Protein 9HW6 (pdb70)

Solvent-accessible surface area: 57113 Å² total

Organism: Toxoplasma gondii (strain ATCC 50853 / GT1) (NCBI:txid507601)

Radius of gyration: 37.84 Å; Cα contacts (8 Å, |Δi|>4): 2390; chains: 4; bounding box: 100×94×86 Å

Structure (mmCIF, N/CA/C/O backbone):
data_9HW6
#
_entry.id   9HW6
#
_cell.length_a   70.910
_cell.length_b   161.730
_cell.length_c   83.280
_cell.angle_alpha   90.000
_cell.angle_beta   92.210
_cell.angle_gamma   90.000
#
_symmetry.space_group_name_H-M   'P 1 21 1'
#
loop_
_entity.id
_entity.type
_entity.pdbx_description
1 polymer 'Putative cell-cycle-associated protein kinase GSK'
2 polymer 'Putative cell-cycle-associated protein kinase GSK'
3 non-polymer LY-2090314
4 non-polymer 'PHOSPHATE ION'
#
loop_
_atom_site.group_PDB
_atom_site.id
_atom_site.type_symbol
_atom_site.label_atom_id
_atom_site.label_alt_id
_atom_site.label_comp_id
_atom_site.label_asym_id
_atom_site.label_entity_id
_atom_site.label_seq_id
_atom_site.pdbx_PDB_ins_code
_atom_site.Cartn_x
_atom_site.Cartn_y
_atom_site.Cartn_z
_atom_site.occupancy
_atom_site.B_iso_or_equiv
_atom_site.auth_seq_id
_atom_site.auth_comp_id
_atom_site.auth_asym_id
_atom_site.auth_atom_id
_atom_site.pdbx_PDB_model_num
ATOM 1 N N . THR A 1 27 ? 33.70800 -31.25400 32.71700 1.000 72.06021 27 THR A N 1
ATOM 2 C CA . THR A 1 27 ? 32.66200 -31.86000 33.54100 1.000 63.77175 27 THR A CA 1
ATOM 3 C C . THR A 1 27 ? 31.43100 -30.94500 33.55200 1.000 58.41022 27 THR A C 1
ATOM 4 O O . THR A 1 27 ? 30.80000 -30.70200 34.58600 1.000 59.58546 27 THR A O 1
ATOM 8 N N . TYR A 1 28 ? 31.10100 -30.42200 32.37700 1.000 48.18187 28 TYR A N 1
ATOM 9 C CA . TYR A 1 28 ? 30.07800 -29.42000 32.14700 1.000 52.53398 28 TYR A CA 1
ATOM 10 C C . TYR A 1 28 ? 29.42500 -29.77500 30.82700 1.000 53.87802 28 TYR A C 1
ATOM 11 O O . TYR A 1 28 ? 30.13100 -30.10500 29.86800 1.000 54.58828 28 TYR A O 1
ATOM 20 N N . ASP A 1 29 ? 28.09400 -29.69900 30.76400 1.000 54.02235 29 ASP A N 1
ATOM 21 C CA . ASP A 1 29 ? 27.38700 -29.77000 29.48600 1.000 56.58607 29 ASP A CA 1
ATOM 22 C C . ASP A 1 29 ? 27.20700 -28.33700 28.99200 1.000 51.80590 29 ASP A C 1
ATOM 23 O O . ASP A 1 29 ? 26.49800 -27.55000 29.61700 1.000 51.51563 29 ASP A O 1
ATOM 28 N N . ILE A 1 30 ? 27.87000 -27.98700 27.89300 1.000 54.11244 30 ILE A N 1
ATOM 29 C CA . ILE A 1 30 ? 27.88300 -26.60500 27.41100 1.000 60.04281 30 ILE A CA 1
ATOM 30 C C . ILE A 1 30 ? 26.72900 -26.40700 26.43200 1.000 57.85066 30 ILE A C 1
ATOM 31 O O . ILE A 1 30 ? 26.75000 -26.93900 25.31700 1.000 53.53068 30 ILE A O 1
ATOM 36 N N . GLY A 1 31 ? 25.76600 -25.57100 26.80000 1.000 54.65042 31 GLY A N 1
ATOM 37 C CA . GLY A 1 31 ? 24.67400 -25.35400 25.88100 1.000 65.64535 31 GLY A CA 1
ATOM 38 C C . GLY A 1 31 ? 23.99000 -24.01400 25.97000 1.000 68.38801 31 GLY A C 1
ATOM 39 O O . GLY A 1 31 ? 23.56400 -23.61100 27.05300 1.000 74.96908 31 GLY A O 1
ATOM 40 N N . ARG A 1 32 ? 23.82300 -23.36300 24.82100 1.000 71.26815 32 ARG A N 1
ATOM 41 C CA . ARG A 1 32 ? 23.18200 -22.06000 24.63100 1.000 72.65393 32 ARG A CA 1
ATOM 42 C C . ARG A 1 32 ? 24.10100 -20.91100 25.02900 1.000 62.31390 32 ARG A C 1
ATOM 43 O O . ARG A 1 32 ? 24.67900 -20.89000 26.12000 1.000 56.52666 32 ARG A O 1
ATOM 51 N N . VAL A 1 33 ? 24.19700 -19.93400 24.14500 1.000 53.96886 33 VAL A N 1
ATOM 52 C CA . VAL A 1 33 ? 25.02200 -18.75600 24.35400 1.000 49.52542 33 VAL A CA 1
ATOM 53 C C . VAL A 1 33 ? 24.19800 -17.67400 25.05100 1.000 50.92108 33 VAL A C 1
ATOM 54 O O . VAL A 1 33 ? 23.11400 -17.30200 24.57900 1.000 52.62007 33 VAL A O 1
ATOM 58 N N . LEU A 1 34 ? 24.69800 -17.17900 26.19000 1.000 47.03958 34 LEU A N 1
ATOM 59 C CA . LEU A 1 34 ? 24.02700 -16.04800 26.82100 1.000 49.14197 34 LEU A CA 1
ATOM 60 C C . LEU A 1 34 ? 24.33900 -14.74000 26.11500 1.000 50.19455 34 LEU A C 1
ATOM 61 O O . LEU A 1 34 ? 23.48100 -13.85400 26.05900 1.000 52.53855 34 LEU A O 1
ATOM 66 N N . GLY A 1 35 ? 25.53100 -14.60100 25.55700 1.000 49.69762 35 GLY A N 1
ATOM 67 C CA . GLY A 1 35 ? 25.86800 -13.36500 24.88700 1.000 59.27844 35 GLY A CA 1
ATOM 68 C C . GLY A 1 35 ? 27.37200 -13.21400 24.76600 1.000 58.42988 35 GLY A C 1
ATOM 69 O O . GLY A 1 35 ? 28.11300 -14.18500 24.82900 1.000 55.36392 35 GLY A O 1
ATOM 70 N N . ASN A 1 36 ? 27.79400 -11.96300 24.63200 1.000 74.61873 36 ASN A N 1
ATOM 71 C CA . ASN A 1 36 ? 29.20200 -11.62300 24.49500 1.000 77.85600 36 ASN A CA 1
ATOM 72 C C . ASN A 1 36 ? 29.59300 -10.78200 25.70500 1.000 76.26975 36 ASN A C 1
ATOM 73 O O . ASN A 1 36 ? 29.08700 -9.66600 25.88700 1.000 66.79235 36 ASN A O 1
ATOM 78 N N . GLY A 1 37 ? 30.48200 -11.31500 26.53100 1.000 72.43394 37 GLY A N 1
ATOM 79 C CA . GLY A 1 37 ? 31.08000 -10.55700 27.60300 1.000 76.40811 37 GLY A CA 1
ATOM 80 C C . GLY A 1 37 ? 32.27100 -9.77600 27.10400 1.000 84.22374 37 GLY A C 1
ATOM 81 O O . GLY A 1 37 ? 32.40800 -9.48400 25.91200 1.000 79.85650 37 GLY A O 1
ATOM 82 N N . SER A 1 38 ? 33.17600 -9.48000 28.03100 1.000 88.11191 38 SER A N 1
ATOM 83 C CA . SER A 1 38 ? 34.39100 -8.77900 27.65600 1.000 87.42569 38 SER A CA 1
ATOM 84 C C . SER A 1 38 ? 35.10600 -9.65600 26.64300 1.000 87.33591 38 SER A C 1
ATOM 85 O O . SER A 1 38 ? 35.77500 -10.62300 27.02300 1.000 84.41170 38 SER A O 1
ATOM 88 N N . PHE A 1 39 ? 34.89700 -9.37000 25.35600 1.000 88.14021 39 PHE A N 1
ATOM 89 C CA . PHE A 1 39 ? 35.55300 -10.10800 24.28600 1.000 95.96100 39 PHE A CA 1
ATOM 90 C C . PHE A 1 39 ? 35.00900 -11.52200 24.11500 1.000 93.58853 39 PHE A C 1
ATOM 91 O O . PHE A 1 39 ? 34.31100 -11.80900 23.13800 1.000 97.53494 39 PHE A O 1
ATOM 99 N N . GLY A 1 40 ? 35.36900 -12.42700 25.01600 1.000 80.87796 40 GLY A N 1
ATOM 100 C CA . GLY A 1 40 ? 34.83900 -13.77800 24.97700 1.000 72.80356 40 GLY A CA 1
ATOM 101 C C . GLY A 1 40 ? 33.32800 -13.93000 24.90300 1.000 71.24908 40 GLY A C 1
ATOM 102 O O . GLY A 1 40 ? 32.57900 -12.95600 24.99800 1.000 74.70264 40 GLY A O 1
ATOM 103 N N . VAL A 1 41 ? 32.87000 -15.16700 24.72500 1.000 72.11857 41 VAL A N 1
ATOM 104 C CA . VAL A 1 41 ? 31.45300 -15.51900 24.72400 1.000 58.92223 41 VAL A CA 1
ATOM 105 C C . VAL A 1 41 ? 31.13000 -16.15400 26.05900 1.000 56.09511 41 VAL A C 1
ATOM 106 O O . VAL A 1 41 ? 31.92200 -16.94400 26.58900 1.000 58.32470 41 VAL A O 1
ATOM 110 N N . VAL A 1 42 ? 29.95600 -15.85200 26.58900 1.000 49.82945 42 VAL A N 1
ATOM 111 C CA . VAL A 1 42 ? 29.47300 -16.49700 27.80100 1.000 45.44436 42 VAL A CA 1
ATOM 112 C C . VAL A 1 42 ? 28.33800 -17.42700 27.41100 1.000 46.40613 42 VAL A C 1
ATOM 113 O O . VAL A 1 42 ? 27.41300 -17.02800 26.69200 1.000 50.57562 42 VAL A O 1
ATOM 117 N N . THR A 1 43 ? 28.38000 -18.64700 27.90700 1.000 44.82960 43 THR A N 1
ATOM 118 C CA . THR A 1 43 ? 27.35700 -19.61300 27.55500 1.000 48.83021 43 THR A CA 1
ATOM 119 C C . THR A 1 43 ? 26.88000 -20.29700 28.82100 1.000 46.52513 43 THR A C 1
ATOM 120 O O . THR A 1 43 ? 27.62000 -20.42900 29.79400 1.000 47.54446 43 THR A O 1
ATOM 124 N N . GLU A 1 44 ? 25.62500 -20.71400 28.79400 1.000 47.49813 44 GLU A N 1
ATOM 125 C CA . GLU A 1 44 ? 25.06700 -21.49300 29.87800 1.000 46.46669 44 GLU A CA 1
ATOM 126 C C . GLU A 1 44 ? 25.67000 -22.88300 29.88400 1.000 51.68955 44 GLU A C 1
ATOM 127 O O . GLU A 1 44 ? 26.06700 -23.42700 28.85200 1.000 54.87876 44 GLU A O 1
ATOM 133 N N . ALA A 1 45 ? 25.69800 -23.48100 31.06200 1.000 52.07581 45 ALA A N 1
ATOM 134 C CA . ALA A 1 45 ? 26.29200 -24.79500 31.17500 1.000 53.88627 45 ALA A CA 1
ATOM 135 C C . ALA A 1 45 ? 25.72700 -25.44200 32.41600 1.000 50.14031 45 ALA A C 1
ATOM 136 O O . ALA A 1 45 ? 25.33100 -24.74700 33.35300 1.000 51.19845 45 ALA A O 1
ATOM 138 N N . ARG A 1 46 ? 25.67900 -26.77400 32.40500 1.000 50.19456 46 ARG A N 1
ATOM 139 C CA . ARG A 1 46 ? 25.26800 -27.55400 33.56600 1.000 47.90522 46 ARG A CA 1
ATOM 140 C C . ARG A 1 46 ? 26.48500 -28.25000 34.14900 1.000 47.53042 46 ARG A C 1
ATOM 141 O O . ARG A 1 46 ? 27.27600 -28.85500 33.41900 1.000 55.49288 46 ARG A O 1
ATOM 149 N N . CYS A 1 47 ? 26.64000 -28.13200 35.45100 1.000 48.01445 47 CYS A N 1
ATOM 150 C CA . CYS A 1 47 ? 27.65100 -28.87100 36.17600 1.000 50.90674 47 CYS A CA 1
ATOM 151 C C . CYS A 1 47 ? 27.15500 -30.29900 36.39200 1.000 52.70377 47 CYS A C 1
ATOM 152 O O . CYS A 1 47 ? 26.12900 -30.50900 37.04900 1.000 48.29072 47 CYS A O 1
ATOM 155 N N . VAL A 1 48 ? 27.84100 -31.28000 35.79600 1.000 54.73947 48 VAL A N 1
ATOM 156 C CA . VAL A 1 48 ? 27.34200 -32.66200 35.83200 1.000 49.46847 48 VAL A CA 1
ATOM 157 C C . VAL A 1 48 ? 27.40800 -33.26800 37.23700 1.000 49.16702 48 VAL A C 1
ATOM 158 O O . VAL A 1 48 ? 26.63500 -34.18100 37.54300 1.000 49.13946 48 VAL A O 1
ATOM 162 N N . ASP A 1 49 ? 28.28000 -32.77600 38.11800 1.000 52.77498 49 ASP A N 1
ATOM 163 C CA . ASP A 1 49 ? 28.32900 -33.33700 39.46300 1.000 50.59931 49 ASP A CA 1
ATOM 164 C C . ASP A 1 49 ? 27.18700 -32.86900 40.34700 1.000 50.20642 49 ASP A C 1
ATOM 165 O O . ASP A 1 49 ? 26.67300 -33.64300 41.15100 1.000 60.22124 49 ASP A O 1
ATOM 170 N N . THR A 1 50 ? 26.77800 -31.62200 40.23600 1.000 51.33905 50 THR A N 1
ATOM 171 C CA . THR A 1 50 ? 25.79200 -31.07100 41.15500 1.000 54.09270 50 THR A CA 1
ATOM 172 C C . THR A 1 50 ? 24.43100 -30.84400 40.51600 1.000 49.49552 50 THR A C 1
ATOM 173 O O . THR A 1 50 ? 23.46000 -30.58200 41.23800 1.000 48.29587 50 THR A O 1
ATOM 177 N N . GLY A 1 51 ? 24.33700 -30.94100 39.18900 1.000 52.05711 51 GLY A N 1
ATOM 178 C CA . GLY A 1 51 ? 23.13000 -30.60700 38.46100 1.000 52.71372 51 GLY A CA 1
ATOM 179 C C . GLY A 1 51 ? 22.89600 -29.13200 38.24500 1.000 48.24619 51 GLY A C 1
ATOM 180 O O . GLY A 1 51 ? 21.96000 -28.77500 37.52900 1.000 41.68734 51 GLY A O 1
ATOM 181 N N . GLU A 1 52 ? 23.71700 -28.27300 38.84000 1.000 45.39745 52 GLU A N 1
ATOM 182 C CA . GLU A 1 52 ? 23.52500 -26.83600 38.77200 1.000 49.65613 52 GLU A CA 1
ATOM 183 C C . GLU A 1 52 ? 23.87200 -26.23000 37.41100 1.000 51.80660 52 GLU A C 1
ATOM 184 O O . GLU A 1 52 ? 24.69800 -26.74400 36.65300 1.000 47.76516 52 GLU A O 1
ATOM 190 N N . VAL A 1 53 ? 23.23300 -25.09400 37.12600 1.000 50.01383 53 VAL A N 1
ATOM 191 C CA . VAL A 1 53 ? 23.47900 -24.31300 35.92200 1.000 47.20956 53 VAL A CA 1
ATOM 192 C C . VAL A 1 53 ? 24.49800 -23.24600 36.27300 1.000 44.14523 53 VAL A C 1
ATOM 193 O O . VAL A 1 53 ? 24.43500 -22.65100 37.35000 1.000 51.63893 53 VAL A O 1
ATOM 197 N N . VAL A 1 54 ? 25.45900 -23.02100 35.38900 1.000 42.27157 54 VAL A N 1
ATOM 198 C CA . VAL A 1 54 ? 26.49800 -22.02800 35.60500 1.000 43.63333 54 VAL A CA 1
ATOM 199 C C . VAL A 1 54 ? 26.72200 -21.27900 34.29900 1.000 49.86808 54 VAL A C 1
ATOM 200 O O . VAL A 1 54 ? 26.17500 -21.63200 33.25200 1.000 55.32742 54 VAL A O 1
ATOM 204 N N . ALA A 1 55 ? 27.56000 -20.24600 34.36500 1.000 51.03685 55 ALA A N 1
ATOM 205 C CA . ALA A 1 55 ? 27.92200 -19.44300 33.20100 1.000 48.18653 55 ALA A CA 1
ATOM 206 C C . ALA A 1 55 ? 29.39300 -19.66700 32.91000 1.000 44.03403 55 ALA A C 1
ATOM 207 O O . ALA A 1 55 ? 30.21300 -19.65800 33.83000 1.000 47.04899 55 ALA A O 1
ATOM 209 N N . ILE A 1 56 ? 29.71700 -19.90100 31.64400 1.000 43.02788 56 ILE A N 1
ATOM 210 C CA . ILE A 1 56 ? 31.09000 -20.12300 31.21500 1.000 44.83901 56 ILE A CA 1
ATOM 211 C C . ILE A 1 56 ? 31.44800 -19.02300 30.22900 1.000 50.14469 56 ILE A C 1
ATOM 212 O O . ILE A 1 56 ? 30.85800 -18.93900 29.14200 1.000 48.93050 56 ILE A O 1
ATOM 217 N N . LYS A 1 57 ? 32.40600 -18.17800 30.60700 1.000 46.73719 57 LYS A N 1
ATOM 218 C CA . LYS A 1 57 ? 32.95800 -17.18400 29.69900 1.000 47.51785 57 LYS A CA 1
ATOM 219 C C . LYS A 1 57 ? 34.22300 -17.78200 29.10700 1.000 50.25906 57 LYS A C 1
ATOM 220 O O . LYS A 1 57 ? 35.17900 -18.07400 29.83600 1.000 52.78023 57 LYS A O 1
ATOM 226 N N . LYS A 1 58 ? 34.20700 -18.02900 27.79900 1.000 56.80372 58 LYS A N 1
ATOM 227 C CA . LYS A 1 58 ? 35.37200 -18.55200 27.09400 1.000 57.16073 58 LYS A CA 1
ATOM 228 C C . LYS A 1 58 ? 36.03200 -17.40000 26.35500 1.000 58.12157 58 LYS A C 1
ATOM 229 O O . LYS A 1 58 ? 35.42000 -16.78400 25.47500 1.000 58.07416 58 LYS A O 1
ATOM 235 N N . VAL A 1 59 ? 37.27200 -17.10700 26.73100 1.000 62.09918 59 VAL A N 1
ATOM 236 C CA . VAL A 1 59 ? 38.05100 -16.03400 26.13500 1.000 64.80689 59 VAL A CA 1
ATOM 237 C C . VAL A 1 59 ? 39.37000 -16.60700 25.61900 1.000 61.27549 59 VAL A C 1
ATOM 238 O O . VAL A 1 59 ? 39.84600 -17.65300 26.07500 1.000 60.91953 59 VAL A O 1
ATOM 242 N N . LEU A 1 60 ? 39.93700 -15.92500 24.62700 1.000 69.86614 60 LEU A N 1
ATOM 243 C CA . LEU A 1 60 ? 41.14700 -16.36000 23.92900 1.000 61.96059 60 LEU A CA 1
ATOM 244 C C . LEU A 1 60 ? 42.35800 -15.88600 24.71900 1.000 61.03204 60 LEU A C 1
ATOM 245 O O . LEU A 1 60 ? 42.68100 -14.69900 24.71600 1.000 62.31486 60 LEU A O 1
ATOM 250 N N . GLN A 1 61 ? 43.00500 -16.80300 25.42700 1.000 67.11620 61 GLN A N 1
ATOM 251 C CA . GLN A 1 61 ? 44.20100 -16.51500 26.20400 1.000 70.50907 61 GLN A CA 1
ATOM 252 C C . GLN A 1 61 ? 45.47200 -16.87900 25.43600 1.000 79.76015 61 GLN A C 1
ATOM 253 O O . GLN A 1 61 ? 45.43900 -17.49100 24.36700 1.000 79.29300 61 GLN A O 1
ATOM 259 N N . ASP A 1 62 ? 46.62500 -16.57200 26.04700 1.000 86.35854 62 ASP A N 1
ATOM 260 C CA . ASP A 1 62 ? 47.94300 -17.04300 25.55100 1.000 83.11586 62 ASP A CA 1
ATOM 261 C C . ASP A 1 62 ? 48.55700 -17.74000 26.76500 1.000 82.84989 62 ASP A C 1
ATOM 262 O O . ASP A 1 62 ? 48.96800 -17.03200 27.69800 1.000 84.40294 62 ASP A O 1
ATOM 267 N N . PRO A 1 63 ? 48.62500 -19.09000 26.85500 1.000 85.06140 63 PRO A N 1
ATOM 268 C CA . PRO A 1 63 ? 49.09400 -19.78800 28.09100 1.000 85.80677 63 PRO A CA 1
ATOM 269 C C . PRO A 1 63 ? 50.47900 -19.34600 28.54300 1.000 79.62697 63 PRO A C 1
ATOM 270 O O . PRO A 1 63 ? 50.87100 -19.69300 29.67700 1.000 76.39150 63 PRO A O 1
ATOM 274 N N . ARG A 1 64 ? 51.19900 -18.61000 27.70200 1.000 78.27446 64 ARG A N 1
ATOM 275 C CA . ARG A 1 64 ? 52.57900 -18.18000 28.04100 1.000 74.59366 64 ARG A CA 1
ATOM 276 C C . ARG A 1 64 ? 52.48400 -16.91100 28.88700 1.000 74.98584 64 ARG A C 1
ATOM 277 O O . ARG A 1 64 ? 53.51700 -16.46100 29.41000 1.000 75.22461 64 ARG A O 1
ATOM 285 N N . TYR A 1 65 ? 51.27500 -16.37400 29.02800 1.000 82.08817 65 TYR A N 1
ATOM 286 C CA . TYR A 1 65 ? 51.08700 -15.09800 29.76100 1.000 82.02982 65 TYR A CA 1
ATOM 287 C C . TYR A 1 65 ? 50.05900 -15.29300 30.85300 1.000 80.11171 65 TYR A C 1
ATOM 288 O O . TYR A 1 65 ? 49.60400 -16.43000 31.06800 1.000 83.19950 65 TYR A O 1
ATOM 297 N N . LYS A 1 66 ? 49.68600 -14.20000 31.52000 1.000 81.86362 66 LYS A N 1
ATOM 298 C CA . LYS A 1 66 ? 48.71300 -14.28200 32.63800 1.000 83.11388 66 LYS A CA 1
ATOM 299 C C . LYS A 1 66 ? 47.38200 -13.65400 32.22700 1.000 77.69259 66 LYS A C 1
ATOM 300 O O . LYS A 1 66 ? 47.38600 -12.75800 31.36300 1.000 81.46774 66 LYS A O 1
ATOM 306 N N . ASN A 1 67 ? 46.29600 -14.10200 32.84600 1.000 71.69898 67 ASN A N 1
ATOM 307 C CA . ASN A 1 67 ? 44.97000 -13.57500 32.54500 1.000 66.09671 67 ASN A CA 1
ATOM 308 C C . ASN A 1 67 ? 44.53300 -12.68400 33.70700 1.000 63.76535 67 ASN A C 1
ATOM 309 O O . ASN A 1 67 ? 44.38800 -13.15600 34.84400 1.000 58.94457 67 ASN A O 1
ATOM 314 N N . ARG A 1 68 ? 44.31800 -11.40100 33.41500 1.000 66.57774 68 ARG A N 1
ATOM 315 C CA . ARG A 1 68 ? 44.01400 -10.43100 34.46200 1.000 60.40341 68 ARG A CA 1
ATOM 316 C C . ARG A 1 68 ? 42.66900 -10.72000 35.11400 1.000 56.64686 68 ARG A C 1
ATOM 317 O O . ARG A 1 68 ? 42.55600 -10.74100 36.34400 1.000 56.53135 68 ARG A O 1
ATOM 325 N N . GLU A 1 69 ? 41.62700 -10.90800 34.29500 1.000 54.58930 69 GLU A N 1
ATOM 326 C CA . GLU A 1 69 ? 40.27700 -11.14200 34.80300 1.000 45.83564 69 GLU A CA 1
ATOM 327 C C . GLU A 1 69 ? 40.21000 -12.36300 35.71700 1.000 52.64379 69 GLU A C 1
ATOM 328 O O . GLU A 1 69 ? 39.52700 -12.33800 36.74800 1.000 50.42925 69 GLU A O 1
ATOM 334 N N . LEU A 1 70 ? 40.92300 -13.44000 35.37800 1.000 50.61541 70 LEU A N 1
ATOM 335 C CA . LEU A 1 70 ? 40.80300 -14.62800 36.21000 1.000 51.51878 70 LEU A CA 1
ATOM 336 C C . LEU A 1 70 ? 41.50400 -14.45000 37.55400 1.000 54.42199 70 LEU A C 1
ATOM 337 O O . LEU A 1 70 ? 40.93800 -14.80300 38.59300 1.000 54.26286 70 LEU A O 1
ATOM 342 N N . ASP A 1 71 ? 42.70700 -13.87100 37.57300 1.000 56.80768 71 ASP A N 1
ATOM 343 C CA . ASP A 1 71 ? 43.38200 -13.63300 38.84800 1.000 55.64924 71 ASP A CA 1
ATOM 344 C C . ASP A 1 71 ? 42.56400 -12.73200 39.75200 1.000 56.46522 71 ASP A C 1
ATOM 345 O O . ASP A 1 71 ? 42.50400 -12.94700 40.96900 1.000 49.75472 71 ASP A O 1
ATOM 350 N N . ILE A 1 72 ? 41.94800 -11.70100 39.17100 1.000 54.19784 72 ILE A N 1
ATOM 351 C CA . ILE A 1 72 ? 41.10000 -10.80000 39.94200 1.000 48.68775 72 ILE A CA 1
ATOM 352 C C . ILE A 1 72 ? 39.92200 -11.56200 40.53300 1.000 51.04038 72 ILE A C 1
ATOM 353 O O . ILE A 1 72 ? 39.67600 -11.50800 41.74400 1.000 53.16470 72 ILE A O 1
ATOM 358 N N . MET A 1 73 ? 39.22800 -12.35300 39.71100 1.000 49.87889 73 MET A N 1
ATOM 359 C CA . MET A 1 73 ? 38.07500 -13.08000 40.23200 1.000 53.99963 73 MET A CA 1
ATOM 360 C C . MET A 1 73 ? 38.48400 -14.06300 41.32000 1.000 56.97089 73 MET A C 1
ATOM 361 O O . MET A 1 73 ? 37.79200 -14.18800 42.34000 1.000 58.07553 73 MET A O 1
ATOM 366 N N . LYS A 1 74 ? 39.64700 -14.70600 41.15900 1.000 55.90547 74 LYS A N 1
ATOM 367 C CA . LYS A 1 74 ? 40.12300 -15.66400 42.14900 1.000 52.72537 74 LYS A CA 1
ATOM 368 C C . LYS A 1 74 ? 40.18400 -15.03900 43.53600 1.000 55.46876 74 LYS A C 1
ATOM 369 O O . LYS A 1 74 ? 40.11500 -15.75600 44.54000 1.000 60.13549 74 LYS A O 1
ATOM 375 N N . GLU A 1 75 ? 40.29100 -13.71400 43.61100 1.000 53.93827 75 GLU A N 1
ATOM 376 C CA . GLU A 1 75 ? 40.36600 -13.03800 44.89200 1.000 51.82994 75 GLU A CA 1
ATOM 377 C C . GLU A 1 75 ? 39.01200 -12.72200 45.49000 1.000 55.44285 75 GLU A C 1
ATOM 378 O O . GLU A 1 75 ? 38.89900 -12.68200 46.71900 1.000 54.81754 75 GLU A O 1
ATOM 384 N N . LEU A 1 76 ? 37.98900 -12.46500 44.67100 1.000 53.84405 76 LEU A N 1
ATOM 385 C CA . LEU A 1 76 ? 36.74900 -11.89700 45.20100 1.000 52.63304 76 LEU A CA 1
ATOM 386 C C . LEU A 1 76 ? 35.91100 -12.95100 45.91400 1.000 52.60797 76 LEU A C 1
ATOM 387 O O . LEU A 1 76 ? 35.69000 -14.04800 45.39400 1.000 54.86634 76 LEU A O 1
ATOM 392 N N . LYS A 1 77 ? 35.43800 -12.60200 47.10700 1.000 48.62943 77 LYS A N 1
ATOM 393 C CA . LYS A 1 77 ? 34.42800 -13.38300 47.81700 1.000 50.08580 77 LYS A CA 1
ATOM 394 C C . LYS A 1 77 ? 33.49100 -12.36000 48.45200 1.000 46.92135 77 LYS A C 1
ATOM 395 O O . LYS A 1 77 ? 33.89800 -11.63800 49.36200 1.000 45.68389 77 LYS A O 1
ATOM 401 N N . HIS A 1 78 ? 32.24800 -12.27000 47.97200 1.000 46.83937 78 HIS A N 1
ATOM 402 C CA . HIS A 1 78 ? 31.38200 -11.20900 48.46900 1.000 39.37895 78 HIS A CA 1
ATOM 403 C C . HIS A 1 78 ? 29.94100 -11.51300 48.10300 1.000 44.14409 78 HIS A C 1
ATOM 404 O O . HIS A 1 78 ? 29.67700 -12.02100 47.00600 1.000 48.74327 78 HIS A O 1
ATOM 411 N N . PRO A 1 79 ? 28.97900 -11.16800 48.96200 1.000 43.83932 79 PRO A N 1
ATOM 412 C CA . PRO A 1 79 ? 27.57700 -11.48700 48.65500 1.000 43.14776 79 PRO A CA 1
ATOM 413 C C . PRO A 1 79 ? 27.05900 -10.82800 47.39500 1.000 44.41227 79 PRO A C 1
ATOM 414 O O . PRO A 1 79 ? 26.02700 -11.27100 46.87100 1.000 47.45863 79 PRO A O 1
ATOM 418 N N . ASN A 1 80 ? 27.71600 -9.77800 46.89600 1.000 44.77972 80 ASN A N 1
ATOM 419 C CA . ASN A 1 80 ? 27.24000 -9.04300 45.72900 1.000 43.85846 80 ASN A CA 1
ATOM 420 C C . ASN A 1 80 ? 28.26800 -9.06300 44.59500 1.000 41.52036 80 ASN A C 1
ATOM 421 O O . ASN A 1 80 ? 28.31600 -8.13400 43.78200 1.000 39.45791 80 ASN A O 1
ATOM 426 N N . VAL A 1 81 ? 29.09700 -10.11400 44.54100 1.000 37.28994 81 VAL A N 1
ATOM 427 C CA . VAL A 1 81 ? 29.95400 -10.42600 43.40000 1.000 38.14791 81 VAL A CA 1
ATOM 428 C C . VAL A 1 81 ? 29.68100 -11.86300 42.96600 1.000 42.93776 81 VAL A C 1
ATOM 429 O O . VAL A 1 81 ? 29.47700 -12.74300 43.81500 1.000 44.66737 81 VAL A O 1
ATOM 433 N N . VAL A 1 82 ? 29.66400 -12.10400 41.64400 1.000 42.98753 82 VAL A N 1
ATOM 434 C CA . VAL A 1 82 ? 29.52900 -13.47400 41.15700 1.000 40.51130 82 VAL A CA 1
ATOM 435 C C . VAL A 1 82 ? 30.63700 -14.33300 41.73600 1.000 41.75038 82 VAL A C 1
ATOM 436 O O . VAL A 1 82 ? 31.81200 -13.95200 41.73300 1.000 38.41164 82 VAL A O 1
ATOM 440 N N . LYS A 1 83 ? 30.27500 -15.53000 42.17400 1.000 39.12443 83 LYS A N 1
ATOM 441 C CA . LYS A 1 83 ? 31.25900 -16.46500 42.68100 1.000 38.15472 83 LYS A CA 1
ATOM 442 C C . LYS A 1 83 ? 32.02500 -17.04900 41.50900 1.000 43.68635 83 LYS A C 1
ATOM 443 O O . LYS A 1 83 ? 31.42500 -17.43000 40.50000 1.000 43.42916 83 LYS A O 1
ATOM 449 N N . LEU A 1 84 ? 33.34900 -17.11100 41.63300 1.000 44.68612 84 LEU A N 1
ATOM 450 C CA . LEU A 1 84 ? 34.16200 -17.88800 40.70000 1.000 40.47227 84 LEU A CA 1
ATOM 451 C C . LEU A 1 84 ? 34.04400 -19.35000 41.07600 1.000 43.22692 84 LEU A C 1
ATOM 452 O O . LEU A 1 84 ? 34.34100 -19.72300 42.21200 1.000 49.62631 84 LEU A O 1
ATOM 457 N N . ILE A 1 85 ? 33.62700 -20.19200 40.14500 1.000 40.78463 85 ILE A N 1
ATOM 458 C CA . ILE A 1 85 ? 33.40900 -21.59000 40.46400 1.000 44.03734 85 ILE A CA 1
ATOM 459 C C . ILE A 1 85 ? 34.57700 -22.45400 40.00500 1.000 46.24704 85 ILE A C 1
ATOM 460 O O . ILE A 1 85 ? 35.07400 -23.28700 40.75500 1.000 46.20748 85 ILE A O 1
ATOM 465 N N . ASP A 1 86 ? 35.04800 -22.26100 38.78500 1.000 50.78346 86 ASP A N 1
ATOM 466 C CA . ASP A 1 86 ? 36.07100 -23.13500 38.24000 1.000 50.09650 86 ASP A CA 1
ATOM 467 C C . ASP A 1 86 ? 36.72600 -22.42500 37.06800 1.000 52.72243 86 ASP A C 1
ATOM 468 O O . ASP A 1 86 ? 36.23200 -21.40900 36.57700 1.000 51.26978 86 ASP A O 1
ATOM 473 N N . TYR A 1 87 ? 37.82300 -22.99600 36.59000 1.000 50.04437 87 TYR A N 1
ATOM 474 C CA . TYR A 1 87 ? 38.36300 -22.51300 35.33200 1.000 54.14353 87 TYR A CA 1
ATOM 475 C C . TYR A 1 87 ? 39.22700 -23.60600 34.73400 1.000 50.90732 87 TYR A C 1
ATOM 476 O O . TYR A 1 87 ? 39.73800 -24.47400 35.44900 1.000 47.58786 87 TYR A O 1
ATOM 485 N N . PHE A 1 88 ? 39.32100 -23.58900 33.40500 1.000 48.78478 88 PHE A N 1
ATOM 486 C CA . PHE A 1 88 ? 40.08200 -24.61300 32.70300 1.000 52.71634 88 PHE A CA 1
ATOM 487 C C . PHE A 1 88 ? 40.38800 -24.14300 31.28900 1.000 57.40810 88 PHE A C 1
ATOM 488 O O . PHE A 1 88 ? 39.67000 -23.30400 30.72000 1.000 57.44791 88 PHE A O 1
ATOM 496 N N . TYR A 1 89 ? 41.43500 -24.74000 30.71200 1.000 57.73610 89 TYR A N 1
ATOM 497 C CA . TYR A 1 89 ? 41.81900 -24.50300 29.32700 1.000 61.69248 89 TYR A CA 1
ATOM 498 C C . TYR A 1 89 ? 41.26800 -25.63700 28.46900 1.000 72.24613 89 TYR A C 1
ATOM 499 O O . TYR A 1 89 ? 41.30100 -26.80100 28.88000 1.000 81.01019 89 TYR A O 1
ATOM 508 N N . THR A 1 90 ? 40.78700 -25.29200 27.26800 1.000 75.04895 90 THR A N 1
ATOM 509 C CA . THR A 1 90 ? 40.19500 -26.22300 26.31000 1.000 71.75121 90 THR A CA 1
ATOM 510 C C . THR A 1 90 ? 41.19300 -26.61500 25.23700 1.000 81.08503 90 THR A C 1
ATOM 511 O O . THR A 1 90 ? 42.02700 -25.79900 24.79800 1.000 75.43621 90 THR A O 1
ATOM 515 N N . GLU A 1 91 ? 40.99800 -27.82900 24.71600 1.000 94.08074 91 GLU A N 1
ATOM 516 C CA . GLU A 1 91 ? 42.00600 -28.41800 23.83600 1.000 94.24824 91 GLU A CA 1
ATOM 517 C C . GLU A 1 91 ? 41.83400 -28.09300 22.35200 1.000 91.95285 91 GLU A C 1
ATOM 518 O O . GLU A 1 91 ? 42.59900 -28.56900 21.50900 1.000 88.46128 91 GLU A O 1
ATOM 524 N N . ASP A 1 96 ? 50.31500 -27.42000 18.67600 1.000 91.20211 96 ASP A N 1
ATOM 525 C CA . ASP A 1 96 ? 51.09800 -27.13800 17.44200 1.000 94.27523 96 ASP A CA 1
ATOM 526 C C . ASP A 1 96 ? 51.92700 -25.86600 17.63600 1.000 94.60515 96 ASP A C 1
ATOM 527 O O . ASP A 1 96 ? 51.58800 -25.06600 18.52600 1.000 92.46136 96 ASP A O 1
ATOM 532 N N . SER A 1 97 ? 52.98900 -25.70300 16.84800 1.000 92.56006 97 SER A N 1
ATOM 533 C CA . SER A 1 97 ? 53.79300 -24.46000 16.90100 1.000 82.70314 97 SER A CA 1
ATOM 534 C C . SER A 1 97 ? 53.02900 -23.39200 16.12300 1.000 88.59972 97 SER A C 1
ATOM 535 O O . SER A 1 97 ? 52.13800 -23.78500 15.35300 1.000 90.95811 97 SER A O 1
ATOM 538 N N . ASN A 1 98 ? 53.34200 -22.11500 16.34800 1.000 90.89295 98 ASN A N 1
ATOM 539 C CA . ASN A 1 98 ? 52.67300 -20.98700 15.63700 1.000 87.70255 98 ASN A CA 1
ATOM 540 C C . ASN A 1 98 ? 51.24800 -20.81700 16.19200 1.000 86.59145 98 ASN A C 1
ATOM 541 O O . ASN A 1 98 ? 50.57800 -19.85500 15.80300 1.000 92.01886 98 ASN A O 1
ATOM 546 N N . ASP A 1 99 ? 50.82800 -21.68100 17.11700 1.000 87.62012 99 ASP A N 1
ATOM 547 C CA . ASP A 1 99 ? 49.45200 -21.59700 17.68200 1.000 89.76955 99 ASP A CA 1
ATOM 548 C C . ASP A 1 99 ? 49.42000 -20.53900 18.78500 1.000 96.29586 99 ASP A C 1
ATOM 549 O O . ASP A 1 99 ? 48.87900 -19.44900 18.50500 1.000 102.39254 99 ASP A O 1
ATOM 554 N N . HIS A 1 100 ? 49.92500 -20.85800 19.98000 1.000 84.73736 100 HIS A N 1
ATOM 555 C CA . HIS A 1 100 ? 49.97900 -19.89400 21.11400 1.000 92.24217 100 HIS A CA 1
ATOM 556 C C . HIS A 1 100 ? 48.58300 -19.54400 21.62500 1.000 92.21362 100 HIS A C 1
ATOM 557 O O . HIS A 1 100 ? 48.38300 -19.52300 22.84100 1.000 86.00979 100 HIS A O 1
ATOM 564 N N . ASN A 1 101 ? 47.65800 -19.24500 20.72000 1.000 91.14215 101 ASN A N 1
ATOM 565 C CA . ASN A 1 101 ? 46.28900 -18.83300 21.11100 1.000 80.39757 101 ASN A CA 1
ATOM 566 C C . ASN A 1 101 ? 45.51100 -20.03600 21.64300 1.000 86.79318 101 ASN A C 1
ATOM 567 O O . ASN A 1 101 ? 45.13900 -20.90100 20.82800 1.000 91.38161 101 ASN A O 1
ATOM 572 N N . ARG A 1 102 ? 45.26800 -20.08300 22.95400 1.000 82.14198 102 ARG A N 1
ATOM 573 C CA . ARG A 1 102 ? 44.44500 -21.16700 23.54400 1.000 73.04800 102 ARG A CA 1
ATOM 574 C C . ARG A 1 102 ? 43.16000 -20.53800 24.09200 1.000 72.73286 102 ARG A C 1
ATOM 575 O O . ARG A 1 102 ? 43.02600 -19.31000 23.99600 1.000 78.22142 102 ARG A O 1
ATOM 583 N N . PHE A 1 103 ? 42.26600 -21.34400 24.66300 1.000 74.37947 103 PHE A N 1
ATOM 584 C CA . PHE A 1 103 ? 40.95800 -20.81600 25.12700 1.000 62.24582 103 PHE A CA 1
ATOM 585 C C . PHE A 1 103 ? 40.78700 -21.02700 26.61700 1.000 65.84241 103 PHE A C 1
ATOM 586 O O . PHE A 1 103 ? 40.69100 -22.18600 27.05100 1.000 65.80765 103 PHE A O 1
ATOM 594 N N . LEU A 1 104 ? 40.75600 -19.93500 27.38100 1.000 61.64629 104 LEU A N 1
ATOM 595 C CA . LEU A 1 104 ? 40.51500 -19.99500 28.81500 1.000 56.46564 104 LEU A CA 1
ATOM 596 C C . LEU A 1 104 ? 39.01100 -20.07700 29.05500 1.000 56.99962 104 LEU A C 1
ATOM 597 O O . LEU A 1 104 ? 38.23100 -19.35800 28.41500 1.000 57.99081 104 LEU A O 1
ATOM 602 N N . ASN A 1 105 ? 38.59800 -20.99300 29.92600 1.000 56.26190 105 ASN A N 1
ATOM 603 C CA . ASN A 1 105 ? 37.19100 -21.15500 30.26600 1.000 52.10150 105 ASN A CA 1
ATOM 604 C C . ASN A 1 105 ? 37.02500 -20.81700 31.73800 1.000 51.48389 105 ASN A C 1
ATOM 605 O O . ASN A 1 105 ? 37.57100 -21.51200 32.60500 1.000 49.26987 105 ASN A O 1
ATOM 610 N N . VAL A 1 106 ? 36.32700 -19.71500 32.01300 1.000 50.07682 106 VAL A N 1
ATOM 611 C CA . VAL A 1 106 ? 36.04100 -19.27900 33.37500 1.000 48.52831 106 VAL A CA 1
ATOM 612 C C . VAL A 1 106 ? 34.59000 -19.62400 33.69000 1.000 48.65951 106 VAL A C 1
ATOM 613 O O . VAL A 1 106 ? 33.68600 -19.28800 32.91700 1.000 48.00546 106 VAL A O 1
ATOM 617 N N . VAL A 1 107 ? 34.37600 -20.33600 34.79600 1.000 50.31486 107 VAL A N 1
ATOM 618 C CA . VAL A 1 107 ? 33.06700 -20.83000 35.21400 1.000 46.79138 107 VAL A CA 1
ATOM 619 C C . VAL A 1 107 ? 32.58900 -19.99700 36.39800 1.000 45.97080 107 VAL A C 1
ATOM 620 O O . VAL A 1 107 ? 33.30400 -19.86900 37.39600 1.000 46.56072 107 VAL A O 1
ATOM 624 N N . MET A 1 108 ? 31.38500 -19.44000 36.30000 1.000 47.80929 108 MET A N 1
ATOM 625 C CA . MET A 1 108 ? 30.87400 -18.53600 37.32500 1.000 46.86119 108 MET A CA 1
ATOM 626 C C . MET A 1 108 ? 29.43900 -18.87900 37.69200 1.000 46.82599 108 MET A C 1
ATOM 627 O O . MET A 1 108 ? 28.76200 -19.66900 37.02900 1.000 46.37501 108 MET A O 1
ATOM 632 N N . GLU A 1 109 ? 29.01700 -18.29800 38.81000 1.000 44.62231 109 GLU A N 1
ATOM 633 C CA . GLU A 1 109 ? 27.63000 -18.34800 39.24000 1.000 47.16227 109 GLU A CA 1
ATOM 634 C C . GLU A 1 109 ? 26.70300 -17.79800 38.15400 1.000 48.12630 109 GLU A C 1
ATOM 635 O O . GLU A 1 109 ? 27.02300 -16.81600 37.47600 1.000 45.42082 109 GLU A O 1
ATOM 641 N N . HIS A 1 110 ? 25.56600 -18.46900 37.95600 1.000 42.34906 110 HIS A N 1
ATOM 642 C CA . HIS A 1 110 ? 24.59700 -18.07900 36.94500 1.000 37.70594 110 HIS A CA 1
ATOM 643 C C . HIS A 1 110 ? 23.48200 -17.32800 37.65000 1.000 42.63627 110 HIS A C 1
ATOM 644 O O . HIS A 1 110 ? 22.89200 -17.85100 38.60500 1.000 51.79437 110 HIS A O 1
ATOM 651 N N . ILE A 1 111 ? 23.22500 -16.09400 37.23200 1.000 43.18930 111 ILE A N 1
ATOM 652 C CA . ILE A 1 111 ? 22.05700 -15.34600 37.66800 1.000 40.58921 111 ILE A CA 1
ATOM 653 C C . ILE A 1 111 ? 21.32600 -14.91000 36.40400 1.000 41.94636 111 ILE A C 1
ATOM 654 O O . ILE A 1 111 ? 21.94200 -14.31000 35.52500 1.000 38.03456 111 ILE A O 1
ATOM 659 N N . PRO A 1 112 ? 20.01900 -15.16000 36.27600 1.000 43.80962 112 PRO A N 1
ATOM 660 C CA . PRO A 1 112 ? 19.39200 -15.11300 34.95100 1.000 40.36953 112 PRO A CA 1
ATOM 661 C C . PRO A 1 112 ? 19.01900 -13.73300 34.44400 1.000 43.25421 112 PRO A C 1
ATOM 662 O O . PRO A 1 112 ? 18.62800 -13.62800 33.27300 1.000 50.70998 112 PRO A O 1
ATOM 666 N N . GLU A 1 113 ? 19.11800 -12.67600 35.24300 1.000 45.39012 113 GLU A N 1
ATOM 667 C CA . GLU A 1 113 ? 18.72700 -11.35600 34.76800 1.000 48.93835 113 GLU A CA 1
ATOM 668 C C . GLU A 1 113 ? 19.81400 -10.33000 35.05100 1.000 46.33419 113 GLU A C 1
ATOM 669 O O . GLU A 1 113 ? 20.79700 -10.58500 35.75000 1.000 44.72056 113 GLU A O 1
ATOM 675 N N . THR A 1 114 ? 19.62800 -9.15900 34.45800 1.000 43.81286 114 THR A N 1
ATOM 676 C CA . THR A 1 114 ? 20.40700 -7.98900 34.80400 1.000 42.95168 114 THR A CA 1
ATOM 677 C C . THR A 1 114 ? 19.47800 -6.82200 35.10600 1.000 41.96129 114 THR A C 1
ATOM 678 O O . THR A 1 114 ? 18.30400 -6.83900 34.74800 1.000 39.93885 114 THR A O 1
ATOM 682 N N . VAL A 1 115 ? 20.03500 -5.80800 35.77900 1.000 41.10036 115 VAL A N 1
ATOM 683 C CA . VAL A 1 115 ? 19.35000 -4.53200 35.97300 1.000 41.11395 115 VAL A CA 1
ATOM 684 C C . VAL A 1 115 ? 18.91500 -3.97200 34.63600 1.000 42.26504 115 VAL A C 1
ATOM 685 O O . VAL A 1 115 ? 17.89400 -3.28300 34.53300 1.000 42.37429 115 VAL A O 1
ATOM 689 N N . TYR A 1 116 ? 19.72800 -4.19400 33.60500 1.000 39.95359 116 TYR A N 1
ATOM 690 C CA . TYR A 1 116 ? 19.35100 -3.79100 32.26000 1.000 36.31043 116 TYR A CA 1
ATOM 691 C C . TYR A 1 116 ? 18.02000 -4.37600 31.84700 1.000 37.64369 116 TYR A C 1
ATOM 692 O O . TYR A 1 116 ? 17.15200 -3.67300 31.33600 1.000 43.15501 116 TYR A O 1
ATOM 701 N N . ARG A 1 117 ? 17.86700 -5.68200 32.01000 1.000 48.36021 117 ARG A N 1
ATOM 702 C CA . ARG A 1 117 ? 16.64100 -6.35000 31.60100 1.000 44.56285 117 ARG A CA 1
ATOM 703 C C . ARG A 1 117 ? 15.45400 -5.90800 32.44600 1.000 42.06567 117 ARG A C 1
ATOM 704 O O . ARG A 1 117 ? 14.35700 -5.70200 31.91600 1.000 44.42710 117 ARG A O 1
ATOM 712 N N . VAL A 1 118 ? 15.64700 -5.78100 33.76400 1.000 41.76659 118 VAL A N 1
ATOM 713 C CA . VAL A 1 118 ? 14.56800 -5.34100 34.64800 1.000 41.70397 118 VAL A CA 1
ATOM 714 C C . VAL A 1 118 ? 14.11600 -3.93400 34.28100 1.000 46.10526 118 VAL A C 1
ATOM 715 O O . VAL A 1 118 ? 12.91400 -3.63900 34.27100 1.000 47.55611 118 VAL A O 1
ATOM 719 N N . MET A 1 119 ? 15.06600 -3.04300 33.96100 1.000 48.33585 119 MET A N 1
ATOM 720 C CA . MET A 1 119 ? 14.71000 -1.68500 33.55900 1.000 41.18429 119 MET A CA 1
ATOM 721 C C . MET A 1 119 ? 13.88500 -1.68600 32.29000 1.000 44.93346 119 MET A C 1
ATOM 722 O O . MET A 1 119 ? 12.74200 -1.22300 32.28300 1.000 50.11742 119 MET A O 1
ATOM 727 N N . LYS A 1 120 ? 14.43100 -2.22900 31.20500 1.000 42.72597 120 LYS A N 1
ATOM 728 C CA . LYS A 1 120 ? 13.65200 -2.24300 29.98000 1.000 40.05414 120 LYS A CA 1
ATOM 729 C C . LYS A 1 120 ? 12.32000 -2.94700 30.18000 1.000 45.49607 120 LYS A C 1
ATOM 730 O O . LYS A 1 120 ? 11.36200 -2.63400 29.47400 1.000 51.86548 120 LYS A O 1
ATOM 736 N N . SER A 1 121 ? 12.21700 -3.84900 31.16000 1.000 46.92731 121 SER A N 1
ATOM 737 C CA . SER A 1 121 ? 10.93300 -4.47700 31.47300 1.000 45.05401 121 SER A CA 1
ATOM 738 C C . SER A 1 121 ? 9.91500 -3.45900 31.96400 1.000 47.47211 121 SER A C 1
ATOM 739 O O . SER A 1 121 ? 8.76800 -3.43400 31.50500 1.000 46.42054 121 SER A O 1
ATOM 742 N N . PHE A 1 122 ? 10.30900 -2.63200 32.93200 1.000 50.88542 122 PHE A N 1
ATOM 743 C CA . PHE A 1 122 ? 9.39200 -1.62700 33.45300 1.000 48.73456 122 PHE A CA 1
ATOM 744 C C . PHE A 1 122 ? 9.10100 -0.55600 32.41700 1.000 53.16330 122 PHE A C 1
ATOM 745 O O . PHE A 1 122 ? 7.97000 -0.05900 32.34600 1.000 55.11150 122 PHE A O 1
ATOM 753 N N . LEU A 1 123 ? 10.08900 -0.22300 31.58500 1.000 50.06557 123 LEU A N 1
ATOM 754 C CA . LEU A 1 123 ? 9.89400 0.79800 30.56200 1.000 49.81189 123 LEU A CA 1
ATOM 755 C C . LEU A 1 123 ? 8.72700 0.42800 29.65500 1.000 52.63516 123 LEU A C 1
ATOM 756 O O . LEU A 1 123 ? 7.84800 1.25500 29.38100 1.000 49.99441 123 LEU A O 1
ATOM 761 N N . ARG A 1 124 ? 8.73300 -0.80900 29.14500 1.000 56.42315 124 ARG A N 1
ATOM 762 C CA . ARG A 1 124 ? 7.65500 -1.29500 28.28700 1.000 52.78718 124 ARG A CA 1
ATOM 763 C C . ARG A 1 124 ? 6.28300 -1.19400 28.96200 1.000 54.29533 124 ARG A C 1
ATOM 764 O O . ARG A 1 124 ? 5.27300 -0.95200 28.29000 1.000 59.68718 124 ARG A O 1
ATOM 772 N N . ALA A 1 125 ? 6.22500 -1.34300 30.27700 1.000 51.52599 125 ALA A N 1
ATOM 773 C CA . ALA A 1 125 ? 4.96600 -1.23600 30.99300 1.000 50.16448 125 ALA A CA 1
ATOM 774 C C . ALA A 1 125 ? 4.58000 0.20300 31.29000 1.000 60.81247 125 ALA A C 1
ATOM 775 O O . ALA A 1 125 ? 3.51300 0.43500 31.87500 1.000 64.54077 125 ALA A O 1
ATOM 777 N N . ASN A 1 126 ? 5.39300 1.17300 30.88400 1.000 57.96837 126 ASN A N 1
ATOM 778 C CA . ASN A 1 126 ? 5.16200 2.55800 31.25800 1.000 61.10247 126 ASN A CA 1
ATOM 779 C C . ASN A 1 126 ? 4.99300 2.67600 32.76700 1.000 60.03742 126 ASN A C 1
ATOM 780 O O . ASN A 1 126 ? 4.01300 3.22200 33.27300 1.000 66.19170 126 ASN A O 1
ATOM 785 N N . GLN A 1 127 ? 5.97500 2.15700 33.49100 1.000 60.17328 127 GLN A N 1
ATOM 786 C CA . GLN A 1 127 ? 5.91300 2.07500 34.94000 1.000 56.07738 127 GLN A CA 1
ATOM 787 C C . GLN A 1 127 ? 7.29800 2.42100 35.46800 1.000 54.45944 127 GLN A C 1
ATOM 788 O O . GLN A 1 127 ? 8.30400 2.11100 34.82900 1.000 54.80569 127 GLN A O 1
ATOM 794 N N . GLN A 1 128 ? 7.36500 3.05200 36.62900 1.000 54.61037 128 GLN A N 1
ATOM 795 C CA . GLN A 1 128 ? 8.66900 3.35200 37.19700 1.000 59.40249 128 GLN A CA 1
ATOM 796 C C . GLN A 1 128 ? 9.10100 2.18500 38.07200 1.000 51.59737 128 GLN A C 1
ATOM 797 O O . GLN A 1 128 ? 8.27400 1.57200 38.75300 1.000 56.72252 128 GLN A O 1
ATOM 803 N N . VAL A 1 129 ? 10.39100 1.86000 38.02400 1.000 48.41651 129 VAL A N 1
ATOM 804 C CA . VAL A 1 129 ? 10.90000 0.83900 38.94800 1.000 52.63168 129 VAL A CA 1
ATOM 805 C C . VAL A 1 129 ? 10.57400 1.27200 40.37600 1.000 51.06865 129 VAL A C 1
ATOM 806 O O . VAL A 1 129 ? 10.88900 2.41700 40.76000 1.000 47.88194 129 VAL A O 1
ATOM 810 N N . PRO A 1 130 ? 9.90900 0.43100 41.17900 1.000 51.04548 130 PRO A N 1
ATOM 811 C CA . PRO A 1 130 ? 9.54000 0.83700 42.54500 1.000 45.33535 130 PRO A CA 1
ATOM 812 C C . PRO A 1 130 ? 10.74100 1.29800 43.35900 1.000 49.24122 130 PRO A C 1
ATOM 813 O O . PRO A 1 130 ? 11.85900 0.79600 43.20300 1.000 49.02631 130 PRO A O 1
ATOM 817 N N . PHE A 1 131 ? 10.49300 2.25500 44.25900 1.000 52.16964 131 PHE A N 1
ATOM 818 C CA . PHE A 1 131 ? 11.59700 2.83800 45.00800 1.000 49.77671 131 PHE A CA 1
ATOM 819 C C . PHE A 1 131 ? 12.31300 1.79700 45.86400 1.000 51.70397 131 PHE A C 1
ATOM 820 O O . PHE A 1 131 ? 13.53300 1.89400 46.05100 1.000 55.20753 131 PHE A O 1
ATOM 828 N N . ILE A 1 132 ? 11.59800 0.76600 46.33600 1.000 43.92908 132 ILE A N 1
ATOM 829 C CA . ILE A 1 132 ? 12.23800 -0.26700 47.14800 1.000 40.39101 132 ILE A CA 1
ATOM 830 C C . ILE A 1 132 ? 13.30000 -0.99600 46.33900 1.000 44.65847 132 ILE A C 1
ATOM 831 O O . ILE A 1 132 ? 14.35600 -1.36700 46.87300 1.000 42.74267 132 ILE A O 1
ATOM 836 N N . LEU A 1 133 ? 13.05800 -1.19700 45.03500 1.000 42.95847 133 LEU A N 1
ATOM 837 C CA . LEU A 1 133 ? 14.07800 -1.86600 44.23300 1.000 42.16337 133 LEU A CA 1
ATOM 838 C C . LEU A 1 133 ? 15.21700 -0.91200 43.87100 1.000 44.38840 133 LEU A C 1
ATOM 839 O O . LEU A 1 133 ? 16.39400 -1.27200 44.00300 1.000 41.90458 133 LEU A O 1
ATOM 844 N N . ILE A 1 134 ? 14.88700 0.33500 43.51000 1.000 47.33996 134 ILE A N 1
ATOM 845 C CA . ILE A 1 134 ? 15.90800 1.34700 43.24500 1.000 43.66134 134 ILE A CA 1
ATOM 846 C C . ILE A 1 134 ? 16.83000 1.46700 44.44000 1.000 45.86670 134 ILE A C 1
ATOM 847 O O . ILE A 1 134 ? 18.04700 1.63400 44.29400 1.000 46.76492 134 ILE A O 1
ATOM 852 N N . LYS A 1 135 ? 16.26300 1.41300 45.64600 1.000 45.50890 135 LYS A N 1
ATOM 853 C CA . LYS A 1 135 ? 17.09800 1.37600 46.84200 1.000 48.45766 135 LYS A CA 1
ATOM 854 C C . LYS A 1 135 ? 17.91200 0.07900 46.90500 1.000 49.48508 135 LYS A C 1
ATOM 855 O O . LYS A 1 135 ? 19.14600 0.11700 46.98000 1.000 47.30014 135 LYS A O 1
ATOM 861 N N . LEU A 1 136 ? 17.24200 -1.08200 46.78600 1.000 45.17777 136 LEU A N 1
ATOM 862 C CA . LEU A 1 136 ? 17.94100 -2.36100 46.90100 1.000 46.97364 136 LEU A CA 1
ATOM 863 C C . LEU A 1 136 ? 19.08000 -2.46600 45.89200 1.000 45.96612 136 LEU A C 1
ATOM 864 O O . LEU A 1 136 ? 20.21200 -2.82100 46.24800 1.000 45.90329 136 LEU A O 1
ATOM 869 N N . TYR A 1 137 ? 18.80700 -2.14400 44.63000 1.000 38.96869 137 TYR A N 1
ATOM 870 C CA . TYR A 1 137 ? 19.82900 -2.31300 43.61100 1.000 37.18900 137 TYR A CA 1
ATOM 871 C C . TYR A 1 137 ? 20.99400 -1.35000 43.82200 1.000 43.81807 137 TYR A C 1
ATOM 872 O O . TYR A 1 137 ? 22.15700 -1.77000 43.76500 1.000 45.39631 137 TYR A O 1
ATOM 881 N N . THR A 1 138 ? 20.71300 -0.06300 44.09900 1.000 46.05271 138 THR A N 1
ATOM 882 C CA . THR A 1 138 ? 21.79600 0.90700 44.27300 1.000 39.82910 138 THR A CA 1
ATOM 883 C C . THR A 1 138 ? 22.63100 0.58500 45.49700 1.000 44.10056 138 THR A C 1
ATOM 884 O O . THR A 1 138 ? 23.85600 0.71800 45.46600 1.000 46.41348 138 THR A O 1
ATOM 888 N N . TYR A 1 139 ? 21.98700 0.17800 46.58900 1.000 47.07454 139 TYR A N 1
ATOM 889 C CA . TYR A 1 139 ? 22.71900 -0.22700 47.78500 1.000 44.25287 139 TYR A CA 1
ATOM 890 C C . TYR A 1 139 ? 23.68300 -1.36500 47.48200 1.000 44.73264 139 TYR A C 1
ATOM 891 O O . TYR A 1 139 ? 24.89000 -1.25900 47.73300 1.000 46.35409 139 TYR A O 1
ATOM 900 N N . GLN A 1 140 ? 23.16300 -2.46600 46.93900 1.000 40.33494 140 GLN A N 1
ATOM 901 C CA . GLN A 1 140 ? 23.99500 -3.63500 46.68600 1.000 36.22729 140 GLN A CA 1
ATOM 902 C C . GLN A 1 140 ? 25.09700 -3.33900 45.69500 1.000 42.87685 140 GLN A C 1
ATOM 903 O O . GLN A 1 140 ? 26.18900 -3.91400 45.79400 1.000 43.32248 140 GLN A O 1
ATOM 909 N N . MET A 1 141 ? 24.82000 -2.46500 44.72600 1.000 45.50428 141 MET A N 1
ATOM 910 C CA . MET A 1 141 ? 25.83600 -2.04100 43.76900 1.000 44.07457 141 MET A CA 1
ATOM 911 C C . MET A 1 141 ? 26.95500 -1.28100 44.47200 1.000 44.80182 141 MET A C 1
ATOM 912 O O . MET A 1 141 ? 28.14500 -1.53700 44.23100 1.000 41.36756 141 MET A O 1
ATOM 917 N N . CYS A 1 142 ? 26.57700 -0.33500 45.34700 1.000 45.73619 142 CYS A N 1
ATOM 918 C CA . CYS A 1 142 ? 27.54500 0.43100 46.13000 1.000 43.84268 142 CYS A CA 1
ATOM 919 C C . CYS A 1 142 ? 28.38800 -0.47500 47.00500 1.000 47.12602 142 CYS A C 1
ATOM 920 O O . CYS A 1 142 ? 29.61300 -0.30900 47.09700 1.000 46.29521 142 CYS A O 1
ATOM 923 N N . ARG A 1 143 ? 27.73000 -1.39500 47.71800 1.000 43.36319 143 ARG A N 1
ATOM 924 C CA . ARG A 1 143 ? 28.44700 -2.28700 48.61800 1.000 42.51982 143 ARG A CA 1
ATOM 925 C C . ARG A 1 143 ? 29.39100 -3.20200 47.85600 1.000 46.53958 143 ARG A C 1
ATOM 926 O O . ARG A 1 143 ? 30.53100 -3.42600 48.28400 1.000 47.03002 143 ARG A O 1
ATOM 934 N N . ALA A 1 144 ? 28.93600 -3.73800 46.71700 1.000 44.73425 144 ALA A N 1
ATOM 935 C CA . ALA A 1 144 ? 29.82300 -4.53200 45.87400 1.000 41.62004 144 ALA A CA 1
ATOM 936 C C . ALA A 1 144 ? 31.00500 -3.69800 45.40700 1.000 41.08555 144 ALA A C 1
ATOM 937 O O . ALA A 1 144 ? 32.14800 -4.16600 45.40200 1.000 42.86454 144 ALA A O 1
ATOM 939 N N . LEU A 1 145 ? 30.75200 -2.46000 44.99900 1.000 40.01489 145 LEU A N 1
ATOM 940 C CA . LEU A 1 145 ? 31.85200 -1.63600 44.52400 1.000 40.13276 145 LEU A CA 1
ATOM 941 C C . LEU A 1 145 ? 32.72900 -1.13300 45.66100 1.000 42.43286 145 LEU A C 1
ATOM 942 O O . LEU A 1 145 ? 33.93700 -0.96300 45.47300 1.000 42.37225 145 LEU A O 1
ATOM 947 N N . GLY A 1 146 ? 32.15700 -0.87700 46.83700 1.000 44.37957 146 GLY A N 1
ATOM 948 C CA . GLY A 1 146 ? 32.99300 -0.51200 47.96900 1.000 46.07140 146 GLY A CA 1
ATOM 949 C C . GLY A 1 146 ? 33.97400 -1.61200 48.33600 1.000 51.49680 146 GLY A C 1
ATOM 950 O O . GLY A 1 146 ? 35.16300 -1.35100 48.56100 1.000 49.55560 146 GLY A O 1
ATOM 951 N N . TYR A 1 147 ? 33.49600 -2.86300 48.36400 1.000 48.15895 147 TYR A N 1
ATOM 952 C CA . TYR A 1 147 ? 34.38400 -3.99400 48.61000 1.000 45.73945 147 TYR A CA 1
ATOM 953 C C . TYR A 1 147 ? 35.48700 -4.05000 47.56400 1.000 52.34513 147 TYR A C 1
ATOM 954 O O . TYR A 1 147 ? 36.67400 -4.08200 47.90100 1.000 56.63683 147 TYR A O 1
ATOM 963 N N . LEU A 1 148 ? 35.10500 -4.05900 46.28300 1.000 52.23144 148 LEU A N 1
ATOM 964 C CA . LEU A 1 148 ? 36.06200 -4.06900 45.18300 1.000 45.42307 148 LEU A CA 1
ATOM 965 C C . LEU A 1 148 ? 37.15800 -3.01800 45.36300 1.000 51.38346 148 LEU A C 1
ATOM 966 O O . LEU A 1 148 ? 38.34300 -3.28800 45.12700 1.000 51.77711 148 LEU A O 1
ATOM 971 N N . HIS A 1 149 ? 36.77900 -1.79900 45.75800 1.000 51.45206 149 HIS A N 1
ATOM 972 C CA . HIS A 1 149 ? 37.77800 -0.75400 45.98500 1.000 51.20303 149 HIS A CA 1
ATOM 973 C C . HIS A 1 149 ? 38.65800 -1.08200 47.19100 1.000 50.52059 149 HIS A C 1
ATOM 974 O O . HIS A 1 149 ? 39.87300 -0.83900 47.16300 1.000 46.16377 149 HIS A O 1
ATOM 981 N N . ALA A 1 150 ? 38.08000 -1.68800 48.23500 1.000 45.49351 150 ALA A N 1
ATOM 982 C CA . ALA A 1 150 ? 38.87300 -2.00000 49.41800 1.000 41.18582 150 ALA A CA 1
ATOM 983 C C . ALA A 1 150 ? 40.06500 -2.89600 49.09100 1.000 50.21043 150 ALA A C 1
ATOM 984 O O . ALA A 1 150 ? 41.11100 -2.78100 49.73900 1.000 55.48226 150 ALA A O 1
ATOM 986 N N . LEU A 1 151 ? 39.95600 -3.74600 48.06700 1.000 51.56261 151 LEU A N 1
ATOM 987 C CA . LEU A 1 151 ? 41.07500 -4.53600 47.55700 1.000 47.34530 151 LEU A CA 1
ATOM 988 C C . LEU A 1 151 ? 41.96300 -3.76700 46.58300 1.000 53.82768 151 LEU A C 1
ATOM 989 O O . LEU A 1 151 ? 42.97900 -4.31200 46.13100 1.000 51.30704 151 LEU A O 1
ATOM 994 N N . GLY A 1 152 ? 41.61400 -2.52800 46.23300 1.000 51.60201 152 GLY A N 1
ATOM 995 C CA . GLY A 1 152 ? 42.40300 -1.80100 45.25900 1.000 48.29825 152 GLY A CA 1
ATOM 996 C C . GLY A 1 152 ? 42.03000 -2.07200 43.82400 1.000 53.90003 152 GLY A C 1
ATOM 997 O O . GLY A 1 152 ? 42.73000 -1.60900 42.91500 1.000 51.83578 152 GLY A O 1
ATOM 998 N N . ILE A 1 153 ? 40.93200 -2.77800 43.59400 1.000 53.00940 153 ILE A N 1
ATOM 999 C CA . ILE A 1 153 ? 40.46500 -3.13000 42.26300 1.000 45.28449 153 ILE A CA 1
ATOM 1000 C C . ILE A 1 153 ? 39.46800 -2.08200 41.81200 1.000 46.03541 153 ILE A C 1
ATOM 1001 O O . ILE A 1 153 ? 38.66400 -1.57300 42.60600 1.000 40.81476 153 ILE A O 1
ATOM 1006 N N . CYS A 1 154 ? 39.55400 -1.73800 40.52900 1.000 51.36011 154 CYS A N 1
ATOM 1007 C CA . CYS A 1 154 ? 38.63300 -0.84100 39.84800 1.000 45.41484 154 CYS A CA 1
ATOM 1008 C C . CYS A 1 154 ? 37.91800 -1.62300 38.75000 1.000 47.28857 154 CYS A C 1
ATOM 1009 O O . CYS A 1 154 ? 38.57700 -2.24500 37.91300 1.000 51.08428 154 CYS A O 1
ATOM 1012 N N . HIS A 1 155 ? 36.57500 -1.58500 38.73800 1.000 46.91361 155 HIS A N 1
ATOM 1013 C CA . HIS A 1 155 ? 35.81900 -2.36600 37.75100 1.000 45.57599 155 HIS A CA 1
ATOM 1014 C C . HIS A 1 155 ? 35.89600 -1.74400 36.35900 1.000 44.39109 155 HIS A C 1
ATOM 1015 O O . HIS A 1 155 ? 36.03700 -2.46500 35.36800 1.000 48.37457 155 HIS A O 1
ATOM 1022 N N . ARG A 1 156 ? 35.78000 -0.41800 36.26100 1.000 40.75467 156 ARG A N 1
ATOM 1023 C CA . ARG A 1 156 ? 36.00400 0.40100 35.06200 1.000 45.28849 156 ARG A CA 1
ATOM 1024 C C . ARG A 1 156 ? 34.94500 0.25600 33.96900 1.000 46.54950 156 ARG A C 1
ATOM 1025 O O . ARG A 1 156 ? 35.02000 0.98200 32.96600 1.000 44.90834 156 ARG A O 1
ATOM 1033 N N . ASP A 1 157 ? 33.95000 -0.61000 34.13100 1.000 45.74419 157 ASP A N 1
ATOM 1034 C CA . ASP A 1 157 ? 32.86300 -0.70200 33.16600 1.000 42.13207 157 ASP A CA 1
ATOM 1035 C C . ASP A 1 157 ? 31.55900 -1.12100 33.84200 1.000 39.16843 157 ASP A C 1
ATOM 1036 O O . ASP A 1 157 ? 30.90700 -2.06400 33.44400 1.000 43.97822 157 ASP A O 1
ATOM 1041 N N . ILE A 1 158 ? 31.12900 -0.38200 34.85800 1.000 38.60972 158 ILE A N 1
ATOM 1042 C CA . ILE A 1 158 ? 29.85100 -0.63400 35.51100 1.000 36.56237 158 ILE A CA 1
ATOM 1043 C C . ILE A 1 158 ? 28.73100 -0.07800 34.65000 1.000 41.93774 158 ILE A C 1
ATOM 1044 O O . ILE A 1 158 ? 28.72200 1.11500 34.31100 1.000 39.64894 158 ILE A O 1
ATOM 1049 N N . LYS A 1 159 ? 27.75600 -0.92400 34.34100 1.000 44.70627 159 LYS A N 1
ATOM 1050 C CA . LYS A 1 159 ? 26.59700 -0.53700 33.55400 1.000 42.63340 159 LYS A CA 1
ATOM 1051 C C . LYS A 1 159 ? 25.45600 -1.46600 33.93100 1.000 44.02279 159 LYS A C 1
ATOM 1052 O O . LYS A 1 159 ? 25.68400 -2.48500 34.59500 1.000 44.56478 159 LYS A O 1
ATOM 1058 N N . PRO A 1 160 ? 24.20700 -1.12400 33.57400 1.000 44.90817 160 PRO A N 1
ATOM 1059 C CA . PRO A 1 160 ? 23.09800 -2.02600 33.92400 1.000 42.59633 160 PRO A CA 1
ATOM 1060 C C . PRO A 1 160 ? 23.31700 -3.45100 33.45100 1.000 41.74755 160 PRO A C 1
ATOM 1061 O O . PRO A 1 160 ? 22.97200 -4.38900 34.17400 1.000 44.31084 160 PRO A O 1
ATOM 1065 N N . GLN A 1 161 ? 23.95800 -3.63900 32.29800 1.000 39.89516 161 GLN A N 1
ATOM 1066 C CA . GLN A 1 161 ? 24.17300 -4.95300 31.71300 1.000 39.00976 161 GLN A CA 1
ATOM 1067 C C . GLN A 1 161 ? 25.13600 -5.82900 32.52300 1.000 45.03921 161 GLN A C 1
ATOM 1068 O O . GLN A 1 161 ? 25.16500 -7.04400 32.31000 1.000 39.58453 161 GLN A O 1
ATOM 1074 N N . ASN A 1 162 ? 25.91400 -5.25200 33.44500 1.000 50.01252 162 ASN A N 1
ATOM 1075 C CA . ASN A 1 162 ? 26.84600 -5.99500 34.28800 1.000 46.81820 162 ASN A CA 1
ATOM 1076 C C . ASN A 1 162 ? 26.27300 -6.34700 35.64100 1.000 48.50510 162 ASN A C 1
ATOM 1077 O O . ASN A 1 162 ? 26.93700 -7.03900 36.41900 1.000 49.73627 162 ASN A O 1
ATOM 1082 N N . LEU A 1 163 ? 25.10300 -5.84000 35.96700 1.000 41.24278 163 LEU A N 1
ATOM 1083 C CA . LEU A 1 163 ? 24.54900 -5.99300 37.30200 1.000 41.50640 163 LEU A CA 1
ATOM 1084 C C . LEU A 1 163 ? 23.56100 -7.14900 37.24100 1.000 41.35408 163 LEU A C 1
ATOM 1085 O O . LEU A 1 163 ? 22.45400 -7.01100 36.72800 1.000 40.95277 163 LEU A O 1
ATOM 1090 N N . LEU A 1 164 ? 24.00900 -8.31200 37.67400 1.000 39.52825 164 LEU A N 1
ATOM 1091 C CA . LEU A 1 164 ? 23.13300 -9.46100 37.71100 1.000 41.67739 164 LEU A CA 1
ATOM 1092 C C . LEU A 1 164 ? 22.07200 -9.25300 38.78800 1.000 44.98117 164 LEU A C 1
ATOM 1093 O O . LEU A 1 164 ? 22.32200 -8.63500 39.82600 1.000 43.38221 164 LEU A O 1
ATOM 1098 N N . VAL A 1 165 ? 20.86300 -9.74300 38.52000 1.000 47.50648 165 VAL A N 1
ATOM 1099 C CA . VAL A 1 165 ? 19.73200 -9.57800 39.42700 1.000 43.02248 165 VAL A CA 1
ATOM 1100 C C . VAL A 1 165 ? 18.96000 -10.87900 39.46700 1.000 46.84777 165 VAL A C 1
ATOM 1101 O O . VAL A 1 165 ? 18.78200 -11.53800 38.43700 1.000 48.30351 165 VAL A O 1
ATOM 1105 N N . ASP A 1 166 ? 18.49200 -11.25200 40.64500 1.000 45.11315 166 ASP A N 1
ATOM 1106 C CA . ASP A 1 166 ? 17.56300 -12.35900 40.76600 1.000 42.91951 166 ASP A CA 1
ATOM 1107 C C . ASP A 1 166 ? 16.23300 -11.80200 41.24000 1.000 47.71813 166 ASP A C 1
ATOM 1108 O O . ASP A 1 166 ? 16.10900 -11.37100 42.38600 1.000 49.85283 166 ASP A O 1
ATOM 1113 N N . SER A 1 167 ? 15.23700 -11.83500 40.36200 1.000 47.07269 167 SER A N 1
ATOM 1114 C CA . SER A 1 167 ? 13.92800 -11.27000 40.67100 1.000 48.43222 167 SER A CA 1
ATOM 1115 C C . SER A 1 167 ? 13.30500 -11.84500 41.93900 1.000 52.19607 167 SER A C 1
ATOM 1116 O O . SER A 1 167 ? 12.48500 -11.17900 42.58000 1.000 57.31759 167 SER A O 1
ATOM 1119 N N . ARG A 1 168 ? 13.64200 -13.07800 42.30800 1.000 51.35905 168 ARG A N 1
ATOM 1120 C CA . ARG A 1 168 ? 12.89700 -13.72400 43.38400 1.000 56.20330 168 ARG A CA 1
ATOM 1121 C C . ARG A 1 168 ? 13.33800 -13.22500 44.74700 1.000 49.61609 168 ARG A C 1
ATOM 1122 O O . ARG A 1 168 ? 12.52100 -13.09100 45.66300 1.000 46.73679 168 ARG A O 1
ATOM 1130 N N . THR A 1 169 ? 14.64400 -13.02400 44.90100 1.000 51.47696 169 THR A N 1
ATOM 1131 C CA . THR A 1 169 ? 15.25800 -12.50100 46.11100 1.000 50.50618 169 THR A CA 1
ATOM 1132 C C . THR A 1 169 ? 15.66600 -11.04100 45.98900 1.000 47.59250 169 THR A C 1
ATOM 1133 O O . THR A 1 169 ? 15.97900 -10.42600 47.01300 1.000 49.63873 169 THR A O 1
ATOM 1137 N N . HIS A 1 170 ? 15.67500 -10.48700 44.76300 1.000 48.59263 170 HIS A N 1
ATOM 1138 C CA . HIS A 1 170 ? 16.20400 -9.14400 44.43500 1.000 42.71930 170 HIS A CA 1
ATOM 1139 C C . HIS A 1 170 ? 17.62500 -8.94500 44.95400 1.000 40.04834 170 HIS A C 1
ATOM 1140 O O . HIS A 1 170 ? 17.98800 -7.88700 45.46000 1.000 41.93706 170 HIS A O 1
ATOM 1147 N N . VAL A 1 171 ? 18.42600 -9.99200 44.82900 1.000 44.11575 171 VAL A N 1
ATOM 1148 C CA . VAL A 1 171 ? 19.86900 -9.92200 44.99600 1.000 38.84634 171 VAL A CA 1
ATOM 1149 C C . VAL A 1 171 ? 20.47500 -9.33900 43.73400 1.000 39.34207 171 VAL A C 1
ATOM 1150 O O . VAL A 1 171 ? 20.08900 -9.72200 42.61500 1.000 41.10679 171 VAL A O 1
ATOM 1154 N N . LEU A 1 172 ? 21.45300 -8.43600 43.91000 1.000 39.21691 172 LEU A N 1
ATOM 1155 C CA . LEU A 1 172 ? 22.24100 -7.87300 42.81600 1.000 35.90846 172 LEU A CA 1
ATOM 1156 C C . LEU A 1 172 ? 23.70000 -8.24700 43.00200 1.000 34.99149 172 LEU A C 1
ATOM 1157 O O . LEU A 1 172 ? 24.24300 -8.07200 44.09500 1.000 39.77243 172 LEU A O 1
ATOM 1162 N N . LYS A 1 173 ? 24.35100 -8.70100 41.93000 1.000 32.69147 173 LYS A N 1
ATOM 1163 C CA . LYS A 1 173 ? 25.76500 -9.03900 41.99200 1.000 36.54880 173 LYS A CA 1
ATOM 1164 C C . LYS A 1 173 ? 26.53000 -8.36000 40.87000 1.000 38.80951 173 LYS A C 1
ATOM 1165 O O . LYS A 1 173 ? 26.04400 -8.28000 39.74300 1.000 44.16698 173 LYS A O 1
ATOM 1171 N N . LEU A 1 174 ? 27.73400 -7.88900 41.17800 1.000 36.71768 174 LEU A N 1
ATOM 1172 C CA . LEU A 1 174 ? 28.63600 -7.39100 40.15400 1.000 39.71356 174 LEU A CA 1
ATOM 1173 C C . LEU A 1 174 ? 29.23400 -8.54000 39.35100 1.000 43.19777 174 LEU A C 1
ATOM 1174 O O . LEU A 1 174 ? 29.45300 -9.64100 39.87200 1.000 38.35730 174 LEU A O 1
ATOM 1179 N N . CYS A 1 175 ? 29.54300 -8.26300 38.08700 1.000 42.84482 175 CYS A N 1
ATOM 1180 C CA . CYS A 1 175 ? 30.19500 -9.25500 37.24500 1.000 43.59965 175 CYS A CA 1
ATOM 1181 C C . CYS A 1 175 ? 30.88200 -8.55100 36.07500 1.000 48.32473 175 CYS A C 1
ATOM 1182 O O . CYS A 1 175 ? 30.93100 -7.31700 36.00300 1.000 43.70191 175 CYS A O 1
ATOM 1185 N N . ASP A 1 176 ? 31.39400 -9.35900 35.14000 1.000 50.00407 176 ASP A N 1
ATOM 1186 C CA . ASP A 1 176 ? 32.06900 -8.89600 33.93500 1.000 48.19717 176 ASP A CA 1
ATOM 1187 C C . ASP A 1 176 ? 33.31900 -8.14000 34.32200 1.000 50.30750 176 ASP A C 1
ATOM 1188 O O . ASP A 1 176 ? 33.35200 -6.90400 34.31500 1.000 48.52592 176 ASP A O 1
ATOM 1193 N N . PHE A 1 177 ? 34.34200 -8.89400 34.71200 1.000 51.95819 177 PHE A N 1
ATOM 1194 C CA . PHE A 1 177 ? 35.59700 -8.32100 35.16300 1.000 49.63860 177 PHE A CA 1
ATOM 1195 C C . PHE A 1 177 ? 36.66700 -8.29500 34.07000 1.000 49.72822 177 PHE A C 1
ATOM 1196 O O . PHE A 1 177 ? 37.85000 -8.10000 34.36800 1.000 49.93879 177 PHE A O 1
ATOM 1204 N N . GLY A 1 178 ? 36.27100 -8.42400 32.80300 1.000 52.42684 178 GLY A N 1
ATOM 1205 C CA . GLY A 1 178 ? 37.23700 -8.27600 31.72800 1.000 50.86242 178 GLY A CA 1
ATOM 1206 C C . GLY A 1 178 ? 37.89600 -6.90600 31.68300 1.000 52.80315 178 GLY A C 1
ATOM 1207 O O . GLY A 1 178 ? 38.92300 -6.74400 31.02200 1.000 50.90120 178 GLY A O 1
ATOM 1208 N N . SER A 1 179 ? 37.30700 -5.90300 32.34500 1.000 57.93741 179 SER A N 1
ATOM 1209 C CA . SER A 1 179 ? 37.90300 -4.57600 32.43900 1.000 54.03671 179 SER A CA 1
ATOM 1210 C C . SER A 1 179 ? 38.45400 -4.23500 33.82100 1.000 51.34648 179 SER A C 1
ATOM 1211 O O . SER A 1 179 ? 39.05500 -3.16600 33.97200 1.000 46.74202 179 SER A O 1
ATOM 1214 N N . ALA A 1 180 ? 38.25500 -5.08700 34.83000 1.000 47.84564 180 ALA A N 1
ATOM 1215 C CA . ALA A 1 180 ? 38.77800 -4.76600 36.15400 1.000 48.41683 180 ALA A CA 1
ATOM 1216 C C . ALA A 1 180 ? 40.30600 -4.68800 36.13200 1.000 46.79700 180 ALA A C 1
ATOM 1217 O O . ALA A 1 180 ? 40.96600 -5.21000 35.23300 1.000 51.15565 180 ALA A O 1
ATOM 1219 N N . LYS A 1 181 ? 40.86500 -3.98300 37.11800 1.000 52.85010 181 LYS A N 1
ATOM 1220 C CA . LYS A 1 181 ? 42.29700 -3.70500 37.17500 1.000 52.62981 181 LYS A CA 1
ATOM 1221 C C . LYS A 1 181 ? 42.61900 -3.00500 38.48800 1.000 49.61523 181 LYS A C 1
ATOM 1222 O O . LYS A 1 181 ? 41.81300 -2.21500 38.98300 1.000 49.88293 181 LYS A O 1
ATOM 1228 N N . ARG A 1 182 ? 43.79800 -3.30800 39.04000 1.000 55.86562 182 ARG A N 1
ATOM 1229 C CA . ARG A 1 182 ? 44.34800 -2.63800 40.23000 1.000 57.00087 182 ARG A CA 1
ATOM 1230 C C . ARG A 1 182 ? 45.15200 -1.39900 39.81200 1.000 56.61556 182 ARG A C 1
ATOM 1231 O O . ARG A 1 182 ? 46.37900 -1.42100 39.71800 1.000 57.33069 182 ARG A O 1
ATOM 1239 N N . LEU A 1 183 ? 44.42200 -0.36100 39.40600 1.000 56.74699 183 LEU A N 1
ATOM 1240 C CA . LEU A 1 183 ? 44.96500 0.97000 39.12100 1.000 64.79077 183 LEU A CA 1
ATOM 1241 C C . LEU A 1 183 ? 46.32300 1.25900 39.77700 1.000 71.93426 183 LEU A C 1
ATOM 1242 O O . LEU A 1 183 ? 46.38500 1.51700 40.98300 1.000 67.82931 183 LEU A O 1
ATOM 1247 N N . VAL A 1 184 ? 47.41500 1.21400 39.02500 1.000 79.84431 184 VAL A N 1
ATOM 1248 C CA . VAL A 1 184 ? 48.74300 1.51300 39.55900 1.000 84.46800 184 VAL A CA 1
ATOM 1249 C C . VAL A 1 184 ? 49.11900 2.92400 39.11800 1.000 85.40822 184 VAL A C 1
ATOM 1250 O O . VAL A 1 184 ? 49.12900 3.19600 37.90600 1.000 83.36431 184 VAL A O 1
ATOM 1254 N N . PRO A 1 185 ? 49.41900 3.85200 40.05600 1.000 89.78915 185 PRO A N 1
ATOM 1255 C CA . PRO A 1 185 ? 49.78500 5.22000 39.65200 1.000 93.90102 185 PRO A CA 1
ATOM 1256 C C . PRO A 1 185 ? 50.96400 5.25200 38.68800 1.000 97.21324 185 PRO A C 1
ATOM 1257 O O . PRO A 1 185 ? 52.10000 4.96500 39.08100 1.000 96.29084 185 PRO A O 1
ATOM 1261 N N . GLY A 1 186 ? 50.69500 5.57300 37.41800 1.000 95.09048 186 GLY A N 1
ATOM 1262 C CA . GLY A 1 186 ? 51.72200 5.64000 36.39300 1.000 91.41608 186 GLY A CA 1
ATOM 1263 C C . GLY A 1 186 ? 51.55300 4.65900 35.24700 1.000 92.10821 186 GLY A C 1
ATOM 1264 O O . GLY A 1 186 ? 52.35000 3.72500 35.11000 1.000 96.27807 186 GLY A O 1
ATOM 1265 N N . GLU A 1 187 ? 50.53200 4.86600 34.40800 1.000 94.87730 187 GLU A N 1
ATOM 1266 C CA . GLU A 1 187 ? 50.27500 4.00600 33.25400 1.000 100.05158 187 GLU A CA 1
ATOM 1267 C C . GLU A 1 187 ? 49.18300 4.60600 32.37100 1.000 101.30622 187 GLU A C 1
ATOM 1268 O O . GLU A 1 187 ? 48.85500 5.78900 32.50700 1.000 96.63538 187 GLU A O 1
ATOM 1274 N N . GLN A 1 188 ? 48.61800 3.80200 31.46700 1.000 104.10939 188 GLN A N 1
ATOM 1275 C CA . GLN A 1 188 ? 47.52500 4.22900 30.58900 1.000 101.88177 188 GLN A CA 1
ATOM 1276 C C . GLN A 1 188 ? 46.52600 3.09600 30.36700 1.000 100.10366 188 GLN A C 1
ATOM 1277 O O . GLN A 1 188 ? 46.47800 2.50200 29.28700 1.000 98.93224 188 GLN A O 1
ATOM 1299 N N . ILE A 1 193 ? 38.12000 1.96600 26.76500 1.000 90.67805 193 ILE A N 1
ATOM 1300 C CA . ILE A 1 193 ? 36.89400 1.15700 26.73700 1.000 87.13976 193 ILE A CA 1
ATOM 1301 C C . ILE A 1 193 ? 35.80900 1.76500 25.84600 1.000 89.66554 193 ILE A C 1
ATOM 1302 O O . ILE A 1 193 ? 35.65300 2.99800 25.79000 1.000 88.17339 193 ILE A O 1
ATOM 1307 N N . CYS A 1 194 ? 35.03300 0.90100 25.17900 1.000 87.59085 194 CYS A N 1
ATOM 1308 C CA . CYS A 1 194 ? 34.01500 1.33500 24.22600 1.000 87.33215 194 CYS A CA 1
ATOM 1309 C C . CYS A 1 194 ? 32.58800 1.29100 24.77700 1.000 83.09078 194 CYS A C 1
ATOM 1310 O O . CYS A 1 194 ? 31.63700 1.26400 23.99000 1.000 84.24007 194 CYS A O 1
ATOM 1313 N N . SER A 1 195 ? 32.41600 1.26400 26.10000 1.000 85.69623 195 SER A N 1
ATOM 1314 C CA . SER A 1 195 ? 31.11200 1.51400 26.71900 1.000 80.09888 195 SER A CA 1
ATOM 1315 C C . SER A 1 195 ? 30.86900 3.01700 26.79100 1.000 74.81984 195 SER A C 1
ATOM 1316 O O . SER A 1 195 ? 31.77800 3.79400 27.09700 1.000 73.95678 195 SER A O 1
ATOM 1319 N N . ARG A 1 196 ? 29.64700 3.44100 26.48700 1.000 75.60367 196 ARG A N 1
ATOM 1320 C CA . ARG A 1 196 ? 29.47100 4.84300 26.14800 1.000 76.43917 196 ARG A CA 1
ATOM 1321 C C . ARG A 1 196 ? 28.82500 5.69400 27.23800 1.000 68.68390 196 ARG A C 1
ATOM 1322 O O . ARG A 1 196 ? 29.43900 6.66700 27.68300 1.000 68.51446 196 ARG A O 1
ATOM 1330 N N . PHE A 1 197 ? 27.64200 5.31600 27.75300 1.000 63.09519 197 PHE A N 1
ATOM 1331 C CA . PHE A 1 197 ? 26.81100 6.24400 28.54100 1.000 59.83608 197 PHE A CA 1
ATOM 1332 C C . PHE A 1 197 ? 27.21400 6.43000 30.01000 1.000 52.77523 197 PHE A C 1
ATOM 1333 O O . PHE A 1 197 ? 26.79500 7.41800 30.63000 1.000 48.91076 197 PHE A O 1
ATOM 1341 N N . TYR A 1 198 ? 27.99600 5.51500 30.58900 1.000 50.31805 198 TYR A N 1
ATOM 1342 C CA . TYR A 1 198 ? 28.19900 5.46500 32.03300 1.000 39.79659 198 TYR A CA 1
ATOM 1343 C C . TYR A 1 198 ? 29.63800 5.73800 32.42200 1.000 41.06184 198 TYR A C 1
ATOM 1344 O O . TYR A 1 198 ? 29.98000 5.59700 33.59400 1.000 45.38087 198 TYR A O 1
ATOM 1353 N N . ARG A 1 199 ? 30.46400 6.18200 31.48500 1.000 41.53014 199 ARG A N 1
ATOM 1354 C CA . ARG A 1 199 ? 31.85300 6.51300 31.74200 1.000 42.94843 199 ARG A CA 1
ATOM 1355 C C . ARG A 1 199 ? 31.96800 7.88400 32.40000 1.000 42.96671 199 ARG A C 1
ATOM 1356 O O . ARG A 1 199 ? 31.20700 8.80400 32.08000 1.000 43.61167 199 ARG A O 1
ATOM 1364 N N . ALA A 1 200 ? 32.93700 8.01600 33.31700 1.000 45.02219 200 ALA A N 1
ATOM 1365 C CA . ALA A 1 200 ? 33.18700 9.27300 34.03600 1.000 45.72829 200 ALA A CA 1
ATOM 1366 C C . ALA A 1 200 ? 33.76300 10.35200 33.11500 1.000 42.47246 200 ALA A C 1
ATOM 1367 O O . ALA A 1 200 ? 34.45800 10.04300 32.14700 1.000 42.69705 200 ALA A O 1
ATOM 1369 N N . PRO A 1 201 ? 33.51400 11.63200 33.41400 1.000 43.94137 201 PRO A N 1
ATOM 1370 C CA . PRO A 1 201 ? 34.00000 12.69500 32.51000 1.000 45.26104 201 PRO A CA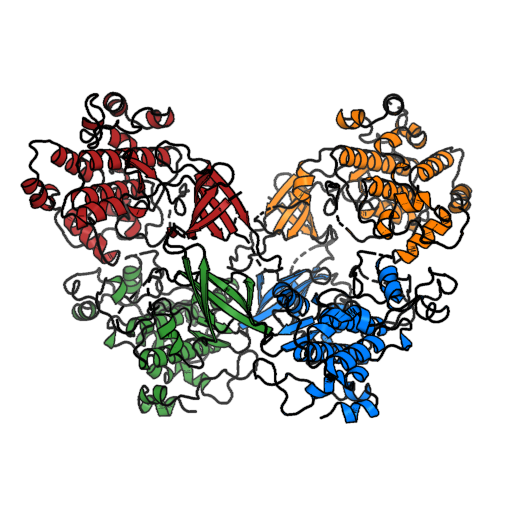 1
ATOM 1371 C C . PRO A 1 201 ? 35.50300 12.69400 32.33800 1.000 44.31467 201 PRO A C 1
ATOM 1372 O O . PRO A 1 201 ? 35.99900 12.98200 31.23900 1.000 46.43960 201 PRO A O 1
ATOM 1376 N N . GLU A 1 202 ? 36.24900 12.34500 33.38300 1.000 36.17199 202 GLU A N 1
ATOM 1377 C CA . GLU A 1 202 ? 37.69000 12.30000 33.22500 1.000 37.38004 202 GLU A CA 1
ATOM 1378 C C . GLU A 1 202 ? 38.09200 11.25600 32.19200 1.000 42.87738 202 GLU A C 1
ATOM 1379 O O . GLU A 1 202 ? 39.05300 11.47200 31.44400 1.000 42.98644 202 GLU A O 1
ATOM 1385 N N . LEU A 1 203 ? 37.33200 10.15300 32.09600 1.000 45.19358 203 LEU A N 1
ATOM 1386 C CA . LEU A 1 203 ? 37.60600 9.13300 31.08400 1.000 46.08430 203 LEU A CA 1
ATOM 1387 C C . LEU A 1 203 ? 37.36900 9.66600 29.67200 1.000 40.93242 203 LEU A C 1
ATOM 1388 O O . LEU A 1 203 ? 38.14700 9.37300 28.76100 1.000 43.34347 203 LEU A O 1
ATOM 1393 N N . MET A 1 204 ? 36.31700 10.45800 29.46900 1.000 44.24897 204 MET A N 1
ATOM 1394 C CA . MET A 1 204 ? 36.02200 10.98700 28.13700 1.000 48.37349 204 MET A CA 1
ATOM 1395 C C . MET A 1 204 ? 36.98200 12.09000 27.69300 1.000 47.08699 204 MET A C 1
ATOM 1396 O O . MET A 1 204 ? 37.03900 12.39200 26.49700 1.000 48.16973 204 MET A O 1
ATOM 1401 N N . LEU A 1 205 ? 37.74700 12.66900 28.60800 1.000 46.22190 205 LEU A N 1
ATOM 1402 C CA . LEU A 1 205 ? 38.92200 13.45500 28.26200 1.000 49.66650 205 LEU A CA 1
ATOM 1403 C C . LEU A 1 205 ? 40.14400 12.51800 28.26800 1.000 58.23706 205 LEU A C 1
ATOM 1404 O O . LEU A 1 205 ? 40.18000 11.52400 29.00200 1.000 52.48163 205 LEU A O 1
ATOM 1409 N N . GLY A 1 206 ? 41.14100 12.80700 27.43500 1.000 66.03011 206 GLY A N 1
ATOM 1410 C CA . GLY A 1 206 ? 42.32200 11.94000 27.41900 1.000 65.47910 206 GLY A CA 1
ATOM 1411 C C . GLY A 1 206 ? 43.07000 11.83100 28.73700 1.000 65.39971 206 GLY A C 1
ATOM 1412 O O . GLY A 1 206 ? 44.24700 12.19900 28.80300 1.000 80.65427 206 GLY A O 1
ATOM 1413 N N . ALA A 1 207 ? 42.41300 11.28500 29.77200 1.000 55.42039 207 ALA A N 1
ATOM 1414 C CA . ALA A 1 207 ? 42.90200 11.37500 31.15900 1.000 63.85840 207 ALA A CA 1
ATOM 1415 C C . ALA A 1 207 ? 44.25800 10.70100 31.39100 1.000 69.10929 207 ALA A C 1
ATOM 1416 O O . ALA A 1 207 ? 45.22900 11.37300 31.77300 1.000 77.11454 207 ALA A O 1
ATOM 1418 N N . SER A 1 208 ? 44.32500 9.36900 31.25100 1.000 62.65057 208 SER A N 1
ATOM 1419 C CA . SER A 1 208 ? 45.55200 8.57600 31.39800 1.000 77.53801 208 SER A CA 1
ATOM 1420 C C . SER A 1 208 ? 45.95300 8.39700 32.86200 1.000 76.25890 208 SER A C 1
ATOM 1421 O O . SER A 1 208 ? 46.85200 7.60500 33.16200 1.000 82.91346 208 SER A O 1
ATOM 1424 N N . GLU A 1 209 ? 45.36400 9.17700 33.76600 1.000 72.03438 209 GLU A N 1
ATOM 1425 C CA . GLU A 1 209 ? 45.40800 8.87800 35.19400 1.000 66.10010 209 GLU A CA 1
ATOM 1426 C C . GLU A 1 209 ? 44.02200 9.12900 35.75400 1.000 58.04668 209 GLU A C 1
ATOM 1427 O O . GLU A 1 209 ? 43.41000 10.16200 35.47900 1.000 60.94406 209 GLU A O 1
ATOM 1433 N N . TYR A 1 210 ? 43.54300 8.19600 36.55400 1.000 53.35270 210 TYR A N 1
ATOM 1434 C CA . TYR A 1 210 ? 42.25000 8.33500 37.19600 1.000 53.83941 210 TYR A CA 1
ATOM 1435 C C . TYR A 1 210 ? 42.27900 7.43500 38.41900 1.000 50.46057 210 TYR A C 1
ATOM 1436 O O . TYR A 1 210 ? 43.27200 6.75400 38.68400 1.000 55.60780 210 TYR A O 1
ATOM 1445 N N . THR A 1 211 ? 41.20900 7.47800 39.19000 1.000 49.59075 211 THR A N 1
ATOM 1446 C CA . THR A 1 211 ? 41.08400 6.73400 40.43000 1.000 43.92759 211 THR A CA 1
ATOM 1447 C C . THR A 1 211 ? 39.84500 5.85600 40.34500 1.000 45.41398 211 THR A C 1
ATOM 1448 O O . THR A 1 211 ? 39.12500 5.85200 39.34600 1.000 48.75970 211 THR A O 1
ATOM 1452 N N . THR A 1 212 ? 39.61000 5.08300 41.40000 1.000 48.17931 212 THR A N 1
ATOM 1453 C CA . THR A 1 212 ? 38.40600 4.26400 41.46700 1.000 49.95486 212 THR A CA 1
ATOM 1454 C C . THR A 1 212 ? 37.13500 5.09900 41.42900 1.000 45.91265 212 THR A C 1
ATOM 1455 O O . THR A 1 212 ? 36.04200 4.53000 41.33900 1.000 40.20337 212 THR A O 1
ATOM 1459 N N . ALA A 1 213 ? 37.24800 6.42800 41.48800 1.000 42.48869 213 ALA A N 1
ATOM 1460 C CA . ALA A 1 213 ? 36.05100 7.25900 41.47500 1.000 47.65757 213 ALA A CA 1
ATOM 1461 C C . ALA A 1 213 ? 35.24500 7.10300 40.19200 1.000 44.73273 213 ALA A C 1
ATOM 1462 O O . ALA A 1 213 ? 34.06000 7.46100 40.18700 1.000 45.60228 213 ALA A O 1
ATOM 1464 N N . ILE A 1 214 ? 35.85300 6.58100 39.11400 1.000 41.94575 214 ILE A N 1
ATOM 1465 C CA . ILE A 1 214 ? 35.12100 6.39900 37.85900 1.000 42.32653 214 ILE A CA 1
ATOM 1466 C C . ILE A 1 214 ? 33.96400 5.42000 38.04500 1.000 42.84525 214 ILE A C 1
ATOM 1467 O O . ILE A 1 214 ? 32.91400 5.57000 37.40300 1.000 39.22665 214 ILE A O 1
ATOM 1472 N N . ASP A 1 215 ? 34.13800 4.40400 38.92000 1.000 44.04166 215 ASP A N 1
ATOM 1473 C CA . ASP A 1 215 ? 33.06900 3.46500 39.24600 1.000 38.00652 215 ASP A CA 1
ATOM 1474 C C . ASP A 1 215 ? 31.93200 4.16100 39.96900 1.000 37.26949 215 ASP A C 1
ATOM 1475 O O . ASP A 1 215 ? 30.77200 3.76200 39.83000 1.000 42.10792 215 ASP A O 1
ATOM 1480 N N . VAL A 1 216 ? 32.25900 5.14700 40.80400 1.000 40.11735 216 VAL A N 1
ATOM 1481 C CA . VAL A 1 216 ? 31.24100 5.93200 41.50500 1.000 38.97499 216 VAL A CA 1
ATOM 1482 C C . VAL A 1 216 ? 30.44600 6.78400 40.53000 1.000 35.34882 216 VAL A C 1
ATOM 1483 O O . VAL A 1 216 ? 29.24300 6.97000 40.70100 1.000 38.33137 216 VAL A O 1
ATOM 1487 N N . TRP A 1 217 ? 31.09700 7.34200 39.51700 1.000 35.35580 217 TRP A N 1
ATOM 1488 C CA . TRP A 1 217 ? 30.33100 8.04900 38.50100 1.000 37.14021 217 TRP A CA 1
ATOM 1489 C C . TRP A 1 217 ? 29.32600 7.11300 37.83200 1.000 39.84386 217 TRP A C 1
ATOM 1490 O O . TRP A 1 217 ? 28.16400 7.48800 37.62500 1.000 40.18705 217 TRP A O 1
ATOM 1501 N N . SER A 1 218 ? 29.73400 5.87300 37.53300 1.000 39.41991 218 SER A N 1
ATOM 1502 C CA . SER A 1 218 ? 28.81400 4.91300 36.91800 1.000 37.62297 218 SER A CA 1
ATOM 1503 C C . SER A 1 218 ? 27.63300 4.60700 37.83600 1.000 38.35672 218 SER A C 1
ATOM 1504 O O . SER A 1 218 ? 26.47500 4.62800 37.40100 1.000 34.91624 218 SER A O 1
ATOM 1507 N N . ILE A 1 219 ? 27.91200 4.33500 39.11900 1.000 35.14225 219 ILE A N 1
ATOM 1508 C CA . ILE A 1 219 ? 26.85300 4.15000 40.10900 1.000 37.70667 219 ILE A CA 1
ATOM 1509 C C . ILE A 1 219 ? 25.82600 5.26500 40.00200 1.000 36.52828 219 ILE A C 1
ATOM 1510 O O . ILE A 1 219 ? 24.61500 5.02200 40.06600 1.000 34.99666 219 ILE A O 1
ATOM 1515 N N . GLY A 1 220 ? 26.29600 6.50800 39.83500 1.000 39.79394 220 GLY A N 1
ATOM 1516 C CA . GLY A 1 220 ? 25.38500 7.63100 39.65800 1.000 39.73498 220 GLY A CA 1
ATOM 1517 C C . GLY A 1 220 ? 24.55400 7.53400 38.38900 1.000 38.57368 220 GLY A C 1
ATOM 1518 O O . GLY A 1 220 ? 23.35800 7.84000 38.39000 1.000 39.44101 220 GLY A O 1
ATOM 1519 N N . CYS A 1 221 ? 25.16800 7.11000 37.28700 1.000 37.47029 221 CYS A N 1
ATOM 1520 C CA . CYS A 1 221 ? 24.39800 7.00500 36.05100 1.000 38.94181 221 CYS A CA 1
ATOM 1521 C C . CYS A 1 221 ? 23.36200 5.89900 36.12000 1.000 41.71522 221 CYS A C 1
ATOM 1522 O O . CYS A 1 221 ? 22.29400 6.02000 35.50000 1.000 40.98296 221 CYS A O 1
ATOM 1525 N N . VAL A 1 222 ? 23.67100 4.80900 36.83400 1.000 41.41105 222 VAL A N 1
ATOM 1526 C CA . VAL A 1 222 ? 22.70600 3.72700 36.98500 1.000 39.28603 222 VAL A CA 1
ATOM 1527 C C . VAL A 1 222 ? 21.54700 4.18500 37.86500 1.000 40.07234 222 VAL A C 1
ATOM 1528 O O . VAL A 1 222 ? 20.37900 4.10900 37.46400 1.000 42.07743 222 VAL A O 1
ATOM 1532 N N . LEU A 1 223 ? 21.85400 4.72900 39.04700 1.000 37.86884 223 LEU A N 1
ATOM 1533 C CA . LEU A 1 223 ? 20.80900 5.31300 39.88000 1.000 39.55049 223 LEU A CA 1
ATOM 1534 C C . LEU A 1 223 ? 20.01500 6.35400 39.10200 1.000 44.50934 223 LEU A C 1
ATOM 1535 O O . LEU A 1 223 ? 18.78600 6.42000 39.22100 1.000 51.75988 223 LEU A O 1
ATOM 1540 N N . GLY A 1 224 ? 20.69900 7.18100 38.30200 1.000 41.47324 224 GLY A N 1
ATOM 1541 C CA . GLY A 1 224 ? 19.99300 8.15500 37.49100 1.000 39.61314 224 GLY A CA 1
ATOM 1542 C C . GLY A 1 224 ? 19.01100 7.50800 36.53400 1.000 45.08534 224 GLY A C 1
ATOM 1543 O O . GLY A 1 224 ? 17.85000 7.90900 36.45100 1.000 48.73627 224 GLY A O 1
ATOM 1544 N N . GLU A 1 225 ? 19.46200 6.48800 35.80000 1.000 45.18907 225 GLU A N 1
ATOM 1545 C CA . GLU A 1 225 ? 18.57900 5.81600 34.85300 1.000 40.55698 225 GLU A CA 1
ATOM 1546 C C . GLU A 1 225 ? 17.48000 5.05000 35.57100 1.000 39.44526 225 GLU A C 1
ATOM 1547 O O . GLU A 1 225 ? 16.35200 4.96700 35.08000 1.000 37.81927 225 GLU A O 1
ATOM 1553 N N . LEU A 1 226 ? 17.77600 4.48700 36.73400 1.000 38.98188 226 LEU A N 1
ATOM 1554 C CA . LEU A 1 226 ? 16.72200 3.79700 37.46000 1.000 42.37138 226 LEU A CA 1
ATOM 1555 C C . LEU A 1 226 ? 15.55700 4.73900 37.75000 1.000 45.17345 226 LEU A C 1
ATOM 1556 O O . LEU A 1 226 ? 14.38800 4.36300 37.58600 1.000 45.49601 226 LEU A O 1
ATOM 1561 N N . LEU A 1 227 ? 15.85800 5.99900 38.08700 1.000 47.29671 227 LEU A N 1
ATOM 1562 C CA . LEU A 1 227 ? 14.81400 6.96400 38.39400 1.000 46.29843 227 LEU A CA 1
ATOM 1563 C C . LEU A 1 227 ? 14.17900 7.56400 37.14600 1.000 47.40646 227 LEU A C 1
ATOM 1564 O O . LEU A 1 227 ? 12.99800 7.91100 37.17800 1.000 48.08854 227 LEU A O 1
ATOM 1569 N N . LEU A 1 228 ? 14.94000 7.74700 36.06900 1.000 47.53037 228 LEU A N 1
ATOM 1570 C CA . LEU A 1 228 ? 14.43900 8.46600 34.90400 1.000 45.33838 228 LEU A CA 1
ATOM 1571 C C . LEU A 1 228 ? 13.80300 7.57800 33.84400 1.000 48.92091 228 LEU A C 1
ATOM 1572 O O . LEU A 1 228 ? 13.02500 8.08900 33.03200 1.000 55.99364 228 LEU A O 1
ATOM 1577 N N . GLY A 1 229 ? 14.13600 6.28500 33.78700 1.000 49.81674 229 GLY A N 1
ATOM 1578 C CA . GLY A 1 229 ? 13.64700 5.41600 32.73400 1.000 40.42356 229 GLY A CA 1
ATOM 1579 C C . GLY A 1 229 ? 14.45900 5.45200 31.46000 1.000 48.53668 229 GLY A C 1
ATOM 1580 O O . GLY A 1 229 ? 14.08800 4.78700 30.48300 1.000 55.76157 229 GLY A O 1
ATOM 1581 N N . ARG A 1 230 ? 15.56800 6.18500 31.44600 1.000 54.00505 230 ARG A N 1
ATOM 1582 C CA . ARG A 1 230 ? 16.44100 6.32600 30.28800 1.000 50.01737 230 ARG A CA 1
ATOM 1583 C C . ARG A 1 230 ? 17.77000 6.87200 30.77700 1.000 46.11329 230 ARG A C 1
ATOM 1584 O O . ARG A 1 230 ? 17.84100 7.43300 31.87400 1.000 47.30897 230 ARG A O 1
ATOM 1592 N N . PRO A 1 231 ? 18.83700 6.71700 30.00200 1.000 45.52936 231 PRO A N 1
ATOM 1593 C CA . PRO A 1 231 ? 20.15300 7.17200 30.46500 1.000 47.97309 231 PRO A CA 1
ATOM 1594 C C . PRO A 1 231 ? 20.20000 8.66800 30.75900 1.000 52.53792 231 PRO A C 1
ATOM 1595 O O . PRO A 1 231 ? 19.63800 9.48200 30.02800 1.000 57.76659 231 PRO A O 1
ATOM 1599 N N . LEU A 1 232 ? 20.92500 9.03400 31.82100 1.000 50.34654 232 LEU A N 1
ATOM 1600 C CA . LEU A 1 232 ? 21.04400 10.44700 32.17800 1.000 43.97119 232 LEU A CA 1
ATOM 1601 C C . LEU A 1 232 ? 21.74600 11.23700 31.08800 1.000 48.95577 232 LEU A C 1
ATOM 1602 O O . LEU A 1 232 ? 21.35300 12.37100 30.79000 1.000 56.67842 232 LEU A O 1
ATOM 1607 N N . PHE A 1 233 ? 22.80700 10.67500 30.50100 1.000 53.77647 233 PHE A N 1
ATOM 1608 C CA . PHE A 1 233 ? 23.63400 11.38800 29.52200 1.000 55.68379 233 PHE A CA 1
ATOM 1609 C C . PHE A 1 233 ? 23.83500 10.48000 28.31800 1.000 57.92465 233 PHE A C 1
ATOM 1610 O O . PHE A 1 233 ? 24.95800 10.03800 28.06600 1.000 65.49818 233 PHE A O 1
ATOM 1618 N N . ALA A 1 234 ? 22.77400 10.21600 27.56800 1.000 61.06757 234 ALA A N 1
ATOM 1619 C CA . ALA A 1 234 ? 22.87200 9.31900 26.42600 1.000 61.56929 234 ALA A CA 1
ATOM 1620 C C . ALA A 1 234 ? 23.31900 10.12700 25.22000 1.000 63.04440 234 ALA A C 1
ATOM 1621 O O . ALA A 1 234 ? 22.63200 11.06100 24.80500 1.000 77.83906 234 ALA A O 1
ATOM 1623 N N . GLY A 1 235 ? 24.49500 9.81600 24.70800 1.000 60.16196 235 GLY A N 1
ATOM 1624 C CA . GLY A 1 235 ? 24.99600 10.41400 23.48900 1.000 66.28398 235 GLY A CA 1
ATOM 1625 C C . GLY A 1 235 ? 25.97000 9.42200 22.90400 1.000 68.69063 235 GLY A C 1
ATOM 1626 O O . GLY A 1 235 ? 26.74300 8.82500 23.65700 1.000 72.17654 235 GLY A O 1
ATOM 1627 N N . GLU A 1 236 ? 25.98300 9.25000 21.58500 1.000 71.57344 236 GLU A N 1
ATOM 1628 C CA . GLU A 1 236 ? 26.74400 8.14100 21.02300 1.000 73.56443 236 GLU A CA 1
ATOM 1629 C C . GLU A 1 236 ? 28.25200 8.30600 21.21000 1.000 72.03895 236 GLU A C 1
ATOM 1630 O O . GLU A 1 236 ? 28.95800 7.30300 21.34600 1.000 75.78706 236 GLU A O 1
ATOM 1636 N N . THR A 1 237 ? 28.77200 9.53200 21.23800 1.000 65.12911 237 THR A N 1
ATOM 1637 C CA . THR A 1 237 ? 30.23800 9.70000 21.29300 1.000 67.40355 237 THR A CA 1
ATOM 1638 C C . THR A 1 237 ? 30.81800 10.42900 22.51700 1.000 62.47452 237 THR A C 1
ATOM 1639 O O . THR A 1 237 ? 30.13100 11.15500 23.22800 1.000 60.90272 237 THR A O 1
ATOM 1653 N N . VAL A 1 239 ? 32.40300 12.96200 22.86500 1.000 65.44849 239 VAL A N 1
ATOM 1654 C CA . VAL A 1 239 ? 32.18600 14.40600 22.80300 1.000 56.84647 239 VAL A CA 1
ATOM 1655 C C . VAL A 1 239 ? 30.73900 14.79500 23.08500 1.000 56.22212 239 VAL A C 1
ATOM 1656 O O . VAL A 1 239 ? 30.46700 15.72800 23.83000 1.000 55.01199 239 VAL A O 1
ATOM 1660 N N . ASP A 1 240 ? 29.81500 14.13800 22.39000 1.000 58.10127 240 ASP A N 1
ATOM 1661 C CA . ASP A 1 240 ? 28.38700 14.35600 22.61200 1.000 58.38118 240 ASP A CA 1
ATOM 1662 C C . ASP A 1 240 ? 27.97300 14.20100 24.07500 1.000 59.95523 240 ASP A C 1
ATOM 1663 O O . ASP A 1 240 ? 26.99200 14.81200 24.51400 1.000 53.56321 240 ASP A O 1
ATOM 1668 N N . GLN A 1 241 ? 28.68000 13.36400 24.83300 1.000 61.27525 241 GLN A N 1
ATOM 1669 C CA . GLN A 1 241 ? 28.25100 13.04200 26.19000 1.000 58.23794 241 GLN A CA 1
ATOM 1670 C C . GLN A 1 241 ? 28.71400 14.11300 27.15600 1.000 55.60476 241 GLN A C 1
ATOM 1671 O O . GLN A 1 241 ? 27.93100 14.59900 27.97900 1.000 53.51331 241 GLN A O 1
ATOM 1677 N N . LEU A 1 242 ? 29.99500 14.47200 27.07800 1.000 51.38064 242 LEU A N 1
ATOM 1678 C CA . LEU A 1 242 ? 30.45600 15.66600 27.77200 1.000 50.54249 242 LEU A CA 1
ATOM 1679 C C . LEU A 1 242 ? 29.50500 16.84100 27.53300 1.000 47.57948 242 LEU A C 1
ATOM 1680 O O . LEU A 1 242 ? 29.14800 17.55400 28.47300 1.000 51.63304 242 LEU A O 1
ATOM 1685 N N . VAL A 1 243 ? 29.04700 17.03900 26.29600 1.000 47.27619 243 VAL A N 1
ATOM 1686 C CA . VAL A 1 243 ? 28.08700 18.11500 26.04500 1.000 49.50363 243 VAL A CA 1
ATOM 1687 C C . VAL A 1 243 ? 26.81200 17.89200 26.84100 1.000 48.81606 243 VAL A C 1
ATOM 1688 O O . VAL A 1 243 ? 26.29700 18.81000 27.48400 1.000 50.59083 243 VAL A O 1
ATOM 1692 N N . LYS A 1 244 ? 26.28000 16.67000 26.80800 1.000 52.80795 244 LYS A N 1
ATOM 1693 C CA . LYS A 1 244 ? 25.01900 16.41700 27.49300 1.000 49.27280 244 LYS A CA 1
ATOM 1694 C C . LYS A 1 244 ? 25.17200 16.54800 29.00600 1.000 47.58346 244 LYS A C 1
ATOM 1695 O O . LYS A 1 244 ? 24.23300 16.98400 29.68200 1.000 47.37351 244 LYS A O 1
ATOM 1701 N N . ILE A 1 245 ? 26.35400 16.21200 29.54300 1.000 50.47239 245 ILE A N 1
ATOM 1702 C CA . ILE A 1 245 ? 26.62700 16.34600 30.97800 1.000 48.24244 245 ILE A CA 1
ATOM 1703 C C . ILE A 1 245 ? 26.68400 17.81100 31.38200 1.000 51.02236 245 ILE A C 1
ATOM 1704 O O . ILE A 1 245 ? 26.18000 18.19700 32.44700 1.000 53.84385 245 ILE A O 1
ATOM 1709 N N . ILE A 1 246 ? 27.35500 18.63400 30.56900 1.000 52.42150 246 ILE A N 1
ATOM 1710 C CA . ILE A 1 246 ? 27.45500 20.07100 30.82500 1.000 46.42660 246 ILE A CA 1
ATOM 1711 C C . ILE A 1 246 ? 26.08400 20.72700 30.79900 1.000 43.26109 246 ILE A C 1
ATOM 1712 O O . ILE A 1 246 ? 25.79500 21.60400 31.60900 1.000 47.56878 246 ILE A O 1
ATOM 1717 N N . GLN A 1 247 ? 25.20900 20.31100 29.89700 1.000 45.54549 247 GLN A N 1
ATOM 1718 C CA . GLN A 1 247 ? 23.89000 20.93500 29.83800 1.000 52.45344 247 GLN A CA 1
ATOM 1719 C C . GLN A 1 247 ? 23.07200 20.66700 31.10000 1.000 53.61552 247 GLN A C 1
ATOM 1720 O O . GLN A 1 247 ? 21.98800 21.23300 31.28500 1.000 54.61891 247 GLN A O 1
ATOM 1726 N N . ILE A 1 248 ? 23.61700 19.83800 31.99400 1.000 53.99990 248 ILE A N 1
ATOM 1727 C CA . ILE A 1 248 ? 22.98400 19.48000 33.25800 1.000 51.84321 248 ILE A CA 1
ATOM 1728 C C . ILE A 1 248 ? 23.85500 19.87100 34.44400 1.000 51.09742 248 ILE A C 1
ATOM 1729 O O . ILE A 1 248 ? 23.40500 20.56900 35.35100 1.000 56.08548 248 ILE A O 1
ATOM 1734 N N . LEU A 1 249 ? 25.11600 19.45100 34.44100 1.000 50.95714 249 LEU A N 1
ATOM 1735 C CA . LEU A 1 249 ? 26.00800 19.74500 35.55500 1.000 50.66192 249 LEU A CA 1
ATOM 1736 C C . LEU A 1 249 ? 26.58500 21.15600 35.49300 1.000 54.85171 249 LEU A C 1
ATOM 1737 O O . LEU A 1 249 ? 27.24200 21.58200 36.45200 1.000 61.81248 249 LEU A O 1
ATOM 1742 N N . GLY A 1 250 ? 26.34500 21.89100 34.40800 1.000 56.84646 250 GLY A N 1
ATOM 1743 C CA . GLY A 1 250 ? 26.94400 23.19400 34.19600 1.000 54.45448 250 GLY A CA 1
ATOM 1744 C C . GLY A 1 250 ? 28.35800 23.09400 33.65000 1.000 56.01302 250 GLY A C 1
ATOM 1745 O O . GLY A 1 250 ? 28.95200 22.02300 33.54700 1.000 60.66514 250 GLY A O 1
ATOM 1746 N N . THR A 1 251 ? 28.90700 24.24100 33.28700 1.000 53.97163 251 THR A N 1
ATOM 1747 C CA . THR A 1 251 ? 30.26200 24.26300 32.75300 1.000 56.38175 251 THR A CA 1
ATOM 1748 C C . THR A 1 251 ? 31.25600 24.01500 33.87900 1.000 51.21247 251 THR A C 1
ATOM 1749 O O . THR A 1 251 ? 31.12600 24.60400 34.95300 1.000 50.03969 251 THR A O 1
ATOM 1753 N N . PRO A 1 252 ? 32.22600 23.13100 33.69600 1.000 45.45961 252 PRO A N 1
ATOM 1754 C CA . PRO A 1 252 ? 33.17900 22.87700 34.77900 1.000 51.51604 252 PRO A CA 1
ATOM 1755 C C . PRO A 1 252 ? 34.09500 24.06200 35.03200 1.000 54.29704 252 PRO A C 1
ATOM 1756 O O . PRO A 1 252 ? 34.55600 24.73400 34.10400 1.000 59.02368 252 PRO A O 1
ATOM 1760 N N . SER A 1 253 ? 34.36100 24.30600 36.31300 1.000 54.87940 253 SER A N 1
ATOM 1761 C CA . SER A 1 253 ? 35.28200 25.36000 36.69400 1.000 47.31104 253 SER A CA 1
ATOM 1762 C C . SER A 1 253 ? 36.67300 24.99500 36.22800 1.000 49.63401 253 SER A C 1
ATOM 1763 O O . SER A 1 253 ? 36.97000 23.83600 35.94500 1.000 53.09972 253 SER A O 1
ATOM 1766 N N . ARG A 1 254 ? 37.54100 25.99800 36.17000 1.000 54.74856 254 ARG A N 1
ATOM 1767 C CA . ARG A 1 254 ? 38.90000 25.73400 35.72400 1.000 48.21201 254 ARG A CA 1
ATOM 1768 C C . ARG A 1 254 ? 39.56900 24.69900 36.61300 1.000 48.49838 254 ARG A C 1
ATOM 1769 O O . ARG A 1 254 ? 40.43800 23.96200 36.14200 1.000 54.05492 254 ARG A O 1
ATOM 1777 N N . ARG A 1 255 ? 39.26300 24.69900 37.91500 1.000 50.94985 255 ARG A N 1
ATOM 1778 C CA . ARG A 1 255 ? 39.87800 23.72800 38.81600 1.000 53.49551 255 ARG A CA 1
ATOM 1779 C C . ARG A 1 255 ? 39.19800 22.36100 38.72900 1.000 51.47659 255 ARG A C 1
ATOM 1780 O O . ARG A 1 255 ? 39.86300 21.33200 38.88500 1.000 46.95711 255 ARG A O 1
ATOM 1788 N N . GLN A 1 256 ? 37.87200 22.33100 38.54400 1.000 49.80978 256 GLN A N 1
ATOM 1789 C CA . GLN A 1 256 ? 37.17400 21.06800 38.31100 1.000 46.19510 256 GLN A CA 1
ATOM 1790 C C . GLN A 1 256 ? 37.75100 20.35800 37.09400 1.000 48.03288 256 GLN A C 1
ATOM 1791 O O . GLN A 1 256 ? 38.13900 19.18500 37.17100 1.000 49.23698 256 GLN A O 1
ATOM 1797 N N . MET A 1 257 ? 37.81100 21.04400 35.95500 1.000 47.58857 257 MET A N 1
ATOM 1798 C CA . MET A 1 257 ? 38.73100 20.60100 34.92400 1.000 52.24178 257 MET A CA 1
ATOM 1799 C C . MET A 1 257 ? 40.12100 20.65000 35.53500 1.000 55.26741 257 MET A C 1
ATOM 1800 O O . MET A 1 257 ? 40.41600 21.55400 36.31200 1.000 58.88120 257 MET A O 1
ATOM 1805 N N . SER A 1 258 ? 40.95100 19.64800 35.24400 1.000 46.55758 258 SER A N 1
ATOM 1806 C CA . SER A 1 258 ? 42.30800 19.48300 35.79400 1.000 53.03873 258 SER A CA 1
ATOM 1807 C C . SER A 1 258 ? 42.28900 18.53100 36.97800 1.000 52.21654 258 SER A C 1
ATOM 1808 O O . SER A 1 258 ? 43.30100 17.87500 37.24400 1.000 53.73497 258 SER A O 1
ATOM 1811 N N . THR A 1 259 ? 41.17800 18.44800 37.71300 1.000 42.97260 259 THR A N 1
ATOM 1812 C CA . THR A 1 259 ? 41.07400 17.28900 38.57500 1.000 43.13528 259 THR A CA 1
ATOM 1813 C C . THR A 1 259 ? 40.57800 16.10600 37.77700 1.000 44.08385 259 THR A C 1
ATOM 1814 O O . THR A 1 259 ? 40.55100 14.99000 38.30300 1.000 50.23048 259 THR A O 1
ATOM 1818 N N . MET A 1 260 ? 40.11700 16.37200 36.55100 1.000 46.21915 260 MET A N 1
ATOM 1819 C CA . MET A 1 260 ? 39.69600 15.39500 35.55800 1.000 41.16258 260 MET A CA 1
ATOM 1820 C C . MET A 1 260 ? 40.77400 15.19100 34.50300 1.000 43.61670 260 MET A C 1
ATOM 1821 O O . MET A 1 260 ? 41.30300 14.08700 34.36100 1.000 51.78227 260 MET A O 1
ATOM 1826 N N . ASN A 1 261 ? 41.08300 16.21400 33.73300 1.000 48.22347 261 ASN A N 1
ATOM 1827 C CA . ASN A 1 261 ? 42.24900 16.06800 32.87700 1.000 55.47585 261 ASN A CA 1
ATOM 1828 C C . ASN A 1 261 ? 43.06800 17.34900 32.91600 1.000 62.13498 261 ASN A C 1
ATOM 1829 O O . ASN A 1 261 ? 42.62600 18.38500 32.40000 1.000 64.50101 261 ASN A O 1
ATOM 1834 N N . PRO A 1 262 ? 44.26100 17.31900 33.51400 1.000 61.06812 262 PRO A N 1
ATOM 1835 C CA . PRO A 1 262 ? 45.09500 18.53200 33.55000 1.000 59.95262 262 PRO A CA 1
ATOM 1836 C C . PRO A 1 262 ? 45.44100 19.11000 32.17300 1.000 61.79888 262 PRO A C 1
ATOM 1837 O O . PRO A 1 262 ? 45.55400 20.33500 32.06000 1.000 59.36487 262 PRO A O 1
ATOM 1841 N N . ASN A 1 263 ? 45.60100 18.28200 31.12600 1.000 63.58454 263 ASN A N 1
ATOM 1842 C CA . ASN A 1 263 ? 45.90000 18.77500 29.77500 1.000 58.84308 263 ASN A CA 1
ATOM 1843 C C . ASN A 1 263 ? 44.83500 19.71100 29.20600 1.000 58.51022 263 ASN A C 1
ATOM 1844 O O . ASN A 1 263 ? 45.09600 20.35800 28.18300 1.000 61.33449 263 ASN A O 1
ATOM 1849 N N . TYR A 1 264 ? 43.65400 19.80000 29.82100 1.000 53.05546 264 TYR A N 1
ATOM 1850 C CA . TYR A 1 264 ? 42.56800 20.63400 29.31200 1.000 57.93410 264 TYR A CA 1
ATOM 1851 C C . TYR A 1 264 ? 42.12500 21.71000 30.30300 1.000 63.13677 264 TYR A C 1
ATOM 1852 O O . TYR A 1 264 ? 40.99700 22.20200 30.20000 1.000 65.93307 264 TYR A O 1
ATOM 1861 N N . THR A 1 265 ? 42.98700 22.07300 31.26500 1.000 60.62558 265 THR A N 1
ATOM 1862 C CA . THR A 1 265 ? 42.64500 23.06800 32.28200 1.000 53.21162 265 THR A CA 1
ATOM 1863 C C . THR A 1 265 ? 42.21400 24.40300 31.67500 1.000 59.40186 265 THR A C 1
ATOM 1864 O O . THR A 1 265 ? 41.17700 24.96400 32.06100 1.000 54.03725 265 THR A O 1
ATOM 1868 N N . GLU A 1 266 ? 43.02700 24.96600 30.76900 1.000 59.40261 266 GLU A N 1
ATOM 1869 C CA . GLU A 1 266 ? 42.67600 26.24300 30.15800 1.000 58.72405 266 GLU A CA 1
ATOM 1870 C C . GLU A 1 266 ? 41.75700 26.10900 28.98300 1.000 64.35802 266 GLU A C 1
ATOM 1871 O O . GLU A 1 266 ? 41.59800 27.08700 28.24800 1.000 67.70990 266 GLU A O 1
ATOM 1877 N N . PHE A 1 267 ? 41.07900 24.97200 28.84700 1.000 69.19117 267 PHE A N 1
ATOM 1878 C CA . PHE A 1 267 ? 40.16800 24.72800 27.73900 1.000 72.98861 267 PHE A CA 1
ATOM 1879 C C . PHE A 1 267 ? 38.79200 25.18800 28.17800 1.000 72.29586 267 PHE A C 1
ATOM 1880 O O . PHE A 1 267 ? 38.21300 24.64600 29.12200 1.000 68.64916 267 PHE A O 1
ATOM 1888 N N . ARG A 1 268 ? 38.28900 26.21400 27.52000 1.000 80.20319 268 ARG A N 1
ATOM 1889 C CA . ARG A 1 268 ? 36.98800 26.75200 27.85000 1.000 86.00438 268 ARG A CA 1
ATOM 1890 C C . ARG A 1 268 ? 35.90900 26.08700 27.01100 1.000 89.87367 268 ARG A C 1
ATOM 1891 O O . ARG A 1 268 ? 36.07600 25.86600 25.80700 1.000 92.83331 268 ARG A O 1
ATOM 1899 N N . PHE A 1 269 ? 34.82100 25.76400 27.66200 1.000 84.89353 269 PHE A N 1
ATOM 1900 C CA . PHE A 1 269 ? 33.59900 25.28800 27.05700 1.000 83.51044 269 PHE A CA 1
ATOM 1901 C C . PHE A 1 269 ? 32.59700 26.41700 26.98600 1.000 84.90136 269 PHE A C 1
ATOM 1902 O O . PHE A 1 269 ? 32.74000 27.42500 27.68700 1.000 86.45426 269 PHE A O 1
ATOM 1910 N N . PRO A 1 270 ? 31.58000 26.30500 26.13000 1.000 86.18490 270 PRO A N 1
ATOM 1911 C CA . PRO A 1 270 ? 30.51100 27.30300 26.16400 1.000 83.80866 270 PRO A CA 1
ATOM 1912 C C . PRO A 1 270 ? 29.94100 27.35500 27.57200 1.000 81.76854 270 PRO A C 1
ATOM 1913 O O . PRO A 1 270 ? 29.98400 26.37400 28.31500 1.000 83.79365 270 PRO A O 1
ATOM 1917 N N . ASP A 1 271 ? 29.42600 28.51700 27.94600 1.000 76.64801 271 ASP A N 1
ATOM 1918 C CA . ASP A 1 271 ? 28.98500 28.73200 29.31600 1.000 70.94339 271 ASP A CA 1
ATOM 1919 C C . ASP A 1 271 ? 27.54500 28.26900 29.48200 1.000 70.60543 271 ASP A C 1
ATOM 1920 O O . ASP A 1 271 ? 26.61100 28.92500 29.01800 1.000 79.96471 271 ASP A O 1
ATOM 1925 N N . VAL A 1 272 ? 27.37300 27.13200 30.14300 1.000 63.30724 272 VAL A N 1
ATOM 1926 C CA . VAL A 1 272 ? 26.07400 26.54100 30.42900 1.000 60.10143 272 VAL A CA 1
ATOM 1927 C C . VAL A 1 272 ? 25.77700 26.70000 31.91100 1.000 58.65754 272 VAL A C 1
ATOM 1928 O O . VAL A 1 272 ? 26.66900 26.55000 32.75700 1.000 54.99581 272 VAL A O 1
ATOM 1932 N N . LYS A 1 273 ? 24.55700 27.05700 32.21200 1.000 55.99622 273 LYS A N 1
ATOM 1933 C CA . LYS A 1 273 ? 24.13300 27.15200 33.59600 1.000 61.84233 273 LYS A CA 1
ATOM 1934 C C . LYS A 1 273 ? 23.74700 25.76500 34.11600 1.000 61.11239 273 LYS A C 1
ATOM 1935 O O . LYS A 1 273 ? 23.20200 24.95500 33.36300 1.000 63.28413 273 LYS A O 1
ATOM 1941 N N . PRO A 1 274 ? 24.05700 25.45200 35.37400 1.000 59.12919 274 PRO A N 1
ATOM 1942 C CA . PRO A 1 274 ? 23.66200 24.14900 35.95200 1.000 58.36336 274 PRO A CA 1
ATOM 1943 C C . PRO A 1 274 ? 22.14700 24.02100 36.10800 1.000 57.17994 274 PRO A C 1
ATOM 1944 O O . PRO A 1 274 ? 21.49000 24.92300 36.63100 1.000 63.97504 274 PRO A O 1
ATOM 1948 N N . ARG A 1 275 ? 21.59100 22.90100 35.63300 1.000 56.21779 275 ARG A N 1
ATOM 1949 C CA . ARG A 1 275 ? 20.17900 22.58500 35.82800 1.000 55.32582 275 ARG A CA 1
ATOM 1950 C C . ARG A 1 275 ? 19.91700 21.98600 37.20700 1.000 58.24089 275 ARG A C 1
ATOM 1951 O O . ARG A 1 275 ? 20.82700 21.62700 37.95700 1.000 58.73328 275 ARG A O 1
ATOM 1959 N N . GLU A 1 276 ? 18.63700 21.83200 37.51600 1.000 61.09988 276 GLU A N 1
ATOM 1960 C CA . GLU A 1 276 ? 18.18700 21.34500 38.81000 1.000 63.89258 276 GLU A CA 1
ATOM 1961 C C . GLU A 1 276 ? 17.60100 19.96500 38.59300 1.000 65.64260 276 GLU A C 1
ATOM 1962 O O . GLU A 1 276 ? 16.79300 19.78300 37.67900 1.000 63.19846 276 GLU A O 1
ATOM 1968 N N . TRP A 1 277 ? 17.97800 18.99600 39.43800 1.000 66.86446 277 TRP A N 1
ATOM 1969 C CA . TRP A 1 277 ? 17.51200 17.63300 39.18400 1.000 56.43956 277 TRP A CA 1
ATOM 1970 C C . TRP A 1 277 ? 15.99500 17.55600 39.27600 1.000 60.02302 277 TRP A C 1
ATOM 1971 O O . TRP A 1 277 ? 15.36600 16.82500 38.50400 1.000 61.23346 277 TRP A O 1
ATOM 1982 N N . LYS A 1 278 ? 15.38400 18.33100 40.18200 1.000 63.16546 278 LYS A N 1
ATOM 1983 C CA . LYS A 1 278 ? 13.92500 18.34000 40.23300 1.000 62.17217 278 LYS A CA 1
ATOM 1984 C C . LYS A 1 278 ? 13.34200 18.82600 38.92000 1.000 64.10494 278 LYS A C 1
ATOM 1985 O O . LYS A 1 278 ? 12.22900 18.43500 38.56000 1.000 67.09783 278 LYS A O 1
ATOM 1991 N N . SER A 1 279 ? 14.08300 19.65400 38.17800 1.000 62.80340 279 SER A N 1
ATOM 1992 C CA . SER A 1 279 ? 13.61900 20.04600 36.85100 1.000 68.76095 279 SER A CA 1
ATOM 1993 C C . SER A 1 279 ? 13.62000 18.84800 35.90600 1.000 65.17098 279 SER A C 1
ATOM 1994 O O . SER A 1 279 ? 12.59900 18.54500 35.28100 1.000 66.49734 279 SER A O 1
ATOM 1997 N N . ILE A 1 280 ? 14.74500 18.12900 35.82600 1.000 63.68065 280 ILE A N 1
ATOM 1998 C CA . ILE A 1 280 ? 14.85000 16.96600 34.94600 1.000 60.63989 280 ILE A CA 1
ATOM 1999 C C . ILE A 1 280 ? 13.79500 15.92000 35.30200 1.000 64.58071 280 ILE A C 1
ATOM 2000 O O . ILE A 1 280 ? 13.19500 15.29400 34.41700 1.000 66.61407 280 ILE A O 1
ATOM 2005 N N . PHE A 1 281 ? 13.55700 15.71100 36.60000 1.000 60.31488 281 PHE A N 1
ATOM 2006 C CA . PHE A 1 281 ? 12.58500 14.74300 37.10000 1.000 61.74097 281 PHE A CA 1
ATOM 2007 C C . PHE A 1 281 ? 11.23000 15.36700 37.43100 1.000 64.90516 281 PHE A C 1
ATOM 2008 O O . PHE A 1 281 ? 10.42200 14.72900 38.10500 1.000 67.00776 281 PHE A O 1
ATOM 2016 N N . ALA A 1 282 ? 10.99200 16.62300 37.05000 1.000 66.26392 282 ALA A N 1
ATOM 2017 C CA . ALA A 1 282 ? 9.71300 17.26900 37.34700 1.000 67.87483 282 ALA A CA 1
ATOM 2018 C C . ALA A 1 282 ? 8.49600 16.38800 37.05000 1.000 70.99164 282 ALA A C 1
ATOM 2019 O O . ALA A 1 282 ? 7.61100 16.22900 37.89600 1.000 76.30769 282 ALA A O 1
ATOM 2021 N N . SER A 1 283 ? 8.44000 15.79800 35.85500 1.000 61.13669 283 SER A N 1
ATOM 2022 C CA . SER A 1 283 ? 7.29200 14.97700 35.48800 1.000 60.82302 283 SER A CA 1
ATOM 2023 C C . SER A 1 283 ? 7.21800 13.70100 36.33000 1.000 72.85327 283 SER A C 1
ATOM 2024 O O . SER A 1 283 ? 6.12500 13.24500 36.68400 1.000 74.96030 283 SER A O 1
ATOM 2027 N N . HIS A 1 284 ? 8.36500 13.07000 36.60700 1.000 75.90002 284 HIS A N 1
ATOM 2028 C CA . HIS A 1 284 ? 8.37400 11.88600 37.46400 1.000 69.75164 284 HIS A CA 1
ATOM 2029 C C . HIS A 1 284 ? 7.97000 12.24600 38.88900 1.000 76.83384 284 HIS A C 1
ATOM 2030 O O . HIS A 1 284 ? 7.20700 11.51400 39.53200 1.000 80.10084 284 HIS A O 1
ATOM 2037 N N . ILE A 1 285 ? 8.51400 13.35000 39.41400 1.000 71.60734 285 ILE A N 1
ATOM 2038 C CA . ILE A 1 285 ? 8.11300 13.84700 40.72500 1.000 70.70590 285 ILE A CA 1
ATOM 2039 C C . ILE A 1 285 ? 6.63400 14.20500 40.71300 1.000 71.37113 285 ILE A C 1
ATOM 2040 O O . ILE A 1 285 ? 5.93900 14.04900 41.72300 1.000 75.93191 285 ILE A O 1
ATOM 2045 N N . ALA A 1 286 ? 6.12900 14.69000 39.57700 1.000 72.85800 286 ALA A N 1
ATOM 2046 C CA . ALA A 1 286 ? 4.71100 15.01600 39.45000 1.000 72.32128 286 ALA A CA 1
ATOM 2047 C C . ALA A 1 286 ? 3.82500 13.78000 39.62300 1.000 80.30721 286 ALA A C 1
ATOM 2048 O O . ALA A 1 286 ? 2.99500 13.71900 40.53600 1.000 86.88275 286 ALA A O 1
ATOM 2050 N N . SER A 1 287 ? 3.98500 12.77800 38.74900 1.000 82.54716 287 SER A N 1
ATOM 2051 C CA . SER A 1 287 ? 3.08500 11.62200 38.75900 1.000 87.15794 287 SER A CA 1
ATOM 2052 C C . SER A 1 287 ? 3.03900 10.92600 40.12000 1.000 88.51689 287 SER A C 1
ATOM 2053 O O . SER A 1 287 ? 1.95800 10.56800 40.59800 1.000 92.99738 287 SER A O 1
ATOM 2056 N N . THR A 1 288 ? 4.18500 10.75800 40.77800 1.000 90.64069 288 THR A N 1
ATOM 2057 C CA . THR A 1 288 ? 4.25100 9.94200 41.99300 1.000 98.56863 288 THR A CA 1
ATOM 2058 C C . THR A 1 288 ? 3.84100 10.79700 43.18700 1.000 103.41277 288 THR A C 1
ATOM 2059 O O . THR A 1 288 ? 4.63600 11.58800 43.70900 1.000 97.99689 288 THR A O 1
ATOM 2063 N N . GLU A 1 289 ? 2.58600 10.64800 43.61800 1.000 104.94986 289 GLU A N 1
ATOM 2064 C CA . GLU A 1 289 ? 2.11800 11.41000 44.76200 1.000 104.99744 289 GLU A CA 1
ATOM 2065 C C . GLU A 1 289 ? 2.80900 10.91400 46.02900 1.000 110.76710 289 GLU A C 1
ATOM 2066 O O . GLU A 1 289 ? 3.48600 9.87800 46.04000 1.000 112.94458 289 GLU A O 1
ATOM 2072 N N . THR A 1 290 ? 2.60500 11.65600 47.11700 1.000 108.09115 290 THR A N 1
ATOM 2073 C CA . THR A 1 290 ? 3.29300 11.39400 48.37600 1.000 110.64085 290 THR A CA 1
ATOM 2074 C C . THR A 1 290 ? 4.77800 11.21200 48.08100 1.000 110.91258 290 THR A C 1
ATOM 2075 O O . THR A 1 290 ? 5.36200 10.13900 48.26400 1.000 109.38675 290 THR A O 1
ATOM 2079 N N . ASN A 1 291 ? 5.35100 12.28700 47.52800 1.000 112.14177 291 ASN A N 1
ATOM 2080 C CA . ASN A 1 291 ? 6.75500 12.38300 47.14900 1.000 106.24648 291 ASN A CA 1
ATOM 2081 C C . ASN A 1 291 ? 7.62400 11.69900 48.18400 1.000 102.40488 291 ASN A C 1
ATOM 2082 O O . ASN A 1 291 ? 8.57500 10.98300 47.84400 1.000 94.59021 291 ASN A O 1
ATOM 2087 N N . ASP A 1 292 ? 7.28500 11.92900 49.45600 1.000 107.48057 292 ASP A N 1
ATOM 2088 C CA . ASP A 1 292 ? 8.02900 11.42900 50.59400 1.000 96.34044 292 ASP A CA 1
ATOM 2089 C C . ASP A 1 292 ? 9.44900 11.95400 50.49600 1.000 87.31032 292 ASP A C 1
ATOM 2090 O O . ASP A 1 292 ? 9.75300 12.76800 49.61300 1.000 85.74930 292 ASP A O 1
ATOM 2095 N N . PRO A 1 293 ? 10.34900 11.55300 51.38800 1.000 83.90170 293 PRO A N 1
ATOM 2096 C CA . PRO A 1 293 ? 11.75900 11.86300 51.15200 1.000 83.43299 293 PRO A CA 1
ATOM 2097 C C . PRO A 1 293 ? 12.42200 10.97300 50.11100 1.000 76.14229 293 PRO A C 1
ATOM 2098 O O . PRO A 1 293 ? 13.60100 11.19000 49.81000 1.000 73.08474 293 PRO A O 1
ATOM 2102 N N . SER A 1 294 ? 11.70500 9.99600 49.54000 1.000 74.86148 294 SER A N 1
ATOM 2103 C CA . SER A 1 294 ? 12.31500 9.11800 48.54100 1.000 66.51827 294 SER A CA 1
ATOM 2104 C C . SER A 1 294 ? 12.89100 9.91900 47.38700 1.000 61.72343 294 SER A C 1
ATOM 2105 O O . SER A 1 294 ? 14.06800 9.77500 47.04300 1.000 59.23705 294 SER A O 1
ATOM 2108 N N . TRP A 1 295 ? 12.08000 10.78700 46.78800 1.000 67.00233 295 TRP A N 1
ATOM 2109 C CA . TRP A 1 295 ? 12.57800 11.61500 45.69300 1.000 61.72366 295 TRP A CA 1
ATOM 2110 C C . TRP A 1 295 ? 13.66900 12.56200 46.16800 1.000 62.08661 295 TRP A C 1
ATOM 2111 O O . TRP A 1 295 ? 14.71300 12.69500 45.52100 1.000 62.67780 295 TRP A O 1
ATOM 2122 N N . ASP A 1 296 ? 13.47900 13.17700 47.33300 1.000 66.35661 296 ASP A N 1
ATOM 2123 C CA . ASP A 1 296 ? 14.49800 14.08600 47.84300 1.000 58.64967 296 ASP A CA 1
ATOM 2124 C C . ASP A 1 296 ? 15.77600 13.33600 48.16800 1.000 60.47212 296 ASP A C 1
ATOM 2125 O O . ASP A 1 296 ? 16.86500 13.78300 47.79300 1.000 62.75933 296 ASP A O 1
ATOM 2130 N N . GLN A 1 297 ? 15.67000 12.17100 48.81300 1.000 57.55070 297 GLN A N 1
ATOM 2131 C CA . GLN A 1 297 ? 16.88000 11.44400 49.18000 1.000 53.67194 297 GLN A CA 1
ATOM 2132 C C . GLN A 1 297 ? 17.58300 10.87000 47.95800 1.000 53.13052 297 GLN A C 1
ATOM 2133 O O . GLN A 1 297 ? 18.81800 10.85400 47.90300 1.000 57.22071 297 GLN A O 1
ATOM 2139 N N . ALA A 1 298 ? 16.82500 10.38600 46.97200 1.000 53.36209 298 ALA A N 1
ATOM 2140 C CA . ALA A 1 298 ? 17.45400 9.87000 45.75600 1.000 54.97980 298 ALA A CA 1
ATOM 2141 C C . ALA A 1 298 ? 18.19000 10.97400 45.00900 1.000 53.01100 298 ALA A C 1
ATOM 2142 O O . ALA A 1 298 ? 19.32500 10.78000 44.55400 1.000 48.28494 298 ALA A O 1
ATOM 2144 N N . LEU A 1 299 ? 17.55400 12.14400 44.86800 1.000 51.33851 299 LEU A N 1
ATOM 2145 C CA . LEU A 1 299 ? 18.20800 13.25400 44.18300 1.000 50.06886 299 LEU A CA 1
ATOM 2146 C C . LEU A 1 299 ? 19.36400 13.84500 44.99800 1.000 49.05920 299 LEU A C 1
ATOM 2147 O O . LEU A 1 299 ? 20.35200 14.31100 44.41700 1.000 48.70650 299 LEU A O 1
ATOM 2152 N N . ASP A 1 300 ? 19.28800 13.83500 46.32700 1.000 52.33707 300 ASP A N 1
ATOM 2153 C CA . ASP A 1 300 ? 20.45900 14.25100 47.09100 1.000 53.32174 300 ASP A CA 1
ATOM 2154 C C . ASP A 1 300 ? 21.61600 13.28700 46.85000 1.000 51.05719 300 ASP A C 1
ATOM 2155 O O . ASP A 1 300 ? 22.76000 13.70800 46.63800 1.000 52.68292 300 ASP A O 1
ATOM 2160 N N . LEU A 1 301 ? 21.31200 11.98300 46.83400 1.000 49.79035 301 LEU A N 1
ATOM 2161 C CA . LEU A 1 301 ? 22.31200 10.95800 46.56900 1.000 47.90211 301 LEU A CA 1
ATOM 2162 C C . LEU A 1 301 ? 22.77600 10.98900 45.10700 1.000 48.37727 301 LEU A C 1
ATOM 2163 O O . LEU A 1 301 ? 23.96500 10.79100 44.82300 1.000 49.27132 301 LEU A O 1
ATOM 2168 N N . LEU A 1 302 ? 21.87000 11.25800 44.16400 1.000 42.80175 302 LEU A N 1
ATOM 2169 C CA . LEU A 1 302 ? 22.31700 11.46700 42.78900 1.000 45.22012 302 LEU A CA 1
ATOM 2170 C C . LEU A 1 302 ? 23.28200 12.64900 42.69700 1.000 50.38509 302 LEU A C 1
ATOM 2171 O O . LEU A 1 302 ? 24.28600 12.58100 41.97300 1.000 49.53816 302 LEU A O 1
ATOM 2176 N N . THR A 1 303 ? 22.99000 13.74800 43.41100 1.000 49.15498 303 THR A N 1
ATOM 2177 C CA . THR A 1 303 ? 23.88100 14.90300 43.37500 1.000 47.59133 303 THR A CA 1
ATOM 2178 C C . THR A 1 303 ? 25.27100 14.57900 43.90800 1.000 53.08367 303 THR A C 1
ATOM 2179 O O . THR A 1 303 ? 26.27700 14.98800 43.31100 1.000 51.47855 303 THR A O 1
ATOM 2183 N N . LYS A 1 304 ? 25.35300 13.83300 45.02000 1.000 51.27261 304 LYS A N 1
ATOM 2184 C CA . LYS A 1 304 ? 26.65100 13.54100 45.61500 1.000 45.20378 304 LYS A CA 1
ATOM 2185 C C . LYS A 1 304 ? 27.47500 12.54600 44.81500 1.000 51.02224 304 LYS A C 1
ATOM 2186 O O . LYS A 1 304 ? 28.68500 12.46100 45.04700 1.000 55.57722 304 LYS A O 1
ATOM 2192 N N . PHE A 1 305 ? 26.85900 11.77200 43.91000 1.000 51.94381 305 PHE A N 1
ATOM 2193 C CA . PHE A 1 305 ? 27.62600 10.89300 43.02400 1.000 47.34977 305 PHE A CA 1
ATOM 2194 C C . PHE A 1 305 ? 28.17000 11.65800 41.82700 1.000 48.49297 305 PHE A C 1
ATOM 2195 O O . PHE A 1 305 ? 29.34500 11.51600 41.46800 1.000 45.49357 305 PHE A O 1
ATOM 2203 N N . LEU A 1 306 ? 27.31700 12.46700 41.19000 1.000 44.02172 306 LEU A N 1
ATOM 2204 C CA . LEU A 1 306 ? 27.61600 12.98500 39.85800 1.000 40.12098 306 LEU A CA 1
ATOM 2205 C C . LEU A 1 306 ? 28.29400 14.33200 40.03500 1.000 43.32393 306 LEU A C 1
ATOM 2206 O O . LEU A 1 306 ? 27.68300 15.40400 39.97700 1.000 44.67202 306 LEU A O 1
ATOM 2211 N N . ARG A 1 307 ? 29.59500 14.25700 40.26800 1.000 41.39290 307 ARG A N 1
ATOM 2212 C CA . ARG A 1 307 ? 30.40800 15.42600 40.52600 1.000 40.40543 307 ARG A CA 1
ATOM 2213 C C . ARG A 1 307 ? 31.63400 15.37700 39.63500 1.000 41.35174 307 ARG A C 1
ATOM 2214 O O . ARG A 1 307 ? 32.25100 14.32300 39.47200 1.000 43.28635 307 ARG A O 1
ATOM 2222 N N . TYR A 1 308 ? 31.97800 16.53000 39.06300 1.000 42.16942 308 TYR A N 1
ATOM 2223 C CA . TYR A 1 308 ? 33.12900 16.61100 38.17700 1.000 38.43690 308 TYR A CA 1
ATOM 2224 C C . TYR A 1 308 ? 34.39800 16.16700 38.88100 1.000 42.31229 308 TYR A C 1
ATOM 2225 O O . TYR A 1 308 ? 35.10200 15.27000 38.40900 1.000 42.73914 308 TYR A O 1
ATOM 2234 N N . GLU A 1 309 ? 34.71200 16.78000 40.00700 1.000 46.54571 309 GLU A N 1
ATOM 2235 C CA . GLU A 1 309 ? 35.94400 16.40600 40.67500 1.000 49.21890 309 GLU A CA 1
ATOM 2236 C C . GLU A 1 309 ? 35.84400 14.98600 41.19900 1.000 48.90550 309 GLU A C 1
ATOM 2237 O O . GLU A 1 309 ? 35.02700 14.72300 42.09000 1.000 48.90405 309 GLU A O 1
ATOM 2243 N N . PRO A 1 310 ? 36.63800 14.04700 40.68300 1.000 46.18952 310 PRO A N 1
ATOM 2244 C CA . PRO A 1 310 ? 36.55600 12.66900 41.17700 1.000 39.50638 310 PRO A CA 1
ATOM 2245 C C . PRO A 1 310 ? 36.72600 12.56700 42.67100 1.000 45.08058 310 PRO A C 1
ATOM 2246 O O . PRO A 1 310 ? 36.03200 11.76600 43.31000 1.000 52.20799 310 PRO A O 1
ATOM 2250 N N . GLY A 1 311 ? 37.59700 13.39900 43.25300 1.000 49.23890 311 GLY A N 1
ATOM 2251 C CA . GLY A 1 311 ? 37.87200 13.35900 44.68000 1.000 44.25802 311 GLY A CA 1
ATOM 2252 C C . GLY A 1 311 ? 36.72000 13.78000 45.56400 1.000 47.76811 311 GLY A C 1
ATOM 2253 O O . GLY A 1 311 ? 36.73000 13.46600 46.75500 1.000 50.48067 311 GLY A O 1
ATOM 2254 N N . GLU A 1 312 ? 35.74600 14.50500 45.02600 1.000 48.91635 312 GLU A N 1
ATOM 2255 C CA . GLU A 1 312 ? 34.60100 14.94600 45.81100 1.000 50.40681 312 GLU A CA 1
ATOM 2256 C C . GLU A 1 312 ? 33.42700 13.98300 45.72200 1.000 48.57508 312 GLU A C 1
ATOM 2257 O O . GLU A 1 312 ? 32.38300 14.23800 46.32700 1.000 50.45014 312 GLU A O 1
ATOM 2263 N N . ARG A 1 313 ? 33.54000 12.91900 44.94600 1.000 42.14389 313 ARG A N 1
ATOM 2264 C CA . ARG A 1 313 ? 32.41400 12.01900 44.79400 1.000 44.65211 313 ARG A CA 1
ATOM 2265 C C . ARG A 1 313 ? 32.24900 11.16700 46.04400 1.000 48.16030 313 ARG A C 1
ATOM 2266 O O . ARG A 1 313 ? 33.22900 10.65900 46.61200 1.000 43.07242 313 ARG A O 1
ATOM 2274 N N . LEU A 1 314 ? 30.99600 11.01900 46.46600 1.000 43.62795 314 LEU A N 1
ATOM 2275 C CA . LEU A 1 314 ? 30.67400 10.22400 47.64200 1.000 45.33057 314 LEU A CA 1
ATOM 2276 C C . LEU A 1 314 ? 31.18800 8.78400 47.46800 1.000 42.75309 314 LEU A C 1
ATOM 2277 O O . LEU A 1 314 ? 30.84800 8.11400 46.48400 1.000 41.44792 314 LEU A O 1
ATOM 2282 N N . LEU A 1 315 ? 32.02000 8.31700 48.42000 1.000 44.05152 315 LEU A N 1
ATOM 2283 C CA . LEU A 1 315 ? 32.58700 6.96600 48.34100 1.000 45.04590 315 LEU A CA 1
ATOM 2284 C C . LEU A 1 315 ? 31.48000 5.90500 48.47600 1.000 49.89934 315 LEU A C 1
ATOM 2285 O O . LEU A 1 315 ? 30.46000 6.14900 49.12900 1.000 46.75034 315 LEU A O 1
ATOM 2290 N N . PRO A 1 316 ? 31.64600 4.72300 47.84200 1.000 49.41722 316 PRO A N 1
ATOM 2291 C CA . PRO A 1 316 ? 30.50900 3.79300 47.73600 1.000 46.25118 316 PRO A CA 1
ATOM 2292 C C . PRO A 1 316 ? 30.07500 3.21000 49.06100 1.000 49.28061 316 PRO A C 1
ATOM 2293 O O . PRO A 1 316 ? 28.87000 3.03100 49.26900 1.000 51.79202 316 PRO A O 1
ATOM 2297 N N . LEU A 1 317 ? 31.01200 2.81900 49.93100 1.000 44.74243 317 LEU A N 1
ATOM 2298 C CA . LEU A 1 317 ? 30.59300 2.27800 51.22600 1.000 51.40121 317 LEU A CA 1
ATOM 2299 C C . LEU A 1 317 ? 29.99100 3.36600 52.10000 1.000 50.15513 317 LEU A C 1
ATOM 2300 O O . LEU A 1 317 ? 29.04400 3.10600 52.85500 1.000 52.28171 317 LEU A O 1
ATOM 2305 N N . GLU A 1 318 ? 30.53600 4.59000 52.00800 1.000 46.68788 318 GLU A N 1
ATOM 2306 C CA . GLU A 1 318 ? 29.97000 5.75300 52.68800 1.000 43.64309 318 GLU A CA 1
ATOM 2307 C C . GLU A 1 318 ? 28.53600 5.99200 52.25400 1.000 47.70391 318 GLU A C 1
ATOM 2308 O O . GLU A 1 318 ? 27.70300 6.43900 53.05100 1.000 50.56112 318 GLU A O 1
ATOM 2314 N N . ALA A 1 319 ? 28.25200 5.76800 50.96700 1.000 51.04940 319 ALA A N 1
ATOM 2315 C CA . ALA A 1 319 ? 26.91900 5.98200 50.42500 1.000 48.69438 319 ALA A CA 1
ATOM 2316 C C . ALA A 1 319 ? 25.90100 5.06500 51.07000 1.000 48.60456 319 ALA A C 1
ATOM 2317 O O . ALA A 1 319 ? 24.70000 5.36300 51.03200 1.000 49.79476 319 ALA A O 1
ATOM 2319 N N . LEU A 1 320 ? 26.35200 3.93200 51.61700 1.000 45.24340 320 LEU A N 1
ATOM 2320 C CA . LEU A 1 320 ? 25.42400 2.99000 52.22600 1.000 44.02456 320 LEU A CA 1
ATOM 2321 C C . LEU A 1 320 ? 24.67200 3.62900 53.37700 1.000 50.56924 320 LEU A C 1
ATOM 2322 O O . LEU A 1 320 ? 23.50700 3.29000 53.60800 1.000 53.01030 320 LEU A O 1
ATOM 2327 N N . ALA A 1 321 ? 25.30300 4.58300 54.08200 1.000 51.05056 321 ALA A N 1
ATOM 2328 C CA . ALA A 1 321 ? 24.71700 5.21200 55.26100 1.000 46.89627 321 ALA A CA 1
ATOM 2329 C C . ALA A 1 321 ? 23.72000 6.31000 54.93000 1.000 52.58697 321 ALA A C 1
ATOM 2330 O O . ALA A 1 321 ? 23.10600 6.86700 55.84800 1.000 60.26976 321 ALA A O 1
ATOM 2332 N N . HIS A 1 322 ? 23.55600 6.64100 53.65800 1.000 51.91701 322 HIS A N 1
ATOM 2333 C CA . HIS A 1 322 ? 22.68100 7.73000 53.25000 1.000 49.57457 322 HIS A CA 1
ATOM 2334 C C . HIS A 1 322 ? 21.22900 7.45600 53.64500 1.000 54.99214 322 HIS A C 1
ATOM 2335 O O . HIS A 1 322 ? 20.80500 6.30200 53.78700 1.000 54.05233 322 HIS A O 1
ATOM 2342 N N . ASP A 1 323 ? 20.47800 8.53900 53.87800 1.000 57.71412 323 ASP A N 1
ATOM 2343 C CA . ASP A 1 323 ? 19.08100 8.42500 54.30100 1.000 59.97981 323 ASP A CA 1
ATOM 2344 C C . ASP A 1 323 ? 18.21000 7.71300 53.28300 1.000 56.08369 323 ASP A C 1
ATOM 2345 O O . ASP A 1 323 ? 17.18000 7.14600 53.65300 1.000 58.83566 323 ASP A O 1
ATOM 2350 N N . PHE A 1 324 ? 18.61300 7.71000 52.01400 1.000 58.48385 324 PHE A N 1
ATOM 2351 C CA . PHE A 1 324 ? 17.84100 7.03400 50.97300 1.000 54.03291 324 PHE A CA 1
ATOM 2352 C C . PHE A 1 324 ? 17.62600 5.57800 51.31100 1.000 53.44709 324 PHE A C 1
ATOM 2353 O O . PHE A 1 324 ? 16.61500 4.99200 50.90400 1.000 52.46422 324 PHE A O 1
ATOM 2361 N N . PHE A 1 325 ? 18.57500 4.97000 52.01900 1.000 54.86799 325 PHE A N 1
ATOM 2362 C CA . PHE A 1 325 ? 18.50600 3.55100 52.33300 1.000 56.02453 325 PHE A CA 1
ATOM 2363 C C . PHE A 1 325 ? 17.91100 3.24700 53.70500 1.000 57.27312 325 PHE A C 1
ATOM 2364 O O . PHE A 1 325 ? 17.78100 2.06800 54.04100 1.000 57.78182 325 PHE A O 1
ATOM 2372 N N . ASP A 1 326 ? 17.46400 4.26400 54.45900 1.000 57.96041 326 ASP A N 1
ATOM 2373 C CA . ASP A 1 326 ? 16.91300 4.04200 55.79800 1.000 54.04550 326 ASP A CA 1
ATOM 2374 C C . ASP A 1 326 ? 15.78100 3.02400 55.80200 1.000 61.40909 326 ASP A C 1
ATOM 2375 O O . ASP A 1 326 ? 15.59100 2.30400 56.79300 1.000 55.83243 326 ASP A O 1
ATOM 2380 N N . GLU A 1 327 ? 14.99100 2.97400 54.72900 1.000 58.87920 327 GLU A N 1
ATOM 2381 C CA . GLU A 1 327 ? 13.93500 1.97400 54.65200 1.000 54.70814 327 GLU A CA 1
ATOM 2382 C C . GLU A 1 327 ? 14.51200 0.55800 54.66800 1.000 58.94607 327 GLU A C 1
ATOM 2383 O O . GLU A 1 327 ? 13.92900 -0.35500 55.26800 1.000 58.04747 327 GLU A O 1
ATOM 2389 N N . LEU A 1 328 ? 15.65700 0.35100 54.01400 1.000 52.21409 328 LEU A N 1
ATOM 2390 C CA . LEU A 1 328 ? 16.24800 -0.97900 54.00600 1.000 56.67444 328 LEU A CA 1
ATOM 2391 C C . LEU A 1 328 ? 16.61800 -1.44400 55.41000 1.000 57.51204 328 LEU A C 1
ATOM 2392 O O . LEU A 1 328 ? 16.76900 -2.65200 55.63500 1.000 61.89789 328 LEU A O 1
ATOM 2397 N N . ARG A 1 329 ? 16.79400 -0.52300 56.35500 1.000 52.16563 329 ARG A N 1
ATOM 2398 C CA . ARG A 1 329 ? 17.21600 -0.89500 57.69700 1.000 57.79373 329 ARG A CA 1
ATOM 2399 C C . ARG A 1 329 ? 16.07100 -1.06800 58.68300 1.000 57.67209 329 ARG A C 1
ATOM 2400 O O . ARG A 1 329 ? 16.31600 -1.53200 59.80300 1.000 59.95599 329 ARG A O 1
ATOM 2408 N N . LEU A 1 330 ? 14.84400 -0.72200 58.30500 1.000 58.11196 330 LEU A N 1
ATOM 2409 C CA . LEU A 1 330 ? 13.71100 -0.96300 59.18900 1.000 56.10154 330 LEU A CA 1
ATOM 2410 C C . LEU A 1 330 ? 13.42500 -2.46200 59.25900 1.000 58.44765 330 LEU A C 1
ATOM 2411 O O . LEU A 1 330 ? 13.45800 -3.15300 58.23300 1.000 57.36038 330 LEU A O 1
ATOM 2416 N N . PRO A 1 331 ? 13.13600 -2.99000 60.44900 1.000 60.77927 331 PRO A N 1
ATOM 2417 C CA . PRO A 1 331 ? 12.90100 -4.44400 60.58600 1.000 58.93006 331 PRO A CA 1
ATOM 2418 C C . PRO A 1 331 ? 11.67300 -4.96200 59.84600 1.000 54.36171 331 PRO A C 1
ATOM 2419 O O . PRO A 1 331 ? 11.66800 -6.11500 59.39000 1.000 51.83854 331 PRO A O 1
ATOM 2423 N N . SER A 1 332 ? 10.62300 -4.15300 59.73400 1.000 54.81865 332 SER A N 1
ATOM 2424 C CA . SER A 1 332 ? 9.39000 -4.57800 59.09000 1.000 58.57886 332 SER A CA 1
ATOM 2425 C C . SER A 1 332 ? 9.45100 -4.51700 57.56600 1.000 62.99560 332 SER A C 1
ATOM 2426 O O . SER A 1 332 ? 8.53600 -5.02700 56.90400 1.000 68.58806 332 SER A O 1
ATOM 2429 N N . THR A 1 333 ? 10.49700 -3.92000 56.99600 1.000 59.59568 333 THR A N 1
ATOM 2430 C CA . THR A 1 333 ? 10.57400 -3.76600 55.55000 1.000 61.26929 333 THR A CA 1
ATOM 2431 C C . THR A 1 333 ? 10.72400 -5.11900 54.86800 1.000 58.37006 333 THR A C 1
ATOM 2432 O O . THR A 1 333 ? 11.50600 -5.96800 55.30100 1.000 56.84964 333 THR A O 1
ATOM 2436 N N . ARG A 1 334 ? 9.98100 -5.30300 53.78200 1.000 57.90073 334 ARG A N 1
ATOM 2437 C CA . ARG A 1 334 ? 10.03100 -6.51600 52.98000 1.000 58.24075 334 ARG A CA 1
ATOM 2438 C C . ARG A 1 334 ? 10.13700 -6.17100 51.49800 1.000 57.22105 334 ARG A C 1
ATOM 2439 O O . ARG A 1 334 ? 9.97600 -5.01900 51.09000 1.000 51.81236 334 ARG A O 1
ATOM 2447 N N . LEU A 1 335 ? 10.38300 -7.20700 50.68000 1.000 57.11143 335 LEU A N 1
ATOM 2448 C CA . LEU A 1 335 ? 10.24900 -7.08100 49.23500 1.000 52.56303 335 LEU A CA 1
ATOM 2449 C C . LEU A 1 335 ? 8.79200 -6.81300 48.88200 1.000 49.98461 335 LEU A C 1
ATOM 2450 O O . LEU A 1 335 ? 7.89200 -7.15000 49.65400 1.000 52.37208 335 LEU A O 1
ATOM 2455 N N . PRO A 1 336 ? 8.52900 -6.22600 47.71200 1.000 43.85216 336 PRO A N 1
ATOM 2456 C CA . PRO A 1 336 ? 7.13000 -6.12500 47.25400 1.000 50.17945 336 PRO A CA 1
ATOM 2457 C C . PRO A 1 336 ? 6.41300 -7.49500 47.19300 1.000 54.61501 336 PRO A C 1
ATOM 2458 O O . PRO A 1 336 ? 5.20000 -7.58100 47.42600 1.000 54.11836 336 PRO A O 1
ATOM 2462 N N . SER A 1 337 ? 7.13200 -8.57100 46.86500 1.000 54.93400 337 SER A N 1
ATOM 2463 C CA . SER A 1 337 ? 6.52400 -9.89100 46.91000 1.000 52.98862 337 SER A CA 1
ATOM 2464 C C . SER A 1 337 ? 5.98400 -10.21500 48.29400 1.000 56.71612 337 SER A C 1
ATOM 2465 O O . SER A 1 337 ? 5.01900 -10.97300 48.43300 1.000 58.14722 337 SER A O 1
ATOM 2468 N N . GLY A 1 338 ? 6.56800 -9.62400 49.32400 1.000 63.89855 338 GLY A N 1
ATOM 2469 C CA . GLY A 1 338 ? 6.36200 -10.04600 50.68600 1.000 55.86970 338 GLY A CA 1
ATOM 2470 C C . GLY A 1 338 ? 7.54300 -10.78500 51.26700 1.000 58.41220 338 GLY A C 1
ATOM 2471 O O . GLY A 1 338 ? 7.65400 -10.87000 52.49400 1.000 63.22748 338 GLY A O 1
ATOM 2472 N N . GLY A 1 339 ? 8.44500 -11.29800 50.42800 1.000 56.32924 339 GLY A N 1
ATOM 2473 C CA . GLY A 1 339 ? 9.56400 -12.06400 50.91900 1.000 56.33433 339 GLY A CA 1
ATOM 2474 C C . GLY A 1 339 ? 10.52000 -11.21300 51.73100 1.000 62.57823 339 GLY A C 1
ATOM 2475 O O . GLY A 1 339 ? 10.38300 -9.98700 51.81700 1.000 62.39543 339 GLY A O 1
ATOM 2476 N N . PRO A 1 340 ? 11.51600 -11.84700 52.34200 1.000 59.69647 340 PRO A N 1
ATOM 2477 C CA . PRO A 1 340 ? 12.48700 -11.10000 53.14200 1.000 60.32543 340 PRO A CA 1
ATOM 2478 C C . PRO A 1 340 ? 13.51200 -10.39300 52.26500 1.000 59.82644 340 PRO A C 1
ATOM 2479 O O . PRO A 1 340 ? 13.72300 -10.72700 51.09900 1.000 59.97731 340 PRO A O 1
ATOM 2483 N N . LEU A 1 341 ? 14.12500 -9.37300 52.84300 1.000 56.64006 341 LEU A N 1
ATOM 2484 C CA . LEU A 1 341 ? 15.16800 -8.66300 52.13100 1.000 53.09791 341 LEU A CA 1
ATOM 2485 C C . LEU A 1 341 ? 16.39800 -9.55300 52.01700 1.000 51.01105 341 LEU A C 1
ATOM 2486 O O . LEU A 1 341 ? 16.63200 -10.40600 52.88200 1.000 50.85616 341 LEU A O 1
ATOM 2491 N N . PRO A 1 342 ? 17.19600 -9.37900 50.95000 1.000 43.75775 342 PRO A N 1
ATOM 2492 C CA . PRO A 1 342 ? 18.44800 -10.13800 50.81300 1.000 39.10138 342 PRO A CA 1
ATOM 2493 C C . PRO A 1 342 ? 19.53100 -9.67200 51.76500 1.000 43.91825 342 PRO A C 1
ATOM 2494 O O . PRO A 1 342 ? 19.34900 -8.71000 52.51900 1.000 44.61457 342 PRO A O 1
ATOM 2498 N N . GLU A 1 343 ? 20.68100 -10.33200 51.70800 1.000 48.38086 343 GLU A N 1
ATOM 2499 C CA . GLU A 1 343 ? 21.83000 -9.90500 52.48600 1.000 43.95424 343 GLU A CA 1
ATOM 2500 C C . GLU A 1 343 ? 22.08700 -8.42600 52.25100 1.000 49.04132 343 GLU A C 1
ATOM 2501 O O . GLU A 1 343 ? 22.08800 -7.95800 51.11100 1.000 53.44745 343 GLU A O 1
ATOM 2507 N N . LEU A 1 344 ? 22.17700 -7.67500 53.34300 1.000 52.17538 344 LEU A N 1
ATOM 2508 C CA . LEU A 1 344 ? 22.47000 -6.24700 53.27600 1.000 52.00332 344 LEU A CA 1
ATOM 2509 C C . LEU A 1 344 ? 23.41700 -5.76400 54.35100 1.000 53.38398 344 LEU A C 1
ATOM 2510 O O . LEU A 1 344 ? 24.08400 -4.74700 54.13500 1.000 51.76026 344 LEU A O 1
ATOM 2515 N N . PHE A 1 345 ? 23.52600 -6.44500 55.49100 1.000 56.55997 345 PHE A N 1
ATOM 2516 C CA . PHE A 1 345 ? 24.15600 -5.83700 56.65300 1.000 56.14993 345 PHE A CA 1
ATOM 2517 C C . PHE A 1 345 ? 25.28600 -6.62800 57.29400 1.000 52.06525 345 PHE A C 1
ATOM 2518 O O . PHE A 1 345 ? 26.00800 -6.05100 58.11000 1.000 49.06686 345 PHE A O 1
ATOM 2526 N N . THR A 1 346 ? 25.46800 -7.91200 56.98300 1.000 49.25034 346 THR A N 1
ATOM 2527 C CA . THR A 1 346 ? 26.51800 -8.67300 57.66000 1.000 52.01602 346 THR A CA 1
ATOM 2528 C C . THR A 1 346 ? 27.87000 -8.31000 57.03700 1.000 52.69268 346 THR A C 1
ATOM 2529 O O . THR A 1 346 ? 28.47700 -9.05500 56.26800 1.000 61.17592 346 THR A O 1
ATOM 2533 N N . PHE A 1 347 ? 28.33800 -7.11900 57.38600 1.000 52.91123 347 PHE A N 1
ATOM 2534 C CA . PHE A 1 347 ? 29.56900 -6.58000 56.82400 1.000 56.31658 347 PHE A CA 1
ATOM 2535 C C . PHE A 1 347 ? 30.79100 -7.38100 57.25100 1.000 55.94131 347 PHE A C 1
ATOM 2536 O O . PHE A 1 347 ? 30.97400 -7.68700 58.43200 1.000 59.16015 347 PHE A O 1
ATOM 2544 N N . SER A 1 348 ? 31.67700 -7.64400 56.29400 1.000 56.99537 348 SER A N 1
ATOM 2545 C CA . SER A 1 348 ? 32.94200 -8.26200 56.64600 1.000 64.03087 348 SER A CA 1
ATOM 2546 C C . SER A 1 348 ? 33.78300 -7.29200 57.47200 1.000 63.30988 348 SER A C 1
ATOM 2547 O O . SER A 1 348 ? 33.41100 -6.13500 57.68900 1.000 61.10816 348 SER A O 1
ATOM 2550 N N . GLN A 1 349 ? 34.91800 -7.78100 57.97400 1.000 69.29238 349 GLN A N 1
ATOM 2551 C CA . GLN A 1 349 ? 35.79400 -6.88400 58.71600 1.000 67.58542 349 GLN A CA 1
ATOM 2552 C C . GLN A 1 349 ? 36.48100 -5.90800 57.77600 1.000 67.30298 349 GLN A C 1
ATOM 2553 O O . GLN A 1 349 ? 36.70000 -4.74800 58.14400 1.000 73.19795 349 GLN A O 1
ATOM 2559 N N . LEU A 1 350 ? 36.78600 -6.35000 56.55100 1.000 62.17940 350 LEU A N 1
ATOM 2560 C CA . LEU A 1 350 ? 37.42100 -5.47600 55.56700 1.000 57.51118 350 LEU A CA 1
ATOM 2561 C C . LEU A 1 350 ? 36.50400 -4.32700 55.17900 1.000 62.21075 350 LEU A C 1
ATOM 2562 O O . LEU A 1 350 ? 36.95500 -3.18000 55.03400 1.000 61.16247 350 LEU A O 1
ATOM 2567 N N . GLU A 1 351 ? 35.20900 -4.62000 55.02000 1.000 61.16170 351 GLU A N 1
ATOM 2568 C CA . GLU A 1 351 ? 34.23100 -3.58500 54.71000 1.000 53.79961 351 GLU A CA 1
ATOM 2569 C C . GLU A 1 351 ? 34.21800 -2.52600 55.80100 1.000 60.92727 351 GLU A C 1
ATOM 2570 O O . GLU A 1 351 ? 34.28800 -1.32200 55.51900 1.000 61.69858 351 GLU A O 1
ATOM 2576 N N . LEU A 1 352 ? 34.18500 -2.96300 57.06500 1.000 65.08129 352 LEU A N 1
ATOM 2577 C CA . LEU A 1 352 ? 34.12400 -2.01700 58.17400 1.000 63.57886 352 LEU A CA 1
ATOM 2578 C C . LEU A 1 352 ? 35.36500 -1.14100 58.22500 1.000 60.18455 352 LEU A C 1
ATOM 2579 O O . LEU A 1 352 ? 35.27300 0.06200 58.48000 1.000 54.04412 352 LEU A O 1
ATOM 2584 N N . GLN A 1 353 ? 36.53100 -1.72000 57.96700 1.000 57.86908 353 GLN A N 1
ATOM 2585 C CA . GLN A 1 353 ? 37.75300 -0.93500 58.01500 1.000 58.69400 353 GLN A CA 1
ATOM 2586 C C . GLN A 1 353 ? 37.75200 0.16400 56.96700 1.000 61.50686 353 GLN A C 1
ATOM 2587 O O . GLN A 1 353 ? 38.43500 1.18100 57.12900 1.000 63.70283 353 GLN A O 1
ATOM 2593 N N . ASN A 1 354 ? 37.00500 -0.02700 55.88200 1.000 60.33981 354 ASN A N 1
ATOM 2594 C CA . ASN A 1 354 ? 36.92700 0.94600 54.80800 1.000 53.39466 354 ASN A CA 1
ATOM 2595 C C . ASN A 1 354 ? 35.62700 1.73000 54.88000 1.000 54.45542 354 ASN A C 1
ATOM 2596 O O . ASN A 1 354 ? 35.14200 2.25000 53.86800 1.000 53.36438 354 ASN A O 1
ATOM 2601 N N . MET A 1 355 ? 35.06500 1.83100 56.07500 1.000 52.64499 355 MET A N 1
ATOM 2602 C CA . MET A 1 355 ? 33.89900 2.65100 56.34200 1.000 56.43464 355 MET A CA 1
ATOM 2603 C C . MET A 1 355 ? 34.26900 3.64200 57.42800 1.000 58.11932 355 MET A C 1
ATOM 2604 O O . MET A 1 355 ? 34.96200 3.29700 58.38300 1.000 58.50533 355 MET A O 1
ATOM 2609 N N . SER A 1 356 ? 33.88500 4.89300 57.23100 1.000 65.59532 356 SER A N 1
ATOM 2610 C CA . SER A 1 356 ? 34.08200 5.87100 58.27900 1.000 58.51741 356 SER A CA 1
ATOM 2611 C C . SER A 1 356 ? 33.34100 5.39800 59.52400 1.000 62.88657 356 SER A C 1
ATOM 2612 O O . SER A 1 356 ? 32.27200 4.78800 59.42200 1.000 62.09651 356 SER A O 1
ATOM 2615 N N . PRO A 1 357 ? 33.88200 5.66500 60.70900 1.000 69.25288 357 PRO A N 1
ATOM 2616 C CA . PRO A 1 357 ? 33.16500 5.27100 61.93500 1.000 66.32327 357 PRO A CA 1
ATOM 2617 C C . PRO A 1 357 ? 31.74100 5.81300 61.98500 1.000 68.74753 357 PRO A C 1
ATOM 2618 O O . PRO A 1 357 ? 30.82900 5.11300 62.44900 1.000 67.93175 357 PRO A O 1
ATOM 2622 N N . ALA A 1 358 ? 31.53700 7.04500 61.48800 1.000 63.25212 358 ALA A N 1
ATOM 2623 C CA . ALA A 1 358 ? 30.20700 7.64900 61.41100 1.000 60.41004 358 ALA A CA 1
ATOM 2624 C C . ALA A 1 358 ? 29.24300 6.79500 60.60300 1.000 66.73348 358 ALA A C 1
ATOM 2625 O O . ALA A 1 358 ? 28.04300 6.72700 60.91200 1.000 66.54445 358 ALA A O 1
ATOM 2627 N N . ALA A 1 359 ? 29.73700 6.19400 59.52200 1.000 58.79897 359 ALA A N 1
ATOM 2628 C CA . ALA A 1 359 ? 28.88200 5.37700 58.67200 1.000 58.16093 359 ALA A CA 1
ATOM 2629 C C . ALA A 1 359 ? 28.50400 4.06700 59.35300 1.000 63.41879 359 ALA A C 1
ATOM 2630 O O . ALA A 1 359 ? 27.37600 3.58900 59.19400 1.000 63.02852 359 ALA A O 1
ATOM 2632 N N . GLN A 1 360 ? 29.43800 3.48100 60.12000 1.000 71.74168 360 GLN A N 1
ATOM 2633 C CA . GLN A 1 360 ? 29.25100 2.14400 60.68800 1.000 62.45588 360 GLN A CA 1
ATOM 2634 C C . GLN A 1 360 ? 28.09500 2.09700 61.67000 1.000 66.94029 360 GLN A C 1
ATOM 2635 O O . GLN A 1 360 ? 27.31800 1.13300 61.67400 1.000 64.98755 360 GLN A O 1
ATOM 2641 N N . VAL A 1 361 ? 27.96700 3.12100 62.52000 1.000 67.80350 361 VAL A N 1
ATOM 2642 C CA . VAL A 1 361 ? 26.86300 3.10000 63.47400 1.000 68.24846 361 VAL A CA 1
ATOM 2643 C C . VAL A 1 361 ? 25.53900 3.25100 62.74100 1.000 60.23907 361 VAL A C 1
ATOM 2644 O O . VAL A 1 361 ? 24.51900 2.69300 63.16700 1.000 64.60393 361 VAL A O 1
ATOM 2648 N N . LYS A 1 362 ? 25.53500 3.97900 61.61900 1.000 67.88560 362 LYS A N 1
ATOM 2649 C CA . LYS A 1 362 ? 24.30900 4.18300 60.85600 1.000 67.11367 362 LYS A CA 1
ATOM 2650 C C . LYS A 1 362 ? 23.93700 2.94600 60.05200 1.000 63.55724 362 LYS A C 1
ATOM 2651 O O . LYS A 1 362 ? 22.74800 2.64000 59.90900 1.000 67.10084 362 LYS A O 1
ATOM 2657 N N . CYS A 1 363 ? 24.93300 2.20000 59.56700 1.000 61.34236 363 CYS A N 1
ATOM 2658 C CA . CYS A 1 363 ? 24.65100 1.13800 58.61600 1.000 62.69902 363 CYS A CA 1
ATOM 2659 C C . CYS A 1 363 ? 24.23600 -0.15400 59.29300 1.000 67.56640 363 CYS A C 1
ATOM 2660 O O . CYS A 1 363 ? 23.33400 -0.84200 58.79900 1.000 71.50755 363 CYS A O 1
ATOM 2663 N N . ILE A 1 364 ? 24.86600 -0.49100 60.41700 1.000 69.87914 364 ILE A N 1
ATOM 2664 C CA . ILE A 1 364 ? 24.48600 -1.66600 61.20000 1.000 72.52883 364 ILE A CA 1
ATOM 2665 C C . ILE A 1 364 ? 23.12500 -1.34100 61.81700 1.000 73.49716 364 ILE A C 1
ATOM 2666 O O . ILE A 1 364 ? 23.02200 -0.38600 62.60500 1.000 69.33045 364 ILE A O 1
ATOM 2671 N N . PRO A 1 365 ? 22.04400 -2.06300 61.47100 1.000 74.90278 365 PRO A N 1
ATOM 2672 C CA . PRO A 1 365 ? 20.75700 -1.73200 62.09400 1.000 79.12082 365 PRO A CA 1
ATOM 2673 C C . PRO A 1 365 ? 20.68200 -2.22900 63.54300 1.000 85.84129 365 PRO A C 1
ATOM 2674 O O . PRO A 1 365 ? 19.77900 -1.88300 64.32100 1.000 88.40592 365 PRO A O 1
ATOM 2678 N N . THR B 2 27 ? 34.43000 -29.81200 4.78000 1.000 59.28010 27 THR B N 1
ATOM 2679 C CA . THR B 2 27 ? 35.34500 -29.53200 3.68200 1.000 62.34884 27 THR B CA 1
ATOM 2680 C C . THR B 2 27 ? 36.60800 -28.82200 4.15800 1.000 56.27188 27 THR B C 1
ATOM 2681 O O . THR B 2 27 ? 37.50400 -28.57600 3.34500 1.000 56.21709 27 THR B O 1
ATOM 2685 N N . TYR B 2 28 ? 36.70800 -28.54000 5.46100 1.000 49.51132 28 TYR B N 1
ATOM 2686 C CA . TYR B 2 28 ? 37.70500 -27.64100 6.02000 1.000 51.20415 28 TYR B CA 1
ATOM 2687 C C . TYR B 2 28 ? 38.27600 -28.18600 7.31600 1.000 51.94321 28 TYR B C 1
ATOM 2688 O O . TYR B 2 28 ? 37.52700 -28.59700 8.20900 1.000 54.86469 28 TYR B O 1
ATOM 2697 N N . ASP B 2 29 ? 39.60300 -28.11600 7.42800 1.000 53.00056 29 ASP B N 1
ATOM 2698 C CA . ASP B 2 29 ? 40.30900 -28.27600 8.69600 1.000 57.89391 29 ASP B CA 1
ATOM 2699 C C . ASP B 2 29 ? 40.52000 -26.90200 9.33200 1.000 55.52132 29 ASP B C 1
ATOM 2700 O O . ASP B 2 29 ? 41.27300 -26.08300 8.80100 1.000 58.63077 29 ASP B O 1
ATOM 2705 N N . ILE B 2 30 ? 39.88500 -26.64700 10.47300 1.000 53.89359 30 ILE B N 1
ATOM 2706 C CA . ILE B 2 30 ? 40.04000 -25.37000 11.16200 1.000 51.08708 30 ILE B CA 1
ATOM 2707 C C . ILE B 2 30 ? 41.24400 -25.50100 12.08500 1.000 55.46036 30 ILE B C 1
ATOM 2708 O O . ILE B 2 30 ? 41.29400 -26.42300 12.90800 1.000 64.49602 30 ILE B O 1
ATOM 2713 N N . GLY B 2 31 ? 42.24100 -24.62900 11.91800 1.000 50.66933 31 GLY B N 1
ATOM 2714 C CA . GLY B 2 31 ? 43.40100 -24.68000 12.79200 1.000 54.08270 31 GLY B CA 1
ATOM 2715 C C . GLY B 2 31 ? 44.18600 -23.39800 13.00500 1.000 58.60135 31 GLY B C 1
ATOM 2716 O O . GLY B 2 31 ? 44.78400 -22.90000 12.05000 1.000 62.90481 31 GLY B O 1
ATOM 2717 N N . ARG B 2 32 ? 44.25700 -22.91100 14.25000 1.000 59.18919 32 ARG B N 1
ATOM 2718 C CA . ARG B 2 32 ? 44.97400 -21.70200 14.67000 1.000 62.14993 32 ARG B CA 1
ATOM 2719 C C . ARG B 2 32 ? 44.14900 -20.43900 14.45700 1.000 64.96549 32 ARG B C 1
ATOM 2720 O O . ARG B 2 32 ? 43.65500 -20.16500 13.35700 1.000 63.10245 32 ARG B O 1
ATOM 2728 N N . VAL B 2 33 ? 44.05600 -19.63400 15.50800 1.000 65.18428 33 VAL B N 1
ATOM 2729 C CA . VAL B 2 33 ? 43.27300 -18.41200 15.48600 1.000 60.86398 33 VAL B CA 1
ATOM 2730 C C . VAL B 2 33 ? 44.15900 -17.27000 15.02600 1.000 61.42971 33 VAL B C 1
ATOM 2731 O O . VAL B 2 33 ? 45.21800 -17.02200 15.61500 1.000 61.55679 33 VAL B O 1
ATOM 2735 N N . LEU B 2 34 ? 43.75700 -16.63400 13.92500 1.000 57.28323 34 LEU B N 1
ATOM 2736 C CA . LEU B 2 34 ? 44.36000 -15.40500 13.41100 1.000 54.48743 34 LEU B CA 1
ATOM 2737 C C . LEU B 2 34 ? 43.63200 -14.23500 14.06600 1.000 58.49959 34 LEU B C 1
ATOM 2738 O O . LEU B 2 34 ? 42.61900 -13.76800 13.55400 1.000 67.05020 34 LEU B O 1
ATOM 2743 N N . GLY B 2 35 ? 44.12000 -13.75000 15.20200 1.000 55.48825 35 GLY B N 1
ATOM 2744 C CA . GLY B 2 35 ? 43.43100 -12.65800 15.88600 1.000 65.18379 35 GLY B CA 1
ATOM 2745 C C . GLY B 2 35 ? 41.90300 -12.62300 15.85900 1.000 61.48098 35 GLY B C 1
ATOM 2746 O O . GLY B 2 35 ? 41.25200 -13.65900 15.72600 1.000 56.06397 35 GLY B O 1
ATOM 2747 N N . ASN B 2 36 ? 41.31200 -11.43400 16.02500 1.000 80.31742 36 ASN B N 1
ATOM 2748 C CA . ASN B 2 36 ? 39.85900 -11.24900 16.02600 1.000 81.61848 36 ASN B CA 1
ATOM 2749 C C . ASN B 2 36 ? 39.39800 -10.24200 14.97500 1.000 72.60503 36 ASN B C 1
ATOM 2750 O O . ASN B 2 36 ? 39.86900 -9.10000 14.94500 1.000 70.99931 36 ASN B O 1
ATOM 2755 N N . GLY B 2 37 ? 38.47500 -10.67400 14.11900 1.000 69.49453 37 GLY B N 1
ATOM 2756 C CA . GLY B 2 37 ? 37.79500 -9.78900 13.19500 1.000 73.39605 37 GLY B CA 1
ATOM 2757 C C . GLY B 2 37 ? 36.71500 -9.03000 13.92900 1.000 83.76054 37 GLY B C 1
ATOM 2758 O O . GLY B 2 37 ? 36.84400 -8.73000 15.12100 1.000 83.76823 37 GLY B O 1
ATOM 2759 N N . SER B 2 38 ? 35.62900 -8.71200 13.21600 1.000 88.84666 38 SER B N 1
ATOM 2760 C CA . SER B 2 38 ? 34.50500 -7.98800 13.80800 1.000 87.41083 38 SER B CA 1
ATOM 2761 C C . SER B 2 38 ? 33.93400 -8.75100 15.00200 1.000 89.06287 38 SER B C 1
ATOM 2762 O O . SER B 2 38 ? 32.87000 -9.37700 14.91500 1.000 89.71046 38 SER B O 1
ATOM 2765 N N . PHE B 2 39 ? 34.66700 -8.69400 16.11800 1.000 89.16645 39 PHE B N 1
ATOM 2766 C CA . PHE B 2 39 ? 34.37500 -9.32600 17.40200 1.000 94.21228 39 PHE B CA 1
ATOM 2767 C C . PHE B 2 39 ? 34.34800 -10.84600 17.24700 1.000 96.61559 39 PHE B C 1
ATOM 2768 O O . PHE B 2 39 ? 34.92200 -11.55000 18.08700 1.000 95.12679 39 PHE B O 1
ATOM 2776 N N . GLY B 2 40 ? 33.65100 -11.36900 16.22200 1.000 80.82132 40 GLY B N 1
ATOM 2777 C CA . GLY B 2 40 ? 33.73400 -12.78600 15.90400 1.000 74.23808 40 GLY B CA 1
ATOM 2778 C C . GLY B 2 40 ? 35.18600 -13.22500 15.77900 1.000 76.72818 40 GLY B C 1
ATOM 2779 O O . GLY B 2 40 ? 36.07100 -12.37300 15.65600 1.000 80.71444 40 GLY B O 1
ATOM 2780 N N . VAL B 2 41 ? 35.46700 -14.52100 15.70800 1.000 66.89255 41 VAL B N 1
ATOM 2781 C CA . VAL B 2 41 ? 36.85000 -14.98200 15.64600 1.000 63.89998 41 VAL B CA 1
ATOM 2782 C C . VAL B 2 41 ? 37.20800 -15.31900 14.20800 1.000 60.73537 41 VAL B C 1
ATOM 2783 O O . VAL B 2 41 ? 36.38900 -15.88000 13.46600 1.000 58.07475 41 VAL B O 1
ATOM 2787 N N . VAL B 2 42 ? 38.42900 -14.96800 13.80700 1.000 54.21864 42 VAL B N 1
ATOM 2788 C CA . VAL B 2 42 ? 38.96500 -15.35300 12.51000 1.000 54.34724 42 VAL B CA 1
ATOM 2789 C C . VAL B 2 42 ? 40.08800 -16.35600 12.71900 1.000 54.95681 42 VAL B C 1
ATOM 2790 O O . VAL B 2 42 ? 40.96500 -16.15100 13.56500 1.000 57.46145 42 VAL B O 1
ATOM 2794 N N . THR B 2 43 ? 40.06100 -17.44200 11.94700 1.000 52.00867 43 THR B N 1
ATOM 2795 C CA . THR B 2 43 ? 41.04200 -18.50900 12.07300 1.000 51.40076 43 THR B CA 1
ATOM 2796 C C . THR B 2 43 ? 41.51600 -18.97000 10.70800 1.000 46.15660 43 THR B C 1
ATOM 2797 O O . THR B 2 43 ? 40.81000 -18.82300 9.71000 1.000 47.72843 43 THR B O 1
ATOM 2801 N N . GLU B 2 44 ? 42.74100 -19.49800 10.68300 1.000 45.73914 44 GLU B N 1
ATOM 2802 C CA . GLU B 2 44 ? 43.26500 -20.18200 9.51100 1.000 48.13756 44 GLU B CA 1
ATOM 2803 C C . GLU B 2 44 ? 42.55300 -21.51400 9.29900 1.000 49.28128 44 GLU B C 1
ATOM 2804 O O . GLU B 2 44 ? 42.06400 -22.14500 10.23900 1.000 48.71362 44 GLU B O 1
ATOM 2810 N N . ALA B 2 45 ? 42.52300 -21.95700 8.04800 1.000 49.02377 45 ALA B N 1
ATOM 2811 C CA . ALA B 2 45 ? 41.85700 -23.20700 7.70900 1.000 47.99846 45 ALA B CA 1
ATOM 2812 C C . ALA B 2 45 ? 42.40200 -23.70400 6.38400 1.000 50.77318 45 ALA B C 1
ATOM 2813 O O . ALA B 2 45 ? 42.86200 -22.91200 5.55200 1.000 50.14028 45 ALA B O 1
ATOM 2815 N N . ARG B 2 46 ? 42.35400 -25.02100 6.19800 1.000 50.08022 46 ARG B N 1
ATOM 2816 C CA . ARG B 2 46 ? 42.74400 -25.63700 4.93500 1.000 50.02569 46 ARG B CA 1
ATOM 2817 C C . ARG B 2 46 ? 41.50900 -26.19700 4.24300 1.000 49.38734 46 ARG B C 1
ATOM 2818 O O . ARG B 2 46 ? 40.70500 -26.87900 4.88000 1.000 49.27119 46 ARG B O 1
ATOM 2826 N N . CYS B 2 47 ? 41.33000 -25.87000 2.96300 1.000 52.05641 47 CYS B N 1
ATOM 2827 C CA . CYS B 2 47 ? 40.26200 -26.48200 2.17700 1.000 56.05038 47 CYS B CA 1
ATOM 2828 C C . CYS B 2 47 ? 40.78600 -27.84100 1.72400 1.000 58.18698 47 CYS B C 1
ATOM 2829 O O . CYS B 2 47 ? 41.77100 -27.91700 0.98200 1.000 62.12140 47 CYS B O 1
ATOM 2832 N N . VAL B 2 48 ? 40.16700 -28.92200 2.20800 1.000 53.73121 48 VAL B N 1
ATOM 2833 C CA . VAL B 2 48 ? 40.75100 -30.24600 2.00700 1.000 52.30810 48 VAL B CA 1
ATOM 2834 C C . VAL B 2 48 ? 40.73000 -30.67500 0.55400 1.000 54.86430 48 VAL B C 1
ATOM 2835 O O . VAL B 2 48 ? 41.51600 -31.55100 0.17300 1.000 54.38241 48 VAL B O 1
ATOM 2839 N N . ASP B 2 49 ? 39.86100 -30.09100 -0.27400 1.000 56.75692 49 ASP B N 1
ATOM 2840 C CA . ASP B 2 49 ? 39.78600 -30.52400 -1.66500 1.000 60.23556 49 ASP B CA 1
ATOM 2841 C C . ASP B 2 49 ? 41.01400 -30.08800 -2.43500 1.000 56.84316 49 ASP B C 1
ATOM 2842 O O . ASP B 2 49 ? 41.52500 -30.83100 -3.27500 1.000 55.90051 49 ASP B O 1
ATOM 2847 N N . THR B 2 50 ? 41.50700 -28.89200 -2.14600 1.000 53.10345 50 THR B N 1
ATOM 2848 C CA . THR B 2 50 ? 42.59500 -28.28900 -2.89100 1.000 53.84494 50 THR B CA 1
ATOM 2849 C C . THR B 2 50 ? 43.88500 -28.20600 -2.09900 1.000 53.19153 50 THR B C 1
ATOM 2850 O O . THR B 2 50 ? 44.93000 -27.91900 -2.68800 1.000 56.32372 50 THR B O 1
ATOM 2854 N N . GLY B 2 51 ? 43.83900 -28.44000 -0.78600 1.000 49.91113 51 GLY B N 1
ATOM 2855 C CA . GLY B 2 51 ? 44.97700 -28.20300 0.07400 1.000 51.23988 51 GLY B CA 1
ATOM 2856 C C . GLY B 2 51 ? 45.22200 -26.74700 0.43200 1.000 54.90607 51 GLY B C 1
ATOM 2857 O O . GLY B 2 51 ? 46.05400 -26.47300 1.31500 1.000 49.40107 51 GLY B O 1
ATOM 2858 N N . GLU B 2 52 ? 44.49800 -25.81100 -0.18700 1.000 52.27329 52 GLU B N 1
ATOM 2859 C CA . GLU B 2 52 ? 44.73400 -24.39500 0.03500 1.000 53.18495 52 GLU B CA 1
ATOM 2860 C C . GLU B 2 52 ? 44.29900 -23.96700 1.42800 1.000 52.91942 52 GLU B C 1
ATOM 2861 O O . GLU B 2 52 ? 43.40500 -24.55400 2.04300 1.000 50.09619 52 GLU B O 1
ATOM 2867 N N . VAL B 2 53 ? 44.93200 -22.90800 1.89600 1.000 47.49374 53 VAL B N 1
ATOM 2868 C CA . VAL B 2 53 ? 44.66400 -22.29800 3.18300 1.000 43.58848 53 VAL B CA 1
ATOM 2869 C C . VAL B 2 53 ? 43.68900 -21.14900 2.96300 1.000 49.16526 53 VAL B C 1
ATOM 2870 O O . VAL B 2 53 ? 43.80100 -20.39200 1.98800 1.000 48.76872 53 VAL B O 1
ATOM 2874 N N . VAL B 2 54 ? 42.71600 -21.01700 3.84900 1.000 46.49272 54 VAL B N 1
ATOM 2875 C CA . VAL B 2 54 ? 41.72700 -19.95700 3.73800 1.000 46.84942 54 VAL B CA 1
ATOM 2876 C C . VAL B 2 54 ? 41.52300 -19.34100 5.11800 1.000 52.91629 54 VAL B C 1
ATOM 2877 O O . VAL B 2 54 ? 42.05500 -19.81700 6.13100 1.000 49.55338 54 VAL B O 1
ATOM 2881 N N . ALA B 2 55 ? 40.74100 -18.26800 5.15400 1.000 47.20856 55 ALA B N 1
ATOM 2882 C CA . ALA B 2 55 ? 40.43300 -17.62000 6.41100 1.000 48.98324 55 ALA B CA 1
ATOM 2883 C C . ALA B 2 55 ? 38.95900 -17.82900 6.70000 1.000 45.87289 55 ALA B C 1
ATOM 2884 O O . ALA B 2 55 ? 38.11400 -17.59300 5.83300 1.000 52.38803 55 ALA B O 1
ATOM 2886 N N . ILE B 2 56 ? 38.65100 -18.27000 7.91100 1.000 44.05365 56 ILE B N 1
ATOM 2887 C CA . ILE B 2 56 ? 37.27300 -18.52300 8.30600 1.000 49.64898 56 ILE B CA 1
ATOM 2888 C C . ILE B 2 56 ? 36.94100 -17.62500 9.48200 1.000 47.54853 56 ILE B C 1
ATOM 2889 O O . ILE B 2 56 ? 37.51500 -17.77900 10.56700 1.000 45.55515 56 ILE B O 1
ATOM 2894 N N . LYS B 2 57 ? 36.02000 -16.69100 9.26100 1.000 46.88151 57 LYS B N 1
ATOM 2895 C CA . LYS B 2 57 ? 35.45000 -15.87400 10.31700 1.000 49.94455 57 LYS B CA 1
ATOM 2896 C C . LYS B 2 57 ? 34.14500 -16.51900 10.73100 1.000 58.14044 57 LYS B C 1
ATOM 2897 O O . LYS B 2 57 ? 33.22600 -16.62500 9.90900 1.000 56.88122 57 LYS B O 1
ATOM 2903 N N . LYS B 2 58 ? 34.08500 -16.97200 11.98400 1.000 59.79969 58 LYS B N 1
ATOM 2904 C CA . LYS B 2 58 ? 32.89800 -17.56800 12.58100 1.000 57.35243 58 LYS B CA 1
ATOM 2905 C C . LYS B 2 58 ? 32.21900 -16.53000 13.46900 1.000 57.42276 58 LYS B C 1
ATOM 2906 O O . LYS B 2 58 ? 32.85300 -15.97200 14.36900 1.000 59.17229 58 LYS B O 1
ATOM 2912 N N . VAL B 2 59 ? 30.96200 -16.20800 13.16200 1.000 53.73375 59 VAL B N 1
ATOM 2913 C CA . VAL B 2 59 ? 30.17800 -15.30700 14.00000 1.000 60.54547 59 VAL B CA 1
ATOM 2914 C C . VAL B 2 59 ? 28.87100 -15.98300 14.40600 1.000 63.52902 59 VAL B C 1
ATOM 2915 O O . VAL B 2 59 ? 28.37200 -16.90200 13.75200 1.000 63.50180 59 VAL B O 1
ATOM 2919 N N . LEU B 2 60 ? 28.32500 -15.50900 15.51500 1.000 63.67885 60 LEU B N 1
ATOM 2920 C CA . LEU B 2 60 ? 27.08300 -16.02800 16.07100 1.000 65.80891 60 LEU B CA 1
ATOM 2921 C C . LEU B 2 60 ? 25.91600 -15.29700 15.40900 1.000 66.10928 60 LEU B C 1
ATOM 2922 O O . LEU B 2 60 ? 25.65700 -14.12900 15.70700 1.000 60.54076 60 LEU B O 1
ATOM 2927 N N . GLN B 2 61 ? 25.23900 -15.96000 14.47000 1.000 73.42471 61 GLN B N 1
ATOM 2928 C CA . GLN B 2 61 ? 24.06000 -15.40800 13.81100 1.000 75.08087 61 GLN B CA 1
ATOM 2929 C C . GLN B 2 61 ? 22.78500 -16.01900 14.38800 1.000 79.15261 61 GLN B C 1
ATOM 2930 O O . GLN B 2 61 ? 22.80400 -17.12900 14.92300 1.000 74.47187 61 GLN B O 1
ATOM 2936 N N . ASP B 2 62 ? 21.67000 -15.28000 14.26700 1.000 86.15142 62 ASP B N 1
ATOM 2937 C CA . ASP B 2 62 ? 20.33600 -15.82300 14.51600 1.000 86.71285 62 ASP B CA 1
ATOM 2938 C C . ASP B 2 62 ? 19.74200 -16.25900 13.18400 1.000 84.67816 62 ASP B C 1
ATOM 2939 O O . ASP B 2 62 ? 19.44500 -15.39800 12.34000 1.000 84.53144 62 ASP B O 1
ATOM 2944 N N . PRO B 2 63 ? 19.51400 -17.55900 12.96200 1.000 87.60620 63 PRO B N 1
ATOM 2945 C CA . PRO B 2 63 ? 19.40800 -18.07200 11.58200 1.000 83.51680 63 PRO B CA 1
ATOM 2946 C C . PRO B 2 63 ? 18.14200 -17.66400 10.84300 1.000 85.13055 63 PRO B C 1
ATOM 2947 O O . PRO B 2 63 ? 18.05400 -17.92400 9.63400 1.000 83.72418 63 PRO B O 1
ATOM 2951 N N . ARG B 2 64 ? 17.17000 -17.04700 11.51200 1.000 84.68125 64 ARG B N 1
ATOM 2952 C CA . ARG B 2 64 ? 15.94500 -16.60900 10.84700 1.000 81.22008 64 ARG B CA 1
ATOM 2953 C C . ARG B 2 64 ? 16.01500 -15.11300 10.51400 1.000 81.60560 64 ARG B C 1
ATOM 2954 O O . ARG B 2 64 ? 17.09000 -14.49400 10.54800 1.000 75.58037 64 ARG B O 1
ATOM 2962 N N . LYS B 2 66 ? 19.15600 -12.97900 8.98400 1.000 64.46821 66 LYS B N 1
ATOM 2963 C CA . LYS B 2 66 ? 19.91600 -12.44600 7.85200 1.000 72.23763 66 LYS B CA 1
ATOM 2964 C C . LYS B 2 66 ? 21.12600 -11.56600 8.28400 1.000 75.23677 66 LYS B C 1
ATOM 2965 O O . LYS B 2 66 ? 20.99200 -10.58600 9.03100 1.000 68.62457 66 LYS B O 1
ATOM 2971 N N . ASN B 2 67 ? 22.30700 -11.96500 7.79600 1.000 73.35454 67 ASN B N 1
ATOM 2972 C CA . ASN B 2 67 ? 23.60200 -11.43100 8.21100 1.000 62.90684 67 ASN B CA 1
ATOM 2973 C C . ASN B 2 67 ? 24.06600 -10.37100 7.22800 1.000 61.55481 67 ASN B C 1
ATOM 2974 O O . ASN B 2 67 ? 24.27800 -10.67100 6.04700 1.000 61.32235 67 ASN B O 1
ATOM 2979 N N . ARG B 2 68 ? 24.27500 -9.15100 7.72900 1.000 59.06691 68 ARG B N 1
ATOM 2980 C CA . ARG B 2 68 ? 24.56800 -8.01200 6.85700 1.000 60.25502 68 ARG B CA 1
ATOM 2981 C C . ARG B 2 68 ? 25.94000 -8.14100 6.20400 1.000 54.99404 68 ARG B C 1
ATOM 2982 O O . ARG B 2 68 ? 26.10400 -7.84800 5.01300 1.000 56.41304 68 ARG B O 1
ATOM 2990 N N . GLU B 2 69 ? 26.95200 -8.50600 6.98600 1.000 52.82981 69 GLU B N 1
ATOM 2991 C CA . GLU B 2 69 ? 28.29200 -8.66800 6.43500 1.000 51.28069 69 GLU B CA 1
ATOM 2992 C C . GLU B 2 69 ? 28.34100 -9.70100 5.30500 1.000 61.48069 69 GLU B C 1
ATOM 2993 O O . GLU B 2 69 ? 29.01700 -9.47200 4.29400 1.000 62.42405 69 GLU B O 1
ATOM 2999 N N . LEU B 2 70 ? 27.64300 -10.84600 5.44300 1.000 52.50566 70 LEU B N 1
ATOM 3000 C CA . LEU B 2 70 ? 27.70000 -11.86300 4.38800 1.000 48.38570 70 LEU B CA 1
ATOM 3001 C C . LEU B 2 70 ? 26.91600 -11.45300 3.14000 1.000 58.53531 70 LEU B C 1
ATOM 3002 O O . LEU B 2 70 ? 27.34200 -11.74800 2.01600 1.000 55.33952 70 LEU B O 1
ATOM 3007 N N . ASP B 2 71 ? 25.75500 -10.81100 3.30400 1.000 63.86063 71 ASP B N 1
ATOM 3008 C CA . ASP B 2 71 ? 25.05200 -10.28400 2.13600 1.000 60.49632 71 ASP B CA 1
ATOM 3009 C C . ASP B 2 71 ? 25.90000 -9.26100 1.39600 1.000 56.52306 71 ASP B C 1
ATOM 3010 O O . ASP B 2 71 ? 25.93800 -9.26500 0.16300 1.000 63.99097 71 ASP B O 1
ATOM 3015 N N . ILE B 2 72 ? 26.58700 -8.37600 2.12500 1.000 51.09037 72 ILE B N 1
ATOM 3016 C CA . ILE B 2 72 ? 27.47400 -7.40900 1.46700 1.000 51.52171 72 ILE B CA 1
ATOM 3017 C C . ILE B 2 72 ? 28.61300 -8.12900 0.75900 1.000 51.50146 72 ILE B C 1
ATOM 3018 O O . ILE B 2 72 ? 28.95900 -7.79000 -0.37800 1.000 52.91314 72 ILE B O 1
ATOM 3023 N N . MET B 2 73 ? 29.19900 -9.14100 1.40500 1.000 55.05570 73 MET B N 1
ATOM 3024 C CA . MET B 2 73 ? 30.31800 -9.87400 0.81100 1.000 53.69930 73 MET B CA 1
ATOM 3025 C C . MET B 2 73 ? 29.93200 -10.54500 -0.50400 1.000 56.81344 73 MET B C 1
ATOM 3026 O O . MET B 2 73 ? 30.72500 -10.57000 -1.45500 1.000 50.44015 73 MET B O 1
ATOM 3031 N N . LYS B 2 74 ? 28.71300 -11.08400 -0.57700 1.000 57.94335 74 LYS B N 1
ATOM 3032 C CA . LYS B 2 74 ? 28.24700 -11.74300 -1.78900 1.000 55.42591 74 LYS B CA 1
ATOM 3033 C C . LYS B 2 74 ? 28.23700 -10.82400 -3.00100 1.000 59.69063 74 LYS B C 1
ATOM 3034 O O . LYS B 2 74 ? 28.30000 -11.31500 -4.13400 1.000 59.33172 74 LYS B O 1
ATOM 3040 N N . GLU B 2 75 ? 28.15300 -9.50800 -2.80100 1.000 57.87470 75 GLU B N 1
ATOM 3041 C CA . GLU B 2 75 ? 28.11600 -8.59900 -3.94100 1.000 59.00105 75 GLU B CA 1
ATOM 3042 C C . GLU B 2 75 ? 29.50300 -8.26100 -4.46200 1.000 59.22887 75 GLU B C 1
ATOM 3043 O O . GLU B 2 75 ? 29.66200 -7.99700 -5.65400 1.000 67.54670 75 GLU B O 1
ATOM 3049 N N . LEU B 2 76 ? 30.51000 -8.24700 -3.60200 1.000 55.84466 76 LEU B N 1
ATOM 3050 C CA . LEU B 2 76 ? 31.77900 -7.64700 -3.97000 1.000 52.12445 76 LEU B CA 1
ATOM 3051 C C . LEU B 2 76 ? 32.54800 -8.58000 -4.88100 1.000 51.02101 76 LEU B C 1
ATOM 3052 O O . LEU B 2 76 ? 32.60900 -9.78100 -4.63300 1.000 64.64847 76 LEU B O 1
ATOM 3057 N N . LYS B 2 77 ? 33.07400 -8.03800 -5.97000 1.000 54.79149 77 LYS B N 1
ATOM 3058 C CA . LYS B 2 77 ? 34.06600 -8.71100 -6.80200 1.000 51.64803 77 LYS B CA 1
ATOM 3059 C C . LYS B 2 77 ? 35.01400 -7.62200 -7.28100 1.000 51.19188 77 LYS B C 1
ATOM 3060 O O . LYS B 2 77 ? 34.59400 -6.71100 -7.99900 1.000 54.68902 77 LYS B O 1
ATOM 3066 N N . HIS B 2 78 ? 36.27100 -7.67400 -6.85100 1.000 40.71928 78 HIS B N 1
ATOM 3067 C CA . HIS B 2 78 ? 37.18600 -6.59200 -7.17500 1.000 39.62321 78 HIS B CA 1
ATOM 3068 C C . HIS B 2 78 ? 38.61100 -7.05800 -6.92000 1.000 41.72302 78 HIS B C 1
ATOM 3069 O O . HIS B 2 78 ? 38.84300 -7.87800 -6.02300 1.000 47.73632 78 HIS B O 1
ATOM 3076 N N . PRO B 2 79 ? 39.58000 -6.57200 -7.68800 1.000 39.44808 79 PRO B N 1
ATOM 3077 C CA . PRO B 2 79 ? 40.95900 -7.03600 -7.50200 1.000 41.12353 79 PRO B CA 1
ATOM 3078 C C . PRO B 2 79 ? 41.52100 -6.73400 -6.12900 1.000 50.20972 79 PRO B C 1
ATOM 3079 O O . PRO B 2 79 ? 42.53000 -7.34700 -5.74700 1.000 53.44201 79 PRO B O 1
ATOM 3083 N N . ASN B 2 80 ? 40.93400 -5.78800 -5.39100 1.000 47.43617 80 ASN B N 1
ATOM 3084 C CA . ASN B 2 80 ? 41.45000 -5.36100 -4.09800 1.000 50.15609 80 ASN B CA 1
ATOM 3085 C C . ASN B 2 80 ? 40.42700 -5.56200 -2.97400 1.000 49.23571 80 ASN B C 1
ATOM 3086 O O . ASN B 2 80 ? 40.42200 -4.83000 -1.98400 1.000 45.11053 80 ASN B O 1
ATOM 3091 N N . VAL B 2 81 ? 39.55900 -6.56100 -3.10500 1.000 47.31501 81 VAL B N 1
ATOM 3092 C CA . VAL B 2 81 ? 38.70300 -7.00500 -2.01400 1.000 45.98675 81 VAL B CA 1
ATOM 3093 C C . VAL B 2 81 ? 38.95400 -8.49600 -1.82300 1.000 47.15577 81 VAL B C 1
ATOM 3094 O O . VAL B 2 81 ? 39.25700 -9.19700 -2.79600 1.000 49.38251 81 VAL B O 1
ATOM 3098 N N . VAL B 2 82 ? 38.93000 -8.95800 -0.56300 1.000 45.12077 82 VAL B N 1
ATOM 3099 C CA . VAL B 2 82 ? 39.04100 -10.38900 -0.30800 1.000 42.53553 82 VAL B CA 1
ATOM 3100 C C . VAL B 2 82 ? 37.97400 -11.12300 -1.07500 1.000 44.09568 82 VAL B C 1
ATOM 3101 O O . VAL B 2 82 ? 36.80300 -10.73500 -1.06400 1.000 50.52782 82 VAL B O 1
ATOM 3105 N N . LYS B 2 83 ? 38.35100 -12.26200 -1.63300 1.000 48.88771 83 LYS B N 1
ATOM 3106 C CA . LYS B 2 83 ? 37.37600 -13.15600 -2.23400 1.000 49.72762 83 LYS B CA 1
ATOM 3107 C C . LYS B 2 83 ? 36.54800 -13.81600 -1.13000 1.000 48.81259 83 LYS B C 1
ATOM 3108 O O . LYS B 2 83 ? 37.09000 -14.27100 -0.11500 1.000 43.81317 83 LYS B O 1
ATOM 3114 N N . LEU B 2 84 ? 35.22900 -13.82400 -1.30600 1.000 49.82703 84 LEU B N 1
ATOM 3115 C CA . LEU B 2 84 ? 34.35400 -14.71000 -0.54200 1.000 50.68218 84 LEU B CA 1
ATOM 3116 C C . LEU B 2 84 ? 34.39500 -16.09900 -1.18100 1.000 53.47139 84 LEU B C 1
ATOM 3117 O O . LEU B 2 84 ? 34.25600 -16.22400 -2.40300 1.000 56.07134 84 LEU B O 1
ATOM 3122 N N . ILE B 2 85 ? 34.67900 -17.12900 -0.39000 1.000 49.51364 85 ILE B N 1
ATOM 3123 C CA . ILE B 2 85 ? 34.87400 -18.47500 -0.93800 1.000 53.44685 85 ILE B CA 1
ATOM 3124 C C . ILE B 2 85 ? 33.68500 -19.39500 -0.67600 1.000 53.23301 85 ILE B C 1
ATOM 3125 O O . ILE B 2 85 ? 33.21900 -20.07700 -1.58700 1.000 54.59053 85 ILE B O 1
ATOM 3130 N N . ASP B 2 86 ? 33.18300 -19.42500 0.55600 1.000 53.52451 86 ASP B N 1
ATOM 3131 C CA . ASP B 2 86 ? 32.13500 -20.35600 0.94300 1.000 50.39307 86 ASP B CA 1
ATOM 3132 C C . ASP B 2 86 ? 31.49800 -19.84300 2.22300 1.000 52.93088 86 ASP B C 1
ATOM 3133 O O . ASP B 2 86 ? 31.99400 -18.90400 2.84200 1.000 61.12510 86 ASP B O 1
ATOM 3138 N N . TYR B 2 87 ? 30.39100 -20.46500 2.62000 1.000 51.64895 87 TYR B N 1
ATOM 3139 C CA . TYR B 2 87 ? 29.85600 -20.19200 3.94900 1.000 53.51498 87 TYR B CA 1
ATOM 3140 C C . TYR B 2 87 ? 28.92300 -21.30700 4.38900 1.000 52.57195 87 TYR B C 1
ATOM 3141 O O . TYR B 2 87 ? 28.25000 -21.93800 3.58000 1.000 58.10934 87 TYR B O 1
ATOM 3150 N N . PHE B 2 88 ? 28.85300 -21.50300 5.68900 1.000 53.27382 88 PHE B N 1
ATOM 3151 C CA . PHE B 2 88 ? 28.08700 -22.60600 6.22500 1.000 52.31169 88 PHE B CA 1
ATOM 3152 C C . PHE B 2 88 ? 27.83300 -22.33700 7.69600 1.000 62.83374 88 PHE B C 1
ATOM 3153 O O . PHE B 2 88 ? 28.55700 -21.56300 8.32800 1.000 61.82651 88 PHE B O 1
ATOM 3161 N N . TYR B 2 89 ? 26.82000 -22.99700 8.24700 1.000 63.34025 89 TYR B N 1
ATOM 3162 C CA . TYR B 2 89 ? 26.50400 -22.83000 9.65700 1.000 68.34288 89 TYR B CA 1
ATOM 3163 C C . TYR B 2 89 ? 27.05600 -23.99400 10.46400 1.000 70.07213 89 TYR B C 1
ATOM 3164 O O . TYR B 2 89 ? 27.01300 -25.14100 10.02000 1.000 80.63463 89 TYR B O 1
ATOM 3173 N N . THR B 2 90 ? 27.59300 -23.69500 11.64200 1.000 69.65435 90 THR B N 1
ATOM 3174 C CA . THR B 2 90 ? 28.02300 -24.75800 12.53900 1.000 81.41053 90 THR B CA 1
ATOM 3175 C C . THR B 2 90 ? 26.79100 -25.46200 13.10400 1.000 94.86995 90 THR B C 1
ATOM 3176 O O . THR B 2 90 ? 25.76500 -24.83300 13.39200 1.000 94.40824 90 THR B O 1
ATOM 3180 N N . GLU B 2 91 ? 26.91300 -26.77300 13.32000 1.000 100.27669 91 GLU B N 1
ATOM 3181 C CA . GLU B 2 91 ? 25.72100 -27.55400 13.60900 1.000 105.93099 91 GLU B CA 1
ATOM 3182 C C . GLU B 2 91 ? 25.24900 -27.32500 15.03700 1.000 108.80540 91 GLU B C 1
ATOM 3183 O O . GLU B 2 91 ? 24.13700 -26.82800 15.25400 1.000 109.43109 91 GLU B O 1
ATOM 3189 N N . MET B 2 92 ? 26.09500 -27.66500 16.01600 1.000 111.43300 92 MET B N 1
ATOM 3190 C CA . MET B 2 92 ? 25.78400 -27.62700 17.44500 1.000 117.24542 92 MET B CA 1
ATOM 3191 C C . MET B 2 92 ? 24.89300 -28.80900 17.83200 1.000 118.99168 92 MET B C 1
ATOM 3192 O O . MET B 2 92 ? 25.10500 -29.42200 18.88500 1.000 118.85660 92 MET B O 1
ATOM 3197 N N . GLY B 2 93 ? 23.90600 -29.15100 16.99700 1.000 113.38992 93 GLY B N 1
ATOM 3198 C CA . GLY B 2 93 ? 23.04900 -30.30300 17.23700 1.000 105.95745 93 GLY B CA 1
ATOM 3199 C C . GLY B 2 93 ? 22.08000 -30.15800 18.39800 1.000 113.25855 93 GLY B C 1
ATOM 3200 O O . GLY B 2 93 ? 20.88200 -30.43700 18.25700 1.000 107.84280 93 GLY B O 1
ATOM 3201 N N . GLU B 2 94 ? 22.60000 -29.73900 19.55700 1.000 120.18669 94 GLU B N 1
ATOM 3202 C CA . GLU B 2 94 ? 21.80600 -29.45900 20.75000 1.000 113.53138 94 GLU B CA 1
ATOM 3203 C C . GLU B 2 94 ? 20.64000 -28.53900 20.41200 1.000 109.42089 94 GLU B C 1
ATOM 3204 O O . GLU B 2 94 ? 20.79800 -27.31500 20.34400 1.000 108.04062 94 GLU B O 1
ATOM 3210 N N . ARG B 2 95 ? 19.47700 -29.12600 20.15000 1.000 108.11702 95 ARG B N 1
ATOM 3211 C CA . ARG B 2 95 ? 18.27400 -28.32500 20.00900 1.000 104.80958 95 ARG B CA 1
ATOM 3212 C C . ARG B 2 95 ? 17.75500 -27.95100 21.38800 1.000 101.88376 95 ARG B C 1
ATOM 3213 O O . ARG B 2 95 ? 18.04500 -28.61800 22.38400 1.000 105.59528 95 ARG B O 1
ATOM 3221 N N . ASP B 2 96 ? 16.97500 -26.87500 21.43500 1.000 98.35494 96 ASP B N 1
ATOM 3222 C CA . ASP B 2 96 ? 16.48800 -26.34700 22.70200 1.000 97.96030 96 ASP B CA 1
ATOM 3223 C C . ASP B 2 96 ? 15.47100 -25.24400 22.44200 1.000 97.77681 96 ASP B C 1
ATOM 3224 O O . ASP B 2 96 ? 15.70000 -24.37100 21.59900 1.000 96.50042 96 ASP B O 1
ATOM 3229 N N . SER B 2 97 ? 14.34900 -25.26700 23.16200 1.000 95.75729 97 SER B N 1
ATOM 3230 C CA . SER B 2 97 ? 13.29300 -24.27900 22.96400 1.000 93.55668 97 SER B CA 1
ATOM 3231 C C . SER B 2 97 ? 13.67600 -22.91100 23.53100 1.000 96.68136 97 SER B C 1
ATOM 3232 O O . SER B 2 97 ? 12.82700 -22.19300 24.07300 1.000 91.48728 97 SER B O 1
ATOM 3235 N N . ASN B 2 98 ? 14.95000 -22.54100 23.41100 1.000 96.89902 98 ASN B N 1
ATOM 3236 C CA . ASN B 2 98 ? 15.43400 -21.23800 23.85300 1.000 99.48824 98 ASN B CA 1
ATOM 3237 C C . ASN B 2 98 ? 16.24100 -20.58500 22.73600 1.000 106.72042 98 ASN B C 1
ATOM 3238 O O . ASN B 2 98 ? 15.79400 -19.60400 22.13100 1.000 108.76565 98 ASN B O 1
ATOM 3243 N N . ASP B 2 99 ? 17.42900 -21.12900 22.46200 1.000 107.10847 99 ASP B N 1
ATOM 3244 C CA . ASP B 2 99 ? 18.23300 -20.77700 21.29500 1.000 108.40366 99 ASP B CA 1
ATOM 3245 C C . ASP B 2 99 ? 19.41100 -21.74200 21.20100 1.000 108.02660 99 ASP B C 1
ATOM 3246 O O . ASP B 2 99 ? 20.29900 -21.73600 22.06100 1.000 104.07776 99 ASP B O 1
ATOM 3251 N N . HIS B 2 100 ? 19.42900 -22.58600 20.16900 1.000 110.37092 100 HIS B N 1
ATOM 3252 C CA . HIS B 2 100 ? 20.58000 -23.45000 19.92400 1.000 107.32350 100 HIS B CA 1
ATOM 3253 C C . HIS B 2 100 ? 21.71600 -22.65000 19.28800 1.000 109.17445 100 HIS B C 1
ATOM 3254 O O . HIS B 2 100 ? 22.52200 -23.19800 18.52500 1.000 106.28804 100 HIS B O 1
ATOM 3261 N N . ASN B 2 101 ? 21.79100 -21.35600 19.64100 1.000 112.42774 101 ASN B N 1
ATOM 3262 C CA . ASN B 2 101 ? 22.69800 -20.32000 19.13100 1.000 104.48154 101 ASN B CA 1
ATOM 3263 C C . ASN B 2 101 ? 22.81800 -20.28000 17.60400 1.000 98.82287 101 ASN B C 1
ATOM 3264 O O . ASN B 2 101 ? 22.16500 -19.44800 16.96200 1.000 95.58779 101 ASN B O 1
ATOM 3269 N N . ARG B 2 102 ? 23.65100 -21.16800 17.03700 1.000 95.98497 102 ARG B N 1
ATOM 3270 C CA . ARG B 2 102 ? 24.07300 -21.27300 15.63300 1.000 87.40353 102 ARG B CA 1
ATOM 3271 C C . ARG B 2 102 ? 25.17000 -20.26600 15.27900 1.000 86.81141 102 ARG B C 1
ATOM 3272 O O . ARG B 2 102 ? 25.06800 -19.07100 15.57800 1.000 84.45600 102 ARG B O 1
ATOM 3280 N N . PHE B 2 103 ? 26.19400 -20.74500 14.57400 1.000 82.58613 103 PHE B N 1
ATOM 3281 C CA . PHE B 2 103 ? 27.36300 -19.95900 14.20100 1.000 72.93579 103 PHE B CA 1
ATOM 3282 C C . PHE B 2 103 ? 27.48300 -19.94800 12.68600 1.000 70.71813 103 PHE B C 1
ATOM 3283 O O . PHE B 2 103 ? 27.56100 -21.00600 12.05800 1.000 66.93300 103 PHE B O 1
ATOM 3291 N N . LEU B 2 104 ? 27.52500 -18.75800 12.11000 1.000 68.16938 104 LEU B N 1
ATOM 3292 C CA . LEU B 2 104 ? 27.80000 -18.60200 10.69200 1.000 60.19292 104 LEU B CA 1
ATOM 3293 C C . LEU B 2 104 ? 29.31000 -18.62600 10.46800 1.000 58.77467 104 LEU B C 1
ATOM 3294 O O . LEU B 2 104 ? 30.06800 -18.03000 11.24000 1.000 58.60049 104 LEU B O 1
ATOM 3299 N N . ASN B 2 105 ? 29.75400 -19.37700 9.46200 1.000 58.08573 105 ASN B N 1
ATOM 3300 C CA . ASN B 2 105 ? 31.16600 -19.45800 9.09700 1.000 53.82358 105 ASN B CA 1
ATOM 3301 C C . ASN B 2 105 ? 31.32000 -18.87600 7.69800 1.000 59.98758 105 ASN B C 1
ATOM 3302 O O . ASN B 2 105 ? 30.84700 -19.47100 6.72400 1.000 56.05992 105 ASN B O 1
ATOM 3307 N N . VAL B 2 106 ? 31.98700 -17.72500 7.59300 1.000 54.15172 106 VAL B N 1
ATOM 3308 C CA . VAL B 2 106 ? 32.26100 -17.09500 6.31000 1.000 45.40047 106 VAL B CA 1
ATOM 3309 C C . VAL B 2 106 ? 33.68700 -17.45200 5.93200 1.000 49.39963 106 VAL B C 1
ATOM 3310 O O . VAL B 2 106 ? 34.61900 -17.20300 6.70500 1.000 54.22555 106 VAL B O 1
ATOM 3314 N N . VAL B 2 107 ? 33.87000 -18.06000 4.76600 1.000 51.53858 107 VAL B N 1
ATOM 3315 C CA . VAL B 2 107 ? 35.18000 -18.54100 4.34100 1.000 49.82463 107 VAL B CA 1
ATOM 3316 C C . VAL B 2 107 ? 35.72100 -17.59700 3.29100 1.000 52.41919 107 VAL B C 1
ATOM 3317 O O . VAL B 2 107 ? 35.04700 -17.32100 2.28500 1.000 54.06652 107 VAL B O 1
ATOM 3321 N N . MET B 2 108 ? 36.94200 -17.11000 3.51500 1.000 48.53500 108 MET B N 1
ATOM 3322 C CA . MET B 2 108 ? 37.51200 -16.06500 2.68800 1.000 49.66610 108 MET B CA 1
ATOM 3323 C C . MET B 2 108 ? 38.92800 -16.40600 2.27700 1.000 47.88863 108 MET B C 1
ATOM 3324 O O . MET B 2 108 ? 39.60200 -17.22800 2.89600 1.000 47.99859 108 MET B O 1
ATOM 3329 N N . GLU B 2 109 ? 39.36400 -15.69800 1.23800 1.000 53.23574 109 GLU B N 1
ATOM 3330 C CA . GLU B 2 109 ? 40.73900 -15.73700 0.76700 1.000 46.15277 109 GLU B CA 1
ATOM 3331 C C . GLU B 2 109 ? 41.69200 -15.38700 1.89500 1.000 39.05336 109 GLU B C 1
ATOM 3332 O O . GLU B 2 109 ? 41.46300 -14.44300 2.65200 1.000 41.11859 109 GLU B O 1
ATOM 3338 N N . HIS B 2 110 ? 42.76500 -16.15100 2.01300 1.000 39.33945 110 HIS B N 1
ATOM 3339 C CA . HIS B 2 110 ? 43.72900 -15.94000 3.08100 1.000 40.71861 110 HIS B CA 1
ATOM 3340 C C . HIS B 2 110 ? 44.93200 -15.22700 2.49800 1.000 38.21165 110 HIS B C 1
ATOM 3341 O O . HIS B 2 110 ? 45.59100 -15.73600 1.59200 1.000 45.40457 110 HIS B O 1
ATOM 3348 N N . ILE B 2 111 ? 45.22700 -14.05600 3.04600 1.000 37.95373 111 ILE B N 1
ATOM 3349 C CA . ILE B 2 111 ? 46.39000 -13.27200 2.68300 1.000 37.65095 111 ILE B CA 1
ATOM 3350 C C . ILE B 2 111 ? 47.17900 -13.04700 3.97700 1.000 42.26709 111 ILE B C 1
ATOM 3351 O O . ILE B 2 111 ? 46.57500 -12.73700 5.00100 1.000 45.65976 111 ILE B O 1
ATOM 3356 N N . PRO B 2 112 ? 48.49200 -13.25600 3.98600 1.000 43.18989 112 PRO B N 1
ATOM 3357 C CA . PRO B 2 112 ? 49.17600 -13.44100 5.27600 1.000 38.27314 112 PRO B CA 1
ATOM 3358 C C . PRO B 2 112 ? 49.49100 -12.17800 6.04400 1.000 42.58370 112 PRO B C 1
ATOM 3359 O O . PRO B 2 112 ? 49.79500 -12.28600 7.24200 1.000 45.08002 112 PRO B O 1
ATOM 3363 N N . GLU B 2 113 ? 49.37600 -10.99000 5.45400 1.000 43.98527 113 GLU B N 1
ATOM 3364 C CA . GLU B 2 113 ? 49.84600 -9.79700 6.13700 1.000 47.05778 113 GLU B CA 1
ATOM 3365 C C . GLU B 2 113 ? 48.84200 -8.65300 6.08800 1.000 44.06027 113 GLU B C 1
ATOM 3366 O O . GLU B 2 113 ? 47.83200 -8.70900 5.39000 1.000 45.47926 113 GLU B O 1
ATOM 3372 N N . THR B 2 114 ? 49.12700 -7.60300 6.86300 1.000 43.60470 114 THR B N 1
ATOM 3373 C CA . THR B 2 114 ? 48.40000 -6.34500 6.74700 1.000 44.12929 114 THR B CA 1
ATOM 3374 C C . THR B 2 114 ? 49.37100 -5.18400 6.54500 1.000 45.19371 114 THR B C 1
ATOM 3375 O O . THR B 2 114 ? 50.55600 -5.26300 6.87700 1.000 45.96003 114 THR B O 1
ATOM 3379 N N . VAL B 2 115 ? 48.83500 -4.07700 6.02200 1.000 44.38965 115 VAL B N 1
ATOM 3380 C CA . VAL B 2 115 ? 49.59800 -2.83200 5.98500 1.000 44.55765 115 VAL B CA 1
ATOM 3381 C C . VAL B 2 115 ? 50.09900 -2.51000 7.38000 1.000 46.94773 115 VAL B C 1
ATOM 3382 O O . VAL B 2 115 ? 51.23200 -2.05500 7.56400 1.000 48.43330 115 VAL B O 1
ATOM 3386 N N . TYR B 2 116 ? 49.27900 -2.79300 8.38700 1.000 49.22949 116 TYR B N 1
ATOM 3387 C CA . TYR B 2 116 ? 49.70500 -2.61000 9.76600 1.000 49.29737 116 TYR B CA 1
ATOM 3388 C C . TYR B 2 116 ? 51.01900 -3.31600 10.06200 1.000 51.87747 116 TYR B C 1
ATOM 3389 O O . TYR B 2 116 ? 51.93900 -2.72600 10.63500 1.000 49.39229 116 TYR B O 1
ATOM 3398 N N . ARG B 2 117 ? 51.12000 -4.58400 9.69600 1.000 58.08369 117 ARG B N 1
ATOM 3399 C CA . ARG B 2 117 ? 52.34800 -5.31000 9.96900 1.000 55.33354 117 ARG B CA 1
ATOM 3400 C C . ARG B 2 117 ? 53.54500 -4.76200 9.21000 1.000 56.00344 117 ARG B C 1
ATOM 3401 O O . ARG B 2 117 ? 54.63300 -4.60100 9.77600 1.000 60.87212 117 ARG B O 1
ATOM 3409 N N . VAL B 2 118 ? 53.37800 -4.51500 7.91100 1.000 49.30833 118 VAL B N 1
ATOM 3410 C CA . VAL B 2 118 ? 54.51000 -4.05800 7.10500 1.000 49.62735 118 VAL B CA 1
ATOM 3411 C C . VAL B 2 118 ? 55.06400 -2.76500 7.67000 1.000 53.18547 118 VAL B C 1
ATOM 3412 O O . VAL B 2 118 ? 56.27800 -2.53900 7.67100 1.000 51.58520 118 VAL B O 1
ATOM 3416 N N . MET B 2 119 ? 54.18100 -1.89800 8.16200 1.000 48.45069 119 MET B N 1
ATOM 3417 C CA . MET B 2 119 ? 54.61500 -0.66800 8.79400 1.000 45.55898 119 MET B CA 1
ATOM 3418 C C . MET B 2 119 ? 55.47200 -0.97300 10.00600 1.000 50.37993 119 MET B C 1
ATOM 3419 O O . MET B 2 119 ? 56.64700 -0.60300 10.06100 1.000 58.00335 119 MET B O 1
ATOM 3424 N N . LYS B 2 120 ? 54.91000 -1.69400 10.97500 1.000 49.41812 120 LYS B N 1
ATOM 3425 C CA . LYS B 2 120 ? 55.65000 -1.94900 12.20800 1.000 55.13512 120 LYS B CA 1
ATOM 3426 C C . LYS B 2 120 ? 56.95000 -2.70300 11.94400 1.000 54.11015 120 LYS B C 1
ATOM 3427 O O . LYS B 2 120 ? 57.90900 -2.57800 12.71400 1.000 51.09199 120 LYS B O 1
ATOM 3433 N N . SER B 2 121 ? 57.00100 -3.48500 10.86500 1.000 55.80700 121 SER B N 1
ATOM 3434 C CA . SER B 2 121 ? 58.25900 -4.09700 10.46300 1.000 55.64595 121 SER B CA 1
ATOM 3435 C C . SER B 2 121 ? 59.25900 -3.00800 10.09200 1.000 59.24028 121 SER B C 1
ATOM 3436 O O . SER B 2 121 ? 60.40600 -3.01300 10.55800 1.000 61.45868 121 SER B O 1
ATOM 3439 N N . PHE B 2 122 ? 58.83100 -2.04000 9.27000 1.000 54.92025 122 PHE B N 1
ATOM 3440 C CA . PHE B 2 122 ? 59.73200 -0.94700 8.92400 1.000 53.34055 122 PHE B CA 1
ATOM 3441 C C . PHE B 2 122 ? 60.02600 -0.07800 10.13200 1.000 54.43733 122 PHE B C 1
ATOM 3442 O O . PHE B 2 122 ? 61.15500 0.38200 10.28900 1.000 61.60646 122 PHE B O 1
ATOM 3450 N N . LEU B 2 123 ? 59.05600 0.10500 11.02200 1.000 55.75926 123 LEU B N 1
ATOM 3451 C CA . LEU B 2 123 ? 59.30100 0.91000 12.21200 1.000 54.64649 123 LEU B CA 1
ATOM 3452 C C . LEU B 2 123 ? 60.43700 0.31800 13.04200 1.000 54.21812 123 LEU B C 1
ATOM 3453 O O . LEU B 2 123 ? 61.41200 1.00900 13.34500 1.000 54.64532 123 LEU B O 1
ATOM 3458 N N . ARG B 2 124 ? 60.34100 -0.97400 13.39400 1.000 62.20738 124 ARG B N 1
ATOM 3459 C CA . ARG B 2 124 ? 61.41000 -1.64700 14.14200 1.000 61.41827 124 ARG B CA 1
ATOM 3460 C C . ARG B 2 124 ? 62.76300 -1.48100 13.46700 1.000 63.01319 124 ARG B C 1
ATOM 3461 O O . ARG B 2 124 ? 63.79900 -1.49000 14.14300 1.000 60.69055 124 ARG B O 1
ATOM 3469 N N . ALA B 2 125 ? 62.78400 -1.38800 12.13600 1.000 62.45556 125 ALA B N 1
ATOM 3470 C CA . ALA B 2 125 ? 64.02700 -1.16600 11.40600 1.000 66.28047 125 ALA B CA 1
ATOM 3471 C C . ALA B 2 125 ? 64.41300 0.30800 11.36200 1.000 63.81992 125 ALA B C 1
ATOM 3472 O O . ALA B 2 125 ? 65.43300 0.65800 10.75400 1.000 59.16028 125 ALA B O 1
ATOM 3474 N N . ASN B 2 126 ? 63.59900 1.16900 11.96700 1.000 68.23311 126 ASN B N 1
ATOM 3475 C CA . ASN B 2 126 ? 63.80700 2.60900 11.95600 1.000 63.40946 126 ASN B CA 1
ATOM 3476 C C . ASN B 2 126 ? 64.07300 3.07900 10.53300 1.000 59.96483 126 ASN B C 1
ATOM 3477 O O . ASN B 2 126 ? 65.11200 3.65100 10.22500 1.000 66.71991 126 ASN B O 1
ATOM 3482 N N . GLN B 2 127 ? 63.15400 2.73100 9.64400 1.000 64.36271 127 GLN B N 1
ATOM 3483 C CA . GLN B 2 127 ? 63.30300 2.93400 8.21400 1.000 68.15923 127 GLN B CA 1
ATOM 3484 C C . GLN B 2 127 ? 61.93100 3.30400 7.68000 1.000 62.50753 127 GLN B C 1
ATOM 3485 O O . GLN B 2 127 ? 60.90500 2.85700 8.19700 1.000 60.68637 127 GLN B O 1
ATOM 3491 N N . GLN B 2 128 ? 61.90800 4.10200 6.63500 1.000 62.60841 128 GLN B N 1
ATOM 3492 C CA . GLN B 2 128 ? 60.64300 4.50000 6.04900 1.000 60.82361 128 GLN B CA 1
ATOM 3493 C C . GLN B 2 128 ? 60.23200 3.49400 4.98100 1.000 61.08165 128 GLN B C 1
ATOM 3494 O O . GLN B 2 128 ? 61.07800 2.95800 4.25300 1.000 60.19296 128 GLN B O 1
ATOM 3500 N N . VAL B 2 129 ? 58.93400 3.21300 4.91800 1.000 55.99148 129 VAL B N 1
ATOM 3501 C CA . VAL B 2 129 ? 58.40400 2.39800 3.81900 1.000 53.25425 129 VAL B CA 1
ATOM 3502 C C . VAL B 2 129 ? 58.76200 3.05400 2.48500 1.000 56.48746 129 VAL B C 1
ATOM 3503 O O . VAL B 2 129 ? 58.49400 4.26100 2.30000 1.000 54.98101 129 VAL B O 1
ATOM 3507 N N . PRO B 2 130 ? 59.37100 2.32700 1.53600 1.000 52.65657 130 PRO B N 1
ATOM 3508 C CA . PRO B 2 130 ? 59.73300 2.92300 0.23700 1.000 41.79597 130 PRO B CA 1
ATOM 3509 C C . PRO B 2 130 ? 58.54200 3.58100 -0.44200 1.000 45.16271 130 PRO B C 1
ATOM 3510 O O . PRO B 2 130 ? 57.41100 3.11800 -0.33000 1.000 50.63053 130 PRO B O 1
ATOM 3514 N N . PHE B 2 131 ? 58.79600 4.66300 -1.17700 1.000 52.77459 131 PHE B N 1
ATOM 3515 C CA . PHE B 2 131 ? 57.67400 5.41500 -1.73500 1.000 51.17158 131 PHE B CA 1
ATOM 3516 C C . PHE B 2 131 ? 56.88300 4.58500 -2.74100 1.000 53.01232 131 PHE B C 1
ATOM 3517 O O . PHE B 2 131 ? 55.67500 4.79700 -2.90300 1.000 53.54642 131 PHE B O 1
ATOM 3525 N N . ILE B 2 132 ? 57.53500 3.62800 -3.40900 1.000 50.29003 132 ILE B N 1
ATOM 3526 C CA . ILE B 2 132 ? 56.82400 2.75100 -4.33900 1.000 46.68897 132 ILE B CA 1
ATOM 3527 C C . ILE B 2 132 ? 55.78500 1.90400 -3.60100 1.000 51.25340 132 ILE B C 1
ATOM 3528 O O . ILE B 2 132 ? 54.67600 1.68000 -4.10500 1.000 51.29538 132 ILE B O 1
ATOM 3533 N N . LEU B 2 133 ? 56.09300 1.46800 -2.37500 1.000 45.10327 133 LEU B N 1
ATOM 3534 C CA . LEU B 2 133 ? 55.09300 0.69000 -1.66200 1.000 40.32572 133 LEU B CA 1
ATOM 3535 C C . LEU B 2 133 ? 53.98000 1.57700 -1.15300 1.000 42.73160 133 LEU B C 1
ATOM 3536 O O . LEU B 2 133 ? 52.81500 1.16500 -1.15300 1.000 43.86624 133 LEU B O 1
ATOM 3541 N N . ILE B 2 134 ? 54.33000 2.78100 -0.68200 1.000 47.05657 134 ILE B N 1
ATOM 3542 C CA . ILE B 2 134 ? 53.32800 3.75700 -0.25100 1.000 44.64982 134 ILE B CA 1
ATOM 3543 C C . ILE B 2 134 ? 52.40000 4.11100 -1.40300 1.000 45.62822 134 ILE B C 1
ATOM 3544 O O . ILE B 2 134 ? 51.17900 4.22800 -1.22300 1.000 38.78835 134 ILE B O 1
ATOM 3549 N N . LYS B 2 135 ? 52.96700 4.29100 -2.60200 1.000 47.07352 135 LYS B N 1
ATOM 3550 C CA . LYS B 2 135 ? 52.14600 4.55200 -3.77900 1.000 47.04669 135 LYS B CA 1
ATOM 3551 C C . LYS B 2 135 ? 51.24600 3.36300 -4.10900 1.000 47.42455 135 LYS B C 1
ATOM 3552 O O . LYS B 2 135 ? 50.03200 3.52900 -4.27700 1.000 48.24403 135 LYS B O 1
ATOM 3558 N N . LEU B 2 136 ? 51.81900 2.14900 -4.18800 1.000 48.58251 136 LEU B N 1
ATOM 3559 C CA . LEU B 2 136 ? 51.02200 0.95600 -4.48900 1.000 42.07223 136 LEU B CA 1
ATOM 3560 C C . LEU B 2 136 ? 49.90800 0.74700 -3.47800 1.000 45.06638 136 LEU B C 1
ATOM 3561 O O . LEU B 2 136 ? 48.77000 0.44900 -3.85800 1.000 44.26845 136 LEU B O 1
ATOM 3566 N N . TYR B 2 137 ? 50.22000 0.87200 -2.17900 1.000 43.21936 137 TYR B N 1
ATOM 3567 C CA . TYR B 2 137 ? 49.20200 0.60300 -1.16500 1.000 39.85963 137 TYR B CA 1
ATOM 3568 C C . TYR B 2 137 ? 48.09000 1.64100 -1.19000 1.000 39.49228 137 TYR B C 1
ATOM 3569 O O . TYR B 2 137 ? 46.91100 1.27800 -1.13200 1.000 40.32544 137 TYR B O 1
ATOM 3578 N N . THR B 2 138 ? 48.43800 2.93700 -1.28700 1.000 43.49275 138 THR B N 1
ATOM 3579 C CA . THR B 2 138 ? 47.40800 3.98400 -1.27100 1.000 42.57400 138 THR B CA 1
ATOM 3580 C C . THR B 2 138 ? 46.51800 3.87700 -2.49400 1.000 44.08137 138 THR B C 1
ATOM 3581 O O . THR B 2 138 ? 45.29200 4.01400 -2.39600 1.000 42.28646 138 THR B O 1
ATOM 3585 N N . TYR B 2 139 ? 47.12600 3.59600 -3.64500 1.000 45.07414 139 TYR B N 1
ATOM 3586 C CA . TYR B 2 139 ? 46.38000 3.39200 -4.87400 1.000 42.81743 139 TYR B CA 1
ATOM 3587 C C . TYR B 2 139 ? 45.34100 2.30100 -4.71300 1.000 42.44806 139 TYR B C 1
ATOM 3588 O O . TYR B 2 139 ? 44.13800 2.54100 -4.86600 1.000 41.85469 139 TYR B O 1
ATOM 3597 N N . GLN B 2 140 ? 45.78900 1.09100 -4.37000 1.000 42.96921 140 GLN B N 1
ATOM 3598 C CA . GLN B 2 140 ? 44.86600 -0.03500 -4.27000 1.000 39.50590 140 GLN B CA 1
ATOM 3599 C C . GLN B 2 140 ? 43.83900 0.17600 -3.17300 1.000 40.71831 140 GLN B C 1
ATOM 3600 O O . GLN B 2 140 ? 42.69500 -0.25000 -3.31000 1.000 45.06713 140 GLN B O 1
ATOM 3606 N N . MET B 2 141 ? 44.21100 0.83100 -2.08400 1.000 39.02483 141 MET B N 1
ATOM 3607 C CA . MET B 2 141 ? 43.20700 1.18300 -1.09200 1.000 39.09100 141 MET B CA 1
ATOM 3608 C C . MET B 2 141 ? 42.17200 2.13900 -1.67400 1.000 40.02762 141 MET B C 1
ATOM 3609 O O . MET B 2 141 ? 40.96600 1.94700 -1.49200 1.000 39.78744 141 MET B O 1
ATOM 3614 N N . CYS B 2 142 ? 42.62700 3.18300 -2.37400 1.000 43.73241 142 CYS B N 1
ATOM 3615 C CA . CYS B 2 142 ? 41.69400 4.12900 -2.99000 1.000 45.14906 142 CYS B CA 1
ATOM 3616 C C . CYS B 2 142 ? 40.77600 3.43700 -3.98300 1.000 43.33899 142 CYS B C 1
ATOM 3617 O O . CYS B 2 142 ? 39.55600 3.63200 -3.95800 1.000 44.29602 142 CYS B O 1
ATOM 3620 N N . ARG B 2 143 ? 41.34600 2.61900 -4.86400 1.000 41.80325 143 ARG B N 1
ATOM 3621 C CA . ARG B 2 143 ? 40.53900 1.93200 -5.86700 1.000 44.21207 143 ARG B CA 1
ATOM 3622 C C . ARG B 2 143 ? 39.51400 1.00000 -5.22900 1.000 48.51245 143 ARG B C 1
ATOM 3623 O O . ARG B 2 143 ? 38.34600 0.97100 -5.64100 1.000 46.47757 143 ARG B O 1
ATOM 3631 N N . ALA B 2 144 ? 39.92900 0.24300 -4.20800 1.000 46.99352 144 ALA B N 1
ATOM 3632 C CA . ALA B 2 144 ? 38.99400 -0.61500 -3.50100 1.000 40.23659 144 ALA B CA 1
ATOM 3633 C C . ALA B 2 144 ? 37.88600 0.20500 -2.86600 1.000 44.98658 144 ALA B C 1
ATOM 3634 O O . ALA B 2 144 ? 36.71200 -0.15300 -2.96100 1.000 51.79888 144 ALA B O 1
ATOM 3636 N N . LEU B 2 145 ? 38.21200 1.31000 -2.21300 1.000 47.52034 145 LEU B N 1
ATOM 3637 C CA . LEU B 2 145 ? 37.13400 2.03300 -1.49100 1.000 51.78720 145 LEU B CA 1
ATOM 3638 C C . LEU B 2 145 ? 36.20600 2.73000 -2.49400 1.000 47.89054 145 LEU B C 1
ATOM 3639 O O . LEU B 2 145 ? 35.01700 2.88300 -2.18400 1.000 45.90719 145 LEU B O 1
ATOM 3644 N N . GLY B 2 146 ? 36.72000 3.08800 -3.66600 1.000 48.12859 146 GLY B N 1
ATOM 3645 C CA . GLY B 2 146 ? 35.87800 3.70800 -4.70200 1.000 48.23971 146 GLY B CA 1
ATOM 3646 C C . GLY B 2 146 ? 34.83500 2.74400 -5.21900 1.000 53.49974 146 GLY B C 1
ATOM 3647 O O . GLY B 2 146 ? 33.67300 3.15900 -5.35400 1.000 53.83574 146 GLY B O 1
ATOM 3648 N N . TYR B 2 147 ? 35.22700 1.50300 -5.49600 1.000 44.66630 147 TYR B N 1
ATOM 3649 C CA . TYR B 2 147 ? 34.26000 0.47100 -5.94000 1.000 45.50408 147 TYR B CA 1
ATOM 3650 C C . TYR B 2 147 ? 33.17000 0.33100 -4.90900 1.000 48.95520 147 TYR B C 1
ATOM 3651 O O . TYR B 2 147 ? 31.98600 0.42400 -5.24300 1.000 47.34146 147 TYR B O 1
ATOM 3660 N N . LEU B 2 148 ? 33.56300 0.08600 -3.66600 1.000 45.31967 148 LEU B N 1
ATOM 3661 C CA . LEU B 2 148 ? 32.58600 -0.09300 -2.57500 1.000 40.96322 148 LEU B CA 1
ATOM 3662 C C . LEU B 2 148 ? 31.60600 1.07200 -2.59500 1.000 47.35035 148 LEU B C 1
ATOM 3663 O O . LEU B 2 148 ? 30.39400 0.82700 -2.56500 1.000 47.30400 148 LEU B O 1
ATOM 3668 N N . HIS B 2 149 ? 32.12500 2.29500 -2.63100 1.000 50.28192 149 HIS B N 1
ATOM 3669 C CA . HIS B 2 149 ? 31.26000 3.50200 -2.57600 1.000 50.87995 149 HIS B CA 1
ATOM 3670 C C . HIS B 2 149 ? 30.37600 3.56500 -3.82500 1.000 51.68869 149 HIS B C 1
ATOM 3671 O O . HIS B 2 149 ? 29.23800 4.05200 -3.72500 1.000 53.28566 149 HIS B O 1
ATOM 3678 N N . ALA B 2 150 ? 30.88000 3.08200 -4.96100 1.000 47.33616 150 ALA B N 1
ATOM 3679 C CA . ALA B 2 150 ? 30.09200 3.07300 -6.21100 1.000 45.02617 150 ALA B CA 1
ATOM 3680 C C . ALA B 2 150 ? 28.89000 2.14700 -6.06700 1.000 50.31963 150 ALA B C 1
ATOM 3681 O O . ALA B 2 150 ? 27.86000 2.39800 -6.71000 1.000 52.96715 150 ALA B O 1
ATOM 3683 N N . LEU B 2 151 ? 29.03200 1.09200 -5.27100 1.000 48.44086 151 LEU B N 1
ATOM 3684 C CA . LEU B 2 151 ? 27.90900 0.16300 -5.02600 1.000 43.98351 151 LEU B CA 1
ATOM 3685 C C . LEU B 2 151 ? 27.02000 0.75100 -3.93400 1.000 52.47598 151 LEU B C 1
ATOM 3686 O O . LEU B 2 151 ? 25.97300 0.15300 -3.65100 1.000 52.65103 151 LEU B O 1
ATOM 3691 N N . GLY B 2 152 ? 27.41400 1.89200 -3.37100 1.000 57.51793 152 GLY B N 1
ATOM 3692 C CA . GLY B 2 152 ? 26.65600 2.49100 -2.29300 1.000 53.69917 152 GLY B CA 1
ATOM 3693 C C . GLY B 2 152 ? 27.04400 1.99100 -0.92900 1.000 57.61210 152 GLY B C 1
ATOM 3694 O O . GLY B 2 152 ? 26.34500 2.29100 0.05000 1.000 56.09782 152 GLY B O 1
ATOM 3695 N N . ILE B 2 153 ? 28.13800 1.22100 -0.83400 1.000 53.53698 153 ILE B N 1
ATOM 3696 C CA . ILE B 2 153 ? 28.58100 0.62200 0.41800 1.000 48.41646 153 ILE B CA 1
ATOM 3697 C C . ILE B 2 153 ? 29.67500 1.47900 1.03200 1.000 48.89946 153 ILE B C 1
ATOM 3698 O O . ILE B 2 153 ? 30.56800 1.98000 0.33700 1.000 47.28299 153 ILE B O 1
ATOM 3703 N N . CYS B 2 154 ? 29.60600 1.63300 2.34700 1.000 51.85423 154 CYS B N 1
ATOM 3704 C CA . CYS B 2 154 ? 30.58700 2.34700 3.14200 1.000 42.72336 154 CYS B CA 1
ATOM 3705 C C . CYS B 2 154 ? 31.25200 1.34800 4.07800 1.000 40.46113 154 CYS B C 1
ATOM 3706 O O . CYS B 2 154 ? 30.56900 0.64400 4.81900 1.000 45.53489 154 CYS B O 1
ATOM 3709 N N . HIS B 2 155 ? 32.57500 1.29500 4.06500 1.000 39.41142 155 HIS B N 1
ATOM 3710 C CA . HIS B 2 155 ? 33.27100 0.31600 4.89500 1.000 38.18973 155 HIS B CA 1
ATOM 3711 C C . HIS B 2 155 ? 33.21900 0.70800 6.36800 1.000 45.08279 155 HIS B C 1
ATOM 3712 O O . HIS B 2 155 ? 33.14900 -0.16100 7.24300 1.000 47.88270 155 HIS B O 1
ATOM 3719 N N . ARG B 2 156 ? 33.34100 2.00200 6.66500 1.000 46.89779 156 ARG B N 1
ATOM 3720 C CA . ARG B 2 156 ? 33.12300 2.60600 7.97400 1.000 45.36799 156 ARG B CA 1
ATOM 3721 C C . ARG B 2 156 ? 34.18400 2.25600 9.00900 1.000 48.75082 156 ARG B C 1
ATOM 3722 O O . ARG B 2 156 ? 34.13300 2.81100 10.11000 1.000 51.20484 156 ARG B O 1
ATOM 3730 N N . ASP B 2 157 ? 35.14800 1.38700 8.70600 1.000 47.04237 157 ASP B N 1
ATOM 3731 C CA . ASP B 2 157 ? 36.25100 1.18200 9.64200 1.000 45.67197 157 ASP B CA 1
ATOM 3732 C C . ASP B 2 157 ? 37.54700 0.81300 8.92000 1.000 42.62801 157 ASP B C 1
ATOM 3733 O O . ASP B 2 157 ? 38.19100 -0.17600 9.21800 1.000 46.44757 157 ASP B O 1
ATOM 3738 N N . ILE B 2 158 ? 37.99300 1.67300 8.00500 1.000 44.72505 158 ILE B N 1
ATOM 3739 C CA . ILE B 2 158 ? 39.26900 1.49800 7.32100 1.000 39.57022 158 ILE B CA 1
ATOM 3740 C C . ILE B 2 158 ? 40.39900 1.91600 8.25400 1.000 39.77487 158 ILE B C 1
ATOM 3741 O O . ILE B 2 158 ? 40.41700 3.03700 8.77000 1.000 38.26281 158 ILE B O 1
ATOM 3746 N N . LYS B 2 159 ? 41.35700 1.01500 8.45000 1.000 45.18355 159 LYS B N 1
ATOM 3747 C CA . LYS B 2 159 ? 42.54800 1.22900 9.25400 1.000 38.09499 159 LYS B CA 1
ATOM 3748 C C . LYS B 2 159 ? 43.61800 0.30100 8.72800 1.000 41.96819 159 LYS B C 1
ATOM 3749 O O . LYS B 2 159 ? 43.31100 -0.61900 7.97200 1.000 54.17858 159 LYS B O 1
ATOM 3755 N N . PRO B 2 160 ? 44.88100 0.52600 9.06900 1.000 42.68607 160 PRO B N 1
ATOM 3756 C CA . PRO B 2 160 ? 45.93600 -0.37300 8.56900 1.000 44.78096 160 PRO B CA 1
ATOM 3757 C C . PRO B 2 160 ? 45.69900 -1.85200 8.87600 1.000 43.77160 160 PRO B C 1
ATOM 3758 O O . PRO B 2 160 ? 46.15700 -2.71100 8.11200 1.000 45.14342 160 PRO B O 1
ATOM 3762 N N . GLN B 2 161 ? 45.03900 -2.17300 9.99100 1.000 39.85302 161 GLN B N 1
ATOM 3763 C CA . GLN B 2 161 ? 44.81200 -3.56200 10.36100 1.000 40.72855 161 GLN B CA 1
ATOM 3764 C C . GLN B 2 161 ? 43.85500 -4.27800 9.40400 1.000 45.81933 161 GLN B C 1
ATOM 3765 O O . GLN B 2 161 ? 43.76800 -5.50400 9.45800 1.000 41.16200 161 GLN B O 1
ATOM 3771 N N . ASN B 2 162 ? 43.11300 -3.55400 8.56000 1.000 44.23871 162 ASN B N 1
ATOM 3772 C CA . ASN B 2 162 ? 42.22400 -4.16100 7.58500 1.000 39.96585 162 ASN B CA 1
ATOM 3773 C C . ASN B 2 162 ? 42.80400 -4.24500 6.18900 1.000 49.69049 162 ASN B C 1
ATOM 3774 O O . ASN B 2 162 ? 42.13600 -4.77100 5.29100 1.000 53.37522 162 ASN B O 1
ATOM 3779 N N . LEU B 2 163 ? 43.95600 -3.66500 5.93600 1.000 43.94073 163 LEU B N 1
ATOM 3780 C CA . LEU B 2 163 ? 44.44100 -3.61200 4.56600 1.000 42.84122 163 LEU B CA 1
ATOM 3781 C C . LEU B 2 163 ? 45.40400 -4.78200 4.40400 1.000 45.14850 163 LEU B C 1
ATOM 3782 O O . LEU B 2 163 ? 46.59000 -4.68400 4.72000 1.000 47.34311 163 LEU B O 1
ATOM 3787 N N . LEU B 2 164 ? 44.88100 -5.89800 3.89100 1.000 42.58943 164 LEU B N 1
ATOM 3788 C CA . LEU B 2 164 ? 45.69600 -7.08800 3.67800 1.000 40.97799 164 LEU B CA 1
ATOM 3789 C C . LEU B 2 164 ? 46.75200 -6.82600 2.60300 1.000 40.65965 164 LEU B C 1
ATOM 3790 O O . LEU B 2 164 ? 46.50100 -6.12200 1.62100 1.000 43.31547 164 LEU B O 1
ATOM 3795 N N . VAL B 2 165 ? 47.93900 -7.40400 2.78400 1.000 35.37065 165 VAL B N 1
ATOM 3796 C CA . VAL B 2 165 ? 49.05300 -7.18600 1.86900 1.000 38.46128 165 VAL B CA 1
ATOM 3797 C C . VAL B 2 165 ? 49.75400 -8.51700 1.59900 1.000 42.14235 165 VAL B C 1
ATOM 3798 O O . VAL B 2 165 ? 49.87000 -9.36400 2.48900 1.000 39.81169 165 VAL B O 1
ATOM 3802 N N . ASP B 2 166 ? 50.22400 -8.69900 0.37000 1.000 43.87953 166 ASP B N 1
ATOM 3803 C CA . ASP B 2 166 ? 51.04200 -9.84200 -0.01500 1.000 47.85806 166 ASP B CA 1
ATOM 3804 C C . ASP B 2 166 ? 52.45700 -9.34200 -0.29100 1.000 52.60040 166 ASP B C 1
ATOM 3805 O O . ASP B 2 166 ? 52.70000 -8.72900 -1.33100 1.000 55.30505 166 ASP B O 1
ATOM 3810 N N . SER B 2 167 ? 53.40700 -9.67700 0.59000 1.000 56.44370 167 SER B N 1
ATOM 3811 C CA . SER B 2 167 ? 54.76600 -9.15200 0.45400 1.000 49.70281 167 SER B CA 1
ATOM 3812 C C . SER B 2 167 ? 55.38500 -9.40700 -0.91400 1.000 56.87580 167 SER B C 1
ATOM 3813 O O . SER B 2 167 ? 56.22500 -8.61900 -1.35500 1.000 56.96223 167 SER B O 1
ATOM 3816 N N . ARG B 2 168 ? 55.03100 -10.50500 -1.58700 1.000 60.57727 168 ARG B N 1
ATOM 3817 C CA . ARG B 2 168 ? 55.75500 -10.84400 -2.80800 1.000 59.55765 168 ARG B CA 1
ATOM 3818 C C . ARG B 2 168 ? 55.25300 -10.07100 -4.02100 1.000 57.56033 168 ARG B C 1
ATOM 3819 O O . ARG B 2 168 ? 56.05300 -9.60000 -4.83500 1.000 63.41514 168 ARG B O 1
ATOM 3827 N N . THR B 2 169 ? 53.93700 -9.92300 -4.15100 1.000 58.24145 169 THR B N 1
ATOM 3828 C CA . THR B 2 169 ? 53.31700 -9.19600 -5.25900 1.000 56.44991 169 THR B CA 1
ATOM 3829 C C . THR B 2 169 ? 52.88800 -7.78400 -4.86100 1.000 54.47981 169 THR B C 1
ATOM 3830 O O . THR B 2 169 ? 52.54300 -6.97900 -5.73900 1.000 53.74072 169 THR B O 1
ATOM 3834 N N . HIS B 2 170 ? 52.88700 -7.49300 -3.55800 1.000 43.56983 170 HIS B N 1
ATOM 3835 C CA . HIS B 2 170 ? 52.42600 -6.23700 -2.99000 1.000 41.03070 170 HIS B CA 1
ATOM 3836 C C . HIS B 2 170 ? 51.02300 -5.87900 -3.46400 1.000 45.48853 170 HIS B C 1
ATOM 3837 O O . HIS B 2 170 ? 50.67700 -4.70900 -3.66900 1.000 42.48672 170 HIS B O 1
ATOM 3844 N N . VAL B 2 171 ? 50.18700 -6.90600 -3.55300 1.000 44.98734 171 VAL B N 1
ATOM 3845 C CA . VAL B 2 171 ? 48.75100 -6.72800 -3.68100 1.000 43.54598 171 VAL B CA 1
ATOM 3846 C C . VAL B 2 171 ? 48.20700 -6.32100 -2.32900 1.000 40.76845 171 VAL B C 1
ATOM 3847 O O . VAL B 2 171 ? 48.65600 -6.81100 -1.28300 1.000 41.23319 171 VAL B O 1
ATOM 3851 N N . LEU B 2 172 ? 47.26200 -5.39100 -2.35000 1.000 40.83753 172 LEU B N 1
ATOM 3852 C CA . LEU B 2 172 ? 46.54100 -4.95500 -1.16900 1.000 38.46100 172 LEU B CA 1
ATOM 3853 C C . LEU B 2 172 ? 45.08200 -5.28200 -1.39400 1.000 42.32769 172 LEU B C 1
ATOM 3854 O O . LEU B 2 172 ? 44.53500 -4.96400 -2.45500 1.000 45.34060 172 LEU B O 1
ATOM 3859 N N . LYS B 2 173 ? 44.44400 -5.88100 -0.40300 1.000 38.79209 173 LYS B N 1
ATOM 3860 C CA . LYS B 2 173 ? 43.03200 -6.18400 -0.52200 1.000 39.48624 173 LYS B CA 1
ATOM 3861 C C . LYS B 2 173 ? 42.31100 -5.68100 0.71500 1.000 42.17397 173 LYS B C 1
ATOM 3862 O O . LYS B 2 173 ? 42.86000 -5.70000 1.82000 1.000 41.93976 173 LYS B O 1
ATOM 3868 N N . LEU B 2 174 ? 41.09900 -5.18400 0.49600 1.000 42.81101 174 LEU B N 1
ATOM 3869 C CA . LEU B 2 174 ? 40.20400 -4.77600 1.55700 1.000 40.93897 174 LEU B CA 1
ATOM 3870 C C . LEU B 2 174 ? 39.62000 -6.00600 2.24900 1.000 49.87924 174 LEU B C 1
ATOM 3871 O O . LEU B 2 174 ? 39.41900 -7.04900 1.62500 1.000 52.31307 174 LEU B O 1
ATOM 3876 N N . CYS B 2 175 ? 39.31300 -5.88500 3.53800 1.000 48.05431 175 CYS B N 1
ATOM 3877 C CA . CYS B 2 175 ? 38.63300 -6.97800 4.22300 1.000 45.03203 175 CYS B CA 1
ATOM 3878 C C . CYS B 2 175 ? 37.93700 -6.43500 5.46500 1.000 44.46472 175 CYS B C 1
ATOM 3879 O O . CYS B 2 175 ? 37.94700 -5.23600 5.73300 1.000 43.66768 175 CYS B O 1
ATOM 3882 N N . ASP B 2 176 ? 37.35200 -7.35100 6.23700 1.000 48.22146 176 ASP B N 1
ATOM 3883 C CA . ASP B 2 176 ? 36.65100 -7.02900 7.47300 1.000 45.09606 176 ASP B CA 1
ATOM 3884 C C . ASP B 2 176 ? 35.47600 -6.10600 7.21600 1.000 45.29513 176 ASP B C 1
ATOM 3885 O O . ASP B 2 176 ? 35.55000 -4.90700 7.48400 1.000 47.44970 176 ASP B O 1
ATOM 3890 N N . PHE B 2 177 ? 34.39300 -6.64800 6.67500 1.000 46.37259 177 PHE B N 1
ATOM 3891 C CA . PHE B 2 177 ? 33.22300 -5.85500 6.34000 1.000 44.54726 177 PHE B CA 1
ATOM 3892 C C . PHE B 2 177 ? 32.15000 -5.92600 7.41300 1.000 49.61245 177 PHE B C 1
ATOM 3893 O O . PHE B 2 177 ? 30.97700 -5.65300 7.13100 1.000 52.09940 177 PHE B O 1
ATOM 3901 N N . GLY B 2 178 ? 32.52500 -6.29800 8.63500 1.000 49.93479 178 GLY B N 1
ATOM 3902 C CA . GLY B 2 178 ? 31.56200 -6.31600 9.71100 1.000 49.35056 178 GLY B CA 1
ATOM 3903 C C . GLY B 2 178 ? 30.95400 -4.96800 10.02800 1.000 49.63023 178 GLY B C 1
ATOM 3904 O O . GLY B 2 178 ? 29.90300 -4.91200 10.67500 1.000 57.04468 178 GLY B O 1
ATOM 3905 N N . SER B 2 179 ? 31.58000 -3.87200 9.60200 1.000 53.62342 179 SER B N 1
ATOM 3906 C CA . SER B 2 179 ? 31.00400 -2.55200 9.85500 1.000 52.45673 179 SER B CA 1
ATOM 3907 C C . SER B 2 179 ? 30.39900 -1.91600 8.61400 1.000 48.11030 179 SER B C 1
ATOM 3908 O O . SER B 2 179 ? 29.63100 -0.95400 8.74800 1.000 49.46003 179 SER B O 1
ATOM 3911 N N . ALA B 2 180 ? 30.64400 -2.49400 7.43900 1.000 43.58623 180 ALA B N 1
ATOM 3912 C CA . ALA B 2 180 ? 30.16400 -1.94300 6.18900 1.000 39.10139 180 ALA B CA 1
ATOM 3913 C C . ALA B 2 180 ? 28.64400 -1.89500 6.19000 1.000 43.64406 180 ALA B C 1
ATOM 3914 O O . ALA B 2 180 ? 27.98000 -2.56400 6.97700 1.000 53.36189 180 ALA B O 1
ATOM 3916 N N . LYS B 2 181 ? 28.09100 -1.05000 5.32900 1.000 48.73043 181 LYS B N 1
ATOM 3917 C CA . LYS B 2 181 ? 26.66400 -0.75300 5.36400 1.000 49.70948 181 LYS B CA 1
ATOM 3918 C C . LYS B 2 181 ? 26.31000 0.15200 4.20000 1.000 55.11917 181 LYS B C 1
ATOM 3919 O O . LYS B 2 181 ? 27.11000 1.01200 3.80500 1.000 48.78831 181 LYS B O 1
ATOM 3925 N N . ARG B 2 182 ? 25.10400 -0.02600 3.66500 1.000 62.82362 182 ARG B N 1
ATOM 3926 C CA . ARG B 2 182 ? 24.54300 0.87800 2.66700 1.000 59.14461 182 ARG B CA 1
ATOM 3927 C C . ARG B 2 182 ? 23.88900 2.01100 3.44000 1.000 61.68935 182 ARG B C 1
ATOM 3928 O O . ARG B 2 182 ? 22.76800 1.89500 3.93200 1.000 63.38567 182 ARG B O 1
ATOM 3936 N N . LEU B 2 183 ? 24.65700 3.08100 3.63400 1.000 60.06801 183 LEU B N 1
ATOM 3937 C CA . LEU B 2 183 ? 24.18600 4.28500 4.30300 1.000 67.54689 183 LEU B CA 1
ATOM 3938 C C . LEU B 2 183 ? 22.83500 4.69600 3.74500 1.000 73.46811 183 LEU B C 1
ATOM 3939 O O . LEU B 2 183 ? 22.75500 5.24700 2.64700 1.000 70.92911 183 LEU B O 1
ATOM 3944 N N . VAL B 2 184 ? 21.76400 4.39100 4.46600 1.000 81.10666 184 VAL B N 1
ATOM 3945 C CA . VAL B 2 184 ? 20.42200 4.83800 4.09200 1.000 85.47630 184 VAL B CA 1
ATOM 3946 C C . VAL B 2 184 ? 20.22600 6.22500 4.69700 1.000 86.47420 184 VAL B C 1
ATOM 3947 O O . VAL B 2 184 ? 20.27500 6.36200 5.93500 1.000 89.05032 184 VAL B O 1
ATOM 3951 N N . PRO B 2 185 ? 20.07900 7.28500 3.87700 1.000 91.52694 185 PRO B N 1
ATOM 3952 C CA . PRO B 2 185 ? 19.81900 8.62100 4.43200 1.000 95.64377 185 PRO B CA 1
ATOM 3953 C C . PRO B 2 185 ? 18.72600 8.60700 5.49400 1.000 95.82669 185 PRO B C 1
ATOM 3954 O O . PRO B 2 185 ? 17.61100 8.13700 5.24000 1.000 93.68700 185 PRO B O 1
ATOM 3958 N N . GLY B 2 186 ? 19.04800 9.08600 6.69500 1.000 91.83218 186 GLY B N 1
ATOM 3959 C CA . GLY B 2 186 ? 18.14400 8.97500 7.82400 1.000 90.06674 186 GLY B CA 1
ATOM 3960 C C . GLY B 2 186 ? 17.82400 7.53400 8.17700 1.000 81.91964 186 GLY B C 1
ATOM 3961 O O . GLY B 2 186 ? 18.65700 6.82700 8.73900 1.000 88.55389 186 GLY B O 1
ATOM 3962 N N . ILE B 2 193 ? 31.29500 0.93200 16.25400 1.000 87.61564 193 ILE B N 1
ATOM 3963 C CA . ILE B 2 193 ? 32.56100 1.27200 15.60800 1.000 82.88477 193 ILE B CA 1
ATOM 3964 C C . ILE B 2 193 ? 33.42900 1.92300 16.67100 1.000 87.02519 193 ILE B C 1
ATOM 3965 O O . ILE B 2 193 ? 32.93400 2.72600 17.46200 1.000 86.63803 193 ILE B O 1
ATOM 3970 N N . CYS B 2 194 ? 34.71700 1.57500 16.70800 1.000 85.96423 194 CYS B N 1
ATOM 3971 C CA . CYS B 2 194 ? 35.55200 2.02200 17.81500 1.000 90.79867 194 CYS B CA 1
ATOM 3972 C C . CYS B 2 194 ? 36.83400 2.68300 17.32500 1.000 91.00193 194 CYS B C 1
ATOM 3973 O O . CYS B 2 194 ? 36.82800 3.89300 17.05800 1.000 83.41600 194 CYS B O 1
ATOM 3976 N N . SER B 2 195 ? 37.92100 1.88800 17.24500 1.000 86.21830 195 SER B N 1
ATOM 3977 C CA . SER B 2 195 ? 39.21800 2.22400 16.64700 1.000 76.15155 195 SER B CA 1
ATOM 3978 C C . SER B 2 195 ? 39.28400 3.69000 16.29300 1.000 74.87431 195 SER B C 1
ATOM 3979 O O . SER B 2 195 ? 38.74000 4.09900 15.26500 1.000 75.15003 195 SER B O 1
ATOM 3982 N N . ARG B 2 196 ? 39.96600 4.49000 17.09100 1.000 68.66290 196 ARG B N 1
ATOM 3983 C CA . ARG B 2 196 ? 39.65200 5.90400 17.02700 1.000 70.40804 196 ARG B CA 1
ATOM 3984 C C . ARG B 2 196 ? 40.63100 6.71000 16.17900 1.000 68.40843 196 ARG B C 1
ATOM 3985 O O . ARG B 2 196 ? 40.29600 7.84000 15.80200 1.000 66.97880 196 ARG B O 1
ATOM 3993 N N . PHE B 2 197 ? 41.81500 6.17200 15.83800 1.000 58.20042 197 PHE B N 1
ATOM 3994 C CA . PHE B 2 197 ? 42.80800 7.03800 15.20300 1.000 55.85027 197 PHE B CA 1
ATOM 3995 C C . PHE B 2 197 ? 42.44400 7.38100 13.76100 1.000 48.42252 197 PHE B C 1
ATOM 3996 O O . PHE B 2 197 ? 43.09700 8.23600 13.16100 1.000 47.70633 197 PHE B O 1
ATOM 4004 N N . TYR B 2 198 ? 41.51000 6.64700 13.15600 1.000 51.15550 198 TYR B N 1
ATOM 4005 C CA . TYR B 2 198 ? 41.24600 6.71700 11.72500 1.000 45.13995 198 TYR B CA 1
ATOM 4006 C C . TYR B 2 198 ? 39.81000 7.11600 11.41900 1.000 45.27765 198 TYR B C 1
ATOM 4007 O O . TYR B 2 198 ? 39.39900 7.04700 10.26000 1.000 44.18726 198 TYR B O 1
ATOM 4016 N N . ARG B 2 199 ? 39.04800 7.54500 12.42100 1.000 46.98213 199 ARG B N 1
ATOM 4017 C CA . ARG B 2 199 ? 37.68200 8.01300 12.22800 1.000 48.61655 199 ARG B CA 1
ATOM 4018 C C . ARG B 2 199 ? 37.63100 9.46500 11.75300 1.000 51.01444 199 ARG B C 1
ATOM 4019 O O . ARG B 2 199 ? 38.46700 10.30100 12.12200 1.000 47.63089 199 ARG B O 1
ATOM 4027 N N . ALA B 2 200 ? 36.65000 9.75400 10.90700 1.000 53.05615 200 ALA B N 1
ATOM 4028 C CA . ALA B 2 200 ? 36.48100 11.10300 10.41100 1.000 47.80938 200 ALA B CA 1
ATOM 4029 C C . ALA B 2 200 ? 36.01800 12.01500 11.53800 1.000 50.19473 200 ALA B C 1
ATOM 4030 O O . ALA B 2 200 ? 35.29400 11.58100 12.43600 1.000 48.44287 200 ALA B O 1
ATOM 4032 N N . PRO B 2 201 ? 36.39600 13.29500 11.48500 1.000 50.29723 201 PRO B N 1
ATOM 4033 C CA . PRO B 2 201 ? 36.01100 14.23100 12.55200 1.000 43.80701 201 PRO B CA 1
ATOM 4034 C C . PRO B 2 201 ? 34.51600 14.36900 12.71600 1.000 48.74792 201 PRO B C 1
ATOM 4035 O O . PRO B 2 201 ? 34.04400 14.57900 13.84300 1.000 48.91011 201 PRO B O 1
ATOM 4039 N N . GLU B 2 202 ? 33.74900 14.24500 11.62400 1.000 45.52018 202 GLU B N 1
ATOM 4040 C CA . GLU B 2 202 ? 32.29800 14.29200 11.75700 1.000 42.88379 202 GLU B CA 1
ATOM 4041 C C . GLU B 2 202 ? 31.79600 13.16000 12.63700 1.000 41.34955 202 GLU B C 1
ATOM 4042 O O . GLU B 2 202 ? 30.80900 13.33900 13.35400 1.000 45.98639 202 GLU B O 1
ATOM 4048 N N . LEU B 2 203 ? 32.47200 12.00400 12.61700 1.000 38.86542 203 LEU B N 1
ATOM 4049 C CA . LEU B 2 203 ? 32.08500 10.89500 13.48400 1.000 39.99751 203 LEU B CA 1
ATOM 4050 C C . LEU B 2 203 ? 32.38600 11.18900 14.95600 1.000 40.71471 203 LEU B C 1
ATOM 4051 O O . LEU B 2 203 ? 31.58300 10.84900 15.83600 1.000 44.38112 203 LEU B O 1
ATOM 4056 N N . MET B 2 204 ? 33.52400 11.82800 15.25400 1.000 42.20450 204 MET B N 1
ATOM 4057 C CA . MET B 2 204 ? 33.87400 12.08300 16.65100 1.000 46.76171 204 MET B CA 1
ATOM 4058 C C . MET B 2 204 ? 33.02800 13.18400 17.28400 1.000 49.83782 204 MET B C 1
ATOM 4059 O O . MET B 2 204 ? 32.94100 13.25400 18.51700 1.000 51.97828 204 MET B O 1
ATOM 4064 N N . LEU B 2 205 ? 32.35700 14.00000 16.47500 1.000 47.59335 205 LEU B N 1
ATOM 4065 C CA . LEU B 2 205 ? 31.34300 14.92600 16.94600 1.000 46.26582 205 LEU B CA 1
ATOM 4066 C C . LEU B 2 205 ? 29.95100 14.31800 16.94600 1.000 49.66064 205 LEU B C 1
ATOM 4067 O O . LEU B 2 205 ? 28.96500 15.05900 17.00000 1.000 54.18378 205 LEU B O 1
ATOM 4072 N N . GLY B 2 206 ? 29.83800 12.99700 16.87700 1.000 48.27729 206 GLY B N 1
ATOM 4073 C CA . GLY B 2 206 ? 28.52000 12.40700 17.00200 1.000 47.55552 206 GLY B CA 1
ATOM 4074 C C . GLY B 2 206 ? 27.55900 12.77500 15.89900 1.000 50.02605 206 GLY B C 1
ATOM 4075 O O . GLY B 2 206 ? 26.37700 13.01400 16.17000 1.000 49.55094 206 GLY B O 1
ATOM 4076 N N . ALA B 2 207 ? 28.05000 12.91700 14.67600 1.000 53.31468 207 ALA B N 1
ATOM 4077 C CA . ALA B 2 207 ? 27.15900 13.30600 13.59900 1.000 56.50604 207 ALA B CA 1
ATOM 4078 C C . ALA B 2 207 ? 26.05200 12.27500 13.51200 1.000 55.10143 207 ALA B C 1
ATOM 4079 O O . ALA B 2 207 ? 26.31100 11.07200 13.53300 1.000 61.93004 207 ALA B O 1
ATOM 4081 N N . SER B 2 208 ? 24.81500 12.73600 13.47900 1.000 55.49074 208 SER B N 1
ATOM 4082 C CA . SER B 2 208 ? 23.72800 11.79000 13.32900 1.000 60.89751 208 SER B CA 1
ATOM 4083 C C . SER B 2 208 ? 23.59100 11.28300 11.90200 1.000 58.02850 208 SER B C 1
ATOM 4084 O O . SER B 2 208 ? 22.96600 10.24300 11.68400 1.000 62.41253 208 SER B O 1
ATOM 4087 N N . GLU B 2 209 ? 24.18000 11.98200 10.93700 1.000 61.09928 209 GLU B N 1
ATOM 4088 C CA . GLU B 2 209 ? 24.16400 11.59600 9.53600 1.000 58.37976 209 GLU B CA 1
ATOM 4089 C C . GLU B 2 209 ? 25.56400 11.80900 8.98100 1.000 54.47520 209 GLU B C 1
ATOM 4090 O O . GLU B 2 209 ? 26.26600 12.72800 9.40500 1.000 52.76911 209 GLU B O 1
ATOM 4096 N N . TYR B 2 210 ? 25.99100 10.93400 8.07600 1.000 51.74493 210 TYR B N 1
ATOM 4097 C CA . TYR B 2 210 ? 27.29000 11.09300 7.44000 1.000 44.15498 210 TYR B CA 1
ATOM 4098 C C . TYR B 2 210 ? 27.24500 10.40200 6.08700 1.000 44.00543 210 TYR B C 1
ATOM 4099 O O . TYR B 2 210 ? 26.28800 9.70100 5.75200 1.000 48.11232 210 TYR B O 1
ATOM 4108 N N . THR B 2 211 ? 28.31500 10.57000 5.33100 1.000 45.26309 211 THR B N 1
ATOM 4109 C CA . THR B 2 211 ? 28.38700 10.09900 3.96100 1.000 46.42032 211 THR B CA 1
ATOM 4110 C C . THR B 2 211 ? 29.55800 9.13700 3.84100 1.000 48.16763 211 THR B C 1
ATOM 4111 O O . THR B 2 211 ? 30.32000 8.93000 4.78100 1.000 50.96363 211 THR B O 1
ATOM 4115 N N . THR B 2 212 ? 29.71500 8.55100 2.65900 1.000 53.67687 212 THR B N 1
ATOM 4116 C CA . THR B 2 212 ? 30.84300 7.65400 2.46000 1.000 50.24319 212 THR B CA 1
ATOM 4117 C C . THR B 2 212 ? 32.18600 8.33500 2.64000 1.000 45.91861 212 THR B C 1
ATOM 4118 O O . THR B 2 212 ? 33.20600 7.64000 2.69700 1.000 47.77924 212 THR B O 1
ATOM 4122 N N . ALA B 2 213 ? 32.21000 9.66000 2.76900 1.000 46.33813 213 ALA B N 1
ATOM 4123 C CA . ALA B 2 213 ? 33.47500 10.36700 2.89100 1.000 46.52912 213 ALA B CA 1
ATOM 4124 C C . ALA B 2 213 ? 34.25000 9.94600 4.12900 1.000 45.04810 213 ALA B C 1
ATOM 4125 O O . ALA B 2 213 ? 35.46200 10.17100 4.18500 1.000 44.88035 213 ALA B O 1
ATOM 4127 N N . ILE B 2 214 ? 33.59300 9.31600 5.10800 1.000 41.25723 214 ILE B N 1
ATOM 4128 C CA . ILE B 2 214 ? 34.31400 8.93200 6.31300 1.000 40.99196 214 ILE B CA 1
ATOM 4129 C C . ILE B 2 214 ? 35.45300 7.96100 5.98400 1.000 41.88659 214 ILE B C 1
ATOM 4130 O O . ILE B 2 214 ? 36.50300 7.98100 6.64800 1.000 38.47542 214 ILE B O 1
ATOM 4135 N N . ASP B 2 215 ? 35.28400 7.10900 4.96400 1.000 38.94137 215 ASP B N 1
ATOM 4136 C CA . ASP B 2 215 ? 36.39600 6.26200 4.54800 1.000 39.21101 215 ASP B CA 1
ATOM 4137 C C . ASP B 2 215 ? 37.53600 7.08600 3.94700 1.000 42.24138 215 ASP B C 1
ATOM 4138 O O . ASP B 2 215 ? 38.71600 6.73100 4.10700 1.000 40.18730 215 ASP B O 1
ATOM 4143 N N . VAL B 2 216 ? 37.20800 8.18000 3.24400 1.000 43.86261 216 VAL B N 1
ATOM 4144 C CA . VAL B 2 216 ? 38.24100 9.01000 2.63000 1.000 39.51587 216 VAL B CA 1
ATOM 4145 C C . VAL B 2 216 ? 39.11200 9.64700 3.69200 1.000 40.03959 216 VAL B C 1
ATOM 4146 O O . VAL B 2 216 ? 40.33500 9.73900 3.53700 1.000 41.67085 216 VAL B O 1
ATOM 4150 N N . TRP B 2 217 ? 38.51400 10.08400 4.79400 1.000 40.96567 217 TRP B N 1
ATOM 4151 C CA . TRP B 2 217 ? 39.33700 10.58100 5.88700 1.000 40.09866 217 TRP B CA 1
ATOM 4152 C C . TRP B 2 217 ? 40.29800 9.49800 6.37300 1.000 44.17738 217 TRP B C 1
ATOM 4153 O O . TRP B 2 217 ? 41.48600 9.77000 6.59500 1.000 44.07120 217 TRP B O 1
ATOM 4164 N N . SER B 2 218 ? 39.81800 8.24800 6.47100 1.000 42.23769 218 SER B N 1
ATOM 4165 C CA . SER B 2 218 ? 40.67700 7.13100 6.86300 1.000 37.89451 218 SER B CA 1
ATOM 4166 C C . SER B 2 218 ? 41.80200 6.90200 5.85400 1.000 41.00436 218 SER B C 1
ATOM 4167 O O . SER B 2 218 ? 42.96100 6.71900 6.24400 1.000 41.01602 218 SER B O 1
ATOM 4170 N N . ILE B 2 219 ? 41.47700 6.88400 4.55100 1.000 36.36540 219 ILE B N 1
ATOM 4171 C CA . ILE B 2 219 ? 42.52300 6.82500 3.53300 1.000 37.19659 219 ILE B CA 1
ATOM 4172 C C . ILE B 2 219 ? 43.60900 7.85000 3.82000 1.000 40.90688 219 ILE B C 1
ATOM 4173 O O . ILE B 2 219 ? 44.80900 7.56600 3.69100 1.000 40.45436 219 ILE B O 1
ATOM 4178 N N . GLY B 2 220 ? 43.20900 9.07200 4.18500 1.000 43.50794 220 GLY B N 1
ATOM 4179 C CA . GLY B 2 220 ? 44.19800 10.08100 4.51000 1.000 41.93768 220 GLY B CA 1
ATOM 4180 C C . GLY B 2 220 ? 45.02600 9.69400 5.71800 1.000 41.30313 220 GLY B C 1
ATOM 4181 O O . GLY B 2 220 ? 46.24300 9.89200 5.74100 1.000 41.59144 220 GLY B O 1
ATOM 4182 N N . CYS B 2 221 ? 44.37500 9.12400 6.73600 1.000 40.69996 221 CYS B N 1
ATOM 4183 C CA . CYS B 2 221 ? 45.09600 8.72800 7.94000 1.000 40.60210 221 CYS B CA 1
ATOM 4184 C C . CYS B 2 221 ? 46.05600 7.57800 7.66700 1.000 39.53499 221 CYS B C 1
ATOM 4185 O O . CYS B 2 221 ? 47.14700 7.52400 8.24900 1.000 41.75196 221 CYS B O 1
ATOM 4188 N N . VAL B 2 222 ? 45.68000 6.65600 6.78300 1.000 40.61111 222 VAL B N 1
ATOM 4189 C CA . VAL B 2 222 ? 46.58600 5.56200 6.44400 1.000 40.89598 222 VAL B CA 1
ATOM 4190 C C . VAL B 2 222 ? 47.75700 6.08800 5.63500 1.000 39.72042 222 VAL B C 1
ATOM 4191 O O . VAL B 2 222 ? 48.92300 5.85200 5.98300 1.000 38.94752 222 VAL B O 1
ATOM 4195 N N . LEU B 2 223 ? 47.46700 6.83800 4.56300 1.000 40.69996 223 LEU B N 1
ATOM 4196 C CA . LEU B 2 223 ? 48.54500 7.48400 3.82300 1.000 40.11476 223 LEU B CA 1
ATOM 4197 C C . LEU B 2 223 ? 49.41100 8.30800 4.76100 1.000 42.02250 223 LEU B C 1
ATOM 4198 O O . LEU B 2 223 ? 50.64400 8.22500 4.70700 1.000 43.18233 223 LEU B O 1
ATOM 4203 N N . GLY B 2 224 ? 48.77800 9.03200 5.69100 1.000 41.03220 224 GLY B N 1
ATOM 4204 C CA . GLY B 2 224 ? 49.53000 9.82800 6.65000 1.000 40.02546 224 GLY B CA 1
ATOM 4205 C C . GLY B 2 224 ? 50.49200 8.99900 7.47800 1.000 48.34803 224 GLY B C 1
ATOM 4206 O O . GLY B 2 224 ? 51.66400 9.35000 7.61400 1.000 52.27599 224 GLY B O 1
ATOM 4207 N N . GLU B 2 225 ? 50.00700 7.88200 8.04500 1.000 49.76939 225 GLU B N 1
ATOM 4208 C CA . GLU B 2 225 ? 50.86000 7.02800 8.87500 1.000 48.36736 225 GLU B CA 1
ATOM 4209 C C . GLU B 2 225 ? 51.93100 6.31500 8.05900 1.000 49.02624 225 GLU B C 1
ATOM 4210 O O . GLU B 2 225 ? 53.02700 6.05400 8.56400 1.000 49.57826 225 GLU B O 1
ATOM 4216 N N . LEU B 2 226 ? 51.62000 5.94000 6.81900 1.000 48.31644 226 LEU B N 1
ATOM 4217 C CA . LEU B 2 226 ? 52.64300 5.33000 5.97800 1.000 50.61673 226 LEU B CA 1
ATOM 4218 C C . LEU B 2 226 ? 53.81300 6.28100 5.75500 1.000 51.41640 226 LEU B C 1
ATOM 4219 O O . LEU B 2 226 ? 54.96400 5.83800 5.64500 1.000 51.56082 226 LEU B O 1
ATOM 4224 N N . LEU B 2 227 ? 53.53200 7.59100 5.62800 1.000 50.79976 227 LEU B N 1
ATOM 4225 C CA . LEU B 2 227 ? 54.59500 8.57800 5.41900 1.000 50.67078 227 LEU B CA 1
ATOM 4226 C C . LEU B 2 227 ? 55.26900 8.99200 6.72200 1.000 47.36712 227 LEU B C 1
ATOM 4227 O O . LEU B 2 227 ? 56.47700 9.22200 6.73400 1.000 54.94656 227 LEU B O 1
ATOM 4232 N N . LEU B 2 228 ? 54.53300 9.06700 7.82300 1.000 48.43397 228 LEU B N 1
ATOM 4233 C CA . LEU B 2 228 ? 55.08700 9.62200 9.05000 1.000 54.02163 228 LEU B CA 1
ATOM 4234 C C . LEU B 2 228 ? 55.79400 8.59100 9.91300 1.000 59.03858 228 LEU B C 1
ATOM 4235 O O . LEU B 2 228 ? 56.63600 8.97300 10.73500 1.000 63.08264 228 LEU B O 1
ATOM 4240 N N . GLY B 2 229 ? 55.46200 7.30800 9.77600 1.000 57.48139 229 GLY B N 1
ATOM 4241 C CA . GLY B 2 229 ? 56.01800 6.29500 10.64600 1.000 55.76145 229 GLY B CA 1
ATOM 4242 C C . GLY B 2 229 ? 55.28000 6.12700 11.94800 1.000 53.30219 229 GLY B C 1
ATOM 4243 O O . GLY B 2 229 ? 55.74300 5.37800 12.81300 1.000 57.58499 229 GLY B O 1
ATOM 4244 N N . ARG B 2 230 ? 54.16600 6.82700 12.12100 1.000 47.44763 230 ARG B N 1
ATOM 4245 C CA . ARG B 2 230 ? 53.32300 6.77900 13.31000 1.000 46.37088 230 ARG B CA 1
ATOM 4246 C C . ARG B 2 230 ? 51.99200 7.42800 12.95900 1.000 47.15909 230 ARG B C 1
ATOM 4247 O O . ARG B 2 230 ? 51.88900 8.11000 11.93800 1.000 53.19148 230 ARG B O 1
ATOM 4255 N N . PRO B 2 231 ? 50.94500 7.19000 13.73600 1.000 43.38231 231 PRO B N 1
ATOM 4256 C CA . PRO B 2 231 ? 49.64800 7.78600 13.39400 1.000 45.12193 231 PRO B CA 1
ATOM 4257 C C . PRO B 2 231 ? 49.70500 9.30600 13.34600 1.000 47.47228 231 PRO B C 1
ATOM 4258 O O . PRO B 2 231 ? 50.32000 9.94600 14.20100 1.000 53.75245 231 PRO B O 1
ATOM 4262 N N . LEU B 2 232 ? 49.00600 9.88900 12.36300 1.000 50.63439 232 LEU B N 1
ATOM 4263 C CA . LEU B 2 232 ? 48.90300 11.35100 12.28400 1.000 51.99253 232 LEU B CA 1
ATOM 4264 C C . LEU B 2 232 ? 48.18300 11.94500 13.49000 1.000 48.70795 232 LEU B C 1
ATOM 4265 O O . LEU B 2 232 ? 48.59500 12.99300 13.99900 1.000 52.06732 232 LEU B O 1
ATOM 4270 N N . PHE B 2 233 ? 47.10700 11.31500 13.94500 1.000 49.56985 233 PHE B N 1
ATOM 4271 C CA . PHE B 2 233 ? 46.26100 11.87600 14.99900 1.000 50.68206 233 PHE B CA 1
ATOM 4272 C C . PHE B 2 233 ? 46.06600 10.84200 16.11200 1.000 56.73694 233 PHE B C 1
ATOM 4273 O O . PHE B 2 233 ? 44.93800 10.41000 16.39600 1.000 59.01559 233 PHE B O 1
ATOM 4281 N N . ALA B 2 234 ? 47.13800 10.53800 16.83700 1.000 60.93073 234 ALA B N 1
ATOM 4282 C CA . ALA B 2 234 ? 47.09000 9.51300 17.86800 1.000 61.18548 234 ALA B CA 1
ATOM 4283 C C . ALA B 2 234 ? 46.48700 10.12800 19.12600 1.000 61.71380 234 ALA B C 1
ATOM 4284 O O . ALA B 2 234 ? 47.05800 11.05200 19.70300 1.000 67.84198 234 ALA B O 1
ATOM 4286 N N . GLY B 2 235 ? 45.33000 9.63100 19.54000 1.000 56.07219 235 GLY B N 1
ATOM 4287 C CA . GLY B 2 235 ? 44.68500 10.08600 20.76100 1.000 63.08053 235 GLY B CA 1
ATOM 4288 C C . GLY B 2 235 ? 43.80200 9.02100 21.39300 1.000 62.83647 235 GLY B C 1
ATOM 4289 O O . GLY B 2 235 ? 43.17900 8.24000 20.67100 1.000 67.08104 235 GLY B O 1
ATOM 4290 N N . GLU B 2 236 ? 43.75500 8.94000 22.72500 1.000 67.20501 236 GLU B N 1
ATOM 4291 C CA . GLU B 2 236 ? 43.04500 7.82700 23.35700 1.000 73.63079 236 GLU B CA 1
ATOM 4292 C C . GLU B 2 236 ? 41.52200 7.91400 23.21200 1.000 70.07817 236 GLU B C 1
ATOM 4293 O O . GLU B 2 236 ? 40.86300 6.88700 23.01700 1.000 76.37620 236 GLU B O 1
ATOM 4299 N N . THR B 2 237 ? 40.94000 9.10600 23.31100 1.000 66.34526 237 THR B N 1
ATOM 4300 C CA . THR B 2 237 ? 39.48800 9.32300 23.23500 1.000 64.48530 237 THR B CA 1
ATOM 4301 C C . THR B 2 237 ? 39.18800 10.33300 22.11000 1.000 59.70795 237 THR B C 1
ATOM 4302 O O . THR B 2 237 ? 40.09900 10.85100 21.46500 1.000 59.79776 237 THR B O 1
ATOM 4306 N N . SER B 2 238 ? 37.89900 10.60800 21.85700 1.000 53.76196 238 SER B N 1
ATOM 4307 C CA . SER B 2 238 ? 37.53300 11.50500 20.75500 1.000 53.72912 238 SER B CA 1
ATOM 4308 C C . SER B 2 238 ? 37.91400 12.94500 21.05600 1.000 61.51790 238 SER B C 1
ATOM 4309 O O . SER B 2 238 ? 38.34500 13.68800 20.16000 1.000 58.99382 238 SER B O 1
ATOM 4312 N N . VAL B 2 239 ? 37.67100 13.37800 22.29500 1.000 57.49725 239 VAL B N 1
ATOM 4313 C CA . VAL B 2 239 ? 38.15400 14.67700 22.72700 1.000 53.79082 239 VAL B CA 1
ATOM 4314 C C . VAL B 2 239 ? 39.63000 14.79200 22.38300 1.000 54.42788 239 VAL B C 1
ATOM 4315 O O . VAL B 2 239 ? 40.02800 15.63800 21.58000 1.000 56.14888 239 VAL B O 1
ATOM 4319 N N . ASP B 2 240 ? 40.43800 13.85500 22.88700 1.000 54.29851 240 ASP B N 1
ATOM 4320 C CA . ASP B 2 240 ? 41.88000 13.87300 22.64500 1.000 61.04531 240 ASP B CA 1
ATOM 4321 C C . ASP B 2 240 ? 42.26600 13.98300 21.16800 1.000 62.75658 240 ASP B C 1
ATOM 4322 O O . ASP B 2 240 ? 43.36400 14.45500 20.84500 1.000 58.83519 240 ASP B O 1
ATOM 4327 N N . GLN B 2 241 ? 41.43900 13.47000 20.26300 1.000 66.98345 241 GLN B N 1
ATOM 4328 C CA . GLN B 2 241 ? 41.80700 13.47500 18.84700 1.000 57.15533 241 GLN B CA 1
ATOM 4329 C C . GLN B 2 241 ? 41.34900 14.73200 18.13000 1.000 58.04396 241 GLN B C 1
ATOM 4330 O O . GLN B 2 241 ? 42.09600 15.29400 17.31900 1.000 60.31150 241 GLN B O 1
ATOM 4336 N N . LEU B 2 242 ? 40.08100 15.10900 18.33800 1.000 57.79228 242 LEU B N 1
ATOM 4337 C CA . LEU B 2 242 ? 39.62300 16.40700 17.85900 1.000 51.01739 242 LEU B CA 1
ATOM 4338 C C . LEU B 2 242 ? 40.65900 17.47200 18.14200 1.000 50.42921 242 LEU B C 1
ATOM 4339 O O . LEU B 2 242 ? 41.00800 18.24600 17.25200 1.000 61.10814 242 LEU B O 1
ATOM 4344 N N . VAL B 2 243 ? 41.23000 17.47900 19.34800 1.000 52.53118 243 VAL B N 1
ATOM 4345 C CA . VAL B 2 243 ? 42.28300 18.44400 19.63500 1.000 54.88229 243 VAL B CA 1
ATOM 4346 C C . VAL B 2 243 ? 43.45100 18.25400 18.67400 1.000 51.60413 243 VAL B C 1
ATOM 4347 O O . VAL B 2 243 ? 43.85500 19.19100 17.97700 1.000 53.16211 243 VAL B O 1
ATOM 4351 N N . LYS B 2 244 ? 43.93600 17.02200 18.53400 1.000 49.40736 244 LYS B N 1
ATOM 4352 C CA . LYS B 2 244 ? 45.12800 16.82000 17.71500 1.000 52.76821 244 LYS B CA 1
ATOM 4353 C C . LYS B 2 244 ? 44.87500 17.14000 16.25400 1.000 53.50370 244 LYS B C 1
ATOM 4354 O O . LYS B 2 244 ? 45.80000 17.54600 15.54200 1.000 55.65923 244 LYS B O 1
ATOM 4360 N N . ILE B 2 245 ? 43.64800 16.92400 15.77800 1.000 52.81203 245 ILE B N 1
ATOM 4361 C CA . ILE B 2 245 ? 43.31500 17.29800 14.40900 1.000 51.67089 245 ILE B CA 1
ATOM 4362 C C . ILE B 2 245 ? 43.30800 18.80900 14.29100 1.000 58.17506 245 ILE B C 1
ATOM 4363 O O . ILE B 2 245 ? 43.82400 19.38000 13.32000 1.000 60.02352 245 ILE B O 1
ATOM 4368 N N . ILE B 2 246 ? 42.71400 19.48000 15.28000 1.000 57.94326 246 ILE B N 1
ATOM 4369 C CA . ILE B 2 246 ? 42.69000 20.93300 15.27800 1.000 51.36960 246 ILE B CA 1
ATOM 4370 C C . ILE B 2 246 ? 44.10100 21.49600 15.37100 1.000 54.60455 246 ILE B C 1
ATOM 4371 O O . ILE B 2 246 ? 44.44000 22.45600 14.67000 1.000 56.63223 246 ILE B O 1
ATOM 4376 N N . GLN B 2 247 ? 44.97000 20.87200 16.17200 1.000 54.89505 247 GLN B N 1
ATOM 4377 C CA . GLN B 2 247 ? 46.34400 21.35400 16.30000 1.000 54.58934 247 GLN B CA 1
ATOM 4378 C C . GLN B 2 247 ? 47.11300 21.25400 14.98900 1.000 54.18646 247 GLN B C 1
ATOM 4379 O O . GLN B 2 247 ? 48.27300 21.67400 14.91500 1.000 60.97294 247 GLN B O 1
ATOM 4385 N N . ILE B 2 248 ? 46.48700 20.68500 13.95800 1.000 52.22425 248 ILE B N 1
ATOM 4386 C CA . ILE B 2 248 ? 47.09000 20.53200 12.64000 1.000 56.25041 248 ILE B CA 1
ATOM 4387 C C . ILE B 2 248 ? 46.24900 21.20700 11.56000 1.000 57.51729 248 ILE B C 1
ATOM 4388 O O . ILE B 2 248 ? 46.75800 22.00200 10.76800 1.000 60.25111 248 ILE B O 1
ATOM 4393 N N . LEU B 2 249 ? 44.95700 20.89900 11.50400 1.000 56.63677 249 LEU B N 1
ATOM 4394 C CA . LEU B 2 249 ? 44.12400 21.55300 10.50300 1.000 56.25577 249 LEU B CA 1
ATOM 4395 C C . LEU B 2 249 ? 43.72400 22.96500 10.90800 1.000 60.78400 249 LEU B C 1
ATOM 4396 O O . LEU B 2 249 ? 43.12100 23.67700 10.09600 1.000 66.63817 249 LEU B O 1
ATOM 4401 N N . GLY B 2 250 ? 44.04500 23.39100 12.13000 1.000 58.85969 250 GLY B N 1
ATOM 4402 C CA . GLY B 2 250 ? 43.57200 24.66100 12.62300 1.000 58.15506 250 GLY B CA 1
ATOM 4403 C C . GLY B 2 250 ? 42.15700 24.54600 13.14900 1.000 59.23642 250 GLY B C 1
ATOM 4404 O O . GLY B 2 250 ? 41.51900 23.49300 13.11400 1.000 54.17840 250 GLY B O 1
ATOM 4405 N N . THR B 2 251 ? 41.66700 25.66100 13.67000 1.000 66.42618 251 THR B N 1
ATOM 4406 C CA . THR B 2 251 ? 40.31200 25.68900 14.19500 1.000 67.52905 251 THR B CA 1
ATOM 4407 C C . THR B 2 251 ? 39.31200 25.61500 13.04800 1.000 61.71069 251 THR B C 1
ATOM 4408 O O . THR B 2 251 ? 39.44900 26.34700 12.06100 1.000 62.00200 251 THR B O 1
ATOM 4412 N N . PRO B 2 252 ? 38.32700 24.72600 13.11900 1.000 62.69514 252 PRO B N 1
ATOM 4413 C CA . PRO B 2 252 ? 37.32800 24.65300 12.05000 1.000 56.37401 252 PRO B CA 1
ATOM 4414 C C . PRO B 2 252 ? 36.43300 25.87600 12.06500 1.000 57.95320 252 PRO B C 1
ATOM 4415 O O . PRO B 2 252 ? 36.06000 26.38300 13.12400 1.000 57.89429 252 PRO B O 1
ATOM 4419 N N . SER B 2 253 ? 36.09700 26.35000 10.87100 1.000 59.60503 253 SER B N 1
ATOM 4420 C CA . SER B 2 253 ? 35.20800 27.48800 10.73200 1.000 59.46069 253 SER B CA 1
ATOM 4421 C C . SER B 2 253 ? 33.79600 27.13000 11.18300 1.000 60.96810 253 SER B C 1
ATOM 4422 O O . SER B 2 253 ? 33.48700 25.98300 11.51700 1.000 59.87647 253 SER B O 1
ATOM 4425 N N . ARG B 2 254 ? 32.95000 28.16100 11.25700 1.000 70.42352 254 ARG B N 1
ATOM 4426 C CA . ARG B 2 254 ? 31.53400 27.94400 11.54000 1.000 69.36264 254 ARG B CA 1
ATOM 4427 C C . ARG B 2 254 ? 30.86800 27.11500 10.44500 1.000 68.49850 254 ARG B C 1
ATOM 4428 O O . ARG B 2 254 ? 30.00800 26.27800 10.73500 1.000 72.99171 254 ARG B O 1
ATOM 4436 N N . ARG B 2 255 ? 31.21600 27.35800 9.17500 1.000 67.97494 255 ARG B N 1
ATOM 4437 C CA . ARG B 2 255 ? 30.57200 26.62300 8.08400 1.000 68.10877 255 ARG B CA 1
ATOM 4438 C C . ARG B 2 255 ? 31.10100 25.20300 7.96800 1.000 71.93362 255 ARG B C 1
ATOM 4439 O O . ARG B 2 255 ? 30.33200 24.26500 7.73300 1.000 68.85744 255 ARG B O 1
ATOM 4447 N N . GLN B 2 256 ? 32.41200 25.03000 8.12700 1.000 67.72664 256 GLN B N 1
ATOM 4448 C CA . GLN B 2 256 ? 32.99900 23.69900 8.14800 1.000 61.15447 256 GLN B CA 1
ATOM 4449 C C . GLN B 2 256 ? 32.36400 22.86000 9.23900 1.000 62.16899 256 GLN B C 1
ATOM 4450 O O . GLN B 2 256 ? 31.97800 21.70300 9.01500 1.000 62.56595 256 GLN B O 1
ATOM 4456 N N . MET B 2 257 ? 32.26500 23.43700 10.44000 1.000 60.91936 257 MET B N 1
ATOM 4457 C CA . MET B 2 257 ? 31.65200 22.74500 11.56500 1.000 59.75355 257 MET B CA 1
ATOM 4458 C C . MET B 2 257 ? 30.22000 22.32400 11.27600 1.000 59.57204 257 MET B C 1
ATOM 4459 O O . MET B 2 257 ? 29.74800 21.32300 11.82100 1.000 64.36408 257 MET B O 1
ATOM 4464 N N . SER B 2 258 ? 29.50300 23.06700 10.44600 1.000 60.11949 258 SER B N 1
ATOM 4465 C CA . SER B 2 258 ? 28.12400 22.67500 10.17500 1.000 65.28924 258 SER B CA 1
ATOM 4466 C C . SER B 2 258 ? 28.01600 21.54700 9.13600 1.000 58.35303 258 SER B C 1
ATOM 4467 O O . SER B 2 258 ? 27.00900 20.82700 9.11900 1.000 55.30780 258 SER B O 1
ATOM 4470 N N . THR B 2 259 ? 29.03800 21.36300 8.29600 1.000 53.67174 259 THR B N 1
ATOM 4471 C CA . THR B 2 259 ? 29.07900 20.25500 7.35600 1.000 55.59351 259 THR B CA 1
ATOM 4472 C C . THR B 2 259 ? 29.48000 18.94600 8.01300 1.000 57.79728 259 THR B C 1
ATOM 4473 O O . THR B 2 259 ? 29.30500 17.88300 7.40500 1.000 55.55698 259 THR B O 1
ATOM 4477 N N . MET B 2 260 ? 29.97400 18.99700 9.24800 1.000 57.61859 260 MET B N 1
ATOM 4478 C CA . MET B 2 260 ? 30.32600 17.79300 9.98300 1.000 46.26502 260 MET B CA 1
ATOM 4479 C C . MET B 2 260 ? 29.18600 17.42200 10.91300 1.000 46.72144 260 MET B C 1
ATOM 4480 O O . MET B 2 260 ? 28.51300 16.41900 10.69400 1.000 53.96292 260 MET B O 1
ATOM 4485 N N . ASN B 2 261 ? 28.89900 18.25500 11.90200 1.000 50.84294 261 ASN B N 1
ATOM 4486 C CA . ASN B 2 261 ? 27.72700 18.06600 12.74900 1.000 53.24483 261 ASN B CA 1
ATOM 4487 C C . ASN B 2 261 ? 27.00700 19.39300 12.89200 1.000 62.12348 261 ASN B C 1
ATOM 4488 O O . ASN B 2 261 ? 27.57300 20.33900 13.47600 1.000 67.39545 261 ASN B O 1
ATOM 4493 N N . PRO B 2 262 ? 25.79500 19.52700 12.34500 1.000 63.26086 262 PRO B N 1
ATOM 4494 C CA . PRO B 2 262 ? 25.05800 20.78900 12.51000 1.000 62.49063 262 PRO B CA 1
ATOM 4495 C C . PRO B 2 262 ? 24.81600 21.19000 13.96200 1.000 67.24092 262 PRO B C 1
ATOM 4496 O O . PRO B 2 262 ? 24.91500 22.38200 14.28100 1.000 71.61417 262 PRO B O 1
ATOM 4500 N N . ASN B 2 263 ? 24.58300 20.23700 14.87000 1.000 61.65233 263 ASN B N 1
ATOM 4501 C CA . ASN B 2 263 ? 24.34800 20.59100 16.26900 1.000 64.22704 263 ASN B CA 1
ATOM 4502 C C . ASN B 2 263 ? 25.49100 21.37600 16.90100 1.000 64.56286 263 ASN B C 1
ATOM 4503 O O . ASN B 2 263 ? 25.31200 21.92900 17.99000 1.000 66.85212 263 ASN B O 1
ATOM 4508 N N . TYR B 2 264 ? 26.65300 21.44100 16.26400 1.000 64.10947 264 TYR B N 1
ATOM 4509 C CA . TYR B 2 264 ? 27.80400 22.11900 16.84300 1.000 70.19124 264 TYR B CA 1
ATOM 4510 C C . TYR B 2 264 ? 28.26300 23.29700 15.99100 1.000 68.24642 264 TYR B C 1
ATOM 4511 O O . TYR B 2 264 ? 29.40000 23.74800 16.14000 1.000 67.24781 264 TYR B O 1
ATOM 4520 N N . THR B 2 265 ? 27.37700 23.82800 15.13200 1.000 72.79771 265 THR B N 1
ATOM 4521 C CA . THR B 2 265 ? 27.72400 24.94400 14.24900 1.000 67.65797 265 THR B CA 1
ATOM 4522 C C . THR B 2 265 ? 28.26600 26.14500 15.01600 1.000 67.55821 265 THR B C 1
ATOM 4523 O O . THR B 2 265 ? 29.15100 26.85500 14.51900 1.000 63.56971 265 THR B O 1
ATOM 4527 N N . GLU B 2 266 ? 27.78200 26.37800 16.23200 1.000 76.73047 266 GLU B N 1
ATOM 4528 C CA . GLU B 2 266 ? 28.29500 27.48000 17.02700 1.000 74.58405 266 GLU B CA 1
ATOM 4529 C C . GLU B 2 266 ? 29.17200 27.02300 18.19000 1.000 80.07571 266 GLU B C 1
ATOM 4530 O O . GLU B 2 266 ? 29.63200 27.86800 18.96700 1.000 76.26254 266 GLU B O 1
ATOM 4536 N N . PHE B 2 267 ? 29.50800 25.73300 18.27200 1.000 79.64982 267 PHE B N 1
ATOM 4537 C CA . PHE B 2 267 ? 30.37000 25.26500 19.35200 1.000 85.47228 267 PHE B CA 1
ATOM 4538 C C . PHE B 2 267 ? 31.78300 25.74200 19.06700 1.000 95.83513 267 PHE B C 1
ATOM 4539 O O . PHE B 2 267 ? 32.40000 25.32100 18.08100 1.000 97.43791 267 PHE B O 1
ATOM 4547 N N . ARG B 2 268 ? 32.30700 26.61100 19.92600 1.000 98.77545 268 ARG B N 1
ATOM 4548 C CA . ARG B 2 268 ? 33.61400 27.20600 19.70700 1.000 99.23832 268 ARG B CA 1
ATOM 4549 C C . ARG B 2 268 ? 34.70400 26.32400 20.29600 1.000 99.34421 268 ARG B C 1
ATOM 4550 O O . ARG B 2 268 ? 34.56000 25.77600 21.39400 1.000 99.73173 268 ARG B O 1
ATOM 4558 N N . PHE B 2 269 ? 35.77600 26.16200 19.53100 1.000 99.47222 269 PHE B N 1
ATOM 4559 C CA . PHE B 2 269 ? 37.03000 25.55700 19.93900 1.000 96.10120 269 PHE B CA 1
ATOM 4560 C C . PHE B 2 269 ? 38.07200 26.64500 20.14400 1.000 98.53129 269 PHE B C 1
ATOM 4561 O O . PHE B 2 269 ? 37.89500 27.77400 19.67200 1.000 95.76784 269 PHE B O 1
ATOM 4569 N N . PRO B 2 270 ? 39.15800 26.36400 20.87000 1.000 102.50719 270 PRO B N 1
ATOM 4570 C CA . PRO B 2 270 ? 40.23200 27.36000 20.95300 1.000 97.75219 270 PRO B CA 1
ATOM 4571 C C . PRO B 2 270 ? 40.68400 27.70500 19.54400 1.000 93.48775 270 PRO B C 1
ATOM 4572 O O . PRO B 2 270 ? 40.59700 26.88200 18.63200 1.000 93.06327 270 PRO B O 1
ATOM 4576 N N . ASP B 2 271 ? 41.15700 28.93200 19.35700 1.000 92.58927 271 ASP B N 1
ATOM 4577 C CA . ASP B 2 271 ? 41.54300 29.37200 18.01900 1.000 92.06833 271 ASP B CA 1
ATOM 4578 C C . ASP B 2 271 ? 42.99700 28.96800 17.79500 1.000 91.25378 271 ASP B C 1
ATOM 4579 O O . ASP B 2 271 ? 43.92800 29.63200 18.26400 1.000 88.32525 271 ASP B O 1
ATOM 4584 N N . VAL B 2 272 ? 43.18500 27.87400 17.06200 1.000 83.14171 272 VAL B N 1
ATOM 4585 C CA . VAL B 2 272 ? 44.49900 27.37400 16.68900 1.000 77.11207 272 VAL B CA 1
ATOM 4586 C C . VAL B 2 272 ? 44.66100 27.65400 15.20100 1.000 77.12117 272 VAL B C 1
ATOM 4587 O O . VAL B 2 272 ? 43.73400 27.41500 14.41700 1.000 76.60278 272 VAL B O 1
ATOM 4591 N N . LYS B 2 273 ? 45.83500 28.19600 14.81100 1.000 82.52816 273 LYS B N 1
ATOM 4592 C CA . LYS B 2 273 ? 46.11700 28.45700 13.39900 1.000 72.86367 273 LYS B CA 1
ATOM 4593 C C . LYS B 2 273 ? 46.57700 27.16900 12.71600 1.000 70.96480 273 LYS B C 1
ATOM 4594 O O . LYS B 2 273 ? 47.29200 26.36300 13.32800 1.000 68.45072 273 LYS B O 1
ATOM 4600 N N . PRO B 2 274 ? 46.16800 26.94000 11.46300 1.000 66.09083 274 PRO B N 1
ATOM 4601 C CA . PRO B 2 274 ? 46.49600 25.66900 10.79700 1.000 61.42098 274 PRO B CA 1
ATOM 4602 C C . PRO B 2 274 ? 47.99200 25.50400 10.59800 1.000 56.48593 274 PRO B C 1
ATOM 4603 O O . PRO B 2 274 ? 48.63300 26.31600 9.93400 1.000 71.46767 274 PRO B O 1
ATOM 4607 N N . ARG B 2 275 ? 48.52700 24.38400 11.08000 1.000 58.69606 275 ARG B N 1
ATOM 4608 C CA . ARG B 2 275 ? 49.94600 24.05200 10.80100 1.000 66.17910 275 ARG B CA 1
ATOM 4609 C C . ARG B 2 275 ? 49.95300 23.31000 9.46000 1.000 69.36870 275 ARG B C 1
ATOM 4610 O O . ARG B 2 275 ? 48.88900 22.80400 9.07800 1.000 75.93717 275 ARG B O 1
ATOM 4618 N N . GLU B 2 276 ? 51.08100 23.25800 8.75300 1.000 73.23949 276 GLU B N 1
ATOM 4619 C CA . GLU B 2 276 ? 51.05100 22.63600 7.39900 1.000 78.07790 276 GLU B CA 1
ATOM 4620 C C . GLU B 2 276 ? 51.94900 21.39400 7.35800 1.000 75.42114 276 GLU B C 1
ATOM 4621 O O . GLU B 2 276 ? 52.94200 21.35100 8.10100 1.000 75.69268 276 GLU B O 1
ATOM 4627 N N . TRP B 2 277 ? 51.63300 20.45100 6.47800 1.000 72.69087 277 TRP B N 1
ATOM 4628 C CA . TRP B 2 277 ? 52.34200 19.15100 6.45900 1.000 64.74507 277 TRP B CA 1
ATOM 4629 C C . TRP B 2 277 ? 53.85000 19.30900 6.31700 1.000 69.35721 277 TRP B C 1
ATOM 4630 O O . TRP B 2 277 ? 54.59200 18.58400 6.99800 1.000 68.87326 277 TRP B O 1
ATOM 4641 N N . LYS B 2 278 ? 54.29100 20.22600 5.46500 1.000 77.96881 278 LYS B N 1
ATOM 4642 C CA . LYS B 2 278 ? 55.74500 20.40700 5.23400 1.000 76.26365 278 LYS B CA 1
ATOM 4643 C C . LYS B 2 278 ? 56.45500 20.48500 6.58900 1.000 75.81842 278 LYS B C 1
ATOM 4644 O O . LYS B 2 278 ? 57.57300 19.95700 6.70500 1.000 68.93839 278 LYS B O 1
ATOM 4650 N N . SER B 2 279 ? 55.81800 21.12000 7.56900 1.000 73.87230 279 SER B N 1
ATOM 4651 C CA . SER B 2 279 ? 56.42700 21.28900 8.90800 1.000 73.76532 279 SER B CA 1
ATOM 4652 C C . SER B 2 279 ? 56.43500 19.95500 9.65600 1.000 79.46167 279 SER B C 1
ATOM 4653 O O . SER B 2 279 ? 57.51000 19.52300 10.10100 1.000 76.56823 279 SER B O 1
ATOM 4656 N N . ILE B 2 280 ? 55.27100 19.33500 9.79600 1.000 76.94102 280 ILE B N 1
ATOM 4657 C CA . ILE B 2 280 ? 55.17100 18.07100 10.57400 1.000 70.48494 280 ILE B CA 1
ATOM 4658 C C . ILE B 2 280 ? 56.21000 17.06500 10.05800 1.000 68.77697 280 ILE B C 1
ATOM 4659 O O . ILE B 2 280 ? 56.88400 16.44000 10.89700 1.000 68.81431 280 ILE B O 1
ATOM 4664 N N . PHE B 2 281 ? 56.37000 16.94400 8.74200 1.000 68.89987 281 PHE B N 1
ATOM 4665 C CA . PHE B 2 281 ? 57.26600 15.90400 8.16900 1.000 74.55238 281 PHE B CA 1
ATOM 4666 C C . PHE B 2 281 ? 58.66300 16.44400 7.91700 1.000 77.15631 281 PHE B C 1
ATOM 4667 O O . PHE B 2 281 ? 59.52800 15.66900 7.48500 1.000 79.35990 281 PHE B O 1
ATOM 4675 N N . ALA B 2 282 ? 58.89200 17.72600 8.18700 1.000 80.05961 282 ALA B N 1
ATOM 4676 C CA . ALA B 2 282 ? 60.18600 18.34800 7.90600 1.000 77.95509 282 ALA B CA 1
ATOM 4677 C C . ALA B 2 282 ? 61.37600 17.43200 8.18900 1.000 77.48753 282 ALA B C 1
ATOM 4678 O O . ALA B 2 282 ? 62.27600 17.29400 7.35400 1.000 77.40753 282 ALA B O 1
ATOM 4680 N N . SER B 2 283 ? 61.39300 16.78300 9.35800 1.000 76.78175 283 SER B N 1
ATOM 4681 C CA . SER B 2 283 ? 62.52500 15.92300 9.69100 1.000 81.15660 283 SER B CA 1
ATOM 4682 C C . SER B 2 283 ? 62.59300 14.73200 8.75100 1.000 88.84063 283 SER B C 1
ATOM 4683 O O . SER B 2 283 ? 63.68000 14.35600 8.29600 1.000 92.51473 283 SER B O 1
ATOM 4686 N N . HIS B 2 284 ? 61.43700 14.13200 8.44300 1.000 83.91463 284 HIS B N 1
ATOM 4687 C CA . HIS B 2 284 ? 61.41700 13.01300 7.50800 1.000 80.46372 284 HIS B CA 1
ATOM 4688 C C . HIS B 2 284 ? 61.83500 13.45700 6.11000 1.000 85.89224 284 HIS B C 1
ATOM 4689 O O . HIS B 2 284 ? 62.62900 12.77400 5.44900 1.000 87.07335 284 HIS B O 1
ATOM 4696 N N . ILE B 2 285 ? 61.32200 14.60000 5.64300 1.000 78.86586 285 ILE B N 1
ATOM 4697 C CA . ILE B 2 285 ? 61.76200 15.10900 4.35100 1.000 77.61214 285 ILE B CA 1
ATOM 4698 C C . ILE B 2 285 ? 63.26600 15.33800 4.38100 1.000 90.03656 285 ILE B C 1
ATOM 4699 O O . ILE B 2 285 ? 63.97900 14.99500 3.43300 1.000 92.98820 285 ILE B O 1
ATOM 4704 N N . ALA B 2 286 ? 63.78600 15.83600 5.50800 1.000 88.64957 286 ALA B N 1
ATOM 4705 C CA . ALA B 2 286 ? 65.22100 16.08100 5.61800 1.000 86.27456 286 ALA B CA 1
ATOM 4706 C C . ALA B 2 286 ? 66.02800 14.79300 5.47600 1.000 95.99139 286 ALA B C 1
ATOM 4707 O O . ALA B 2 286 ? 66.82000 14.64500 4.53600 1.000 98.10724 286 ALA B O 1
ATOM 4709 N N . SER B 2 287 ? 65.84500 13.84800 6.40500 1.000 91.58840 287 SER B N 1
ATOM 4710 C CA . SER B 2 287 ? 66.65700 12.63100 6.38900 1.000 88.51203 287 SER B CA 1
ATOM 4711 C C . SER B 2 287 ? 66.52600 11.86500 5.07500 1.000 92.63624 287 SER B C 1
ATOM 4712 O O . SER B 2 287 ? 67.53600 11.44600 4.49300 1.000 91.92644 287 SER B O 1
ATOM 4715 N N . THR B 2 288 ? 65.30000 11.72200 4.56100 1.000 96.98047 288 THR B N 1
ATOM 4716 C CA . THR B 2 288 ? 65.03200 10.81500 3.43300 1.000 100.50432 288 THR B CA 1
ATOM 4717 C C . THR B 2 288 ? 65.26100 11.44900 2.06100 1.000 100.18553 288 THR B C 1
ATOM 4718 O O . THR B 2 288 ? 66.21200 11.07800 1.36600 1.000 104.27249 288 THR B O 1
ATOM 4722 N N . GLU B 2 289 ? 64.37000 12.37800 1.65400 1.000 103.76498 289 GLU B N 1
ATOM 4723 C CA . GLU B 2 289 ? 64.34100 13.08400 0.35800 1.000 106.08339 289 GLU B CA 1
ATOM 4724 C C . GLU B 2 289 ? 65.64600 12.97600 -0.41900 1.000 109.37057 289 GLU B C 1
ATOM 4725 O O . GLU B 2 289 ? 66.70100 13.42000 0.05000 1.000 106.84833 289 GLU B O 1
ATOM 4731 N N . THR B 2 290 ? 65.57800 12.41200 -1.62100 1.000 109.07502 290 THR B N 1
ATOM 4732 C CA . THR B 2 290 ? 66.77900 12.15300 -2.39300 1.000 117.31956 290 THR B CA 1
ATOM 4733 C C . THR B 2 290 ? 66.46600 12.24300 -3.88900 1.000 121.85154 290 THR B C 1
ATOM 4734 O O . THR B 2 290 ? 66.40300 11.21900 -4.57900 1.000 126.52999 290 THR B O 1
ATOM 4738 N N . ASN B 2 291 ? 66.16700 13.46800 -4.35200 1.000 119.16539 291 ASN B N 1
ATOM 4739 C CA . ASN B 2 291 ? 65.91800 13.76900 -5.76400 1.000 120.05155 291 ASN B CA 1
ATOM 4740 C C . ASN B 2 291 ? 64.48100 13.44800 -6.18600 1.000 113.82685 291 ASN B C 1
ATOM 4741 O O . ASN B 2 291 ? 64.22200 13.23300 -7.37700 1.000 106.21687 291 ASN B O 1
ATOM 4746 N N . ASP B 2 292 ? 63.54200 13.39400 -5.23400 1.000 112.41330 292 ASP B N 1
ATOM 4747 C CA . ASP B 2 292 ? 62.19100 12.93100 -5.52300 1.000 99.03548 292 ASP B CA 1
ATOM 4748 C C . ASP B 2 292 ? 61.13200 14.01400 -5.35200 1.000 87.08686 292 ASP B C 1
ATOM 4749 O O . ASP B 2 292 ? 61.12700 14.72600 -4.33600 1.000 91.81265 292 ASP B O 1
ATOM 4754 N N . PRO B 2 293 ? 60.20700 14.15100 -6.30600 1.000 75.70921 293 PRO B N 1
ATOM 4755 C CA . PRO B 2 293 ? 58.98500 14.93300 -6.07800 1.000 75.77317 293 PRO B CA 1
ATOM 4756 C C . PRO B 2 293 ? 57.90900 14.16400 -5.32200 1.000 75.94114 293 PRO B C 1
ATOM 4757 O O . PRO B 2 293 ? 56.79800 14.68300 -5.15000 1.000 75.46466 293 PRO B O 1
ATOM 4761 N N . SER B 2 294 ? 58.19200 12.92000 -4.92800 1.000 77.92506 294 SER B N 1
ATOM 4762 C CA . SER B 2 294 ? 57.22000 12.10500 -4.20900 1.000 68.97464 294 SER B CA 1
ATOM 4763 C C . SER B 2 294 ? 56.68500 12.83800 -2.99300 1.000 65.24123 294 SER B C 1
ATOM 4764 O O . SER B 2 294 ? 55.47500 12.84400 -2.73900 1.000 63.60269 294 SER B O 1
ATOM 4767 N N . TRP B 2 295 ? 57.58700 13.44300 -2.21300 1.000 65.75610 295 TRP B N 1
ATOM 4768 C CA . TRP B 2 295 ? 57.16700 14.14800 -1.00800 1.000 59.54065 295 TRP B CA 1
ATOM 4769 C C . TRP B 2 295 ? 56.20300 15.28100 -1.34100 1.000 58.44871 295 TRP B C 1
ATOM 4770 O O . TRP B 2 295 ? 55.22700 15.50800 -0.61000 1.000 61.53236 295 TRP B O 1
ATOM 4781 N N . ASP B 2 296 ? 56.44200 15.99700 -2.44300 1.000 61.50604 296 ASP B N 1
ATOM 4782 C CA . ASP B 2 296 ? 55.51100 17.05800 -2.81400 1.000 62.46036 296 ASP B CA 1
ATOM 4783 C C . ASP B 2 296 ? 54.15300 16.48200 -3.18900 1.000 61.22215 296 ASP B C 1
ATOM 4784 O O . ASP B 2 296 ? 53.10900 17.01700 -2.79000 1.000 55.82439 296 ASP B O 1
ATOM 4789 N N . GLN B 2 297 ? 54.15000 15.38500 -3.95600 1.000 64.39262 297 GLN B N 1
ATOM 4790 C CA . GLN B 2 297 ? 52.89500 14.77300 -4.37700 1.000 59.21236 297 GLN B CA 1
ATOM 4791 C C . GLN B 2 297 ? 52.18300 14.09900 -3.21200 1.000 55.67090 297 GLN B C 1
ATOM 4792 O O . GLN B 2 297 ? 50.96900 14.25300 -3.04600 1.000 54.83556 297 GLN B O 1
ATOM 4798 N N . ALA B 2 298 ? 52.92500 13.40400 -2.35600 1.000 50.74797 298 ALA B N 1
ATOM 4799 C CA . ALA B 2 298 ? 52.28100 12.74500 -1.23000 1.000 54.08987 298 ALA B CA 1
ATOM 4800 C C . ALA B 2 298 ? 51.63200 13.76800 -0.30700 1.000 53.71484 298 ALA B C 1
ATOM 4801 O O . ALA B 2 298 ? 50.46800 13.61500 0.08900 1.000 48.64595 298 ALA B O 1
ATOM 4803 N N . LEU B 2 299 ? 52.34800 14.84900 0.00600 1.000 48.68097 299 LEU B N 1
ATOM 4804 C CA . LEU B 2 299 ? 51.74800 15.85700 0.87300 1.000 53.23556 299 LEU B CA 1
ATOM 4805 C C . LEU B 2 299 ? 50.59300 16.58600 0.18700 1.000 51.85868 299 LEU B C 1
ATOM 4806 O O . LEU B 2 299 ? 49.60200 16.93100 0.84900 1.000 43.65340 299 LEU B O 1
ATOM 4811 N N . ASP B 2 300 ? 50.66600 16.78400 -1.13800 1.000 51.17592 300 ASP B N 1
ATOM 4812 C CA . ASP B 2 300 ? 49.51800 17.36300 -1.82300 1.000 47.54305 300 ASP B CA 1
ATOM 4813 C C . ASP B 2 300 ? 48.31700 16.44200 -1.75900 1.000 47.19639 300 ASP B C 1
ATOM 4814 O O . ASP B 2 300 ? 47.18600 16.89500 -1.54100 1.000 43.18343 300 ASP B O 1
ATOM 4819 N N . LEU B 2 301 ? 48.55100 15.14200 -1.95500 1.000 51.85597 301 LEU B N 1
ATOM 4820 C CA . LEU B 2 301 ? 47.47400 14.16600 -1.89700 1.000 46.89137 301 LEU B CA 1
ATOM 4821 C C . LEU B 2 301 ? 46.94200 14.04400 -0.48200 1.000 43.91296 301 LEU B C 1
ATOM 4822 O O . LEU B 2 301 ? 45.73100 13.87400 -0.28300 1.000 42.28835 301 LEU B O 1
ATOM 4827 N N . LEU B 2 302 ? 47.82600 14.17500 0.50500 1.000 43.16382 302 LEU B N 1
ATOM 4828 C CA . LEU B 2 302 ? 47.38600 14.18400 1.89300 1.000 41.76206 302 LEU B CA 1
ATOM 4829 C C . LEU B 2 302 ? 46.43500 15.34000 2.16300 1.000 47.09224 302 LEU B C 1
ATOM 4830 O O . LEU B 2 302 ? 45.38800 15.15800 2.80400 1.000 42.45380 302 LEU B O 1
ATOM 4835 N N . THR B 2 303 ? 46.77300 16.53100 1.64200 1.000 50.06030 303 THR B N 1
ATOM 4836 C CA . THR B 2 303 ? 45.94600 17.71700 1.82600 1.000 44.68486 303 THR B CA 1
ATOM 4837 C C . THR B 2 303 ? 44.56800 17.53800 1.21200 1.000 47.53848 303 THR B C 1
ATOM 4838 O O . THR B 2 303 ? 43.55500 17.91100 1.81500 1.000 49.86291 303 THR B O 1
ATOM 4842 N N . LYS B 2 304 ? 44.50100 16.95900 0.01700 1.000 43.38651 304 LYS B N 1
ATOM 4843 C CA . LYS B 2 304 ? 43.20100 16.81100 -0.60600 1.000 48.51744 304 LYS B CA 1
ATOM 4844 C C . LYS B 2 304 ? 42.34300 15.73600 0.08200 1.000 49.76026 304 LYS B C 1
ATOM 4845 O O . LYS B 2 304 ? 41.11200 15.77100 -0.06000 1.000 46.31365 304 LYS B O 1
ATOM 4851 N N . PHE B 2 305 ? 42.94800 14.80800 0.85600 1.000 44.33766 305 PHE B N 1
ATOM 4852 C CA . PHE B 2 305 ? 42.14600 13.84000 1.61600 1.000 46.54066 305 PHE B CA 1
ATOM 4853 C C . PHE B 2 305 ? 41.63200 14.44500 2.92300 1.000 42.90605 305 PHE B C 1
ATOM 4854 O O . PHE B 2 305 ? 40.44700 14.32100 3.24800 1.000 39.13373 305 PHE B O 1
ATOM 4862 N N . LEU B 2 306 ? 42.50500 15.11200 3.68000 1.000 45.42362 306 LEU B N 1
ATOM 4863 C CA . LEU B 2 306 ? 42.19900 15.46400 5.07000 1.000 48.71923 306 LEU B CA 1
ATOM 4864 C C . LEU B 2 306 ? 41.58300 16.86300 5.15100 1.000 47.84766 306 LEU B C 1
ATOM 4865 O O . LEU B 2 306 ? 42.25300 17.86400 5.42200 1.000 53.57144 306 LEU B O 1
ATOM 4870 N N . ARG B 2 307 ? 40.26400 16.91400 4.95500 1.000 41.23977 307 ARG B N 1
ATOM 4871 C CA . ARG B 2 307 ? 39.52400 18.16000 4.92300 1.000 46.27161 307 ARG B CA 1
ATOM 4872 C C . ARG B 2 307 ? 38.30800 18.06300 5.83400 1.000 49.09249 307 ARG B C 1
ATOM 4873 O O . ARG B 2 307 ? 37.65200 17.02300 5.89900 1.000 47.09787 307 ARG B O 1
ATOM 4881 N N . TYR B 2 308 ? 38.03100 19.15600 6.55500 1.000 51.70981 308 TYR B N 1
ATOM 4882 C CA . TYR B 2 308 ? 36.91500 19.16900 7.49500 1.000 48.30065 308 TYR B CA 1
ATOM 4883 C C . TYR B 2 308 ? 35.60000 18.90000 6.79900 1.000 48.56917 308 TYR B C 1
ATOM 4884 O O . TYR B 2 308 ? 34.82200 18.05000 7.24200 1.000 50.78350 308 TYR B O 1
ATOM 4893 N N . GLU B 2 309 ? 35.29700 19.66900 5.76400 1.000 55.51094 309 GLU B N 1
ATOM 4894 C CA . GLU B 2 309 ? 34.04800 19.47300 5.04500 1.000 59.77187 309 GLU B CA 1
ATOM 4895 C C . GLU B 2 309 ? 34.08600 18.15400 4.27600 1.000 58.55680 309 GLU B C 1
ATOM 4896 O O . GLU B 2 309 ? 34.92000 18.00700 3.36900 1.000 58.74406 309 GLU B O 1
ATOM 4902 N N . PRO B 2 310 ? 33.23200 17.17500 4.60600 1.000 51.06763 310 PRO B N 1
ATOM 4903 C CA . PRO B 2 310 ? 33.27700 15.87700 3.90000 1.000 53.12253 310 PRO B CA 1
ATOM 4904 C C . PRO B 2 310 ? 33.13300 15.98400 2.38400 1.000 56.05208 310 PRO B C 1
ATOM 4905 O O . PRO B 2 310 ? 33.77800 15.22800 1.64200 1.000 50.45190 310 PRO B O 1
ATOM 4909 N N . GLY B 2 311 ? 32.29500 16.90600 1.89900 1.000 55.68143 311 GLY B N 1
ATOM 4910 C CA . GLY B 2 311 ? 32.10700 17.04200 0.47100 1.000 46.34657 311 GLY B CA 1
ATOM 4911 C C . GLY B 2 311 ? 33.33300 17.52400 -0.26500 1.000 51.85665 311 GLY B C 1
ATOM 4912 O O . GLY B 2 311 ? 33.42100 17.32500 -1.47500 1.000 56.43610 311 GLY B O 1
ATOM 4913 N N . GLU B 2 312 ? 34.29200 18.13600 0.43600 1.000 56.49229 312 GLU B N 1
ATOM 4914 C CA . GLU B 2 312 ? 35.50700 18.67500 -0.17300 1.000 55.37630 312 GLU B CA 1
ATOM 4915 C C . GLU B 2 312 ? 36.65400 17.67600 -0.20900 1.000 54.22205 312 GLU B C 1
ATOM 4916 O O . GLU B 2 312 ? 37.69200 17.96600 -0.82000 1.000 53.46145 312 GLU B O 1
ATOM 4922 N N . ARG B 2 313 ? 36.46600 16.49700 0.38000 1.000 49.15268 313 ARG B N 1
ATOM 4923 C CA . ARG B 2 313 ? 37.49500 15.47100 0.38400 1.000 42.07433 313 ARG B CA 1
ATOM 4924 C C . ARG B 2 313 ? 37.59100 14.83000 -0.98800 1.000 38.34846 313 ARG B C 1
ATOM 4925 O O . ARG B 2 313 ? 36.58000 14.53700 -1.62600 1.000 37.87146 313 ARG B O 1
ATOM 4933 N N . LEU B 2 314 ? 38.81300 14.61800 -1.44300 1.000 40.01322 314 LEU B N 1
ATOM 4934 C CA . LEU B 2 314 ? 39.03700 14.01600 -2.75000 1.000 40.79505 314 LEU B CA 1
ATOM 4935 C C . LEU B 2 314 ? 38.43700 12.61400 -2.81300 1.000 41.99206 314 LEU B C 1
ATOM 4936 O O . LEU B 2 314 ? 38.76000 11.75400 -1.99400 1.000 44.09810 314 LEU B O 1
ATOM 4941 N N . LEU B 2 315 ? 37.55300 12.38100 -3.77800 1.000 49.71899 315 LEU B N 1
ATOM 4942 C CA . LEU B 2 315 ? 36.93800 11.07000 -3.91400 1.000 40.38223 315 LEU B CA 1
ATOM 4943 C C . LEU B 2 315 ? 37.99600 10.05100 -4.34600 1.000 45.85888 315 LEU B C 1
ATOM 4944 O O . LEU B 2 315 ? 38.97100 10.41100 -5.01800 1.000 43.82475 315 LEU B O 1
ATOM 4949 N N . PRO B 2 316 ? 37.82500 8.74300 -3.95500 1.000 49.43458 316 PRO B N 1
ATOM 4950 C CA . PRO B 2 316 ? 38.90600 7.75600 -4.11600 1.000 47.75597 316 PRO B CA 1
ATOM 4951 C C . PRO B 2 316 ? 39.24400 7.41200 -5.55300 1.000 44.21048 316 PRO B C 1
ATOM 4952 O O . PRO B 2 316 ? 40.42300 7.27800 -5.89500 1.000 44.82352 316 PRO B O 1
ATOM 4956 N N . LEU B 2 317 ? 38.22900 7.18800 -6.38600 1.000 39.72207 317 LEU B N 1
ATOM 4957 C CA . LEU B 2 317 ? 38.52900 6.86700 -7.77600 1.000 44.21262 317 LEU B CA 1
ATOM 4958 C C . LEU B 2 317 ? 39.08400 8.07700 -8.50900 1.000 50.30527 317 LEU B C 1
ATOM 4959 O O . LEU B 2 317 ? 39.94300 7.93200 -9.38600 1.000 51.19064 317 LEU B O 1
ATOM 4964 N N . GLU B 2 318 ? 38.62100 9.27700 -8.16100 1.000 50.88671 318 GLU B N 1
ATOM 4965 C CA . GLU B 2 318 ? 39.26200 10.47700 -8.67100 1.000 44.59616 318 GLU B CA 1
ATOM 4966 C C . GLU B 2 318 ? 40.73100 10.52500 -8.27400 1.000 47.25498 318 GLU B C 1
ATOM 4967 O O . GLU B 2 318 ? 41.58800 10.87600 -9.08800 1.000 58.03952 318 GLU B O 1
ATOM 4973 N N . ALA B 2 319 ? 41.04800 10.14000 -7.03800 1.000 46.24394 319 ALA B N 1
ATOM 4974 C CA . ALA B 2 319 ? 42.42000 10.24000 -6.55200 1.000 51.06918 319 ALA B CA 1
ATOM 4975 C C . ALA B 2 319 ? 43.39800 9.37900 -7.36500 1.000 55.16367 319 ALA B C 1
ATOM 4976 O O . ALA B 2 319 ? 44.61100 9.63200 -7.35100 1.000 53.47574 319 ALA B O 1
ATOM 4978 N N . LEU B 2 320 ? 42.91300 8.35800 -8.06600 1.000 54.87145 320 LEU B N 1
ATOM 4979 C CA . LEU B 2 320 ? 43.84200 7.49600 -8.78300 1.000 56.91384 320 LEU B CA 1
ATOM 4980 C C . LEU B 2 320 ? 44.66900 8.28100 -9.78300 1.000 54.47615 320 LEU B C 1
ATOM 4981 O O . LEU B 2 320 ? 45.82200 7.92500 -10.05200 1.000 55.22313 320 LEU B O 1
ATOM 4986 N N . ALA B 2 321 ? 44.11600 9.37900 -10.29200 1.000 60.94242 321 ALA B N 1
ATOM 4987 C CA . ALA B 2 321 ? 44.72300 10.22700 -11.31000 1.000 54.96990 321 ALA B CA 1
ATOM 4988 C C . ALA B 2 321 ? 45.76100 11.19700 -10.75500 1.000 58.45864 321 ALA B C 1
ATOM 4989 O O . ALA B 2 321 ? 46.40400 11.89900 -11.54100 1.000 62.93384 321 ALA B O 1
ATOM 4991 N N . HIS B 2 322 ? 45.94700 11.25100 -9.43700 1.000 54.97163 322 HIS B N 1
ATOM 4992 C CA . HIS B 2 322 ? 46.89300 12.19000 -8.85300 1.000 56.39921 322 HIS B CA 1
ATOM 4993 C C . HIS B 2 322 ? 48.30800 11.92300 -9.36700 1.000 55.14121 322 HIS B C 1
ATOM 4994 O O . HIS B 2 322 ? 48.66600 10.79400 -9.70700 1.000 57.34333 322 HIS B O 1
ATOM 5001 N N . ASP B 2 323 ? 49.11300 12.98900 -9.45400 1.000 61.31099 323 ASP B N 1
ATOM 5002 C CA . ASP B 2 323 ? 50.48100 12.86100 -9.95300 1.000 60.27216 323 ASP B CA 1
ATOM 5003 C C . ASP B 2 323 ? 51.31400 11.91200 -9.10400 1.000 55.42644 323 ASP B C 1
ATOM 5004 O O . ASP B 2 323 ? 52.32500 11.38800 -9.57800 1.000 54.46584 323 ASP B O 1
ATOM 5009 N N . PHE B 2 324 ? 50.89900 11.68800 -7.85900 1.000 61.53405 324 PHE B N 1
ATOM 5010 C CA . PHE B 2 324 ? 51.59500 10.78200 -6.95200 1.000 59.59296 324 PHE B CA 1
ATOM 5011 C C . PHE B 2 324 ? 51.68700 9.37600 -7.53500 1.000 57.87933 324 PHE B C 1
ATOM 5012 O O . PHE B 2 324 ? 52.61900 8.62700 -7.21600 1.000 57.06108 324 PHE B O 1
ATOM 5020 N N . PHE B 2 325 ? 50.70100 8.98400 -8.34000 1.000 51.72124 325 PHE B N 1
ATOM 5021 C CA . PHE B 2 325 ? 50.64300 7.66000 -8.94300 1.000 60.78464 325 PHE B CA 1
ATOM 5022 C C . PHE B 2 325 ? 51.18600 7.61200 -10.36400 1.000 61.92726 325 PHE B C 1
ATOM 5023 O O . PHE B 2 325 ? 51.13700 6.54800 -10.99200 1.000 59.71185 325 PHE B O 1
ATOM 5031 N N . ASP B 2 326 ? 51.71700 8.73000 -10.87200 1.000 61.06596 326 ASP B N 1
ATOM 5032 C CA . ASP B 2 326 ? 52.25400 8.76100 -12.22800 1.000 55.03122 326 ASP B CA 1
ATOM 5033 C C . ASP B 2 326 ? 53.35000 7.72300 -12.42400 1.000 56.77356 326 ASP B C 1
ATOM 5034 O O . ASP B 2 326 ? 53.45500 7.13600 -13.50500 1.000 58.73769 326 ASP B O 1
ATOM 5039 N N . GLU B 2 327 ? 54.14700 7.45100 -11.38800 1.000 54.01149 327 GLU B N 1
ATOM 5040 C CA . GLU B 2 327 ? 55.18100 6.43000 -11.51100 1.000 54.17198 327 GLU B CA 1
ATOM 5041 C C . GLU B 2 327 ? 54.58800 5.06000 -11.83600 1.000 58.54090 327 GLU B C 1
ATOM 5042 O O . GLU B 2 327 ? 55.11000 4.34600 -12.70000 1.000 59.71187 327 GLU B O 1
ATOM 5048 N N . LEU B 2 328 ? 53.45900 4.70300 -11.20500 1.000 58.02980 328 LEU B N 1
ATOM 5049 C CA . LEU B 2 328 ? 52.86400 3.37900 -11.39100 1.000 53.43376 328 LEU B CA 1
ATOM 5050 C C . LEU B 2 328 ? 52.42200 3.10200 -12.82700 1.000 58.13391 328 LEU B C 1
ATOM 5051 O O . LEU B 2 328 ? 52.31600 1.92600 -13.21400 1.000 61.42793 328 LEU B O 1
ATOM 5056 N N . ARG B 2 329 ? 52.16700 4.13400 -13.63200 1.000 56.17299 329 ARG B N 1
ATOM 5057 C CA . ARG B 2 329 ? 51.70000 3.93100 -14.99900 1.000 52.26730 329 ARG B CA 1
ATOM 5058 C C . ARG B 2 329 ? 52.82500 3.94300 -16.02300 1.000 52.01427 329 ARG B C 1
ATOM 5059 O O . ARG B 2 329 ? 52.54900 3.79900 -17.21600 1.000 51.87366 329 ARG B O 1
ATOM 5067 N N . LEU B 2 330 ? 54.06000 4.20800 -15.61200 1.000 56.25063 330 LEU B N 1
ATOM 5068 C CA . LEU B 2 330 ? 55.16700 4.08800 -16.54800 1.000 59.69961 330 LEU B CA 1
ATOM 5069 C C . LEU B 2 330 ? 55.40700 2.61600 -16.85000 1.000 62.80899 330 LEU B C 1
ATOM 5070 O O . LEU B 2 330 ? 55.36400 1.78500 -15.94000 1.000 67.37960 330 LEU B O 1
ATOM 5075 N N . PRO B 2 331 ? 55.65500 2.25800 -18.11100 1.000 67.20688 331 PRO B N 1
ATOM 5076 C CA . PRO B 2 331 ? 55.86000 0.83700 -18.42300 1.000 62.27145 331 PRO B CA 1
ATOM 5077 C C . PRO B 2 331 ? 57.09100 0.24600 -17.76100 1.000 67.06699 331 PRO B C 1
ATOM 5078 O O . PRO B 2 331 ? 57.07600 -0.92700 -17.37500 1.000 69.89047 331 PRO B O 1
ATOM 5082 N N . SER B 2 332 ? 58.15000 1.02300 -17.58400 1.000 63.13956 332 SER B N 1
ATOM 5083 C CA . SER B 2 332 ? 59.36800 0.47800 -17.00800 1.000 61.48593 332 SER B CA 1
ATOM 5084 C C . SER B 2 332 ? 59.33700 0.34200 -15.48400 1.000 65.75263 332 SER B C 1
ATOM 5085 O O . SER B 2 332 ? 60.30300 -0.18300 -14.92200 1.000 68.77205 332 SER B O 1
ATOM 5088 N N . THR B 2 333 ? 58.30000 0.83200 -14.79600 1.000 61.29965 333 THR B N 1
ATOM 5089 C CA . THR B 2 333 ? 58.22300 0.70100 -13.33800 1.000 58.39661 333 THR B CA 1
ATOM 5090 C C . THR B 2 333 ? 58.04300 -0.76000 -12.92400 1.000 65.56232 333 THR B C 1
ATOM 5091 O O . THR B 2 333 ? 57.24800 -1.50000 -13.51200 1.000 62.20566 333 THR B O 1
ATOM 5095 N N . ARG B 2 334 ? 58.78900 -1.18600 -11.90600 1.000 63.70144 334 ARG B N 1
ATOM 5096 C CA . ARG B 2 334 ? 58.62700 -2.51900 -11.34200 1.000 60.36922 334 ARG B CA 1
ATOM 5097 C C . ARG B 2 334 ? 58.54200 -2.42800 -9.82400 1.000 58.48171 334 ARG B C 1
ATOM 5098 O O . ARG B 2 334 ? 58.72200 -1.36200 -9.23400 1.000 61.61726 334 ARG B O 1
ATOM 5106 N N . LEU B 2 335 ? 58.21600 -3.55900 -9.18600 1.000 54.65676 335 LEU B N 1
ATOM 5107 C CA . LEU B 2 335 ? 58.36900 -3.64900 -7.74300 1.000 50.30748 335 LEU B CA 1
ATOM 5108 C C . LEU B 2 335 ? 59.83800 -3.48100 -7.38700 1.000 52.95039 335 LEU B C 1
ATOM 5109 O O . LEU B 2 335 ? 60.71000 -3.71500 -8.22300 1.000 57.37319 335 LEU B O 1
ATOM 5114 N N . PRO B 2 336 ? 60.14200 -3.08100 -6.14900 1.000 47.25552 336 PRO B N 1
ATOM 5115 C CA . PRO B 2 336 ? 61.55500 -3.06800 -5.73900 1.000 46.54343 336 PRO B CA 1
ATOM 5116 C C . PRO B 2 336 ? 62.22500 -4.41400 -5.93400 1.000 51.23425 336 PRO B C 1
ATOM 5117 O O . PRO B 2 336 ? 63.39700 -4.46700 -6.33100 1.000 47.72595 336 PRO B O 1
ATOM 5121 N N . SER B 2 337 ? 61.49000 -5.51100 -5.73000 1.000 58.17323 337 SER B N 1
ATOM 5122 C CA . SER B 2 337 ? 62.03700 -6.83400 -5.99800 1.000 60.67294 337 SER B CA 1
ATOM 5123 C C . SER B 2 337 ? 62.49600 -6.96800 -7.43700 1.000 61.36787 337 SER B C 1
ATOM 5124 O O . SER B 2 337 ? 63.34000 -7.81700 -7.73300 1.000 67.79913 337 SER B O 1
ATOM 5127 N N . GLY B 2 338 ? 61.94300 -6.18000 -8.33900 1.000 50.94337 338 GLY B N 1
ATOM 5128 C CA . GLY B 2 338 ? 62.14700 -6.36600 -9.74400 1.000 54.68592 338 GLY B CA 1
ATOM 5129 C C . GLY B 2 338 ? 60.97300 -6.99800 -10.45700 1.000 63.09056 338 GLY B C 1
ATOM 5130 O O . GLY B 2 338 ? 60.85800 -6.85600 -11.68000 1.000 71.70232 338 GLY B O 1
ATOM 5131 N N . GLY B 2 339 ? 60.09200 -7.67700 -9.72800 1.000 52.97253 339 GLY B N 1
ATOM 5132 C CA . GLY B 2 339 ? 58.96900 -8.32700 -10.33900 1.000 50.95297 339 GLY B CA 1
ATOM 5133 C C . GLY B 2 339 ? 57.98700 -7.32000 -10.88300 1.000 50.01852 339 GLY B C 1
ATOM 5134 O O . GLY B 2 339 ? 58.15400 -6.11200 -10.71200 1.000 52.55194 339 GLY B O 1
ATOM 5135 N N . PRO B 2 340 ? 56.93500 -7.81200 -11.53000 1.000 53.20277 340 PRO B N 1
ATOM 5136 C CA . PRO B 2 340 ? 55.92200 -6.92000 -12.11000 1.000 56.73492 340 PRO B CA 1
ATOM 5137 C C . PRO B 2 340 ? 54.96700 -6.32300 -11.08200 1.000 54.72622 340 PRO B C 1
ATOM 5138 O O . PRO B 2 340 ? 54.76700 -6.84300 -9.98200 1.000 50.57972 340 PRO B O 1
ATOM 5142 N N . LEU B 2 341 ? 54.38200 -5.19100 -11.47200 1.000 57.03834 341 LEU B N 1
ATOM 5143 C CA . LEU B 2 341 ? 53.37500 -4.56300 -10.63700 1.000 59.05561 341 LEU B CA 1
ATOM 5144 C C . LEU B 2 341 ? 52.09100 -5.39300 -10.64900 1.000 51.29796 341 LEU B C 1
ATOM 5145 O O . LEU B 2 341 ? 51.75800 -6.01600 -11.65600 1.000 50.79638 341 LEU B O 1
ATOM 5150 N N . PRO B 2 342 ? 51.33600 -5.37800 -9.55600 1.000 50.77267 342 PRO B N 1
ATOM 5151 C CA . PRO B 2 342 ? 50.06700 -6.11400 -9.51000 1.000 47.49964 342 PRO B CA 1
ATOM 5152 C C . PRO B 2 342 ? 49.00200 -5.48200 -10.38900 1.000 50.30279 342 PRO B C 1
ATOM 5153 O O . PRO B 2 342 ? 49.28000 -4.53300 -11.12600 1.000 51.57161 342 PRO B O 1
ATOM 5157 N N . GLU B 2 343 ? 47.79500 -6.04500 -10.36600 1.000 53.19696 343 GLU B N 1
ATOM 5158 C CA . GLU B 2 343 ? 46.65800 -5.43900 -11.04500 1.000 47.43399 343 GLU B CA 1
ATOM 5159 C C . GLU B 2 343 ? 46.45500 -3.99500 -10.58600 1.000 51.30355 343 GLU B C 1
ATOM 5160 O O . GLU B 2 343 ? 46.37100 -3.70500 -9.39100 1.000 53.57110 343 GLU B O 1
ATOM 5166 N N . LEU B 2 344 ? 46.40300 -3.08300 -11.54800 1.000 52.48010 344 LEU B N 1
ATOM 5167 C CA . LEU B 2 344 ? 46.22200 -1.67100 -11.24400 1.000 50.94423 344 LEU B CA 1
ATOM 5168 C C . LEU B 2 344 ? 45.30100 -0.93900 -12.20800 1.000 52.41105 344 LEU B C 1
ATOM 5169 O O . LEU B 2 344 ? 44.73300 0.08900 -11.81700 1.000 50.49486 344 LEU B O 1
ATOM 5174 N N . PHE B 2 345 ? 45.11300 -1.41600 -13.44700 1.000 52.50725 345 PHE B N 1
ATOM 5175 C CA . PHE B 2 345 ? 44.53800 -0.56000 -14.47900 1.000 54.38180 345 PHE B CA 1
ATOM 5176 C C . PHE B 2 345 ? 43.30500 -1.09700 -15.21300 1.000 54.18904 345 PHE B C 1
ATOM 5177 O O . PHE B 2 345 ? 42.63100 -0.30200 -15.88100 1.000 52.70469 345 PHE B O 1
ATOM 5185 N N . THR B 2 346 ? 42.97400 -2.39000 -15.11800 1.000 46.60721 346 THR B N 1
ATOM 5186 C CA . THR B 2 346 ? 41.85600 -2.91700 -15.90000 1.000 50.34751 346 THR B CA 1
ATOM 5187 C C . THR B 2 346 ? 40.54000 -2.51100 -15.22800 1.000 47.53603 346 THR B C 1
ATOM 5188 O O . THR B 2 346 ? 39.82100 -3.31900 -14.64500 1.000 44.12035 346 THR B O 1
ATOM 5192 N N . PHE B 2 347 ? 40.20700 -1.22700 -15.35200 1.000 49.10187 347 PHE B N 1
ATOM 5193 C CA . PHE B 2 347 ? 39.03200 -0.69700 -14.66900 1.000 53.32062 347 PHE B CA 1
ATOM 5194 C C . PHE B 2 347 ? 37.75400 -1.29100 -15.23900 1.000 50.86100 347 PHE B C 1
ATOM 5195 O O . PHE B 2 347 ? 37.60400 -1.43400 -16.45300 1.000 56.00209 347 PHE B O 1
ATOM 5203 N N . SER B 2 348 ? 36.83600 -1.65100 -14.35000 1.000 54.66182 348 SER B N 1
ATOM 5204 C CA . SER B 2 348 ? 35.49800 -2.04500 -14.75400 1.000 51.16614 348 SER B CA 1
ATOM 5205 C C . SER B 2 348 ? 34.73600 -0.84400 -15.27500 1.000 49.68785 348 SER B C 1
ATOM 5206 O O . SER B 2 348 ? 35.16900 0.30300 -15.14600 1.000 56.04694 348 SER B O 1
ATOM 5209 N N . GLN B 2 349 ? 33.54500 -1.10400 -15.80600 1.000 49.36066 349 GLN B N 1
ATOM 5210 C CA . GLN B 2 349 ? 32.74600 0.00800 -16.30000 1.000 61.21949 349 GLN B CA 1
ATOM 5211 C C . GLN B 2 349 ? 32.17200 0.83100 -15.14400 1.000 63.09627 349 GLN B C 1
ATOM 5212 O O . GLN B 2 349 ? 32.07900 2.06400 -15.24600 1.000 59.70410 349 GLN B O 1
ATOM 5218 N N . LEU B 2 350 ? 31.82400 0.17800 -14.02700 1.000 59.99755 350 LEU B N 1
ATOM 5219 C CA . LEU B 2 350 ? 31.34600 0.91700 -12.85900 1.000 56.67834 350 LEU B CA 1
ATOM 5220 C C . LEU B 2 350 ? 32.45200 1.80200 -12.28400 1.000 58.03230 350 LEU B C 1
ATOM 5221 O O . LEU B 2 350 ? 32.17400 2.88500 -11.74600 1.000 56.33220 350 LEU B O 1
ATOM 5226 N N . GLU B 2 351 ? 33.70500 1.32100 -12.30900 1.000 55.55507 351 GLU B N 1
ATOM 5227 C CA . GLU B 2 351 ? 34.82200 2.16700 -11.89600 1.000 56.73850 351 GLU B CA 1
ATOM 5228 C C . GLU B 2 351 ? 34.96200 3.38200 -12.82000 1.000 57.96942 351 GLU B C 1
ATOM 5229 O O . GLU B 2 351 ? 35.11900 4.52100 -12.35300 1.000 49.24840 351 GLU B O 1
ATOM 5235 N N . LEU B 2 352 ? 34.91300 3.14900 -14.14200 1.000 58.57906 352 LEU B N 1
ATOM 5236 C CA . LEU B 2 352 ? 35.04500 4.24300 -15.10700 1.000 54.73761 352 LEU B CA 1
ATOM 5237 C C . LEU B 2 352 ? 33.88300 5.21800 -15.00100 1.000 59.14341 352 LEU B C 1
ATOM 5238 O O . LEU B 2 352 ? 34.05900 6.42900 -15.16800 1.000 59.01576 352 LEU B O 1
ATOM 5243 N N . GLN B 2 353 ? 32.68000 4.70000 -14.75200 1.000 58.70961 353 GLN B N 1
ATOM 5244 C CA . GLN B 2 353 ? 31.50300 5.55200 -14.65200 1.000 57.52437 353 GLN B CA 1
ATOM 5245 C C . GLN B 2 353 ? 31.60000 6.52500 -13.48500 1.000 60.55423 353 GLN B C 1
ATOM 5246 O O . GLN B 2 353 ? 31.01700 7.61200 -13.53400 1.000 66.54969 353 GLN B O 1
ATOM 5252 N N . ASN B 2 354 ? 32.36500 6.17900 -12.45000 1.000 59.25328 354 ASN B N 1
ATOM 5253 C CA . ASN B 2 354 ? 32.52400 7.01900 -11.26900 1.000 56.57332 354 ASN B CA 1
ATOM 5254 C C . ASN B 2 354 ? 33.82900 7.80300 -11.29400 1.000 57.93446 354 ASN B C 1
ATOM 5255 O O . ASN B 2 354 ? 34.36600 8.15700 -10.24200 1.000 54.14329 354 ASN B O 1
ATOM 5260 N N . MET B 2 355 ? 34.33400 8.09900 -12.48800 1.000 61.43395 355 MET B N 1
ATOM 5261 C CA . MET B 2 355 ? 35.53000 8.90200 -12.69100 1.000 58.73913 355 MET B CA 1
ATOM 5262 C C . MET B 2 355 ? 35.17200 10.10100 -13.56300 1.000 64.20258 355 MET B C 1
ATOM 5263 O O . MET B 2 355 ? 34.43700 9.97400 -14.54900 1.000 56.77053 355 MET B O 1
ATOM 5268 N N . SER B 2 356 ? 35.63700 11.27300 -13.15100 1.000 62.73889 356 SER B N 1
ATOM 5269 C CA . SER B 2 356 ? 35.47900 12.47200 -13.94900 1.000 56.52303 356 SER B CA 1
ATOM 5270 C C . SER B 2 356 ? 36.15500 12.27900 -15.30200 1.000 62.04318 356 SER B C 1
ATOM 5271 O O . SER B 2 356 ? 37.10200 11.48900 -15.42000 1.000 57.92794 356 SER B O 1
ATOM 5274 N N . PRO B 2 357 ? 35.67100 12.97300 -16.34700 1.000 62.60947 357 PRO B N 1
ATOM 5275 C CA . PRO B 2 357 ? 36.32300 12.87300 -17.67000 1.000 54.88138 357 PRO B CA 1
ATOM 5276 C C . PRO B 2 357 ? 37.81600 13.15600 -17.64700 1.000 52.83458 357 PRO B C 1
ATOM 5277 O O . PRO B 2 357 ? 38.58000 12.47000 -18.33000 1.000 54.62272 357 PRO B O 1
ATOM 5281 N N . ALA B 2 358 ? 38.25400 14.15700 -16.88600 1.000 61.21110 358 ALA B N 1
ATOM 5282 C CA . ALA B 2 358 ? 39.68300 14.39300 -16.73900 1.000 60.28275 358 ALA B CA 1
ATOM 5283 C C . ALA B 2 358 ? 40.37500 13.17200 -16.15600 1.000 65.44992 358 ALA B C 1
ATOM 5284 O O . ALA B 2 358 ? 41.47600 12.80700 -16.58300 1.000 66.39266 358 ALA B O 1
ATOM 5286 N N . ALA B 2 359 ? 39.72900 12.51700 -15.18800 1.000 68.38764 359 ALA B N 1
ATOM 5287 C CA . ALA B 2 359 ? 40.33800 11.37700 -14.51500 1.000 64.10186 359 ALA B CA 1
ATOM 5288 C C . ALA B 2 359 ? 40.46200 10.19700 -15.45600 1.000 62.56525 359 ALA B C 1
ATOM 5289 O O . ALA B 2 359 ? 41.47200 9.48800 -15.43300 1.000 67.69783 359 ALA B O 1
ATOM 5291 N N . GLN B 2 360 ? 39.45400 9.99400 -16.30900 1.000 62.82539 360 GLN B N 1
ATOM 5292 C CA . GLN B 2 360 ? 39.44300 8.85200 -17.21800 1.000 61.01803 360 GLN B CA 1
ATOM 5293 C C . GLN B 2 360 ? 40.61400 8.90900 -18.19100 1.000 66.91171 360 GLN B C 1
ATOM 5294 O O . GLN B 2 360 ? 41.19400 7.87400 -18.53900 1.000 75.21972 360 GLN B O 1
ATOM 5300 N N . VAL B 2 361 ? 40.95300 10.10200 -18.68000 1.000 61.77034 361 VAL B N 1
ATOM 5301 C CA . VAL B 2 361 ? 42.09900 10.20000 -19.57500 1.000 68.05376 361 VAL B CA 1
ATOM 5302 C C . VAL B 2 361 ? 43.41000 10.01100 -18.80700 1.000 68.90816 361 VAL B C 1
ATOM 5303 O O . VAL B 2 361 ? 44.33900 9.35800 -19.30100 1.000 68.49147 361 VAL B O 1
ATOM 5307 N N . LYS B 2 362 ? 43.47500 10.48700 -17.55700 1.000 68.94764 362 LYS B N 1
ATOM 5308 C CA . LYS B 2 362 ? 44.74100 10.48500 -16.82600 1.000 65.27211 362 LYS B CA 1
ATOM 5309 C C . LYS B 2 362 ? 45.15700 9.08700 -16.38300 1.000 72.37019 362 LYS B C 1
ATOM 5310 O O . LYS B 2 362 ? 46.36100 8.79300 -16.32100 1.000 70.96739 362 LYS B O 1
ATOM 5316 N N . CYS B 2 363 ? 44.18800 8.20500 -16.11600 1.000 71.71533 363 CYS B N 1
ATOM 5317 C CA . CYS B 2 363 ? 44.46300 6.89600 -15.53100 1.000 76.04808 363 CYS B CA 1
ATOM 5318 C C . CYS B 2 363 ? 44.90800 5.85900 -16.55200 1.000 67.53134 363 CYS B C 1
ATOM 5319 O O . CYS B 2 363 ? 45.57200 4.89400 -16.16400 1.000 67.52643 363 CYS B O 1
ATOM 5322 N N . ILE B 2 364 ? 44.56100 6.02400 -17.82600 1.000 65.43836 364 ILE B N 1
ATOM 5323 C CA . ILE B 2 364 ? 44.98200 5.09600 -18.87500 1.000 71.01164 364 ILE B CA 1
ATOM 5324 C C . ILE B 2 364 ? 46.50500 5.05500 -18.87300 1.000 70.17972 364 ILE B C 1
ATOM 5325 O O . ILE B 2 364 ? 47.15000 6.08400 -19.12200 1.000 74.37715 364 ILE B O 1
ATOM 5330 N N . PRO B 2 365 ? 47.13000 3.90700 -18.59800 1.000 65.76490 365 PRO B N 1
ATOM 5331 C CA . PRO B 2 365 ? 48.59600 3.88700 -18.58000 1.000 65.74495 365 PRO B CA 1
ATOM 5332 C C . PRO B 2 365 ? 49.17000 3.96000 -19.98100 1.000 73.90827 365 PRO B C 1
ATOM 5333 O O . PRO B 2 365 ? 50.37400 4.18300 -20.18300 1.000 80.15993 365 PRO B O 1
ATOM 5337 N N . THR C 1 27 ? 0.04300 -3.75600 34.91300 1.000 51.13021 27 THR D N 1
ATOM 5338 C CA . THR C 1 27 ? 0.07300 -4.93500 35.79800 1.000 62.25324 27 THR D CA 1
ATOM 5339 C C . THR C 1 27 ? 1.15800 -5.93900 35.40000 1.000 55.02445 27 THR D C 1
ATOM 5340 O O . THR C 1 27 ? 1.95000 -6.37400 36.24100 1.000 52.19517 27 THR D O 1
ATOM 5344 N N . TYR C 1 28 ? 1.21500 -6.30600 34.12500 1.000 52.25534 28 TYR D N 1
ATOM 5345 C CA . TYR C 1 28 ? 2.13400 -7.33100 33.65600 1.000 48.87099 28 TYR D CA 1
ATOM 5346 C C . TYR C 1 28 ? 2.77100 -6.86200 32.36800 1.000 51.85039 28 TYR D C 1
ATOM 5347 O O . TYR C 1 28 ? 2.07600 -6.41000 31.45300 1.000 53.48192 28 TYR D O 1
ATOM 5356 N N . ASP C 1 29 ? 4.09300 -7.00200 32.30200 1.000 47.94928 29 ASP D N 1
ATOM 5357 C CA . ASP C 1 29 ? 4.85600 -6.82200 31.07700 1.000 49.16022 29 ASP D CA 1
ATOM 5358 C C . ASP C 1 29 ? 5.11400 -8.18100 30.42900 1.000 50.23761 29 ASP D C 1
ATOM 5359 O O . ASP C 1 29 ? 5.90400 -8.97200 30.94800 1.000 53.02190 29 ASP D O 1
ATOM 5364 N N . ILE C 1 30 ? 4.50600 -8.42700 29.26600 1.000 48.11512 30 ILE D N 1
ATOM 5365 C CA . ILE C 1 30 ? 4.61100 -9.71500 28.57400 1.000 49.87549 30 ILE D CA 1
ATOM 5366 C C . ILE C 1 30 ? 5.77900 -9.73400 27.59600 1.000 50.48978 30 ILE D C 1
ATOM 5367 O O . ILE C 1 30 ? 5.84700 -8.91300 26.67200 1.000 55.57931 30 ILE D O 1
ATOM 5372 N N . GLY C 1 31 ? 6.60300 -10.77900 27.73000 1.000 52.91220 31 GLY D N 1
ATOM 5373 C CA . GLY C 1 31 ? 7.79700 -10.88500 26.87800 1.000 60.03665 31 GLY D CA 1
ATOM 5374 C C . GLY C 1 31 ? 8.02500 -12.22800 26.21900 1.000 46.68616 31 GLY D C 1
ATOM 5375 O O . GLY C 1 31 ? 7.20300 -12.61000 25.37300 1.000 48.98760 31 GLY D O 1
ATOM 5376 N N . ARG C 1 32 ? 9.09500 -12.92600 26.58400 1.000 47.41146 32 ARG D N 1
ATOM 5377 C CA . ARG C 1 32 ? 9.51400 -14.15900 25.86700 1.000 53.37264 32 ARG D CA 1
ATOM 5378 C C . ARG C 1 32 ? 8.47000 -15.27100 25.80500 1.000 47.38052 32 ARG D C 1
ATOM 5379 O O . ARG C 1 32 ? 7.78100 -15.48800 26.80200 1.000 52.35696 32 ARG D O 1
ATOM 5387 N N . VAL C 1 33 ? 8.42700 -15.99100 24.68600 1.000 45.04680 33 VAL D N 1
ATOM 5388 C CA . VAL C 1 33 ? 7.53700 -17.18400 24.59500 1.000 53.32618 33 VAL D CA 1
ATOM 5389 C C . VAL C 1 33 ? 8.34900 -18.38200 25.09800 1.000 48.63545 33 VAL D C 1
ATOM 5390 O O . VAL C 1 33 ? 9.36200 -18.71700 24.46500 1.000 47.94219 33 VAL D O 1
ATOM 5394 N N . LEU C 1 34 ? 7.92200 -18.97600 26.20600 1.000 47.70937 34 LEU D N 1
ATOM 5395 C CA . LEU C 1 34 ? 8.64400 -20.10600 26.76800 1.000 47.75202 34 LEU D CA 1
ATOM 5396 C C . LEU C 1 34 ? 8.37900 -21.36500 25.95300 1.000 54.19561 34 LEU D C 1
ATOM 5397 O O . LEU C 1 34 ? 9.30200 -22.15600 25.70600 1.000 57.42654 34 LEU D O 1
ATOM 5402 N N . GLY C 1 35 ? 7.15800 -21.51900 25.45400 1.000 50.71006 35 GLY D N 1
ATOM 5403 C CA . GLY C 1 35 ? 6.79200 -22.70400 24.70500 1.000 57.18511 35 GLY D CA 1
ATOM 5404 C C . GLY C 1 35 ? 5.27700 -22.83700 24.62000 1.000 65.42720 35 GLY D C 1
ATOM 5405 O O . GLY C 1 35 ? 4.54000 -21.85000 24.71200 1.000 59.00202 35 GLY D O 1
ATOM 5406 N N . ASN C 1 36 ? 4.83900 -24.07700 24.42000 1.000 70.48232 36 ASN D N 1
ATOM 5407 C CA . ASN C 1 36 ? 3.42300 -24.38700 24.26000 1.000 76.12183 36 ASN D CA 1
ATOM 5408 C C . ASN C 1 36 ? 2.95300 -25.35200 25.34300 1.000 73.17516 36 ASN D C 1
ATOM 5409 O O . ASN C 1 36 ? 3.51200 -26.44100 25.50400 1.000 65.19145 36 ASN D O 1
ATOM 5414 N N . GLY C 1 37 ? 1.94400 -24.92200 26.10200 1.000 69.23124 37 GLY D N 1
ATOM 5415 C CA . GLY C 1 37 ? 1.26200 -25.76900 27.05800 1.000 74.92586 37 GLY D CA 1
ATOM 5416 C C . GLY C 1 37 ? 0.24400 -26.65700 26.37800 1.000 85.04750 37 GLY D C 1
ATOM 5417 O O . GLY C 1 37 ? 0.41600 -27.07900 25.22800 1.000 84.77618 37 GLY D O 1
ATOM 5418 N N . SER C 1 38 ? -0.83100 -26.95700 27.10700 1.000 88.17240 38 SER D N 1
ATOM 5419 C CA . SER C 1 38 ? -1.90600 -27.80600 26.60700 1.000 88.34810 38 SER D CA 1
ATOM 5420 C C . SER C 1 38 ? -2.56800 -27.25100 25.34600 1.000 96.50249 38 SER D C 1
ATOM 5421 O O . SER C 1 38 ? -2.26200 -27.70200 24.23600 1.000 98.94181 38 SER D O 1
ATOM 5424 N N . PHE C 1 39 ? -3.46900 -26.27300 25.49100 1.000 93.61175 39 PHE D N 1
ATOM 5425 C CA . PHE C 1 39 ? -4.17500 -25.70000 24.34600 1.000 94.07235 39 PHE D CA 1
ATOM 5426 C C . PHE C 1 39 ? -3.83700 -24.23500 24.10400 1.000 85.85114 39 PHE D C 1
ATOM 5427 O O . PHE C 1 39 ? -4.61400 -23.52100 23.46100 1.000 83.10996 39 PHE D O 1
ATOM 5435 N N . GLY C 1 40 ? -2.68200 -23.77800 24.57100 1.000 76.09320 40 GLY D N 1
ATOM 5436 C CA . GLY C 1 40 ? -2.32300 -22.38600 24.40000 1.000 67.67301 40 GLY D CA 1
ATOM 5437 C C . GLY C 1 40 ? -0.83000 -22.18100 24.50700 1.000 64.90820 40 GLY D C 1
ATOM 5438 O O . GLY C 1 40 ? -0.05400 -23.12600 24.66600 1.000 75.16320 40 GLY D O 1
ATOM 5439 N N . VAL C 1 41 ? -0.43700 -20.92300 24.39900 1.000 52.50511 41 VAL D N 1
ATOM 5440 C CA . VAL C 1 41 ? 0.95900 -20.52000 24.51000 1.000 55.66506 41 VAL D CA 1
ATOM 5441 C C . VAL C 1 41 ? 1.24100 -20.00700 25.93000 1.000 54.06788 41 VAL D C 1
ATOM 5442 O O . VAL C 1 41 ? 0.39300 -19.34500 26.55000 1.000 53.00403 41 VAL D O 1
ATOM 5446 N N . VAL C 1 42 ? 2.43300 -20.35000 26.45600 1.000 52.99612 42 VAL D N 1
ATOM 5447 C CA . VAL C 1 42 ? 2.94900 -19.89700 27.75300 1.000 46.05693 42 VAL D CA 1
ATOM 5448 C C . VAL C 1 42 ? 4.08700 -18.91800 27.49800 1.000 40.08592 42 VAL D C 1
ATOM 5449 O O . VAL C 1 42 ? 4.90800 -19.13700 26.60200 1.000 41.04392 42 VAL D O 1
ATOM 5453 N N . THR C 1 43 ? 4.11300 -17.81700 28.23900 1.000 41.55828 43 THR D N 1
ATOM 5454 C CA . THR C 1 43 ? 5.13800 -16.80100 28.01100 1.000 46.22677 43 THR D CA 1
ATOM 5455 C C . THR C 1 43 ? 5.68000 -16.28700 29.33400 1.000 45.38480 43 THR D C 1
ATOM 5456 O O . THR C 1 43 ? 5.00500 -16.34500 30.36900 1.000 46.35430 43 THR D O 1
ATOM 5460 N N . GLU C 1 44 ? 6.92000 -15.81000 29.29200 1.000 46.03494 44 GLU D N 1
ATOM 5461 C CA . GLU C 1 44 ? 7.47900 -15.09100 30.41900 1.000 40.89203 44 GLU D CA 1
ATOM 5462 C C . GLU C 1 44 ? 6.80900 -13.73200 30.54800 1.000 44.31915 44 GLU D C 1
ATOM 5463 O O . GLU C 1 44 ? 6.25000 -13.19000 29.59700 1.000 50.30383 44 GLU D O 1
ATOM 5469 N N . ALA C 1 45 ? 6.82000 -13.20200 31.75800 1.000 38.70850 45 ALA D N 1
ATOM 5470 C CA . ALA C 1 45 ? 6.20800 -11.91200 32.01500 1.000 38.98952 45 ALA D CA 1
ATOM 5471 C C . ALA C 1 45 ? 6.76700 -11.37100 33.32200 1.000 44.82248 45 ALA D C 1
ATOM 5472 O O . ALA C 1 45 ? 7.18300 -12.14300 34.19100 1.000 43.79009 45 ALA D O 1
ATOM 5474 N N . ARG C 1 46 ? 6.76500 -10.04400 33.47500 1.000 46.26769 46 ARG D N 1
ATOM 5475 C CA . ARG C 1 46 ? 7.16700 -9.45300 34.74300 1.000 46.85266 46 ARG D CA 1
ATOM 5476 C C . ARG C 1 46 ? 5.94200 -8.91100 35.45900 1.000 44.87484 46 ARG D C 1
ATOM 5477 O O . ARG C 1 46 ? 5.09100 -8.27400 34.84000 1.000 44.65754 46 ARG D O 1
ATOM 5485 N N . CYS C 1 47 ? 5.82800 -9.22900 36.74400 1.000 47.01292 47 CYS D N 1
ATOM 5486 C CA . CYS C 1 47 ? 4.83500 -8.59200 37.59000 1.000 49.89442 47 CYS D CA 1
ATOM 5487 C C . CYS C 1 47 ? 5.36100 -7.22800 38.01100 1.000 56.38866 47 CYS D C 1
ATOM 5488 O O . CYS C 1 47 ? 6.37800 -7.13600 38.71300 1.000 50.81320 47 CYS D O 1
ATOM 5491 N N . VAL C 1 48 ? 4.66200 -6.17400 37.57000 1.000 59.54727 48 VAL D N 1
ATOM 5492 C CA . VAL C 1 48 ? 5.14100 -4.80100 37.71100 1.000 52.83420 48 VAL D CA 1
ATOM 5493 C C . VAL C 1 48 ? 5.17300 -4.34000 39.17200 1.000 52.43295 48 VAL D C 1
ATOM 5494 O O . VAL C 1 48 ? 6.00400 -3.50400 39.54400 1.000 53.65073 48 VAL D O 1
ATOM 5498 N N . ASP C 1 49 ? 4.33300 -4.90700 40.03300 1.000 51.11958 49 ASP D N 1
ATOM 5499 C CA . ASP C 1 49 ? 4.33700 -4.48500 41.42600 1.000 52.20037 49 ASP D CA 1
ATOM 5500 C C . ASP C 1 49 ? 5.54000 -5.03100 42.16800 1.000 54.06827 49 ASP D C 1
ATOM 5501 O O . ASP C 1 49 ? 6.06300 -4.37500 43.07400 1.000 65.17562 49 ASP D O 1
ATOM 5506 N N . THR C 1 50 ? 5.97500 -6.23700 41.82200 1.000 51.14386 50 THR D N 1
ATOM 5507 C CA . THR C 1 50 ? 6.99800 -6.92900 42.59000 1.000 52.34676 50 THR D CA 1
ATOM 5508 C C . THR C 1 50 ? 8.34300 -7.08900 41.89500 1.000 45.90149 50 THR D C 1
ATOM 5509 O O . THR C 1 50 ? 9.32800 -7.41300 42.56500 1.000 45.22191 50 THR D O 1
ATOM 5513 N N . GLY C 1 51 ? 8.41800 -6.87200 40.59100 1.000 45.91923 51 GLY D N 1
ATOM 5514 C CA . GLY C 1 51 ? 9.61500 -7.20000 39.85500 1.000 46.70947 51 GLY D CA 1
ATOM 5515 C C . GLY C 1 51 ? 9.80400 -8.68000 39.56400 1.000 51.19779 51 GLY D C 1
ATOM 5516 O O . GLY C 1 51 ? 10.67900 -9.01900 38.75300 1.000 47.07293 51 GLY D O 1
ATOM 5517 N N . GLU C 1 52 ? 8.99100 -9.56200 40.16100 1.000 47.81630 52 GLU D N 1
ATOM 5518 C CA . GLU C 1 52 ? 9.14100 -11.00100 39.97800 1.000 52.67708 52 GLU D CA 1
ATOM 5519 C C . GLU C 1 52 ? 8.72200 -11.42700 38.58000 1.000 50.65768 52 GLU D C 1
ATOM 5520 O O . GLU C 1 52 ? 7.87500 -10.80200 37.93700 1.000 50.54321 52 GLU D O 1
ATOM 5526 N N . VAL C 1 53 ? 9.31700 -12.52000 38.12500 1.000 44.77575 53 VAL D N 1
ATOM 5527 C CA . VAL C 1 53 ? 9.00600 -13.11800 36.83800 1.000 40.77984 53 VAL D CA 1
ATOM 5528 C C . VAL C 1 53 ? 8.01400 -14.25100 37.05800 1.000 45.07602 53 VAL D C 1
ATOM 5529 O O . VAL C 1 53 ? 8.17000 -15.07100 37.97700 1.000 39.95104 53 VAL D O 1
ATOM 5533 N N . VAL C 1 54 ? 7.01700 -14.32300 36.17900 1.000 43.86137 54 VAL D N 1
ATOM 5534 C CA . VAL C 1 54 ? 5.94100 -15.29300 36.25400 1.000 40.37857 54 VAL D CA 1
ATOM 5535 C C . VAL C 1 54 ? 5.72300 -15.84500 34.85700 1.000 42.60725 54 VAL D C 1
ATOM 5536 O O . VAL C 1 54 ? 6.32400 -15.38400 33.88600 1.000 40.57369 54 VAL D O 1
ATOM 5540 N N . ALA C 1 55 ? 4.85800 -16.86000 34.77000 1.000 47.41504 55 ALA D N 1
ATOM 5541 C CA . ALA C 1 55 ? 4.45800 -17.47600 33.51200 1.000 41.20840 55 ALA D CA 1
ATOM 5542 C C . ALA C 1 55 ? 2.97600 -17.24100 33.33100 1.000 45.69532 55 ALA D C 1
ATOM 5543 O O . ALA C 1 55 ? 2.20000 -17.34800 34.28700 1.000 45.71945 55 ALA D O 1
ATOM 5545 N N . ILE C 1 56 ? 2.58900 -16.86500 32.12100 1.000 46.19229 56 ILE D N 1
ATOM 5546 C CA . ILE C 1 56 ? 1.19200 -16.63900 31.79900 1.000 43.47403 56 ILE D CA 1
ATOM 5547 C C . ILE C 1 56 ? 0.83000 -17.62200 30.70400 1.000 44.17313 56 ILE D C 1
ATOM 5548 O O . ILE C 1 56 ? 1.42400 -17.59100 29.62000 1.000 45.32587 56 ILE D O 1
ATOM 5553 N N . LYS C 1 57 ? -0.11100 -18.51200 30.99100 1.000 44.66592 57 LYS D N 1
ATOM 5554 C CA . LYS C 1 57 ? -0.63600 -19.40500 29.97600 1.000 42.17133 57 LYS D CA 1
ATOM 5555 C C . LYS C 1 57 ? -1.87900 -18.74800 29.40500 1.000 46.93531 57 LYS D C 1
ATOM 5556 O O . LYS C 1 57 ? -2.85600 -18.52900 30.13100 1.000 51.02872 57 LYS D O 1
ATOM 5562 N N . LYS C 1 58 ? -1.81900 -18.38500 28.12700 1.000 46.18245 58 LYS D N 1
ATOM 5563 C CA . LYS C 1 58 ? -2.94300 -17.77700 27.43700 1.000 44.73987 58 LYS D CA 1
ATOM 5564 C C . LYS C 1 58 ? -3.62600 -18.83500 26.59500 1.000 45.41387 58 LYS D C 1
ATO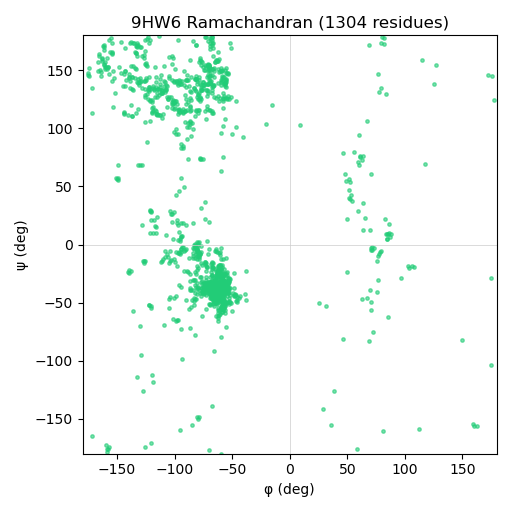M 5565 O O . LYS C 1 58 ? -3.02800 -19.38500 25.66800 1.000 49.84909 58 LYS D O 1
ATOM 5571 N N . VAL C 1 59 ? -4.87700 -19.11600 26.91900 1.000 48.27541 59 VAL D N 1
ATOM 5572 C CA . VAL C 1 59 ? -5.65800 -20.08500 26.17100 1.000 52.47104 59 VAL D CA 1
ATOM 5573 C C . VAL C 1 59 ? -6.95000 -19.40400 25.73900 1.000 57.05095 59 VAL D C 1
ATOM 5574 O O . VAL C 1 59 ? -7.43400 -18.46000 26.37800 1.000 51.68495 59 VAL D O 1
ATOM 5578 N N . LEU C 1 60 ? -7.51700 -19.94500 24.65900 1.000 61.18912 60 LEU D N 1
ATOM 5579 C CA . LEU C 1 60 ? -8.72700 -19.45000 24.01700 1.000 59.58126 60 LEU D CA 1
ATOM 5580 C C . LEU C 1 60 ? -9.93900 -19.99100 24.77300 1.000 66.85021 60 LEU D C 1
ATOM 5581 O O . LEU C 1 60 ? -10.21300 -21.19700 24.73300 1.000 65.67014 60 LEU D O 1
ATOM 5586 N N . GLN C 1 61 ? -10.67000 -19.11100 25.47900 1.000 73.01707 61 GLN D N 1
ATOM 5587 C CA . GLN C 1 61 ? -11.87000 -19.52300 26.20400 1.000 69.10865 61 GLN D CA 1
ATOM 5588 C C . GLN C 1 61 ? -13.04600 -19.80700 25.26500 1.000 75.44008 61 GLN D C 1
ATOM 5589 O O . GLN C 1 61 ? -14.20100 -19.79300 25.69600 1.000 81.87284 61 GLN D O 1
ATOM 5595 N N . ASP C 1 62 ? -12.75300 -20.09400 23.99700 1.000 79.56082 62 ASP D N 1
ATOM 5596 C CA . ASP C 1 62 ? -13.72900 -20.61300 23.03400 1.000 84.08869 62 ASP D CA 1
ATOM 5597 C C . ASP C 1 62 ? -13.66500 -22.14700 23.00100 1.000 77.18010 62 ASP D C 1
ATOM 5598 O O . ASP C 1 62 ? -14.41000 -22.83100 23.70300 1.000 72.77129 62 ASP D O 1
ATOM 5603 N N . LYS C 1 66 ? -15.75600 -22.74500 34.32500 1.000 67.24452 66 LYS D N 1
ATOM 5604 C CA . LYS C 1 66 ? -16.00300 -22.94600 32.90000 1.000 72.17353 66 LYS D CA 1
ATOM 5605 C C . LYS C 1 66 ? -14.81500 -23.56600 32.15500 1.000 74.45702 66 LYS D C 1
ATOM 5606 O O . LYS C 1 66 ? -14.98000 -24.17800 31.10300 1.000 79.69373 66 LYS D O 1
ATOM 5612 N N . ASN C 1 67 ? -13.61000 -23.41000 32.68900 1.000 75.89947 67 ASN D N 1
ATOM 5613 C CA . ASN C 1 67 ? -12.42900 -23.84700 31.96100 1.000 75.15771 67 ASN D CA 1
ATOM 5614 C C . ASN C 1 67 ? -11.94000 -25.22300 32.39900 1.000 73.31017 67 ASN D C 1
ATOM 5615 O O . ASN C 1 67 ? -11.22500 -25.88200 31.63300 1.000 69.29967 67 ASN D O 1
ATOM 5620 N N . ARG C 1 68 ? -12.36700 -25.68600 33.57800 1.000 66.07204 68 ARG D N 1
ATOM 5621 C CA . ARG C 1 68 ? -11.88900 -26.90300 34.23400 1.000 62.24870 68 ARG D CA 1
ATOM 5622 C C . ARG C 1 68 ? -10.47000 -26.69600 34.73900 1.000 57.58250 68 ARG D C 1
ATOM 5623 O O . ARG C 1 68 ? -10.21800 -26.81100 35.94000 1.000 56.13133 68 ARG D O 1
ATOM 5631 N N . GLU C 1 69 ? -9.55100 -26.32600 33.84800 1.000 59.59479 69 GLU D N 1
ATOM 5632 C CA . GLU C 1 69 ? -8.16600 -26.14800 34.27100 1.000 56.44557 69 GLU D CA 1
ATOM 5633 C C . GLU C 1 69 ? -8.04200 -25.08000 35.34600 1.000 56.22137 69 GLU D C 1
ATOM 5634 O O . GLU C 1 69 ? -7.31700 -25.25900 36.33400 1.000 55.39375 69 GLU D O 1
ATOM 5640 N N . LEU C 1 70 ? -8.75600 -23.96600 35.18000 1.000 54.63074 70 LEU D N 1
ATOM 5641 C CA . LEU C 1 70 ? -8.62900 -22.88800 36.14600 1.000 48.68896 70 LEU D CA 1
ATOM 5642 C C . LEU C 1 70 ? -9.31100 -23.27200 37.44600 1.000 53.19002 70 LEU D C 1
ATOM 5643 O O . LEU C 1 70 ? -8.79500 -22.97800 38.53300 1.000 48.64722 70 LEU D O 1
ATOM 5648 N N . ASP C 1 71 ? -10.47200 -23.93700 37.35000 1.000 59.50415 71 ASP D N 1
ATOM 5649 C CA . ASP C 1 71 ? -11.13300 -24.44600 38.54700 1.000 61.15068 71 ASP D CA 1
ATOM 5650 C C . ASP C 1 71 ? -10.22500 -25.40900 39.27900 1.000 57.60607 71 ASP D C 1
ATOM 5651 O O . ASP C 1 71 ? -10.07900 -25.32800 40.50300 1.000 57.87931 71 ASP D O 1
ATOM 5656 N N . ILE C 1 72 ? -9.57100 -26.30100 38.53200 1.000 53.66373 72 ILE D N 1
ATOM 5657 C CA . ILE C 1 72 ? -8.62100 -27.22700 39.13300 1.000 49.94266 72 ILE D CA 1
ATOM 5658 C C . ILE C 1 72 ? -7.46700 -26.45400 39.75900 1.000 50.61422 72 ILE D C 1
ATOM 5659 O O . ILE C 1 72 ? -7.07300 -26.71400 40.89900 1.000 52.18364 72 ILE D O 1
ATOM 5664 N N . MET C 1 73 ? -6.93300 -25.46600 39.04000 1.000 54.48602 73 MET D N 1
ATOM 5665 C CA . MET C 1 73 ? -5.80700 -24.69900 39.56400 1.000 58.03630 73 MET D CA 1
ATOM 5666 C C . MET C 1 73 ? -6.16800 -23.94200 40.84000 1.000 56.35094 73 MET D C 1
ATOM 5667 O O . MET C 1 73 ? -5.35200 -23.83900 41.76300 1.000 58.68451 73 MET D O 1
ATOM 5672 N N . LYS C 1 74 ? -7.37400 -23.38100 40.90700 1.000 57.18977 74 LYS D N 1
ATOM 5673 C CA . LYS C 1 74 ? -7.74600 -22.65000 42.10900 1.000 55.78813 74 LYS D CA 1
ATOM 5674 C C . LYS C 1 74 ? -7.71900 -23.52200 43.35400 1.000 51.87299 74 LYS D C 1
ATOM 5675 O O . LYS C 1 74 ? -7.57700 -22.98700 44.45800 1.000 54.42307 74 LYS D O 1
ATOM 5681 N N . GLU C 1 75 ? -7.82300 -24.84600 43.20800 1.000 52.85994 75 GLU D N 1
ATOM 5682 C CA . GLU C 1 75 ? -7.86600 -25.71200 44.38000 1.000 54.45494 75 GLU D CA 1
ATOM 5683 C C . GLU C 1 75 ? -6.48200 -26.04300 44.92400 1.000 60.35971 75 GLU D C 1
ATOM 5684 O O . GLU C 1 75 ? -6.33900 -26.25800 46.13400 1.000 61.43945 75 GLU D O 1
ATOM 5690 N N . LEU C 1 76 ? -5.46500 -26.09500 44.06400 1.000 54.48863 76 LEU D N 1
ATOM 5691 C CA . LEU C 1 76 ? -4.18500 -26.68700 44.43100 1.000 52.87003 76 LEU D CA 1
ATOM 5692 C C . LEU C 1 76 ? -3.35100 -25.72800 45.27000 1.000 52.15253 76 LEU D C 1
ATOM 5693 O O . LEU C 1 76 ? -3.17900 -24.56000 44.90700 1.000 57.06479 76 LEU D O 1
ATOM 5698 N N . LYS C 1 77 ? -2.83300 -26.22600 46.38800 1.000 48.09452 77 LYS D N 1
ATOM 5699 C CA . LYS C 1 77 ? -1.83000 -25.53600 47.19700 1.000 47.93727 77 LYS D CA 1
ATOM 5700 C C . LYS C 1 77 ? -0.88600 -26.59600 47.75600 1.000 49.44799 77 LYS D C 1
ATOM 5701 O O . LYS C 1 77 ? -1.30600 -27.44000 48.55000 1.000 49.53598 77 LYS D O 1
ATOM 5707 N N . HIS C 1 78 ? 0.37100 -26.58700 47.32700 1.000 45.37358 78 HIS D N 1
ATOM 5708 C CA . HIS C 1 78 ? 1.26800 -27.67100 47.71300 1.000 37.14963 78 HIS D CA 1
ATOM 5709 C C . HIS C 1 78 ? 2.70300 -27.27000 47.39600 1.000 39.85182 78 HIS D C 1
ATOM 5710 O O . HIS C 1 78 ? 2.92800 -26.48700 46.45800 1.000 46.31708 78 HIS D O 1
ATOM 5717 N N . PRO C 1 79 ? 3.69500 -27.74100 48.15400 1.000 40.41758 79 PRO D N 1
ATOM 5718 C CA . PRO C 1 79 ? 5.08200 -27.36800 47.84100 1.000 41.16960 79 PRO D CA 1
ATOM 5719 C C . PRO C 1 79 ? 5.52800 -27.81000 46.46300 1.000 43.61758 79 PRO D C 1
ATOM 5720 O O . PRO C 1 79 ? 6.49300 -27.24100 45.93200 1.000 41.17281 79 PRO D O 1
ATOM 5724 N N . ASN C 1 80 ? 4.85800 -28.79600 45.85600 1.000 39.44210 80 ASN D N 1
ATOM 5725 C CA . ASN C 1 80 ? 5.30800 -29.34600 44.58200 1.000 39.75552 80 ASN D CA 1
ATOM 5726 C C . ASN C 1 80 ? 4.26300 -29.22100 43.48200 1.000 38.74174 80 ASN D C 1
ATOM 5727 O O . ASN C 1 80 ? 4.22400 -30.03700 42.56300 1.000 41.55760 80 ASN D O 1
ATOM 5732 N N . VAL C 1 81 ? 3.42000 -28.20100 43.55900 1.000 39.81690 81 VAL D N 1
ATOM 5733 C CA . VAL C 1 81 ? 2.55100 -27.77700 42.46500 1.000 39.61705 81 VAL D CA 1
ATOM 5734 C C . VAL C 1 81 ? 2.82800 -26.29900 42.20800 1.000 42.47458 81 VAL D C 1
ATOM 5735 O O . VAL C 1 81 ? 3.10700 -25.54500 43.15100 1.000 44.36953 81 VAL D O 1
ATOM 5739 N N . VAL C 1 82 ? 2.82300 -25.89000 40.93500 1.000 39.88304 82 VAL D N 1
ATOM 5740 C CA . VAL C 1 82 ? 2.95500 -24.46300 40.64800 1.000 43.58718 82 VAL D CA 1
ATOM 5741 C C . VAL C 1 82 ? 1.86900 -23.69500 41.40100 1.000 41.31004 82 VAL D C 1
ATOM 5742 O O . VAL C 1 82 ? 0.75100 -24.18300 41.59100 1.000 41.14580 82 VAL D O 1
ATOM 5746 N N . LYS C 1 83 ? 2.21700 -22.51700 41.89200 1.000 46.73044 83 LYS D N 1
ATOM 5747 C CA . LYS C 1 83 ? 1.21800 -21.64600 42.48200 1.000 47.33393 83 LYS D CA 1
ATOM 5748 C C . LYS C 1 83 ? 0.41500 -20.96900 41.38300 1.000 49.75466 83 LYS D C 1
ATOM 5749 O O . LYS C 1 83 ? 0.97300 -20.55200 40.36600 1.000 46.41294 83 LYS D O 1
ATOM 5755 N N . LEU C 1 84 ? -0.91200 -20.94000 41.54400 1.000 48.92952 84 LEU D N 1
ATOM 5756 C CA . LEU C 1 84 ? -1.74200 -20.03400 40.75400 1.000 44.82180 84 LEU D CA 1
ATOM 5757 C C . LEU C 1 84 ? -1.64800 -18.64400 41.38200 1.000 47.12483 84 LEU D C 1
ATOM 5758 O O . LEU C 1 84 ? -1.85500 -18.47300 42.59000 1.000 53.32951 84 LEU D O 1
ATOM 5763 N N . ILE C 1 85 ? -1.26700 -17.66600 40.57800 1.000 43.61188 85 ILE D N 1
ATOM 5764 C CA . ILE C 1 85 ? -1.01000 -16.31100 41.04800 1.000 45.71681 85 ILE D CA 1
ATOM 5765 C C . ILE C 1 85 ? -2.14300 -15.34700 40.68600 1.000 46.03666 85 ILE D C 1
ATOM 5766 O O . ILE C 1 85 ? -2.59700 -14.57300 41.52500 1.000 44.74142 85 ILE D O 1
ATOM 5771 N N . ASP C 1 86 ? -2.62600 -15.39800 39.44800 1.000 45.85987 86 ASP D N 1
ATOM 5772 C CA . ASP C 1 86 ? -3.61100 -14.44800 38.96500 1.000 47.67617 86 ASP D CA 1
ATOM 5773 C C . ASP C 1 86 ? -4.28200 -15.02500 37.73000 1.000 51.58422 86 ASP D C 1
ATOM 5774 O O . ASP C 1 86 ? -3.79600 -15.98200 37.13000 1.000 55.48959 86 ASP D O 1
ATOM 5779 N N . TYR C 1 87 ? -5.37300 -14.39700 37.31700 1.000 50.46908 87 TYR D N 1
ATOM 5780 C CA . TYR C 1 87 ? -5.92800 -14.70700 36.01300 1.000 49.58954 87 TYR D CA 1
ATOM 5781 C C . TYR C 1 87 ? -6.81800 -13.56100 35.58700 1.000 52.04868 87 TYR D C 1
ATOM 5782 O O . TYR C 1 87 ? -7.35500 -12.83800 36.42700 1.000 62.04973 87 TYR D O 1
ATOM 5791 N N . PHE C 1 88 ? -6.95200 -13.39600 34.27500 1.000 47.81680 88 PHE D N 1
ATOM 5792 C CA . PHE C 1 88 ? -7.70500 -12.28800 33.68800 1.000 49.49227 88 PHE D CA 1
ATOM 5793 C C . PHE C 1 88 ? -8.06100 -12.65300 32.25300 1.000 52.84208 88 PHE D C 1
ATOM 5794 O O . PHE C 1 88 ? -7.38500 -13.47400 31.62200 1.000 50.30876 88 PHE D O 1
ATOM 5802 N N . TYR C 1 89 ? -9.10600 -12.01100 31.73400 1.000 52.88122 89 TYR D N 1
ATOM 5803 C CA . TYR C 1 89 ? -9.58100 -12.28700 30.39100 1.000 49.59814 89 TYR D CA 1
ATOM 5804 C C . TYR C 1 89 ? -9.17000 -11.17100 29.43300 1.000 56.49254 89 TYR D C 1
ATOM 5805 O O . TYR C 1 89 ? -9.08200 -10.00400 29.82700 1.000 57.91266 89 TYR D O 1
ATOM 5814 N N . THR C 1 90 ? -8.84600 -11.55900 28.20100 1.000 57.23580 90 THR D N 1
ATOM 5815 C CA . THR C 1 90 ? -8.50000 -10.58100 27.15400 1.000 63.68682 90 THR D CA 1
ATOM 5816 C C . THR C 1 90 ? -9.37000 -10.89700 25.95200 1.000 68.23187 90 THR D C 1
ATOM 5817 O O . THR C 1 90 ? -9.49500 -12.08400 25.61800 1.000 63.92034 90 THR D O 1
ATOM 5821 N N . GLU C 1 91 ? -9.97700 -9.88200 25.33200 1.000 80.34984 91 GLU D N 1
ATOM 5822 C CA . GLU C 1 91 ? -10.92800 -10.11900 24.21500 1.000 79.71709 91 GLU D CA 1
ATOM 5823 C C . GLU C 1 91 ? -10.46900 -9.37900 22.95300 1.000 76.94165 91 GLU D C 1
ATOM 5824 O O . GLU C 1 91 ? -9.94700 -8.25800 23.08600 1.000 75.92627 91 GLU D O 1
ATOM 5830 N N . MET C 1 92 ? -10.68700 -9.98000 21.78100 1.000 81.66426 92 MET D N 1
ATOM 5831 C CA . MET C 1 92 ? -10.23600 -9.37100 20.50300 1.000 86.49348 92 MET D CA 1
ATOM 5832 C C . MET C 1 92 ? -11.37700 -9.39600 19.47600 1.000 87.12664 92 MET D C 1
ATOM 5833 O O . MET C 1 92 ? -11.77400 -10.50300 19.07300 1.000 89.35008 92 MET D O 1
ATOM 5838 N N . GLY C 1 93 ? -11.85300 -8.22500 19.04700 1.000 80.42927 93 GLY D N 1
ATOM 5839 C CA . GLY C 1 93 ? -12.93900 -8.14000 18.09900 1.000 81.40128 93 GLY D CA 1
ATOM 5840 C C . GLY C 1 93 ? -14.20200 -7.56100 18.70300 1.000 83.38124 93 GLY D C 1
ATOM 5841 O O . GLY C 1 93 ? -14.18900 -6.87300 19.72800 1.000 90.14520 93 GLY D O 1
ATOM 5842 N N . GLU C 1 94 ? -15.32100 -7.85300 18.04600 1.000 80.49273 94 GLU D N 1
ATOM 5843 C CA . GLU C 1 94 ? -16.57300 -7.20500 18.40500 1.000 82.00550 94 GLU D CA 1
ATOM 5844 C C . GLU C 1 94 ? -17.37900 -8.01400 19.40800 1.000 87.72293 94 GLU D C 1
ATOM 5845 O O . GLU C 1 94 ? -17.10500 -7.92500 20.60800 1.000 89.42553 94 GLU D O 1
ATOM 5851 N N . ARG C 1 95 ? -18.37100 -8.78200 18.93500 1.000 89.63380 95 ARG D N 1
ATOM 5852 C CA . ARG C 1 95 ? -19.22000 -9.62100 19.78100 1.000 96.02506 95 ARG D CA 1
ATOM 5853 C C . ARG C 1 95 ? -20.33300 -10.27400 18.97200 1.000 100.20635 95 ARG D C 1
ATOM 5854 O O . ARG C 1 95 ? -20.09900 -11.24600 18.24600 1.000 91.44927 95 ARG D O 1
ATOM 5862 N N . ASP C 1 96 ? -21.55400 -9.74100 19.11500 1.000 108.94872 96 ASP D N 1
ATOM 5863 C CA . ASP C 1 96 ? -22.70700 -10.19500 18.34200 1.000 104.44783 96 ASP D CA 1
ATOM 5864 C C . ASP C 1 96 ? -22.46700 -10.08400 16.84300 1.000 99.57686 96 ASP D C 1
ATOM 5865 O O . ASP C 1 96 ? -23.15700 -10.75200 16.06700 1.000 95.29608 96 ASP D O 1
ATOM 5870 N N . SER C 1 97 ? -21.52000 -9.24500 16.41800 1.000 101.91671 97 SER D N 1
ATOM 5871 C CA . SER C 1 97 ? -21.12300 -9.20500 15.01500 1.000 98.64687 97 SER D CA 1
ATOM 5872 C C . SER C 1 97 ? -20.47300 -10.53100 14.63600 1.000 107.65831 97 SER D C 1
ATOM 5873 O O . SER C 1 97 ? -21.16800 -11.45600 14.20600 1.000 105.48073 97 SER D O 1
ATOM 5876 N N . ASN C 1 98 ? -19.14400 -10.62800 14.76600 1.000 107.94629 98 ASN D N 1
ATOM 5877 C CA . ASN C 1 98 ? -18.40900 -11.87800 14.57800 1.000 100.88987 98 ASN D CA 1
ATOM 5878 C C . ASN C 1 98 ? -18.74100 -12.88200 15.67400 1.000 107.73139 98 ASN D C 1
ATOM 5879 O O . ASN C 1 98 ? -19.90200 -13.04500 16.06500 1.000 105.89326 98 ASN D O 1
ATOM 5884 N N . ASP C 1 99 ? -17.71100 -13.57600 16.15700 1.000 109.95942 99 ASP D N 1
ATOM 5885 C CA . ASP C 1 99 ? -17.72700 -14.23800 17.45500 1.000 106.40021 99 ASP D CA 1
ATOM 5886 C C . ASP C 1 99 ? -16.65100 -13.65900 18.36000 1.000 106.01021 99 ASP D C 1
ATOM 5887 O O . ASP C 1 99 ? -16.41800 -14.18400 19.45900 1.000 105.81021 99 ASP D O 1
ATOM 5892 N N . HIS C 1 100 ? -16.03000 -12.55600 17.92500 1.000 95.19791 100 HIS D N 1
ATOM 5893 C CA . HIS C 1 100 ? -14.78300 -11.99100 18.42500 1.000 86.02689 100 HIS D CA 1
ATOM 5894 C C . HIS C 1 100 ? -13.87800 -13.07900 18.98200 1.000 90.57492 100 HIS D C 1
ATOM 5895 O O . HIS C 1 100 ? -13.77900 -14.16800 18.40300 1.000 86.60586 100 HIS D O 1
ATOM 5902 N N . ASN C 1 101 ? -13.19400 -12.78400 20.08200 1.000 92.41365 101 ASN D N 1
ATOM 5903 C CA . ASN C 1 101 ? -12.38900 -13.76100 20.79000 1.000 85.53901 101 ASN D CA 1
ATOM 5904 C C . ASN C 1 101 ? -12.49300 -13.47800 22.27500 1.000 82.72363 101 ASN D C 1
ATOM 5905 O O . ASN C 1 101 ? -12.60500 -12.32400 22.69200 1.000 86.72848 101 ASN D O 1
ATOM 5910 N N . ARG C 1 102 ? -12.44300 -14.52800 23.07300 1.000 72.11842 102 ARG D N 1
ATOM 5911 C CA . ARG C 1 102 ? -12.16600 -14.32400 24.47700 1.000 67.61765 102 ARG D CA 1
ATOM 5912 C C . ARG C 1 102 ? -11.04600 -15.28700 24.84400 1.000 69.11761 102 ARG D C 1
ATOM 5913 O O . ARG C 1 102 ? -11.00800 -16.42100 24.35900 1.000 68.63885 102 ARG D O 1
ATOM 5921 N N . PHE C 1 103 ? -10.11500 -14.80600 25.66600 1.000 69.73479 103 PHE D N 1
ATOM 5922 C CA . PHE C 1 103 ? -8.91700 -15.52300 26.09100 1.000 59.20143 103 PHE D CA 1
ATOM 5923 C C . PHE C 1 103 ? -8.82500 -15.56500 27.61200 1.000 59.26775 103 PHE D C 1
ATOM 5924 O O . PHE C 1 103 ? -8.87900 -14.51700 28.25700 1.000 61.73670 103 PHE D O 1
ATOM 5932 N N . LEU C 1 104 ? -8.67400 -16.75300 28.18800 1.000 59.66492 104 LEU D N 1
ATOM 5933 C CA . LEU C 1 104 ? -8.33700 -16.87200 29.60200 1.000 47.19722 104 LEU D CA 1
ATOM 5934 C C . LEU C 1 104 ? -6.82600 -16.79400 29.70000 1.000 46.04046 104 LEU D C 1
ATOM 5935 O O . LEU C 1 104 ? -6.11700 -17.47900 28.95400 1.000 50.33394 104 LEU D O 1
ATOM 5940 N N . ASN C 1 105 ? -6.33200 -15.95700 30.59900 1.000 46.34563 105 ASN D N 1
ATOM 5941 C CA . ASN C 1 105 ? -4.89700 -15.82400 30.82800 1.000 46.82764 105 ASN D CA 1
ATOM 5942 C C . ASN C 1 105 ? -4.62600 -16.29000 32.24800 1.000 51.77064 105 ASN D C 1
ATOM 5943 O O . ASN C 1 105 ? -5.02600 -15.62300 33.21400 1.000 49.12727 105 ASN D O 1
ATOM 5948 N N . VAL C 1 106 ? -3.94500 -17.42500 32.37000 1.000 43.96757 106 VAL D N 1
ATOM 5949 C CA . VAL C 1 106 ? -3.65700 -18.02200 33.66000 1.000 45.10016 106 VAL D CA 1
ATOM 5950 C C . VAL C 1 106 ? -2.23100 -17.67300 34.04900 1.000 46.20345 106 VAL D C 1
ATOM 5951 O O . VAL C 1 106 ? -1.28700 -17.99000 33.31600 1.000 46.06270 106 VAL D O 1
ATOM 5955 N N . VAL C 1 107 ? -2.07000 -17.04800 35.21600 1.000 49.59341 107 VAL D N 1
ATOM 5956 C CA . VAL C 1 107 ? -0.77500 -16.55800 35.68500 1.000 48.13166 107 VAL D CA 1
ATOM 5957 C C . VAL C 1 107 ? -0.26400 -17.47400 36.78400 1.000 42.18674 107 VAL D C 1
ATOM 5958 O O . VAL C 1 107 ? -0.93800 -17.66500 37.80100 1.000 39.93951 107 VAL D O 1
ATOM 5962 N N . MET C 1 108 ? 0.94400 -17.99800 36.60600 1.000 43.50860 108 MET D N 1
ATOM 5963 C CA . MET C 1 108 ? 1.49600 -18.96800 37.53400 1.000 43.93644 108 MET D CA 1
ATOM 5964 C C . MET C 1 108 ? 2.92900 -18.66200 37.92100 1.000 45.90581 108 MET D C 1
ATOM 5965 O O . MET C 1 108 ? 3.61700 -17.84800 37.30500 1.000 47.13161 108 MET D O 1
ATOM 5970 N N . GLU C 1 109 ? 3.33800 -19.33200 38.99600 1.000 45.04828 109 GLU D N 1
ATOM 5971 C CA . GLU C 1 109 ? 4.72300 -19.35300 39.43100 1.000 43.26168 109 GLU D CA 1
ATOM 5972 C C . GLU C 1 109 ? 5.63700 -19.85600 38.32000 1.000 42.27523 109 GLU D C 1
ATOM 5973 O O . GLU C 1 109 ? 5.32400 -20.81800 37.61700 1.000 42.33760 109 GLU D O 1
ATOM 5979 N N . HIS C 1 110 ? 6.78000 -19.20000 38.17900 1.000 44.06965 110 HIS D N 1
ATOM 5980 C CA . HIS C 1 110 ? 7.76200 -19.50400 37.14800 1.000 45.34165 110 HIS D CA 1
ATOM 5981 C C . HIS C 1 110 ? 8.91500 -20.31400 37.72700 1.000 44.64250 110 HIS D C 1
ATOM 5982 O O . HIS C 1 110 ? 9.58100 -19.87300 38.66800 1.000 44.10946 110 HIS D O 1
ATOM 5989 N N . ILE C 1 111 ? 9.15700 -21.48700 37.14600 1.000 41.03082 111 ILE D N 1
ATOM 5990 C CA . ILE C 1 111 ? 10.32500 -22.30400 37.43600 1.000 37.72810 111 ILE D CA 1
ATOM 5991 C C . ILE C 1 111 ? 11.06900 -22.50600 36.12400 1.000 43.35427 111 ILE D C 1
ATOM 5992 O O . ILE C 1 111 ? 10.43300 -22.70500 35.08600 1.000 43.26909 111 ILE D O 1
ATOM 5997 N N . PRO C 1 112 ? 12.39200 -22.33700 36.08900 1.000 43.82472 112 PRO D N 1
ATOM 5998 C CA . PRO C 1 112 ? 13.08000 -22.14600 34.80600 1.000 40.31618 112 PRO D CA 1
ATOM 5999 C C . PRO C 1 112 ? 13.46000 -23.39200 34.01900 1.000 43.83541 112 PRO D C 1
ATOM 6000 O O . PRO C 1 112 ? 13.83800 -23.25600 32.84600 1.000 42.21670 112 PRO D O 1
ATOM 6004 N N . GLU C 1 113 ? 13.37500 -24.58700 34.60000 1.000 42.76052 113 GLU D N 1
ATOM 6005 C CA . GLU C 1 113 ? 13.77800 -25.81400 33.93600 1.000 38.55690 113 GLU D CA 1
ATOM 6006 C C . GLU C 1 113 ? 12.70600 -26.86600 34.11200 1.000 41.53091 113 GLU D C 1
ATOM 6007 O O . GLU C 1 113 ? 11.77700 -26.72100 34.90900 1.000 45.26943 113 GLU D O 1
ATOM 6013 N N . THR C 1 114 ? 12.87500 -27.95600 33.38000 1.000 37.97191 114 THR D N 1
ATOM 6014 C CA . THR C 1 114 ? 12.08600 -29.14400 33.59000 1.000 37.35545 114 THR D CA 1
ATOM 6015 C C . THR C 1 114 ? 13.02500 -30.32600 33.78800 1.000 43.57742 114 THR D C 1
ATOM 6016 O O . THR C 1 114 ? 14.21600 -30.24500 33.46800 1.000 41.24613 114 THR D O 1
ATOM 6020 N N . VAL C 1 115 ? 12.47000 -31.42300 34.33900 1.000 44.56962 115 VAL D N 1
ATOM 6021 C CA . VAL C 1 115 ? 13.18100 -32.70400 34.36600 1.000 41.24060 115 VAL D CA 1
ATOM 6022 C C . VAL C 1 115 ? 13.62700 -33.08000 32.96000 1.000 42.78717 115 VAL D C 1
ATOM 6023 O O . VAL C 1 115 ? 14.72800 -33.61000 32.75900 1.000 42.28820 115 VAL D O 1
ATOM 6027 N N . TYR C 1 116 ? 12.78300 -32.79000 31.96400 1.000 41.98106 116 TYR D N 1
ATOM 6028 C CA . TYR C 1 116 ? 13.15300 -33.02000 30.57400 1.000 38.85739 116 TYR D CA 1
ATOM 6029 C C . TYR C 1 116 ? 14.47400 -32.34800 30.25100 1.000 45.60602 116 TYR D C 1
ATOM 6030 O O . TYR C 1 116 ? 15.37100 -32.96600 29.66800 1.000 51.22965 116 TYR D O 1
ATOM 6039 N N . ARG C 1 117 ? 14.60600 -31.06600 30.60800 1.000 49.07941 117 ARG D N 1
ATOM 6040 C CA . ARG C 1 117 ? 15.85000 -30.34800 30.33900 1.000 45.23869 117 ARG D CA 1
ATOM 6041 C C . ARG C 1 117 ? 17.01800 -30.92500 31.12000 1.000 46.33953 117 ARG D C 1
ATOM 6042 O O . ARG C 1 117 ? 18.10700 -31.09300 30.56400 1.000 48.77691 117 ARG D O 1
ATOM 6050 N N . VAL C 1 118 ? 16.82200 -31.21300 32.41300 1.000 41.10683 118 VAL D N 1
ATOM 6051 C CA . VAL C 1 118 ? 17.91400 -31.75200 33.21000 1.000 40.90817 118 VAL D CA 1
ATOM 6052 C C . VAL C 1 118 ? 18.37600 -33.07000 32.62100 1.000 44.78762 118 VAL D C 1
ATOM 6053 O O . VAL C 1 118 ? 19.58200 -33.33500 32.54100 1.000 43.63890 118 VAL D O 1
ATOM 6057 N N . MET C 1 119 ? 17.42100 -33.89200 32.15100 1.000 49.16386 119 MET D N 1
ATOM 6058 C CA . MET C 1 119 ? 17.73700 -35.19400 31.56200 1.000 42.38952 119 MET D CA 1
ATOM 6059 C C . MET C 1 119 ? 18.60500 -35.03900 30.32500 1.000 49.24367 119 MET D C 1
ATOM 6060 O O . MET C 1 119 ? 19.68300 -35.63700 30.23800 1.000 53.42244 119 MET D O 1
ATOM 6065 N N . LYS C 1 120 ? 18.12900 -34.26100 29.33600 1.000 50.02186 120 LYS D N 1
ATOM 6066 C CA . LYS C 1 120 ? 18.87800 -34.06500 28.09300 1.000 49.57438 120 LYS D CA 1
ATOM 6067 C C . LYS C 1 120 ? 20.25000 -33.45400 28.34100 1.000 51.53625 120 LYS D C 1
ATOM 6068 O O . LYS C 1 120 ? 21.17500 -33.67000 27.55600 1.000 57.41103 120 LYS D O 1
ATOM 6074 N N . SER C 1 121 ? 20.40000 -32.67700 29.41200 1.000 53.43074 121 SER D N 1
ATOM 6075 C CA . SER C 1 121 ? 21.70200 -32.11100 29.73800 1.000 50.25098 121 SER D CA 1
ATOM 6076 C C . SER C 1 121 ? 22.69300 -33.21500 30.07900 1.000 51.31859 121 SER D C 1
ATOM 6077 O O . SER C 1 121 ? 23.79500 -33.27400 29.52800 1.000 51.84784 121 SER D O 1
ATOM 6080 N N . PHE C 1 122 ? 22.29500 -34.13100 30.96300 1.000 57.08095 122 PHE D N 1
ATOM 6081 C CA . PHE C 1 122 ? 23.17400 -35.23000 31.33500 1.000 47.95542 122 PHE D CA 1
ATOM 6082 C C . PHE C 1 122 ? 23.39800 -36.18000 30.17300 1.000 53.04090 122 PHE D C 1
ATOM 6083 O O . PHE C 1 122 ? 24.49000 -36.74600 30.04200 1.000 52.10931 122 PHE D O 1
ATOM 6091 N N . LEU C 1 123 ? 22.38400 -36.37000 29.32700 1.000 54.72351 123 LEU D N 1
ATOM 6092 C CA . LEU C 1 123 ? 22.55000 -37.23900 28.16700 1.000 54.08376 123 LEU D CA 1
ATOM 6093 C C . LEU C 1 123 ? 23.68100 -36.73600 27.28200 1.000 52.60251 123 LEU D C 1
ATOM 6094 O O . LEU C 1 123 ? 24.62600 -37.47500 26.98400 1.000 51.01979 123 LEU D O 1
ATOM 6099 N N . ARG C 1 124 ? 23.62500 -35.45600 26.89500 1.000 53.25460 124 ARG D N 1
ATOM 6100 C CA . ARG C 1 124 ? 24.68000 -34.87600 26.07200 1.000 54.14273 124 ARG D CA 1
ATOM 6101 C C . ARG C 1 124 ? 26.05000 -35.08100 26.69700 1.000 54.10792 124 ARG D C 1
ATOM 6102 O O . ARG C 1 124 ? 27.03800 -35.27000 25.98100 1.000 55.75757 124 ARG D O 1
ATOM 6110 N N . ALA C 1 125 ? 26.12100 -35.09400 28.02600 1.000 49.51986 125 ALA D N 1
ATOM 6111 C CA . ALA C 1 125 ? 27.36800 -35.29200 28.74700 1.000 47.20164 125 ALA D CA 1
ATOM 6112 C C . ALA C 1 125 ? 27.78100 -36.75300 28.85900 1.000 52.60683 125 ALA D C 1
ATOM 6113 O O . ALA C 1 125 ? 28.86700 -37.02200 29.38700 1.000 49.50630 125 ALA D O 1
ATOM 6115 N N . ASN C 1 126 ? 26.97100 -37.68400 28.35100 1.000 56.10275 126 ASN D N 1
ATOM 6116 C CA . ASN C 1 126 ? 27.19300 -39.11800 28.52600 1.000 56.25151 126 ASN D CA 1
ATOM 6117 C C . ASN C 1 126 ? 27.39900 -39.48600 30.00400 1.000 56.24559 126 ASN D C 1
ATOM 6118 O O . ASN C 1 126 ? 28.40700 -40.06300 30.40500 1.000 62.48713 126 ASN D O 1
ATOM 6123 N N . GLN C 1 127 ? 26.42100 -39.11700 30.82200 1.000 55.19112 127 GLN D N 1
ATOM 6124 C CA . GLN C 1 127 ? 26.51100 -39.23700 32.26800 1.000 54.01183 127 GLN D CA 1
ATOM 6125 C C . GLN C 1 127 ? 25.14300 -39.63200 32.81000 1.000 56.50956 127 GLN D C 1
ATOM 6126 O O . GLN C 1 127 ? 24.10800 -39.22300 32.27500 1.000 49.67278 127 GLN D O 1
ATOM 6132 N N . GLN C 1 128 ? 25.13300 -40.37600 33.90600 1.000 54.35834 128 GLN D N 1
ATOM 6133 C CA . GLN C 1 128 ? 23.86600 -40.74200 34.51700 1.000 56.54704 128 GLN D CA 1
ATOM 6134 C C . GLN C 1 128 ? 23.46200 -39.65500 35.49700 1.000 53.99751 128 GLN D C 1
ATOM 6135 O O . GLN C 1 128 ? 24.31100 -39.07900 36.18200 1.000 55.82222 128 GLN D O 1
ATOM 6141 N N . VAL C 1 129 ? 22.17000 -39.35200 35.54000 1.000 51.01970 129 VAL D N 1
ATOM 6142 C CA . VAL C 1 129 ? 21.71800 -38.43200 36.59000 1.000 52.34703 129 VAL D CA 1
ATOM 6143 C C . VAL C 1 129 ? 22.07500 -39.01400 37.95900 1.000 48.89606 129 VAL D C 1
ATOM 6144 O O . VAL C 1 129 ? 21.69700 -40.16200 38.26400 1.000 43.20575 129 VAL D O 1
ATOM 6148 N N . PRO C 1 130 ? 22.78200 -38.26700 38.80900 1.000 42.56918 130 PRO D N 1
ATOM 6149 C CA . PRO C 1 130 ? 23.18800 -38.78000 40.12600 1.000 37.96345 130 PRO D CA 1
ATOM 6150 C C . PRO C 1 130 ? 22.01000 -39.29300 40.94200 1.000 38.84749 130 PRO D C 1
ATOM 6151 O O . PRO C 1 130 ? 20.91400 -38.74200 40.89200 1.000 41.24430 130 PRO D O 1
ATOM 6155 N N . PHE C 1 131 ? 22.26600 -40.32400 41.75500 1.000 46.82974 131 PHE D N 1
ATOM 6156 C CA . PHE C 1 131 ? 21.17200 -40.98600 42.45500 1.000 42.67955 131 PHE D CA 1
ATOM 6157 C C . PHE C 1 131 ? 20.46800 -40.05500 43.43600 1.000 43.81981 131 PHE D C 1
ATOM 6158 O O . PHE C 1 131 ? 19.26900 -40.21200 43.68500 1.000 46.04061 131 PHE D O 1
ATOM 6166 N N . ILE C 1 132 ? 21.17700 -39.07500 43.99400 1.000 37.58769 132 ILE D N 1
ATOM 6167 C CA . ILE C 1 132 ? 20.51800 -38.15400 44.91200 1.000 36.21405 132 ILE D CA 1
ATOM 6168 C C . ILE C 1 132 ? 19.46500 -37.30600 44.18300 1.000 43.13766 132 ILE D C 1
ATOM 6169 O O . ILE C 1 132 ? 18.40400 -37.01000 44.75400 1.000 41.79272 132 ILE D O 1
ATOM 6174 N N . LEU C 1 133 ? 19.71000 -36.91200 42.91100 1.000 44.06267 133 LEU D N 1
ATOM 6175 C CA . LEU C 1 133 ? 18.70000 -36.12800 42.17700 1.000 37.62116 133 LEU D CA 1
ATOM 6176 C C . LEU C 1 133 ? 17.55200 -37.01000 41.68300 1.000 40.77532 133 LEU D C 1
ATOM 6177 O O . LEU C 1 133 ? 16.39100 -36.58000 41.70000 1.000 38.30778 133 LEU D O 1
ATOM 6182 N N . ILE C 1 134 ? 17.85700 -38.24300 41.24300 1.000 39.33477 134 ILE D N 1
ATOM 6183 C CA . ILE C 1 134 ? 16.79800 -39.19300 40.91900 1.000 39.33807 134 ILE D CA 1
ATOM 6184 C C . ILE C 1 134 ? 15.90300 -39.37900 42.13100 1.000 42.04942 134 ILE D C 1
ATOM 6185 O O . ILE C 1 134 ? 14.66500 -39.38800 42.01800 1.000 42.43005 134 ILE D O 1
ATOM 6190 N N . LYS C 1 135 ? 16.51400 -39.47700 43.31800 1.000 37.72443 135 LYS D N 1
ATOM 6191 C CA . LYS C 1 135 ? 15.71900 -39.62400 44.53000 1.000 41.35340 135 LYS D CA 1
ATOM 6192 C C . LYS C 1 135 ? 14.84900 -38.40100 44.76300 1.000 36.46066 135 LYS D C 1
ATOM 6193 O O . LYS C 1 135 ? 13.62500 -38.51200 44.89800 1.000 34.71327 135 LYS D O 1
ATOM 6199 N N . LEU C 1 136 ? 15.46200 -37.22300 44.72800 1.000 37.08752 136 LEU D N 1
ATOM 6200 C CA . LEU C 1 136 ? 14.74800 -35.97700 44.98500 1.000 36.35788 136 LEU D CA 1
ATOM 6201 C C . LEU C 1 136 ? 13.60100 -35.76500 44.00700 1.000 34.45090 136 LEU D C 1
ATOM 6202 O O . LEU C 1 136 ? 12.48900 -35.43400 44.42100 1.000 33.95347 136 LEU D O 1
ATOM 6207 N N . TYR C 1 137 ? 13.85100 -35.92700 42.69900 1.000 33.14913 137 TYR D N 1
ATOM 6208 C CA . TYR C 1 137 ? 12.79300 -35.64100 41.72600 1.000 36.29801 137 TYR D CA 1
ATOM 6209 C C . TYR C 1 137 ? 11.66600 -36.66400 41.84500 1.000 40.61537 137 TYR D C 1
ATOM 6210 O O . TYR C 1 137 ? 10.48600 -36.28800 41.91800 1.000 43.68610 137 TYR D O 1
ATOM 6219 N N . THR C 1 138 ? 12.00900 -37.96300 41.93500 1.000 37.24437 138 THR D N 1
ATOM 6220 C CA . THR C 1 138 ? 10.96900 -38.97600 42.05800 1.000 35.66304 138 THR D CA 1
ATOM 6221 C C . THR C 1 138 ? 10.17900 -38.80600 43.34700 1.000 36.79297 138 THR D C 1
ATOM 6222 O O . THR C 1 138 ? 8.94500 -38.88700 43.34600 1.000 36.63915 138 THR D O 1
ATOM 6226 N N . TYR C 1 139 ? 10.86500 -38.52900 44.44900 1.000 36.14917 139 TYR D N 1
ATOM 6227 C CA . TYR C 1 139 ? 10.16500 -38.29900 45.70400 1.000 38.96067 139 TYR D CA 1
ATOM 6228 C C . TYR C 1 139 ? 9.13900 -37.17200 45.57600 1.000 42.77284 139 TYR D C 1
ATOM 6229 O O . TYR C 1 139 ? 7.95400 -37.36200 45.87200 1.000 45.82318 139 TYR D O 1
ATOM 6238 N N . GLN C 1 140 ? 9.58500 -35.98200 45.15000 1.000 40.29881 140 GLN D N 1
ATOM 6239 C CA . GLN C 1 140 ? 8.70300 -34.81400 45.05200 1.000 36.87051 140 GLN D CA 1
ATOM 6240 C C . GLN C 1 140 ? 7.59400 -35.01700 44.03400 1.000 37.45648 140 GLN D C 1
ATOM 6241 O O . GLN C 1 140 ? 6.48800 -34.52400 44.22900 1.000 40.45489 140 GLN D O 1
ATOM 6247 N N . MET C 1 141 ? 7.87100 -35.72600 42.94200 1.000 37.67541 141 MET D N 1
ATOM 6248 C CA . MET C 1 141 ? 6.83200 -36.03600 41.96600 1.000 40.59205 141 MET D CA 1
ATOM 6249 C C . MET C 1 141 ? 5.73700 -36.88700 42.58700 1.000 40.52735 141 MET D C 1
ATOM 6250 O O . MET C 1 141 ? 4.54600 -36.60300 42.41600 1.000 40.02733 141 MET D O 1
ATOM 6255 N N . CYS C 1 142 ? 6.13300 -37.93600 43.32400 1.000 41.45367 142 CYS D N 1
ATOM 6256 C CA . CYS C 1 142 ? 5.17900 -38.81000 44.00900 1.000 40.34008 142 CYS D CA 1
ATOM 6257 C C . CYS C 1 142 ? 4.29800 -38.03100 44.96900 1.000 38.50388 142 CYS D C 1
ATOM 6258 O O . CYS C 1 142 ? 3.07500 -38.21300 44.98700 1.000 38.72580 142 CYS D O 1
ATOM 6261 N N . ARG C 1 143 ? 4.90900 -37.16200 45.78300 1.000 41.74042 143 ARG D N 1
ATOM 6262 C CA . ARG C 1 143 ? 4.16600 -36.41900 46.79500 1.000 40.28995 143 ARG D CA 1
ATOM 6263 C C . ARG C 1 143 ? 3.12300 -35.49800 46.16400 1.000 44.03358 143 ARG D C 1
ATOM 6264 O O . ARG C 1 143 ? 1.97900 -35.42200 46.63200 1.000 46.36159 143 ARG D O 1
ATOM 6272 N N . ALA C 1 144 ? 3.48800 -34.80200 45.08900 1.000 40.17005 144 ALA D N 1
ATOM 6273 C CA . ALA C 1 144 ? 2.51100 -33.95700 44.42100 1.000 40.82664 144 ALA D CA 1
ATOM 6274 C C . ALA C 1 144 ? 1.35000 -34.79300 43.89100 1.000 44.97039 144 ALA D C 1
ATOM 6275 O O . ALA C 1 144 ? 0.18200 -34.47900 44.14300 1.000 46.17201 144 ALA D O 1
ATOM 6277 N N . LEU C 1 145 ? 1.65600 -35.91300 43.23000 1.000 40.95865 145 LEU D N 1
ATOM 6278 C CA . LEU C 1 145 ? 0.60300 -36.73700 42.65700 1.000 42.65479 145 LEU D CA 1
ATOM 6279 C C . LEU C 1 145 ? -0.21900 -37.43000 43.74100 1.000 45.63275 145 LEU D C 1
ATOM 6280 O O . LEU C 1 145 ? -1.40900 -37.70600 43.54200 1.000 43.27580 145 LEU D O 1
ATOM 6285 N N . GLY C 1 146 ? 0.40500 -37.76800 44.86900 1.000 44.95732 146 GLY D N 1
ATOM 6286 C CA . GLY C 1 146 ? -0.36500 -38.26900 45.99200 1.000 46.74452 146 GLY D CA 1
ATOM 6287 C C . GLY C 1 146 ? -1.33800 -37.23200 46.51900 1.000 44.65763 146 GLY D C 1
ATOM 6288 O O . GLY C 1 146 ? -2.48300 -37.54600 46.85300 1.000 46.46890 146 GLY D O 1
ATOM 6289 N N . TYR C 1 147 ? -0.87700 -35.98900 46.64200 1.000 41.66676 147 TYR D N 1
ATOM 6290 C CA . TYR C 1 147 ? -1.76600 -34.90800 47.03000 1.000 38.04269 147 TYR D CA 1
ATOM 6291 C C . TYR C 1 147 ? -2.86800 -34.70800 45.99400 1.000 41.56603 147 TYR D C 1
ATOM 6292 O O . TYR C 1 147 ? -4.06100 -34.75700 46.31100 1.000 44.43646 147 TYR D O 1
ATOM 6301 N N . LEU C 1 148 ? -2.47900 -34.50600 44.74100 1.000 44.07163 148 LEU D N 1
ATOM 6302 C CA . LEU C 1 148 ? -3.42800 -34.39400 43.64400 1.000 40.62304 148 LEU D CA 1
ATOM 6303 C C . LEU C 1 148 ? -4.48500 -35.49600 43.69200 1.000 44.81570 148 LEU D C 1
ATOM 6304 O O . LEU C 1 148 ? -5.68900 -35.21100 43.64600 1.000 46.55753 148 LEU D O 1
ATOM 6309 N N . HIS C 1 149 ? -4.06100 -36.76100 43.85700 1.000 48.01386 149 HIS D N 1
ATOM 6310 C CA . HIS C 1 149 ? -5.02400 -37.85800 43.95500 1.000 43.05380 149 HIS D CA 1
ATOM 6311 C C . HIS C 1 149 ? -5.86800 -37.75300 45.22000 1.000 47.47116 149 HIS D C 1
ATOM 6312 O O . HIS C 1 149 ? -7.05200 -38.11400 45.21300 1.000 43.23381 149 HIS D O 1
ATOM 6319 N N . ALA C 1 150 ? -5.26700 -37.29600 46.32700 1.000 50.44178 150 ALA D N 1
ATOM 6320 C CA . ALA C 1 150 ? -6.02400 -37.12300 47.56200 1.000 46.51978 150 ALA D CA 1
ATOM 6321 C C . ALA C 1 150 ? -7.18200 -36.15700 47.36400 1.000 53.94506 150 ALA D C 1
ATOM 6322 O O . ALA C 1 150 ? -8.22600 -36.29400 48.01500 1.000 55.52436 150 ALA D O 1
ATOM 6324 N N . LEU C 1 151 ? -7.03700 -35.20900 46.43500 1.000 52.54145 151 LEU D N 1
ATOM 6325 C CA . LEU C 1 151 ? -8.15200 -34.36800 46.02600 1.000 52.10799 151 LEU D CA 1
ATOM 6326 C C . LEU C 1 151 ? -9.05200 -35.06700 45.02000 1.000 54.14295 151 LEU D C 1
ATOM 6327 O O . LEU C 1 151 ? -10.07100 -34.49400 44.61900 1.000 57.31100 151 LEU D O 1
ATOM 6332 N N . GLY C 1 152 ? -8.69600 -36.26800 44.57800 1.000 49.24838 152 GLY D N 1
ATOM 6333 C CA . GLY C 1 152 ? -9.51400 -36.93900 43.59600 1.000 46.59165 152 GLY D CA 1
ATOM 6334 C C . GLY C 1 152 ? -9.23300 -36.53400 42.17600 1.000 48.66621 152 GLY D C 1
ATOM 6335 O O . GLY C 1 152 ? -9.98400 -36.93200 41.27400 1.000 52.66238 152 GLY D O 1
ATOM 6336 N N . ILE C 1 153 ? -8.16800 -35.76400 41.95300 1.000 48.68745 153 ILE D N 1
ATOM 6337 C CA . ILE C 1 153 ? -7.80700 -35.24900 40.64000 1.000 46.47795 153 ILE D CA 1
ATOM 6338 C C . ILE C 1 153 ? -6.78000 -36.16700 39.99800 1.000 45.25431 153 ILE D C 1
ATOM 6339 O O . ILE C 1 153 ? -5.87100 -36.67800 40.66500 1.000 45.66939 153 ILE D O 1
ATOM 6344 N N . CYS C 1 154 ? -6.92700 -36.37200 38.69700 1.000 40.64443 154 CYS D N 1
ATOM 6345 C CA . CYS C 1 154 ? -5.99000 -37.14300 37.91100 1.000 44.96539 154 CYS D CA 1
ATOM 6346 C C . CYS C 1 154 ? -5.30700 -36.19800 36.93800 1.000 47.86401 154 CYS D C 1
ATOM 6347 O O . CYS C 1 154 ? -5.98500 -35.46100 36.22300 1.000 51.50655 154 CYS D O 1
ATOM 6350 N N . HIS C 1 155 ? -3.97200 -36.21200 36.91100 1.000 45.03316 155 HIS D N 1
ATOM 6351 C CA . HIS C 1 155 ? -3.26000 -35.30400 36.01900 1.000 40.96735 155 HIS D CA 1
ATOM 6352 C C . HIS C 1 155 ? -3.34200 -35.77200 34.56100 1.000 44.05688 155 HIS D C 1
ATOM 6353 O O . HIS C 1 155 ? -3.56800 -34.95900 33.66200 1.000 46.57515 155 HIS D O 1
ATOM 6360 N N . ARG C 1 156 ? -3.19800 -37.06300 34.29500 1.000 41.11718 156 ARG D N 1
ATOM 6361 C CA . ARG C 1 156 ? -3.46600 -37.65300 32.98800 1.000 42.44734 156 ARG D CA 1
ATOM 6362 C C . ARG C 1 156 ? -2.45000 -37.30100 31.90700 1.000 45.69103 156 ARG D C 1
ATOM 6363 O O . ARG C 1 156 ? -2.59400 -37.77800 30.76800 1.000 44.61613 156 ARG D O 1
ATOM 6371 N N . ASP C 1 157 ? -1.44500 -36.48100 32.19400 1.000 47.89732 157 ASP D N 1
ATOM 6372 C CA . ASP C 1 157 ? -0.38200 -36.29200 31.21200 1.000 46.82505 157 ASP D CA 1
ATOM 6373 C C . ASP C 1 157 ? 0.94700 -35.98600 31.90100 1.000 44.01621 157 ASP D C 1
ATOM 6374 O O . ASP C 1 157 ? 1.60500 -35.02100 31.60500 1.000 48.12977 157 ASP D O 1
ATOM 6379 N N . ILE C 1 158 ? 1.39400 -36.86300 32.79000 1.000 40.33116 158 ILE D N 1
ATOM 6380 C CA . ILE C 1 158 ? 2.65900 -36.69900 33.48700 1.000 32.38425 158 ILE D CA 1
ATOM 6381 C C . ILE C 1 158 ? 3.79200 -37.11100 32.56000 1.000 36.62447 158 ILE D C 1
ATOM 6382 O O . ILE C 1 158 ? 3.82600 -38.25100 32.09000 1.000 47.46442 158 ILE D O 1
ATOM 6387 N N . LYS C 1 159 ? 4.75700 -36.22400 32.35000 1.000 35.16242 159 LYS D N 1
ATOM 6388 C CA . LYS C 1 159 ? 5.92400 -36.50600 31.52800 1.000 33.97801 159 LYS D CA 1
ATOM 6389 C C . LYS C 1 159 ? 7.04300 -35.56800 31.96800 1.000 37.95098 159 LYS D C 1
ATOM 6390 O O . LYS C 1 159 ? 6.78300 -34.58600 32.67300 1.000 38.43545 159 LYS D O 1
ATOM 6396 N N . PRO C 1 160 ? 8.29500 -35.83100 31.56500 1.000 37.56710 160 PRO D N 1
ATOM 6397 C CA . PRO C 1 160 ? 9.39400 -34.94300 31.97000 1.000 39.41360 160 PRO D CA 1
ATOM 6398 C C . PRO C 1 160 ? 9.18200 -33.46000 31.64500 1.000 38.44941 160 PRO D C 1
ATOM 6399 O O . PRO C 1 160 ? 9.62800 -32.59400 32.41500 1.000 38.84703 160 PRO D O 1
ATOM 6403 N N . GLN C 1 161 ? 8.50500 -33.13900 30.54500 1.000 39.45786 161 GLN D N 1
ATOM 6404 C CA . GLN C 1 161 ? 8.31000 -31.74300 30.19900 1.000 39.39670 161 GLN D CA 1
ATOM 6405 C C . GLN C 1 161 ? 7.42000 -31.01300 31.19600 1.000 41.01448 161 GLN D C 1
ATOM 6406 O O . GLN C 1 161 ? 7.44400 -29.78800 31.23100 1.000 39.71463 161 GLN D O 1
ATOM 6412 N N . ASN C 1 162 ? 6.67000 -31.72400 32.03500 1.000 43.85772 162 ASN D N 1
ATOM 6413 C CA . ASN C 1 162 ? 5.77300 -31.08400 32.99200 1.000 42.99576 162 ASN D CA 1
ATOM 6414 C C . ASN C 1 162 ? 6.36200 -30.94200 34.37200 1.000 44.48150 162 ASN D C 1
ATOM 6415 O O . ASN C 1 162 ? 5.69100 -30.40200 35.25700 1.000 47.71865 162 ASN D O 1
ATOM 6420 N N . LEU C 1 163 ? 7.52000 -31.51100 34.61200 1.000 39.15183 163 LEU D N 1
ATOM 6421 C CA . LEU C 1 163 ? 8.07400 -31.55600 35.94800 1.000 37.54992 163 LEU D CA 1
ATOM 6422 C C . LEU C 1 163 ? 9.07700 -30.41600 36.00000 1.000 41.88923 163 LEU D C 1
ATOM 6423 O O . LEU C 1 163 ? 10.20700 -30.55700 35.52700 1.000 45.92247 163 LEU D O 1
ATOM 6428 N N . LEU C 1 164 ? 8.63300 -29.26200 36.50600 1.000 40.31811 164 LEU D N 1
ATOM 6429 C CA . LEU C 1 164 ? 9.51000 -28.10500 36.65300 1.000 40.71781 164 LEU D CA 1
ATOM 6430 C C . LEU C 1 164 ? 10.54800 -28.35800 37.74500 1.000 42.71027 164 LEU D C 1
ATOM 6431 O O . LEU C 1 164 ? 10.28400 -29.07000 38.72800 1.000 43.52067 164 LEU D O 1
ATOM 6436 N N . VAL C 1 165 ? 11.75200 -27.80700 37.54100 1.000 37.63961 165 VAL D N 1
ATOM 6437 C CA . VAL C 1 165 ? 12.88600 -28.01100 38.44200 1.000 38.04693 165 VAL D CA 1
ATOM 6438 C C . VAL C 1 165 ? 13.68200 -26.72100 38.54900 1.000 40.91855 165 VAL D C 1
ATOM 6439 O O . VAL C 1 165 ? 13.88600 -26.02600 37.55100 1.000 44.37701 165 VAL D O 1
ATOM 6443 N N . ASP C 1 166 ? 14.17900 -26.41600 39.73600 1.000 44.75212 166 ASP D N 1
ATOM 6444 C CA . ASP C 1 166 ? 15.13000 -25.32300 39.91100 1.000 44.73218 166 ASP D CA 1
ATOM 6445 C C . ASP C 1 166 ? 16.47400 -25.93900 40.30200 1.000 48.17465 166 ASP D C 1
ATOM 6446 O O . ASP C 1 166 ? 16.61800 -26.47400 41.40500 1.000 47.86466 166 ASP D O 1
ATOM 6451 N N . SER C 1 167 ? 17.46000 -25.85000 39.40100 1.000 49.19592 167 SER D N 1
ATOM 6452 C CA . SER C 1 167 ? 18.76900 -26.45300 39.63200 1.000 43.83161 167 SER D CA 1
ATOM 6453 C C . SER C 1 167 ? 19.37500 -26.01500 40.95000 1.000 52.65456 167 SER D C 1
ATOM 6454 O O . SER C 1 167 ? 20.15300 -26.76100 41.55600 1.000 57.75757 167 SER D O 1
ATOM 6457 N N . ARG C 1 168 ? 19.02700 -24.81500 41.41500 1.000 52.95988 168 ARG D N 1
ATOM 6458 C CA . ARG C 1 168 ? 19.67200 -24.22900 42.58300 1.000 52.97246 168 ARG D CA 1
ATOM 6459 C C . ARG C 1 168 ? 19.20400 -24.88000 43.87800 1.000 54.91046 168 ARG D C 1
ATOM 6460 O O . ARG C 1 168 ? 20.02500 -25.13700 44.76300 1.000 57.28736 168 ARG D O 1
ATOM 6468 N N . THR C 1 169 ? 17.89900 -25.16200 44.00000 1.000 52.56931 169 THR D N 1
ATOM 6469 C CA . THR C 1 169 ? 17.32100 -25.82000 45.17000 1.000 49.27225 169 THR D CA 1
ATOM 6470 C C . THR C 1 169 ? 16.95800 -27.28200 44.95100 1.000 47.27058 169 THR D C 1
ATOM 6471 O O . THR C 1 169 ? 16.79200 -28.00400 45.94100 1.000 46.45260 169 THR D O 1
ATOM 6475 N N . HIS C 1 170 ? 16.87700 -27.72300 43.68400 1.000 43.07246 170 HIS D N 1
ATOM 6476 C CA . HIS C 1 170 ? 16.33300 -29.03100 43.23100 1.000 42.57443 170 HIS D CA 1
ATOM 6477 C C . HIS C 1 170 ? 14.91600 -29.31100 43.74000 1.000 39.73011 170 HIS D C 1
ATOM 6478 O O . HIS C 1 170 ? 14.53400 -30.45500 43.98100 1.000 39.96532 170 HIS D O 1
ATOM 6485 N N . VAL C 1 171 ? 14.10100 -28.25500 43.78300 1.000 39.08873 171 VAL D N 1
ATOM 6486 C CA . VAL C 1 171 ? 12.66100 -28.35900 43.97300 1.000 35.14880 171 VAL D CA 1
ATOM 6487 C C . VAL C 1 171 ? 12.04400 -28.83200 42.67500 1.000 36.76033 171 VAL D C 1
ATOM 6488 O O . VAL C 1 171 ? 12.43400 -28.39200 41.58400 1.000 38.81197 171 VAL D O 1
ATOM 6492 N N . LEU C 1 172 ? 11.07000 -29.72100 42.79000 1.000 35.98478 172 LEU D N 1
ATOM 6493 C CA . LEU C 1 172 ? 10.30500 -30.20400 41.65200 1.000 37.29640 172 LEU D CA 1
ATOM 6494 C C . LEU C 1 172 ? 8.86600 -29.81600 41.88700 1.000 37.13393 172 LEU D C 1
ATOM 6495 O O . LEU C 1 172 ? 8.37400 -29.96900 43.01000 1.000 38.49998 172 LEU D O 1
ATOM 6500 N N . LYS C 1 173 ? 8.20500 -29.28600 40.85400 1.000 33.24985 173 LYS D N 1
ATOM 6501 C CA . LYS C 1 173 ? 6.79500 -28.93500 40.96300 1.000 36.41364 173 LYS D CA 1
ATOM 6502 C C . LYS C 1 173 ? 6.03300 -29.43300 39.74100 1.000 39.49631 173 LYS D C 1
ATOM 6503 O O . LYS C 1 173 ? 6.55000 -29.40500 38.62400 1.000 41.00181 173 LYS D O 1
ATOM 6509 N N . LEU C 1 174 ? 4.80600 -29.88900 39.95400 1.000 32.78324 174 LEU D N 1
ATOM 6510 C CA . LEU C 1 174 ? 3.94100 -30.23400 38.84300 1.000 32.78283 174 LEU D CA 1
ATOM 6511 C C . LEU C 1 174 ? 3.44000 -28.99200 38.12700 1.000 40.54814 174 LEU D C 1
ATOM 6512 O O . LEU C 1 174 ? 3.35600 -27.90500 38.70100 1.000 43.75911 174 LEU D O 1
ATOM 6517 N N . C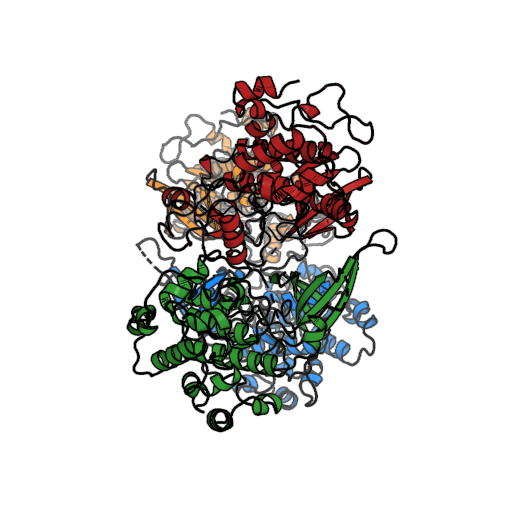YS C 1 175 ? 3.12400 -29.14900 36.85100 1.000 41.66281 175 CYS D N 1
ATOM 6518 C CA . CYS C 1 175 ? 2.46400 -28.06500 36.14900 1.000 40.87084 175 CYS D CA 1
ATOM 6519 C C . CYS C 1 175 ? 1.73800 -28.64900 34.94500 1.000 43.88982 175 CYS D C 1
ATOM 6520 O O . CYS C 1 175 ? 1.72300 -29.86300 34.73100 1.000 42.44214 175 CYS D O 1
ATOM 6523 N N . ASP C 1 176 ? 1.14400 -27.76200 34.15100 1.000 43.09188 176 ASP D N 1
ATOM 6524 C CA . ASP C 1 176 ? 0.43200 -28.12300 32.93600 1.000 39.90512 176 ASP D CA 1
ATOM 6525 C C . ASP C 1 176 ? -0.77700 -29.00400 33.25300 1.000 43.51684 176 ASP D C 1
ATOM 6526 O O . ASP C 1 176 ? -0.81900 -30.18700 32.94200 1.000 48.99674 176 ASP D O 1
ATOM 6531 N N . PHE C 1 177 ? -1.79300 -28.36400 33.83100 1.000 45.63812 177 PHE D N 1
ATOM 6532 C CA . PHE C 1 177 ? -3.01100 -29.04700 34.25500 1.000 44.41019 177 PHE D CA 1
ATOM 6533 C C . PHE C 1 177 ? -4.11500 -28.98600 33.20900 1.000 46.47545 177 PHE D C 1
ATOM 6534 O O . PHE C 1 177 ? -5.28600 -29.21400 33.54100 1.000 45.28769 177 PHE D O 1
ATOM 6542 N N . GLY C 1 178 ? -3.76700 -28.69700 31.95400 1.000 50.14526 178 GLY D N 1
ATOM 6543 C CA . GLY C 1 178 ? -4.74500 -28.69400 30.88200 1.000 50.46776 178 GLY D CA 1
ATOM 6544 C C . GLY C 1 178 ? -5.43200 -30.02900 30.64600 1.000 56.47100 178 GLY D C 1
ATOM 6545 O O . GLY C 1 178 ? -6.47500 -30.06800 29.99200 1.000 59.03490 178 GLY D O 1
ATOM 6546 N N . SER C 1 179 ? -4.86800 -31.13000 31.14400 1.000 56.10753 179 SER D N 1
ATOM 6547 C CA . SER C 1 179 ? -5.50200 -32.44000 31.02500 1.000 46.82310 179 SER D CA 1
ATOM 6548 C C . SER C 1 179 ? -6.10100 -32.96600 32.32700 1.000 46.37343 179 SER D C 1
ATOM 6549 O O . SER C 1 179 ? -6.82300 -33.96500 32.28600 1.000 49.27394 179 SER D O 1
ATOM 6552 N N . ALA C 1 180 ? -5.86500 -32.30900 33.46100 1.000 46.17333 180 ALA D N 1
ATOM 6553 C CA . ALA C 1 180 ? -6.32200 -32.83100 34.74000 1.000 44.24958 180 ALA D CA 1
ATOM 6554 C C . ALA C 1 180 ? -7.84300 -32.91200 34.77600 1.000 44.30809 180 ALA D C 1
ATOM 6555 O O . ALA C 1 180 ? -8.54100 -32.24900 34.01300 1.000 52.62734 180 ALA D O 1
ATOM 6557 N N . LYS C 1 181 ? -8.36000 -33.75400 35.66400 1.000 51.52601 181 LYS D N 1
ATOM 6558 C CA . LYS C 1 181 ? -9.78400 -34.05100 35.64800 1.000 49.88079 181 LYS D CA 1
ATOM 6559 C C . LYS C 1 181 ? -10.13800 -34.93400 36.83500 1.000 54.97979 181 LYS D C 1
ATOM 6560 O O . LYS C 1 181 ? -9.32300 -35.75100 37.27800 1.000 58.33668 181 LYS D O 1
ATOM 6566 N N . ARG C 1 182 ? -11.35400 -34.75600 37.35100 1.000 57.56383 182 ARG D N 1
ATOM 6567 C CA . ARG C 1 182 ? -11.92700 -35.69500 38.30700 1.000 57.09687 182 ARG D CA 1
ATOM 6568 C C . ARG C 1 182 ? -12.58800 -36.77800 37.47100 1.000 59.73721 182 ARG D C 1
ATOM 6569 O O . ARG C 1 182 ? -13.50200 -36.47900 36.69500 1.000 61.27959 182 ARG D O 1
ATOM 6577 N N . LEU C 1 183 ? -12.12000 -38.01800 37.60600 1.000 63.21529 183 LEU D N 1
ATOM 6578 C CA . LEU C 1 183 ? -12.66100 -39.13300 36.82800 1.000 62.81284 183 LEU D CA 1
ATOM 6579 C C . LEU C 1 183 ? -14.06800 -39.59700 37.23500 1.000 57.48711 183 LEU D C 1
ATOM 6580 O O . LEU C 1 183 ? -14.47700 -39.45800 38.38300 1.000 60.03246 183 LEU D O 1
ATOM 6585 N N . ILE C 1 193 ? -4.54700 -37.70100 24.25400 1.000 69.20878 193 ILE D N 1
ATOM 6586 C CA . ILE C 1 193 ? -3.73900 -36.74000 25.00200 1.000 84.34839 193 ILE D CA 1
ATOM 6587 C C . ILE C 1 193 ? -2.52900 -36.31900 24.15000 1.000 90.18754 193 ILE D C 1
ATOM 6588 O O . ILE C 1 193 ? -1.98200 -35.21600 24.30900 1.000 87.63054 193 ILE D O 1
ATOM 6593 N N . CYS C 1 194 ? -2.08300 -37.22500 23.27000 1.000 84.77119 194 CYS D N 1
ATOM 6594 C CA . CYS C 1 194 ? -0.90000 -36.97600 22.39300 1.000 89.77861 194 CYS D CA 1
ATOM 6595 C C . CYS C 1 194 ? 0.40900 -36.96100 23.20200 1.000 87.94553 194 CYS D C 1
ATOM 6596 O O . CYS C 1 194 ? 1.09500 -35.92300 23.17600 1.000 90.42594 194 CYS D O 1
ATOM 6599 N N . SER C 1 195 ? 0.74600 -38.06500 23.87200 1.000 80.94297 195 SER D N 1
ATOM 6600 C CA . SER C 1 195 ? 2.03800 -38.16900 24.60000 1.000 79.36661 195 SER D CA 1
ATOM 6601 C C . SER C 1 195 ? 2.62800 -39.55300 24.29600 1.000 77.74921 195 SER D C 1
ATOM 6602 O O . SER C 1 195 ? 3.79000 -39.60100 23.84900 1.000 79.27218 195 SER D O 1
ATOM 6605 N N . ARG C 1 196 ? 1.89300 -40.62700 24.58100 1.000 79.02160 196 ARG D N 1
ATOM 6606 C CA . ARG C 1 196 ? 2.28500 -42.01500 24.18600 1.000 81.18795 196 ARG D CA 1
ATOM 6607 C C . ARG C 1 196 ? 3.50700 -42.60300 24.92600 1.000 69.44084 196 ARG D C 1
ATOM 6608 O O . ARG C 1 196 ? 3.44400 -43.79800 25.24000 1.000 74.11197 196 ARG D O 1
ATOM 6616 N N . PHE C 1 197 ? 4.56300 -41.84400 25.20300 1.000 61.25776 197 PHE D N 1
ATOM 6617 C CA . PHE C 1 197 ? 5.75700 -42.49800 25.80700 1.000 57.51567 197 PHE D CA 1
ATOM 6618 C C . PHE C 1 197 ? 5.53200 -42.76200 27.28900 1.000 56.03028 197 PHE D C 1
ATOM 6619 O O . PHE C 1 197 ? 6.12600 -43.71800 27.81400 1.000 56.77699 197 PHE D O 1
ATOM 6627 N N . TYR C 1 198 ? 4.70700 -41.95200 27.94800 1.000 49.03667 198 TYR D N 1
ATOM 6628 C CA . TYR C 1 198 ? 4.54800 -42.08400 29.41900 1.000 45.83507 198 TYR D CA 1
ATOM 6629 C C . TYR C 1 198 ? 3.11800 -42.45700 29.74200 1.000 44.35084 198 TYR D C 1
ATOM 6630 O O . TYR C 1 198 ? 2.70600 -42.35800 30.90300 1.000 46.71699 198 TYR D O 1
ATOM 6639 N N . ARG C 1 199 ? 2.38600 -42.91800 28.73600 1.000 47.87458 199 ARG D N 1
ATOM 6640 C CA . ARG C 1 199 ? 0.96200 -43.27700 28.92600 1.000 45.24535 199 ARG D CA 1
ATOM 6641 C C . ARG C 1 199 ? 0.83000 -44.71600 29.42400 1.000 47.52145 199 ARG D C 1
ATOM 6642 O O . ARG C 1 199 ? 1.61000 -45.56900 28.97800 1.000 46.38639 199 ARG D O 1
ATOM 6650 N N . ALA C 1 200 ? -0.14700 -44.96300 30.29200 1.000 51.86587 200 ALA D N 1
ATOM 6651 C CA . ALA C 1 200 ? -0.36900 -46.29700 30.89100 1.000 48.73187 200 ALA D CA 1
ATOM 6652 C C . ALA C 1 200 ? -0.89900 -47.28000 29.85800 1.000 51.93573 200 ALA D C 1
ATOM 6653 O O . ALA C 1 200 ? -1.58200 -46.84200 28.93200 1.000 52.61972 200 ALA D O 1
ATOM 6655 N N . PRO C 1 201 ? -0.68300 -48.60000 30.02300 1.000 56.13576 201 PRO D N 1
ATOM 6656 C CA . PRO C 1 201 ? -1.08200 -49.61000 29.00800 1.000 52.49449 201 PRO D CA 1
ATOM 6657 C C . PRO C 1 201 ? -2.59000 -49.63600 28.84700 1.000 51.20026 201 PRO D C 1
ATOM 6658 O O . PRO C 1 201 ? -3.07900 -49.93700 27.74000 1.000 53.17045 201 PRO D O 1
ATOM 6662 N N . GLU C 1 202 ? -3.30700 -49.33700 29.92400 1.000 45.53623 202 GLU D N 1
ATOM 6663 C CA . GLU C 1 202 ? -4.78600 -49.33400 29.88000 1.000 52.50952 202 GLU D CA 1
ATOM 6664 C C . GLU C 1 202 ? -5.26800 -48.29500 28.86200 1.000 57.37868 202 GLU D C 1
ATOM 6665 O O . GLU C 1 202 ? -6.13900 -48.63000 28.04800 1.000 59.03876 202 GLU D O 1
ATOM 6671 N N . LEU C 1 203 ? -4.70700 -47.09000 28.90200 1.000 53.38644 203 LEU D N 1
ATOM 6672 C CA . LEU C 1 203 ? -5.09800 -46.00700 27.97300 1.000 55.16901 203 LEU D CA 1
ATOM 6673 C C . LEU C 1 203 ? -4.83100 -46.44600 26.53700 1.000 54.14697 203 LEU D C 1
ATOM 6674 O O . LEU C 1 203 ? -5.72400 -46.28100 25.69300 1.000 62.20047 203 LEU D O 1
ATOM 6679 N N . MET C 1 204 ? -3.65300 -47.00000 26.28500 1.000 52.00958 204 MET D N 1
ATOM 6680 C CA . MET C 1 204 ? -3.26100 -47.39400 24.91100 1.000 59.50542 204 MET D CA 1
ATOM 6681 C C . MET C 1 204 ? -4.06600 -48.60600 24.42800 1.000 57.52848 204 MET D C 1
ATOM 6682 O O . MET C 1 204 ? -3.88400 -48.98800 23.26900 1.000 63.89448 204 MET D O 1
ATOM 6687 N N . LEU C 1 205 ? -4.91100 -49.18800 25.27100 1.000 56.04731 205 LEU D N 1
ATOM 6688 C CA . LEU C 1 205 ? -5.78700 -50.29100 24.80600 1.000 63.32688 205 LEU D CA 1
ATOM 6689 C C . LEU C 1 205 ? -7.18400 -49.71700 24.55800 1.000 63.56613 205 LEU D C 1
ATOM 6690 O O . LEU C 1 205 ? -8.09700 -50.50200 24.26800 1.000 75.13647 205 LEU D O 1
ATOM 6695 N N . GLY C 1 206 ? -7.34200 -48.40400 24.69200 1.000 63.68033 206 GLY D N 1
ATOM 6696 C CA . GLY C 1 206 ? -8.62100 -47.76100 24.34800 1.000 69.86506 206 GLY D CA 1
ATOM 6697 C C . GLY C 1 206 ? -9.60500 -47.77200 25.48200 1.000 63.51145 206 GLY D C 1
ATOM 6698 O O . GLY C 1 206 ? -10.80000 -47.54700 25.23600 1.000 66.92667 206 GLY D O 1
ATOM 6699 N N . ALA C 1 207 ? -9.12500 -47.99400 26.69100 1.000 62.77884 207 ALA D N 1
ATOM 6700 C CA . ALA C 1 207 ? -10.07500 -48.11400 27.81100 1.000 66.01640 207 ALA D CA 1
ATOM 6701 C C . ALA C 1 207 ? -10.96500 -46.87900 27.87800 1.000 66.62865 207 ALA D C 1
ATOM 6702 O O . ALA C 1 207 ? -10.48600 -45.75400 27.65000 1.000 59.18773 207 ALA D O 1
ATOM 6704 N N . SER C 1 208 ? -12.23800 -47.09800 28.19100 1.000 72.71689 208 SER D N 1
ATOM 6705 C CA . SER C 1 208 ? -13.18300 -45.97600 28.36500 1.000 70.86711 208 SER D CA 1
ATOM 6706 C C . SER C 1 208 ? -13.07900 -45.49900 29.81200 1.000 71.00525 208 SER D C 1
ATOM 6707 O O . SER C 1 208 ? -13.15200 -44.28100 30.04600 1.000 81.98839 208 SER D O 1
ATOM 6710 N N . GLU C 1 209 ? -12.93500 -46.44100 30.73800 1.000 63.01639 209 GLU D N 1
ATOM 6711 C CA . GLU C 1 209 ? -12.83800 -46.07600 32.16800 1.000 63.53728 209 GLU D CA 1
ATOM 6712 C C . GLU C 1 209 ? -11.40400 -46.33000 32.63100 1.000 60.34358 209 GLU D C 1
ATOM 6713 O O . GLU C 1 209 ? -10.80200 -47.31600 32.18300 1.000 63.56279 209 GLU D O 1
ATOM 6719 N N . TYR C 1 210 ? -10.88100 -45.44000 33.46700 1.000 57.11843 210 TYR D N 1
ATOM 6720 C CA . TYR C 1 210 ? -9.51000 -45.61200 34.00400 1.000 55.70732 210 TYR D CA 1
ATOM 6721 C C . TYR C 1 210 ? -9.49700 -45.04700 35.40100 1.000 57.90875 210 TYR D C 1
ATOM 6722 O O . TYR C 1 210 ? -10.51300 -44.48300 35.83600 1.000 62.32985 210 TYR D O 1
ATOM 6731 N N . THR C 1 211 ? -8.37800 -45.21200 36.09500 1.000 54.72442 211 THR D N 1
ATOM 6732 C CA . THR C 1 211 ? -8.27100 -44.73000 37.47800 1.000 57.33554 211 THR D CA 1
ATOM 6733 C C . THR C 1 211 ? -7.14200 -43.73300 37.54800 1.000 60.32023 211 THR D C 1
ATOM 6734 O O . THR C 1 211 ? -6.62500 -43.36400 36.48500 1.000 63.54756 211 THR D O 1
ATOM 6738 N N . THR C 1 212 ? -6.76100 -43.31400 38.75200 1.000 53.67251 212 THR D N 1
ATOM 6739 C CA . THR C 1 212 ? -5.65400 -42.36300 38.93700 1.000 50.68331 212 THR D CA 1
ATOM 6740 C C . THR C 1 212 ? -4.34500 -43.09600 38.83200 1.000 50.37631 212 THR D C 1
ATOM 6741 O O . THR C 1 212 ? -3.29900 -42.44800 38.93100 1.000 49.58163 212 THR D O 1
ATOM 6745 N N . ALA C 1 213 ? -4.38900 -44.40600 38.61800 1.000 49.68706 213 ALA D N 1
ATOM 6746 C CA . ALA C 1 213 ? -3.16100 -45.22200 38.58800 1.000 47.69852 213 ALA D CA 1
ATOM 6747 C C . ALA C 1 213 ? -2.44300 -45.03500 37.26000 1.000 50.97316 213 ALA D C 1
ATOM 6748 O O . ALA C 1 213 ? -1.32100 -45.54400 37.10400 1.000 57.11405 213 ALA D O 1
ATOM 6750 N N . ILE C 1 214 ? -3.07100 -44.31600 36.33700 1.000 47.11368 214 ILE D N 1
ATOM 6751 C CA . ILE C 1 214 ? -2.40500 -44.01300 35.04300 1.000 46.09378 214 ILE D CA 1
ATOM 6752 C C . ILE C 1 214 ? -1.23900 -43.06600 35.34400 1.000 43.02593 214 ILE D C 1
ATOM 6753 O O . ILE C 1 214 ? -0.24200 -43.10700 34.60800 1.000 46.95194 214 ILE D O 1
ATOM 6758 N N . ASP C 1 215 ? -1.34900 -42.29100 36.41900 1.000 39.27065 215 ASP D N 1
ATOM 6759 C CA . ASP C 1 215 ? -0.29900 -41.30600 36.77500 1.000 39.26887 215 ASP D CA 1
ATOM 6760 C C . ASP C 1 215 ? 0.86400 -42.05400 37.42400 1.000 45.94365 215 ASP D C 1
ATOM 6761 O O . ASP C 1 215 ? 2.00000 -41.58600 37.29700 1.000 47.61311 215 ASP D O 1
ATOM 6766 N N . VAL C 1 216 ? 0.59000 -43.18900 38.06100 1.000 52.16938 216 VAL D N 1
ATOM 6767 C CA . VAL C 1 216 ? 1.64900 -44.01100 38.71700 1.000 41.76514 216 VAL D CA 1
ATOM 6768 C C . VAL C 1 216 ? 2.49600 -44.67200 37.62700 1.000 40.01132 216 VAL D C 1
ATOM 6769 O O . VAL C 1 216 ? 3.72500 -44.71600 37.77500 1.000 41.26428 216 VAL D O 1
ATOM 6773 N N . TRP C 1 217 ? 1.86000 -45.13900 36.55900 1.000 43.75283 217 TRP D N 1
ATOM 6774 C CA . TRP C 1 217 ? 2.63600 -45.69200 35.42500 1.000 45.25996 217 TRP D CA 1
ATOM 6775 C C . TRP C 1 217 ? 3.56000 -44.60900 34.88400 1.000 46.05212 217 TRP D C 1
ATOM 6776 O O . TRP C 1 217 ? 4.73700 -44.88900 34.63300 1.000 46.83374 217 TRP D O 1
ATOM 6787 N N . SER C 1 218 ? 3.04200 -43.39800 34.73000 1.000 39.90406 218 SER D N 1
ATOM 6788 C CA . SER C 1 218 ? 3.85500 -42.27400 34.21400 1.000 40.51977 218 SER D CA 1
ATOM 6789 C C . SER C 1 218 ? 5.00900 -41.98900 35.18500 1.000 42.80857 218 SER D C 1
ATOM 6790 O O . SER C 1 218 ? 6.11500 -41.73000 34.70500 1.000 43.11721 218 SER D O 1
ATOM 6793 N N . ILE C 1 219 ? 4.76800 -42.06900 36.49500 1.000 39.70494 219 ILE D N 1
ATOM 6794 C CA . ILE C 1 219 ? 5.82800 -41.86000 37.52500 1.000 40.16780 219 ILE D CA 1
ATOM 6795 C C . ILE C 1 219 ? 6.95500 -42.87500 37.30100 1.000 43.04430 219 ILE D C 1
ATOM 6796 O O . ILE C 1 219 ? 8.13300 -42.50300 37.43200 1.000 44.11920 219 ILE D O 1
ATOM 6801 N N . GLY C 1 220 ? 6.60300 -44.11200 36.97100 1.000 41.74746 220 GLY D N 1
ATOM 6802 C CA . GLY C 1 220 ? 7.61700 -45.15300 36.75700 1.000 38.99953 220 GLY D CA 1
ATOM 6803 C C . GLY C 1 220 ? 8.36200 -44.93500 35.46600 1.000 41.27062 220 GLY D C 1
ATOM 6804 O O . GLY C 1 220 ? 9.56900 -45.19800 35.42300 1.000 43.49185 220 GLY D O 1
ATOM 6805 N N . CYS C 1 221 ? 7.66600 -44.46600 34.44200 1.000 36.25480 221 CYS D N 1
ATOM 6806 C CA . CYS C 1 221 ? 8.30000 -44.24600 33.12200 1.000 36.39632 221 CYS D CA 1
ATOM 6807 C C . CYS C 1 221 ? 9.30300 -43.09200 33.26900 1.000 39.29311 221 CYS D C 1
ATOM 6808 O O . CYS C 1 221 ? 10.29400 -43.07100 32.52000 1.000 40.76539 221 CYS D O 1
ATOM 6811 N N . VAL C 1 222 ? 9.07100 -42.20100 34.23000 1.000 35.74337 222 VAL D N 1
ATOM 6812 C CA . VAL C 1 222 ? 10.01600 -41.08100 34.49600 1.000 36.52632 222 VAL D CA 1
ATOM 6813 C C . VAL C 1 222 ? 11.18000 -41.60500 35.35100 1.000 42.84362 222 VAL D C 1
ATOM 6814 O O . VAL C 1 222 ? 12.33100 -41.26800 35.03500 1.000 43.22922 222 VAL D O 1
ATOM 6818 N N . LEU C 1 223 ? 10.90600 -42.42600 36.36300 1.000 40.87044 223 LEU D N 1
ATOM 6819 C CA . LEU C 1 223 ? 12.00900 -43.04200 37.14500 1.000 35.58257 223 LEU D CA 1
ATOM 6820 C C . LEU C 1 223 ? 12.88300 -43.84700 36.18200 1.000 40.86883 223 LEU D C 1
ATOM 6821 O O . LEU C 1 223 ? 14.11300 -43.74400 36.27000 1.000 40.10881 223 LEU D O 1
ATOM 6826 N N . GLY C 1 224 ? 12.25700 -44.57500 35.26700 1.000 37.23903 224 GLY D N 1
ATOM 6827 C CA . GLY C 1 224 ? 13.00000 -45.39400 34.30100 1.000 39.32352 224 GLY D CA 1
ATOM 6828 C C . GLY C 1 224 ? 13.91100 -44.57700 33.42500 1.000 41.87282 224 GLY D C 1
ATOM 6829 O O . GLY C 1 224 ? 15.05700 -44.99600 33.23400 1.000 50.08129 224 GLY D O 1
ATOM 6830 N N . GLU C 1 225 ? 13.42700 -43.45800 32.89800 1.000 41.61883 225 GLU D N 1
ATOM 6831 C CA . GLU C 1 225 ? 14.24200 -42.64000 31.96900 1.000 43.18793 225 GLU D CA 1
ATOM 6832 C C . GLU C 1 225 ? 15.39400 -42.00000 32.74000 1.000 41.94111 225 GLU D C 1
ATOM 6833 O O . GLU C 1 225 ? 16.48800 -41.86300 32.18400 1.000 42.72969 225 GLU D O 1
ATOM 6839 N N . LEU C 1 226 ? 15.15000 -41.65600 33.99400 1.000 42.32808 226 LEU D N 1
ATOM 6840 C CA . LEU C 1 226 ? 16.20200 -41.03300 34.82700 1.000 45.36728 226 LEU D CA 1
ATOM 6841 C C . LEU C 1 226 ? 17.33100 -42.04100 35.07600 1.000 44.31975 226 LEU D C 1
ATOM 6842 O O . LEU C 1 226 ? 18.47600 -41.60200 35.22900 1.000 50.12481 226 LEU D O 1
ATOM 6847 N N . LEU C 1 227 ? 17.02000 -43.33600 35.082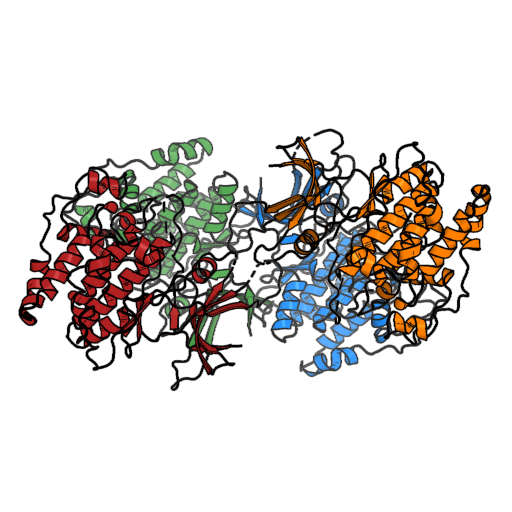00 1.000 46.54531 227 LEU D N 1
ATOM 6848 C CA . LEU C 1 227 ? 18.03600 -44.38300 35.36400 1.000 48.41304 227 LEU D CA 1
ATOM 6849 C C . LEU C 1 227 ? 18.62700 -44.92700 34.05600 1.000 50.26939 227 LEU D C 1
ATOM 6850 O O . LEU C 1 227 ? 19.83100 -45.21300 34.04600 1.000 57.66985 227 LEU D O 1
ATOM 6855 N N . LEU C 1 228 ? 17.82400 -45.05600 33.00200 1.000 48.51272 228 LEU D N 1
ATOM 6856 C CA . LEU C 1 228 ? 18.29500 -45.66800 31.73200 1.000 53.52444 228 LEU D CA 1
ATOM 6857 C C . LEU C 1 228 ? 18.94500 -44.61300 30.83800 1.000 50.40294 228 LEU D C 1
ATOM 6858 O O . LEU C 1 228 ? 19.76500 -44.98400 29.98700 1.000 56.94593 228 LEU D O 1
ATOM 6863 N N . GLY C 1 229 ? 18.56100 -43.35300 31.00100 1.000 48.02603 229 GLY D N 1
ATOM 6864 C CA . GLY C 1 229 ? 19.09300 -42.28700 30.13600 1.000 50.32262 229 GLY D CA 1
ATOM 6865 C C . GLY C 1 229 ? 18.28500 -42.17400 28.86600 1.000 49.40250 229 GLY D C 1
ATOM 6866 O O . GLY C 1 229 ? 18.71100 -41.44500 27.96000 1.000 60.62380 229 GLY D O 1
ATOM 6867 N N . ARG C 1 230 ? 17.14800 -42.85700 28.80900 1.000 43.85646 230 ARG D N 1
ATOM 6868 C CA . ARG C 1 230 ? 16.33800 -42.87800 27.57800 1.000 40.10874 230 ARG D CA 1
ATOM 6869 C C . ARG C 1 230 ? 14.96900 -43.43900 27.93600 1.000 45.16468 230 ARG D C 1
ATOM 6870 O O . ARG C 1 230 ? 14.86200 -44.14500 28.94500 1.000 52.12461 230 ARG D O 1
ATOM 6878 N N . PRO C 1 231 ? 13.90300 -43.16100 27.15600 1.000 45.03113 231 PRO D N 1
ATOM 6879 C CA . PRO C 1 231 ? 12.55300 -43.61400 27.53000 1.000 50.05856 231 PRO D CA 1
ATOM 6880 C C . PRO C 1 231 ? 12.52900 -45.12900 27.64500 1.000 47.00731 231 PRO D C 1
ATOM 6881 O O . PRO C 1 231 ? 13.11500 -45.82000 26.79000 1.000 54.55886 231 PRO D O 1
ATOM 6885 N N . LEU C 1 232 ? 11.87100 -45.63100 28.68400 1.000 50.54391 232 LEU D N 1
ATOM 6886 C CA . LEU C 1 232 ? 11.73900 -47.09100 28.89600 1.000 51.01238 232 LEU D CA 1
ATOM 6887 C C . LEU C 1 232 ? 10.97400 -47.69200 27.72000 1.000 59.05259 232 LEU D C 1
ATOM 6888 O O . LEU C 1 232 ? 11.42500 -48.70700 27.16400 1.000 60.82113 232 LEU D O 1
ATOM 6893 N N . PHE C 1 233 ? 9.83600 -47.09400 27.38500 1.000 59.39700 233 PHE D N 1
ATOM 6894 C CA . PHE C 1 233 ? 9.02200 -47.58800 26.24900 1.000 61.04719 233 PHE D CA 1
ATOM 6895 C C . PHE C 1 233 ? 8.88500 -46.44900 25.26500 1.000 61.27361 233 PHE D C 1
ATOM 6896 O O . PHE C 1 233 ? 8.14800 -45.50000 25.54300 1.000 69.55699 233 PHE D O 1
ATOM 6904 N N . ALA C 1 234 ? 9.58800 -46.53400 24.14000 1.000 61.12353 234 ALA D N 1
ATOM 6905 C CA . ALA C 1 234 ? 9.59000 -45.41200 23.18100 1.000 63.51399 234 ALA D CA 1
ATOM 6906 C C . ALA C 1 234 ? 9.14700 -45.88700 21.80400 1.000 68.90398 234 ALA D C 1
ATOM 6907 O O . ALA C 1 234 ? 10.00400 -46.24500 20.98500 1.000 75.81232 234 ALA D O 1
ATOM 6909 N N . GLY C 1 235 ? 7.84400 -45.87100 21.55500 1.000 70.68145 235 GLY D N 1
ATOM 6910 C CA . GLY C 1 235 ? 7.34000 -46.23100 20.22300 1.000 75.80085 235 GLY D CA 1
ATOM 6911 C C . GLY C 1 235 ? 6.53700 -45.09300 19.63900 1.000 83.41916 235 GLY D C 1
ATOM 6912 O O . GLY C 1 235 ? 5.71800 -44.50900 20.37000 1.000 79.30068 235 GLY D O 1
ATOM 6913 N N . GLU C 1 236 ? 6.76000 -44.79500 18.36000 1.000 89.76377 236 GLU D N 1
ATOM 6914 C CA . GLU C 1 236 ? 6.06800 -43.67500 17.73000 1.000 95.80524 236 GLU D CA 1
ATOM 6915 C C . GLU C 1 236 ? 4.56300 -43.77400 17.91300 1.000 93.10468 236 GLU D C 1
ATOM 6916 O O . GLU C 1 236 ? 3.89500 -42.76400 18.16300 1.000 92.52614 236 GLU D O 1
ATOM 6922 N N . THR C 1 237 ? 4.01700 -44.97900 17.86200 1.000 79.32831 237 THR D N 1
ATOM 6923 C CA . THR C 1 237 ? 2.57500 -45.10100 17.90200 1.000 76.58227 237 THR D CA 1
ATOM 6924 C C . THR C 1 237 ? 2.03500 -45.90500 19.07200 1.000 76.75719 237 THR D C 1
ATOM 6925 O O . THR C 1 237 ? 2.78500 -46.43200 19.88400 1.000 76.94399 237 THR D O 1
ATOM 6939 N N . VAL C 1 239 ? 0.59600 -48.62400 19.28800 1.000 82.56402 239 VAL D N 1
ATOM 6940 C CA . VAL C 1 239 ? 0.69200 -50.07600 19.04500 1.000 71.42891 239 VAL D CA 1
ATOM 6941 C C . VAL C 1 239 ? 2.14300 -50.50800 19.20000 1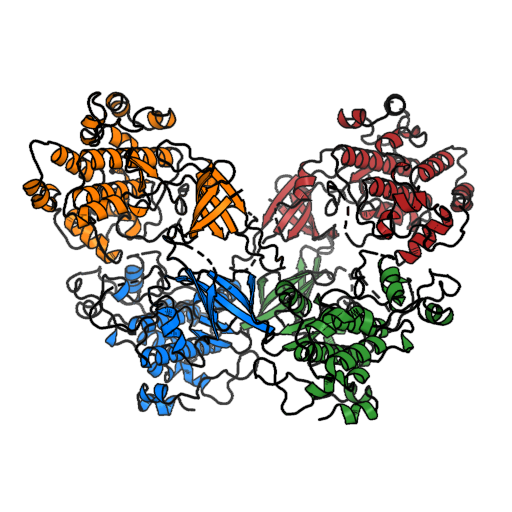.000 72.50768 239 VAL D C 1
ATOM 6942 O O . VAL C 1 239 ? 2.45200 -51.43400 19.95800 1.000 73.79024 239 VAL D O 1
ATOM 6946 N N . ASP C 1 240 ? 3.02500 -49.81400 18.46800 1.000 69.74306 240 ASP D N 1
ATOM 6947 C CA . ASP C 1 240 ? 4.46500 -50.00500 18.60200 1.000 66.36107 240 ASP D CA 1
ATOM 6948 C C . ASP C 1 240 ? 4.86600 -49.98000 20.06700 1.000 68.70279 240 ASP D C 1
ATOM 6949 O O . ASP C 1 240 ? 5.89000 -50.55100 20.45000 1.000 71.95050 240 ASP D O 1
ATOM 6954 N N . GLN C 1 241 ? 4.06200 -49.31700 20.89900 1.000 68.46826 241 GLN D N 1
ATOM 6955 C CA . GLN C 1 241 ? 4.39400 -49.07300 22.29600 1.000 65.15442 241 GLN D CA 1
ATOM 6956 C C . GLN C 1 241 ? 4.04500 -50.25900 23.18300 1.000 62.28050 241 GLN D C 1
ATOM 6957 O O . GLN C 1 241 ? 4.88300 -50.71500 23.96400 1.000 59.91551 241 GLN D O 1
ATOM 6963 N N . LEU C 1 242 ? 2.80500 -50.74700 23.10000 1.000 61.79896 242 LEU D N 1
ATOM 6964 C CA . LEU C 1 242 ? 2.46500 -52.01200 23.74600 1.000 60.76787 242 LEU D CA 1
ATOM 6965 C C . LEU C 1 242 ? 3.46800 -53.12700 23.44700 1.000 65.35966 242 LEU D C 1
ATOM 6966 O O . LEU C 1 242 ? 3.84000 -53.87300 24.35600 1.000 65.66015 242 LEU D O 1
ATOM 6971 N N . VAL C 1 243 ? 3.92000 -53.27600 22.19600 1.000 64.81429 243 VAL D N 1
ATOM 6972 C CA . VAL C 1 243 ? 4.88200 -54.34700 21.92700 1.000 70.90295 243 VAL D CA 1
ATOM 6973 C C . VAL C 1 243 ? 6.16300 -54.13900 22.74100 1.000 70.83384 243 VAL D C 1
ATOM 6974 O O . VAL C 1 243 ? 6.67200 -55.08500 23.35800 1.000 69.02666 243 VAL D O 1
ATOM 6978 N N . LYS C 1 244 ? 6.69400 -52.90300 22.78000 1.000 63.14240 244 LYS D N 1
ATOM 6979 C CA . LYS C 1 244 ? 7.91300 -52.67400 23.55800 1.000 64.92547 244 LYS D CA 1
ATOM 6980 C C . LYS C 1 244 ? 7.67800 -52.89000 25.04600 1.000 63.38792 244 LYS D C 1
ATOM 6981 O O . LYS C 1 244 ? 8.61300 -53.25600 25.77200 1.000 64.58842 244 LYS D O 1
ATOM 6987 N N . ILE C 1 245 ? 6.46100 -52.62700 25.52900 1.000 60.46200 245 ILE D N 1
ATOM 6988 C CA . ILE C 1 245 ? 6.15700 -52.92300 26.92300 1.000 61.78782 245 ILE D CA 1
ATOM 6989 C C . ILE C 1 245 ? 6.11400 -54.42500 27.12300 1.000 62.31768 245 ILE D C 1
ATOM 6990 O O . ILE C 1 245 ? 6.73000 -54.95400 28.05700 1.000 63.98360 245 ILE D O 1
ATOM 6995 N N . ILE C 1 246 ? 5.43300 -55.13600 26.20700 1.000 63.81721 246 ILE 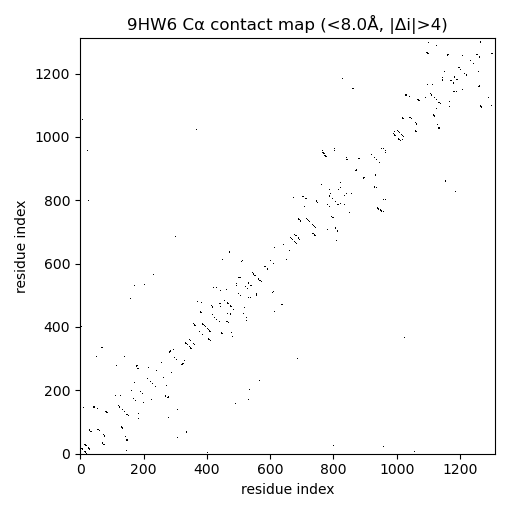D N 1
ATOM 6996 C CA . ILE C 1 246 ? 5.27500 -56.58800 26.32000 1.000 63.90927 246 ILE D CA 1
ATOM 6997 C C . ILE C 1 246 ? 6.64600 -57.26400 26.35600 1.000 64.42657 246 ILE D C 1
ATOM 6998 O O . ILE C 1 246 ? 6.86200 -58.23100 27.10000 1.000 59.80363 246 ILE D O 1
ATOM 7003 N N . GLN C 1 247 ? 7.60200 -56.74300 25.57800 1.000 59.18508 247 GLN D N 1
ATOM 7004 C CA . GLN C 1 247 ? 8.95000 -57.29700 25.52600 1.000 58.50095 247 GLN D CA 1
ATOM 7005 C C . GLN C 1 247 ? 9.68500 -57.22000 26.85500 1.000 65.05012 247 GLN D C 1
ATOM 7006 O O . GLN C 1 247 ? 10.81300 -57.71700 26.95400 1.000 65.05607 247 GLN D O 1
ATOM 7012 N N . ILE C 1 248 ? 9.10600 -56.56800 27.85900 1.000 71.95457 248 ILE D N 1
ATOM 7013 C CA . ILE C 1 248 ? 9.72200 -56.40900 29.16900 1.000 62.80888 248 ILE D CA 1
ATOM 7014 C C . ILE C 1 248 ? 8.83700 -56.97800 30.27200 1.000 62.69007 248 ILE D C 1
ATOM 7015 O O . ILE C 1 248 ? 9.27800 -57.80700 31.06900 1.000 71.24199 248 ILE D O 1
ATOM 7020 N N . LEU C 1 249 ? 7.57000 -56.56700 30.31200 1.000 59.87729 249 LEU D N 1
ATOM 7021 C CA . LEU C 1 249 ? 6.65400 -57.03300 31.34600 1.000 59.41554 249 LEU D CA 1
ATOM 7022 C C . LEU C 1 249 ? 6.12100 -58.43200 31.06700 1.000 64.96914 249 LEU D C 1
ATOM 7023 O O . LEU C 1 249 ? 5.43400 -59.00700 31.92700 1.000 64.64403 249 LEU D O 1
ATOM 7028 N N . GLY C 1 250 ? 6.40200 -58.99500 29.89200 1.000 67.17030 250 GLY D N 1
ATOM 7029 C CA . GLY C 1 250 ? 5.82100 -60.27200 29.54700 1.000 65.97982 250 GLY D CA 1
ATOM 7030 C C . GLY C 1 250 ? 4.39400 -60.10600 29.06800 1.000 68.39333 250 GLY D C 1
ATOM 7031 O O . GLY C 1 250 ? 3.84300 -59.00900 28.99200 1.000 72.36072 250 GLY D O 1
ATOM 7032 N N . THR C 1 251 ? 3.80100 -61.22300 28.70100 1.000 71.36837 251 THR D N 1
ATOM 7033 C CA . THR C 1 251 ? 2.42100 -61.21100 28.24500 1.000 65.72863 251 THR D CA 1
ATOM 7034 C C . THR C 1 251 ? 1.48300 -60.94200 29.40800 1.000 61.04186 251 THR D C 1
ATOM 7035 O O . THR C 1 251 ? 1.62400 -61.56700 30.45800 1.000 63.82907 251 THR D O 1
ATOM 7039 N N . PRO C 1 252 ? 0.52500 -60.03200 29.27600 1.000 65.70442 252 PRO D N 1
ATOM 7040 C CA . PRO C 1 252 ? -0.45100 -59.88100 30.35300 1.000 65.31980 252 PRO D CA 1
ATOM 7041 C C . PRO C 1 252 ? -1.31000 -61.13500 30.40200 1.000 63.97605 252 PRO D C 1
ATOM 7042 O O . PRO C 1 252 ? -1.67800 -61.70600 29.37200 1.000 61.93733 252 PRO D O 1
ATOM 7046 N N . SER C 1 253 ? -1.61800 -61.56900 31.61100 1.000 65.15015 253 SER D N 1
ATOM 7047 C CA . SER C 1 253 ? -2.46000 -62.73500 31.74400 1.000 68.08327 253 SER D CA 1
ATOM 7048 C C . SER C 1 253 ? -3.86000 -62.42200 31.23400 1.000 74.39212 253 SER D C 1
ATOM 7049 O O . SER C 1 253 ? -4.20800 -61.27200 30.95700 1.000 75.49810 253 SER D O 1
ATOM 7052 N N . ARG C 1 254 ? -4.66500 -63.48000 31.09200 1.000 75.48769 254 ARG D N 1
ATOM 7053 C CA . ARG C 1 254 ? -6.05800 -63.29700 30.71500 1.000 68.76749 254 ARG D CA 1
ATOM 7054 C C . ARG C 1 254 ? -6.73500 -62.32900 31.66700 1.000 71.63642 254 ARG D C 1
ATOM 7055 O O . ARG C 1 254 ? -7.50100 -61.45700 31.24500 1.000 71.92263 254 ARG D O 1
ATOM 7063 N N . ARG C 1 255 ? -6.44400 -62.45500 32.96000 1.000 71.22054 255 ARG D N 1
ATOM 7064 C CA . ARG C 1 255 ? -7.14200 -61.63900 33.93800 1.000 71.40876 255 ARG D CA 1
ATOM 7065 C C . ARG C 1 255 ? -6.55300 -60.23800 34.00500 1.000 78.29570 255 ARG D C 1
ATOM 7066 O O . ARG C 1 255 ? -7.29400 -59.26600 34.19500 1.000 83.41604 255 ARG D O 1
ATOM 7074 N N . GLN C 1 256 ? -5.22300 -60.11500 33.87400 1.000 79.61964 256 GLN D N 1
ATOM 7075 C CA . GLN C 1 256 ? -4.58600 -58.79300 33.84300 1.000 75.44037 256 GLN D CA 1
ATOM 7076 C C . GLN C 1 256 ? -5.13400 -57.93000 32.70900 1.000 75.08957 256 GLN D C 1
ATOM 7077 O O . GLN C 1 256 ? -5.53100 -56.77300 32.92600 1.000 68.65927 256 GLN D O 1
ATOM 7083 N N . MET C 1 257 ? -5.16600 -58.48600 31.48800 1.000 71.69346 257 MET D N 1
ATOM 7084 C CA . MET C 1 257 ? -5.76300 -57.79900 30.34700 1.000 71.69847 257 MET D CA 1
ATOM 7085 C C . MET C 1 257 ? -7.19700 -57.38400 30.60800 1.000 72.15045 257 MET D C 1
ATOM 7086 O O . MET C 1 257 ? -7.68600 -56.43800 29.97600 1.000 76.15901 257 MET D O 1
ATOM 7091 N N . SER C 1 258 ? -7.89300 -58.06200 31.51800 1.000 67.97184 258 SER D N 1
ATOM 7092 C CA . SER C 1 258 ? -9.27400 -57.68400 31.76900 1.000 72.17556 258 SER D CA 1
ATOM 7093 C C . SER C 1 258 ? -9.39000 -56.49500 32.71500 1.000 70.16764 258 SER D C 1
ATOM 7094 O O . SER C 1 258 ? -10.38000 -55.75800 32.64200 1.000 70.12746 258 SER D O 1
ATOM 7097 N N . THR C 1 259 ? -8.38900 -56.26600 33.57100 1.000 67.00056 259 THR D N 1
ATOM 7098 C CA . THR C 1 259 ? -8.37900 -55.06800 34.40300 1.000 69.10600 259 THR D CA 1
ATOM 7099 C C . THR C 1 259 ? -7.90400 -53.83000 33.66300 1.000 63.55396 259 THR D C 1
ATOM 7100 O O . THR C 1 259 ? -7.97800 -52.74400 34.23700 1.000 59.79459 259 THR D O 1
ATOM 7104 N N . MET C 1 260 ? -7.38600 -53.97300 32.43800 1.000 59.89454 260 MET D N 1
ATOM 7105 C CA . MET C 1 260 ? -6.95700 -52.84600 31.61700 1.000 55.23153 260 MET D CA 1
ATOM 7106 C C . MET C 1 260 ? -8.02500 -52.46600 30.60400 1.000 59.52697 260 MET D C 1
ATOM 7107 O O . MET C 1 260 ? -8.57200 -51.36300 30.65400 1.000 62.30203 260 MET D O 1
ATOM 7112 N N . ASN C 1 261 ? -8.31100 -53.34600 29.66500 1.000 71.62416 261 ASN D N 1
ATOM 7113 C CA . ASN C 1 261 ? -9.48400 -53.09300 28.84400 1.000 74.61695 261 ASN D CA 1
ATOM 7114 C C . ASN C 1 261 ? -10.24700 -54.39600 28.65900 1.000 75.55482 261 ASN D C 1
ATOM 7115 O O . ASN C 1 261 ? -9.77800 -55.29500 27.94700 1.000 72.85683 261 ASN D O 1
ATOM 7120 N N . PRO C 1 262 ? -11.43700 -54.51600 29.26000 1.000 77.23793 262 PRO D N 1
ATOM 7121 C CA . PRO C 1 262 ? -12.21500 -55.76200 29.12300 1.000 77.09914 262 PRO D CA 1
ATOM 7122 C C . PRO C 1 262 ? -12.51800 -56.15400 27.68800 1.000 72.25888 262 PRO D C 1
ATOM 7123 O O . PRO C 1 262 ? -12.59500 -57.35200 27.39700 1.000 78.83385 262 PRO D O 1
ATOM 7127 N N . ASN C 1 263 ? -12.67400 -55.19500 26.77700 1.000 75.35546 263 ASN D N 1
ATOM 7128 C CA . ASN C 1 263 ? -12.88000 -55.51400 25.36400 1.000 81.17329 263 ASN D CA 1
ATOM 7129 C C . ASN C 1 263 ? -11.72900 -56.31700 24.76600 1.000 78.29154 263 ASN D C 1
ATOM 7130 O O . ASN C 1 263 ? -11.78400 -56.67900 23.58900 1.000 80.49700 263 ASN D O 1
ATOM 7135 N N . TYR C 1 264 ? -10.67200 -56.58400 25.53900 1.000 75.75160 264 TYR D N 1
ATOM 7136 C CA . TYR C 1 264 ? -9.52100 -57.31000 25.01400 1.000 85.38140 264 TYR D CA 1
ATOM 7137 C C . TYR C 1 264 ? -9.11500 -58.50900 25.86900 1.000 83.50471 264 TYR D C 1
ATOM 7138 O O . TYR C 1 264 ? -8.01500 -59.04000 25.68500 1.000 82.09203 264 TYR D O 1
ATOM 7147 N N . THR C 1 265 ? -9.99200 -58.98200 26.75300 1.000 77.08193 265 THR D N 1
ATOM 7148 C CA . THR C 1 265 ? -9.67400 -60.12400 27.60200 1.000 74.63501 265 THR D CA 1
ATOM 7149 C C . THR C 1 265 ? -9.25600 -61.31700 26.75600 1.000 76.38321 265 THR D C 1
ATOM 7150 O O . THR C 1 265 ? -8.07700 -61.69400 26.76600 1.000 76.65719 265 THR D O 1
ATOM 7154 N N . GLU C 1 266 ? -10.20600 -61.92100 26.03400 1.000 82.65902 266 GLU D N 1
ATOM 7155 C CA . GLU C 1 266 ? -9.93400 -63.07000 25.16400 1.000 84.56312 266 GLU D CA 1
ATOM 7156 C C . GLU C 1 266 ? -9.11800 -62.73600 23.91400 1.000 84.43464 266 GLU D C 1
ATOM 7157 O O . GLU C 1 266 ? -9.09300 -63.51700 22.95900 1.000 78.57475 266 GLU D O 1
ATOM 7163 N N . PHE C 1 267 ? -8.42300 -61.59900 23.92600 1.000 96.69834 267 PHE D N 1
ATOM 7164 C CA . PHE C 1 267 ? -7.59300 -61.15500 22.81200 1.000 99.36958 267 PHE D CA 1
ATOM 7165 C C . PHE C 1 267 ? -6.16200 -61.57400 23.12500 1.000 94.56147 267 PHE D C 1
ATOM 7166 O O . PHE C 1 267 ? -5.58000 -61.13000 24.12600 1.000 92.34833 267 PHE D O 1
ATOM 7174 N N . ARG C 1 268 ? -5.61500 -62.46000 22.30000 1.000 93.70878 268 ARG D N 1
ATOM 7175 C CA . ARG C 1 268 ? -4.26700 -62.94800 22.52400 1.000 97.40730 268 ARG D CA 1
ATOM 7176 C C . ARG C 1 268 ? -3.24100 -62.07300 21.81300 1.000 92.19787 268 ARG D C 1
ATOM 7177 O O . ARG C 1 268 ? -3.42000 -61.68500 20.65500 1.000 87.93572 268 ARG D O 1
ATOM 7185 N N . PHE C 1 269 ? -2.16800 -61.76300 22.53100 1.000 93.91485 269 PHE D N 1
ATOM 7186 C CA . PHE C 1 269 ? -0.94600 -61.10900 22.09400 1.000 91.06503 269 PHE D CA 1
ATOM 7187 C C . PHE C 1 269 ? 0.16600 -62.13400 21.92400 1.000 99.22411 269 PHE D C 1
ATOM 7188 O O . PHE C 1 269 ? 0.04300 -63.27400 22.39100 1.000 101.96134 269 PHE D O 1
ATOM 7196 N N . PRO C 1 270 ? 1.24000 -61.79900 21.20600 1.000 101.35335 270 PRO D N 1
ATOM 7197 C CA . PRO C 1 270 ? 2.36900 -62.73300 21.13300 1.000 99.62589 270 PRO D CA 1
ATOM 7198 C C . PRO C 1 270 ? 2.90100 -63.01000 22.53200 1.000 105.42092 270 PRO D C 1
ATOM 7199 O O . PRO C 1 270 ? 2.98700 -62.10600 23.36800 1.000 99.66970 270 PRO D O 1
ATOM 7203 N N . ASP C 1 271 ? 3.31700 -64.25500 22.76700 1.000 96.93589 271 ASP D N 1
ATOM 7204 C CA . ASP C 1 271 ? 3.75000 -64.67500 24.09800 1.000 94.71691 271 ASP D CA 1
ATOM 7205 C C . ASP C 1 271 ? 5.25000 -64.46600 24.29400 1.000 93.12465 271 ASP D C 1
ATOM 7206 O O . ASP C 1 271 ? 6.07000 -65.21700 23.75600 1.000 98.47993 271 ASP D O 1
ATOM 7211 N N . VAL C 1 272 ? 5.59300 -63.43900 25.07300 1.000 81.16311 272 VAL D N 1
ATOM 7212 C CA . VAL C 1 272 ? 6.95700 -63.10200 25.46800 1.000 76.29817 272 VAL D CA 1
ATOM 7213 C C . VAL C 1 272 ? 7.12300 -63.44200 26.94300 1.000 75.23283 272 VAL D C 1
ATOM 7214 O O . VAL C 1 272 ? 6.18700 -63.27000 27.73700 1.000 71.17856 272 VAL D O 1
ATOM 7218 N N . LYS C 1 273 ? 8.29400 -63.99700 27.30200 1.000 77.47212 273 LYS D N 1
ATOM 7219 C CA . LYS C 1 273 ? 8.54100 -64.20400 28.72500 1.000 77.19234 273 LYS D CA 1
ATOM 7220 C C . LYS C 1 273 ? 9.00000 -62.88900 29.35500 1.000 77.56105 273 LYS D C 1
ATOM 7221 O O . LYS C 1 273 ? 9.78500 -62.14800 28.74500 1.000 72.18996 273 LYS D O 1
ATOM 7227 N N . PRO C 1 274 ? 8.54200 -62.59300 30.57500 1.000 75.44031 274 PRO D N 1
ATOM 7228 C CA . PRO C 1 274 ? 8.92500 -61.33700 31.23400 1.000 74.97232 274 PRO D CA 1
ATOM 7229 C C . PRO C 1 274 ? 10.42600 -61.25300 31.48000 1.000 72.76698 274 PRO D C 1
ATOM 7230 O O . PRO C 1 274 ? 11.03600 -62.17500 32.03000 1.000 76.48531 274 PRO D O 1
ATOM 7234 N N . ARG C 1 275 ? 11.02300 -60.14500 31.03800 1.000 63.60486 275 ARG D N 1
ATOM 7235 C CA . ARG C 1 275 ? 12.41100 -59.84100 31.36000 1.000 67.34699 275 ARG D CA 1
ATOM 7236 C C . ARG C 1 275 ? 12.51000 -59.21300 32.76000 1.000 68.29698 275 ARG D C 1
ATOM 7237 O O . ARG C 1 275 ? 11.50500 -58.93800 33.42000 1.000 71.47837 275 ARG D O 1
ATOM 7245 N N . GLU C 1 276 ? 13.73400 -59.04100 33.24500 1.000 64.20018 276 GLU D N 1
ATOM 7246 C CA . GLU C 1 276 ? 13.96800 -58.51800 34.58300 1.000 67.27114 276 GLU D CA 1
ATOM 7247 C C . GLU C 1 276 ? 14.68600 -57.18500 34.47200 1.000 64.16432 276 GLU D C 1
ATOM 7248 O O . GLU C 1 276 ? 15.56900 -57.02600 33.62700 1.000 64.06715 276 GLU D O 1
ATOM 7254 N N . TRP C 1 277 ? 14.30800 -56.22100 35.31800 1.000 62.68177 277 TRP D N 1
ATOM 7255 C CA . TRP C 1 277 ? 14.88400 -54.88000 35.17200 1.000 59.93836 277 TRP D CA 1
ATOM 7256 C C . TRP C 1 277 ? 16.40200 -54.91100 35.32400 1.000 59.57547 277 TRP D C 1
ATOM 7257 O O . TRP C 1 277 ? 17.10500 -54.11800 34.68600 1.000 57.03454 277 TRP D O 1
ATOM 7268 N N . LYS C 1 278 ? 16.92400 -55.81800 36.15600 1.000 69.98056 278 LYS D N 1
ATOM 7269 C CA . LYS C 1 278 ? 18.37100 -55.97200 36.26200 1.000 68.59693 278 LYS D CA 1
ATOM 7270 C C . LYS C 1 278 ? 18.99100 -56.39600 34.93000 1.000 67.05362 278 LYS D C 1
ATOM 7271 O O . LYS C 1 278 ? 20.15000 -56.06700 34.65300 1.000 65.54082 278 LYS D O 1
ATOM 7277 N N . SER C 1 279 ? 18.23500 -57.09800 34.08200 1.000 65.79867 279 SER D N 1
ATOM 7278 C CA . SER C 1 279 ? 18.72500 -57.39700 32.73800 1.000 66.48594 279 SER D CA 1
ATOM 7279 C C . SER C 1 279 ? 18.78400 -56.13500 31.88200 1.000 71.34500 279 SER D C 1
ATOM 7280 O O . SER C 1 279 ? 19.81800 -55.83000 31.27500 1.000 71.75214 279 SER D O 1
ATOM 7283 N N . ILE C 1 280 ? 17.67700 -55.38300 31.82700 1.000 66.81134 280 ILE D N 1
ATOM 7284 C CA . ILE C 1 280 ? 17.62600 -54.18400 31.00100 1.000 58.44893 280 ILE D CA 1
ATOM 7285 C C . ILE C 1 280 ? 18.68400 -53.18200 31.45700 1.000 61.70234 280 ILE D C 1
ATOM 7286 O O . ILE C 1 280 ? 19.33400 -52.51900 30.63400 1.000 61.80807 280 ILE D O 1
ATOM 7291 N N . PHE C 1 281 ? 18.86900 -53.04000 32.77100 1.000 63.95782 281 PHE D N 1
ATOM 7292 C CA . PHE C 1 281 ? 19.82100 -52.07500 33.31200 1.000 63.08680 281 PHE D CA 1
ATOM 7293 C C . PHE C 1 281 ? 21.19100 -52.66700 33.60200 1.000 70.25133 281 PHE D C 1
ATOM 7294 O O . PHE C 1 281 ? 22.03000 -51.96600 34.17500 1.000 71.21778 281 PHE D O 1
ATOM 7302 N N . ALA C 1 282 ? 21.43200 -53.93100 33.23200 1.000 72.07310 282 ALA D N 1
ATOM 7303 C CA . ALA C 1 282 ? 22.70900 -54.58000 33.51900 1.000 67.31962 282 ALA D CA 1
ATOM 7304 C C . ALA C 1 282 ? 23.91000 -53.69500 33.19500 1.000 66.98208 282 ALA D C 1
ATOM 7305 O O . ALA C 1 282 ? 24.81300 -53.53500 34.02200 1.000 72.32983 282 ALA D O 1
ATOM 7307 N N . SER C 1 283 ? 23.91800 -53.08100 32.00800 1.000 68.83129 283 SER D N 1
ATOM 7308 C CA . SER C 1 283 ? 25.06200 -52.26800 31.59600 1.000 75.23483 283 SER D CA 1
ATOM 7309 C C . SER C 1 283 ? 25.22700 -51.01900 32.46500 1.000 75.09150 283 SER D C 1
ATOM 7310 O O . SER C 1 283 ? 26.35500 -50.64900 32.81100 1.000 73.86187 283 SER D O 1
ATOM 7313 N N . HIS C 1 284 ? 24.12200 -50.34400 32.81400 1.000 71.13333 284 HIS D N 1
ATOM 7314 C CA . HIS C 1 284 ? 24.21400 -49.16800 33.68100 1.000 68.21452 284 HIS D CA 1
ATOM 7315 C C . HIS C 1 284 ? 24.69000 -49.53400 35.07500 1.000 65.05170 284 HIS D C 1
ATOM 7316 O O . HIS C 1 284 ? 25.54900 -48.85000 35.64300 1.000 68.08251 284 HIS D O 1
ATOM 7323 N N . ILE C 1 285 ? 24.14200 -50.60900 35.63900 1.000 64.16840 285 ILE D N 1
ATOM 7324 C CA . ILE C 1 285 ? 24.53000 -51.03200 36.98000 1.000 65.27699 285 ILE D CA 1
ATOM 7325 C C . ILE C 1 285 ? 26.02800 -51.29500 37.04600 1.000 70.42072 285 ILE D C 1
ATOM 7326 O O . ILE C 1 285 ? 26.68200 -50.97400 38.04700 1.000 73.57469 285 ILE D O 1
ATOM 7331 N N . ALA C 1 286 ? 26.59900 -51.85500 35.97100 1.000 72.87515 286 ALA D N 1
ATOM 7332 C CA . ALA C 1 286 ? 28.04800 -52.04100 35.88100 1.000 69.74440 286 ALA D CA 1
ATOM 7333 C C . ALA C 1 286 ? 28.78100 -50.69900 35.86800 1.000 71.34939 286 ALA D C 1
ATOM 7334 O O . ALA C 1 286 ? 29.58200 -50.40300 36.76100 1.000 72.95243 286 ALA D O 1
ATOM 7336 N N . SER C 1 287 ? 28.50900 -49.87100 34.85300 1.000 74.63053 287 SER D N 1
ATOM 7337 C CA . SER C 1 287 ? 29.22700 -48.60700 34.68400 1.000 72.61024 287 SER D CA 1
ATOM 7338 C C . SER C 1 287 ? 29.16100 -47.74300 35.93600 1.000 73.92792 287 SER D C 1
ATOM 7339 O O . SER C 1 287 ? 30.15000 -47.10200 36.30500 1.000 79.05227 287 SER D O 1
ATOM 7342 N N . THR C 1 288 ? 28.00000 -47.69000 36.58800 1.000 71.64885 288 THR D N 1
ATOM 7343 C CA . THR C 1 288 ? 27.81500 -46.80100 37.72600 1.000 72.62808 288 THR D CA 1
ATOM 7344 C C . THR C 1 288 ? 28.24500 -47.43100 39.04500 1.000 75.82162 288 THR D C 1
ATOM 7345 O O . THR C 1 288 ? 28.34600 -46.71200 40.04600 1.000 72.04016 288 THR D O 1
ATOM 7349 N N . GLU C 1 289 ? 28.49800 -48.74700 39.05500 1.000 80.41593 289 GLU D N 1
ATOM 7350 C CA . GLU C 1 289 ? 28.98800 -49.54200 40.18400 1.000 79.53450 289 GLU D CA 1
ATOM 7351 C C . GLU C 1 289 ? 28.42300 -49.17100 41.55800 1.000 77.52617 289 GLU D C 1
ATOM 7352 O O . GLU C 1 289 ? 27.20500 -49.21000 41.76900 1.000 69.97660 289 GLU D O 1
ATOM 7358 N N . THR C 1 290 ? 29.33200 -48.90600 42.51200 1.000 76.45603 290 THR D N 1
ATOM 7359 C CA . THR C 1 290 ? 29.07300 -48.46700 43.88800 1.000 69.67494 290 THR D CA 1
ATOM 7360 C C . THR C 1 290 ? 28.60300 -49.56300 44.84500 1.000 69.04109 290 THR D C 1
ATOM 7361 O O . THR C 1 290 ? 27.90200 -50.50600 44.45800 1.000 69.67358 290 THR D O 1
ATOM 7365 N N . ASN C 1 291 ? 29.00100 -49.43200 46.10500 1.000 64.05171 291 ASN D N 1
ATOM 7366 C CA . ASN C 1 291 ? 28.63200 -50.36400 47.16600 1.000 65.54348 291 ASN D CA 1
ATOM 7367 C C . ASN C 1 291 ? 27.42800 -49.85000 47.94100 1.000 63.01749 291 ASN D C 1
ATOM 7368 O O . ASN C 1 291 ? 27.37300 -49.87900 49.16900 1.000 60.83607 291 ASN D O 1
ATOM 7373 N N . ASP C 1 292 ? 26.43200 -49.40700 47.18700 1.000 60.20089 292 ASP D N 1
ATOM 7374 C CA . ASP C 1 292 ? 25.20600 -4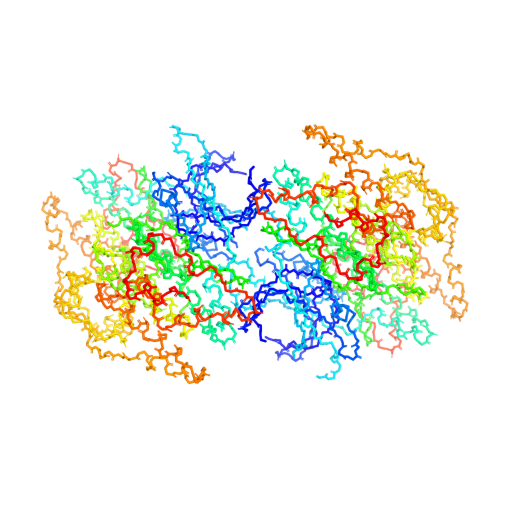8.75700 47.59800 1.000 59.01106 292 ASP D CA 1
ATOM 7375 C C . ASP C 1 292 ? 24.02000 -49.63000 47.22700 1.000 52.29503 292 ASP D C 1
ATOM 7376 O O . ASP C 1 292 ? 24.07400 -50.33600 46.21800 1.000 54.63961 292 ASP D O 1
ATOM 7381 N N . PRO C 1 293 ? 22.97400 -49.66800 48.05100 1.000 45.57883 293 PRO D N 1
ATOM 7382 C CA . PRO C 1 293 ? 21.71800 -50.32100 47.63200 1.000 47.96343 293 PRO D CA 1
ATOM 7383 C C . PRO C 1 293 ? 20.82000 -49.50600 46.69000 1.000 54.48185 293 PRO D C 1
ATOM 7384 O O . PRO C 1 293 ? 19.72700 -50.00100 46.36900 1.000 51.37077 293 PRO D O 1
ATOM 7388 N N . SER C 1 294 ? 21.22100 -48.28700 46.25500 1.000 52.29430 294 SER D N 1
ATOM 7389 C CA . SER C 1 294 ? 20.37000 -47.44900 45.39800 1.000 47.89239 294 SER D CA 1
ATOM 7390 C C . SER C 1 294 ? 19.87300 -48.17000 44.14600 1.000 46.96828 294 SER D C 1
ATOM 7391 O O . SER C 1 294 ? 18.68500 -48.09500 43.81500 1.000 48.19243 294 SER D O 1
ATOM 7394 N N . TRP C 1 295 ? 20.76900 -48.84000 43.41100 1.000 48.40018 295 TRP D N 1
ATOM 7395 C CA . TRP C 1 295 ? 20.33300 -49.54400 42.20300 1.000 46.41350 295 TRP D CA 1
ATOM 7396 C C . TRP C 1 295 ? 19.29200 -50.60700 42.51500 1.000 45.17156 295 TRP D C 1
ATOM 7397 O O . TRP C 1 295 ? 18.31200 -50.75900 41.78000 1.000 45.74292 295 TRP D O 1
ATOM 7408 N N . ASP C 1 296 ? 19.48700 -51.36100 43.59100 1.000 47.22163 296 ASP D N 1
ATOM 7409 C CA . ASP C 1 296 ? 18.48600 -52.35400 43.94900 1.000 47.72530 296 ASP D CA 1
ATOM 7410 C C . ASP C 1 296 ? 17.19800 -51.68500 44.38800 1.000 45.89905 296 ASP D C 1
ATOM 7411 O O . ASP C 1 296 ? 16.10800 -52.12800 44.00600 1.000 46.53530 296 ASP D O 1
ATOM 7416 N N . GLN C 1 297 ? 17.30500 -50.60400 45.18100 1.000 47.76441 297 GLN D N 1
ATOM 7417 C CA . GLN C 1 297 ? 16.11200 -49.91900 45.67800 1.000 48.94297 297 GLN D CA 1
ATOM 7418 C C . GLN C 1 297 ? 15.37100 -49.21400 44.55300 1.000 47.56919 297 GLN D C 1
ATOM 7419 O O . GLN C 1 297 ? 14.13700 -49.22600 44.51300 1.000 47.94446 297 GLN D O 1
ATOM 7425 N N . ALA C 1 298 ? 16.10700 -48.60100 43.62700 1.000 43.29267 298 ALA D N 1
ATOM 7426 C CA . ALA C 1 298 ? 15.45700 -47.91200 42.52100 1.000 42.84811 298 ALA D CA 1
ATOM 7427 C C . ALA C 1 298 ? 14.68100 -48.89400 41.65700 1.000 47.14595 298 ALA D C 1
ATOM 7428 O O . ALA C 1 298 ? 13.51400 -48.65000 41.31800 1.000 42.06578 298 ALA D O 1
ATOM 7430 N N . LEU C 1 299 ? 15.30400 -50.03600 41.32300 1.000 49.09508 299 LEU D N 1
ATOM 7431 C CA . LEU C 1 299 ? 14.62500 -51.03700 40.51400 1.000 39.81184 299 LEU D CA 1
ATOM 7432 C C . LEU C 1 299 ? 13.50000 -51.71300 41.27400 1.000 43.70808 299 LEU D C 1
ATOM 7433 O O . LEU C 1 299 ? 12.49600 -52.08700 40.66200 1.000 45.88582 299 LEU D O 1
ATOM 7438 N N . ASP C 1 300 ? 13.62300 -51.87600 42.59600 1.000 42.58843 300 ASP D N 1
ATOM 7439 C CA . ASP C 1 300 ? 12.50200 -52.44800 43.33500 1.000 46.58270 300 ASP D CA 1
ATOM 7440 C C . ASP C 1 300 ? 11.29400 -51.54400 43.21900 1.000 50.10294 300 ASP D C 1
ATOM 7441 O O . ASP C 1 300 ? 10.14800 -52.00800 43.18100 1.000 52.45324 300 ASP D O 1
ATOM 7446 N N . LEU C 1 301 ? 11.54400 -50.23900 43.22100 1.000 46.27881 301 LEU D N 1
ATOM 7447 C CA . LEU C 1 301 ? 10.49300 -49.24700 43.08900 1.000 44.03940 301 LEU D CA 1
ATOM 7448 C C . LEU C 1 301 ? 9.91400 -49.23200 41.67900 1.000 41.69751 301 LEU D C 1
ATOM 7449 O O . LEU C 1 301 ? 8.70900 -49.02300 41.50100 1.000 41.62218 301 LEU D O 1
ATOM 7454 N N . LEU C 1 302 ? 10.76000 -49.44100 40.66300 1.000 40.85757 302 LEU D N 1
ATOM 7455 C CA . LEU C 1 302 ? 10.27500 -49.49000 39.28500 1.000 40.07570 302 LEU D CA 1
ATOM 7456 C C . LEU C 1 302 ? 9.30200 -50.64500 39.07900 1.000 43.33623 302 LEU D C 1
ATOM 7457 O O . LEU C 1 302 ? 8.26500 -50.49600 38.41500 1.000 43.39068 302 LEU D O 1
ATOM 7462 N N . THR C 1 303 ? 9.63000 -51.80900 39.62900 1.000 44.10541 303 THR D N 1
ATOM 7463 C CA . THR C 1 303 ? 8.74900 -52.95700 39.50100 1.000 43.96336 303 THR D CA 1
ATOM 7464 C C . THR C 1 303 ? 7.40500 -52.70600 40.17200 1.000 45.77560 303 THR D C 1
ATOM 7465 O O . THR C 1 303 ? 6.36500 -53.14100 39.66800 1.000 47.85527 303 THR D O 1
ATOM 7469 N N . LYS C 1 304 ? 7.40100 -52.04300 41.33100 1.000 47.74536 304 LYS D N 1
ATOM 7470 C CA . LYS C 1 304 ? 6.13100 -51.82000 42.01400 1.000 48.96827 304 LYS D CA 1
ATOM 7471 C C . LYS C 1 304 ? 5.26500 -50.76500 41.31900 1.000 47.18961 304 LYS D C 1
ATOM 7472 O O . LYS C 1 304 ? 4.03800 -50.79500 41.46500 1.000 47.27609 304 LYS D O 1
ATOM 7478 N N . PHE C 1 305 ? 5.86400 -49.87500 40.52200 1.000 41.27246 305 PHE D N 1
ATOM 7479 C CA . PHE C 1 305 ? 5.08800 -48.86500 39.81100 1.000 42.56954 305 PHE D CA 1
ATOM 7480 C C . PHE C 1 305 ? 4.50000 -49.41300 38.52500 1.000 44.40717 305 PHE D C 1
ATOM 7481 O O . PHE C 1 305 ? 3.32200 -49.18200 38.21900 1.000 41.04103 305 PHE D O 1
ATOM 7489 N N . LEU C 1 306 ? 5.32500 -50.11400 37.75300 1.000 43.51557 306 LEU D N 1
ATOM 7490 C CA . LEU C 1 306 ? 5.01100 -50.47800 36.37800 1.000 42.96745 306 LEU D CA 1
ATOM 7491 C C . LEU C 1 306 ? 4.39600 -51.86100 36.36800 1.000 40.64684 306 LEU D C 1
ATOM 7492 O O . LEU C 1 306 ? 5.08700 -52.85900 36.20200 1.000 49.91929 306 LEU D O 1
ATOM 7497 N N . ARG C 1 307 ? 3.08700 -51.92000 36.56000 1.000 42.91506 307 ARG D N 1
ATOM 7498 C CA . ARG C 1 307 ? 2.33100 -53.16100 36.64900 1.000 44.17214 307 ARG D CA 1
ATOM 7499 C C . ARG C 1 307 ? 1.09800 -53.09300 35.75800 1.000 50.74631 307 ARG D C 1
ATOM 7500 O O . ARG C 1 307 ? 0.42000 -52.06600 35.71700 1.000 56.55005 307 ARG D O 1
ATOM 7508 N N . TYR C 1 308 ? 0.78500 -54.19000 35.06500 1.000 50.65703 308 TYR D N 1
ATOM 7509 C CA . TYR C 1 308 ? -0.37700 -54.18200 34.17900 1.000 51.32395 308 TYR D CA 1
ATOM 7510 C C . TYR C 1 308 ? -1.63100 -53.80200 34.93800 1.000 55.48938 308 TYR D C 1
ATOM 7511 O O . TYR C 1 308 ? -2.39000 -52.92500 34.50100 1.000 58.97842 308 TYR D O 1
ATOM 7520 N N . GLU C 1 309 ? -1.87700 -54.46500 36.05400 1.000 53.79154 309 GLU D N 1
ATOM 7521 C CA . GLU C 1 309 ? -3.05600 -54.19300 36.86200 1.000 61.25329 309 GLU D CA 1
ATOM 7522 C C . GLU C 1 309 ? -2.98200 -52.79600 37.46400 1.000 60.04668 309 GLU D C 1
ATOM 7523 O O . GLU C 1 309 ? -2.10700 -52.54900 38.30300 1.000 62.77932 309 GLU D O 1
ATOM 7529 N N . PRO C 1 310 ? -3.85200 -51.85300 37.08200 1.000 52.90881 310 PRO D N 1
ATOM 7530 C CA . PRO C 1 310 ? -3.78100 -50.53100 37.71300 1.000 52.56540 310 PRO D CA 1
ATOM 7531 C C . PRO C 1 310 ? -3.88100 -50.61700 39.22500 1.000 55.02713 310 PRO D C 1
ATOM 7532 O O . PRO C 1 310 ? -3.19300 -49.87500 39.94800 1.000 60.11703 310 PRO D O 1
ATOM 7536 N N . GLY C 1 311 ? -4.70300 -51.54900 39.71600 1.000 52.98826 311 GLY D N 1
ATOM 7537 C CA . GLY C 1 311 ? -4.93800 -51.71000 41.14000 1.000 49.09179 311 GLY D CA 1
ATOM 7538 C C . GLY C 1 311 ? -3.75500 -52.21000 41.94000 1.000 50.34434 311 GLY D C 1
ATOM 7539 O O . GLY C 1 311 ? -3.77500 -52.09300 43.16700 1.000 48.56500 311 GLY D O 1
ATOM 7540 N N . GLU C 1 312 ? -2.76400 -52.82400 41.29300 1.000 52.79035 312 GLU D N 1
ATOM 7541 C CA . GLU C 1 312 ? -1.58800 -53.31900 41.99900 1.000 54.92458 312 GLU D CA 1
ATOM 7542 C C . GLU C 1 312 ? -0.42000 -52.33300 42.00800 1.000 61.62627 312 GLU D C 1
ATOM 7543 O O . GLU C 1 312 ? 0.60000 -52.61000 42.65700 1.000 54.62346 312 GLU D O 1
ATOM 7549 N N . ARG C 1 313 ? -0.55300 -51.18700 41.33100 1.000 55.84710 313 ARG D N 1
ATOM 7550 C CA . ARG C 1 313 ? 0.52400 -50.21300 41.28100 1.000 43.64282 313 ARG D CA 1
ATOM 7551 C C . ARG C 1 313 ? 0.63900 -49.48900 42.60700 1.000 41.81566 313 ARG D C 1
ATOM 7552 O O . ARG C 1 313 ? -0.36400 -49.15700 43.24100 1.000 47.26242 313 ARG D O 1
ATOM 7560 N N . LEU C 1 314 ? 1.87600 -49.29300 43.04400 1.000 38.79398 314 LEU D N 1
ATOM 7561 C CA . LEU C 1 314 ? 2.15400 -48.63000 44.31200 1.000 40.13559 314 LEU D CA 1
ATOM 7562 C C . LEU C 1 314 ? 1.60800 -47.19900 44.31100 1.000 43.55375 314 LEU D C 1
ATOM 7563 O O . LEU C 1 314 ? 1.89700 -46.40300 43.40900 1.000 49.65595 314 LEU D O 1
ATOM 7568 N N . LEU C 1 315 ? 0.79600 -46.86100 45.30600 1.000 50.12251 315 LEU D N 1
ATOM 7569 C CA . LEU C 1 315 ? 0.21700 -45.51900 45.35600 1.000 46.12255 315 LEU D CA 1
ATOM 7570 C C . LEU C 1 315 ? 1.29800 -44.44900 45.56800 1.000 49.60713 315 LEU D C 1
ATOM 7571 O O . LEU C 1 315 ? 2.33600 -44.71200 46.18800 1.000 49.28713 315 LEU D O 1
ATOM 7576 N N . PRO C 1 316 ? 1.07300 -43.21700 45.09200 1.000 49.66399 316 PRO D N 1
ATOM 7577 C CA . PRO C 1 316 ? 2.17500 -42.24900 45.12100 1.000 44.99760 316 PRO D CA 1
ATOM 7578 C C . PRO C 1 316 ? 2.64000 -41.94800 46.52200 1.000 44.19679 316 PRO D C 1
ATOM 7579 O O . PRO C 1 316 ? 3.84600 -41.95500 46.75800 1.000 53.23725 316 PRO D O 1
ATOM 7583 N N . LEU C 1 317 ? 1.73400 -41.71100 47.47100 1.000 47.15641 317 LEU D N 1
ATOM 7584 C CA . LEU C 1 317 ? 2.17800 -41.39100 48.83000 1.000 50.84668 317 LEU D CA 1
ATOM 7585 C C . LEU C 1 317 ? 2.78500 -42.58800 49.56900 1.000 53.31055 317 LEU D C 1
ATOM 7586 O O . LEU C 1 317 ? 3.70500 -42.41300 50.37900 1.000 55.37539 317 LEU D O 1
ATOM 7591 N N . GLU C 1 318 ? 2.28400 -43.80100 49.33100 1.000 53.05607 318 GLU D N 1
ATOM 7592 C CA . GLU C 1 318 ? 2.94000 -44.97600 49.89100 1.000 53.55729 318 GLU D CA 1
ATOM 7593 C C . GLU C 1 318 ? 4.38400 -45.06200 49.43300 1.000 53.76582 318 GLU D C 1
ATOM 7594 O O . GLU C 1 318 ? 5.25300 -45.51900 50.18300 1.000 61.55985 318 GLU D O 1
ATOM 7600 N N . ALA C 1 319 ? 4.65400 -44.66500 48.18800 1.000 46.52137 319 ALA D N 1
ATOM 7601 C CA . ALA C 1 319 ? 5.99500 -44.82700 47.65300 1.000 42.44242 319 ALA D CA 1
ATOM 7602 C C . ALA C 1 319 ? 7.01600 -44.03800 48.45300 1.000 48.15215 319 ALA D C 1
ATOM 7603 O O . ALA C 1 319 ? 8.18600 -44.44000 48.52600 1.000 45.99769 319 ALA D O 1
ATOM 7605 N N . LEU C 1 320 ? 6.58900 -42.94800 49.10500 1.000 49.00279 320 LEU D N 1
ATOM 7606 C CA . LEU C 1 320 ? 7.54000 -42.08800 49.80300 1.000 51.12570 320 LEU D CA 1
ATOM 7607 C C . LEU C 1 320 ? 8.30000 -42.84900 50.88100 1.000 51.08294 320 LEU D C 1
ATOM 7608 O O . LEU C 1 320 ? 9.44500 -42.50000 51.19800 1.000 50.98032 320 LEU D O 1
ATOM 7613 N N . ALA C 1 321 ? 7.67500 -43.87900 51.46100 1.000 47.80778 321 ALA D N 1
ATOM 7614 C CA . ALA C 1 321 ? 8.29000 -44.66700 52.51900 1.000 49.34011 321 ALA D CA 1
ATOM 7615 C C . ALA C 1 321 ? 9.25700 -45.72000 51.98700 1.000 50.49478 321 ALA D C 1
ATOM 7616 O O . ALA C 1 321 ? 9.93200 -46.37300 52.79100 1.000 52.48458 321 ALA D O 1
ATOM 7618 N N . HIS C 1 322 ? 9.35200 -45.89000 50.66900 1.000 48.35784 322 HIS D N 1
ATOM 7619 C CA . HIS C 1 322 ? 10.24600 -46.88800 50.10100 1.000 44.17597 322 HIS D CA 1
ATOM 7620 C C . HIS C 1 322 ? 11.69100 -46.58600 50.48300 1.000 52.06783 322 HIS D C 1
ATOM 7621 O O . HIS C 1 322 ? 12.09300 -45.42900 50.64800 1.000 51.92816 322 HIS D O 1
ATOM 7628 N N . ASP C 1 323 ? 12.48300 -47.65100 50.62200 1.000 54.22491 323 ASP D N 1
ATOM 7629 C CA . ASP C 1 323 ? 13.87400 -47.50000 51.03500 1.000 51.70861 323 ASP D CA 1
ATOM 7630 C C . ASP C 1 323 ? 14.66800 -46.63000 50.08200 1.000 50.86713 323 ASP D C 1
ATOM 7631 O O . ASP C 1 323 ? 15.77300 -46.21100 50.41900 1.000 53.08635 323 ASP D O 1
ATOM 7636 N N . PHE C 1 324 ? 14.17000 -46.41800 48.87200 1.000 53.30255 324 PHE D N 1
ATOM 7637 C CA . PHE C 1 324 ? 14.89800 -45.60200 47.91900 1.000 52.82045 324 PHE D CA 1
ATOM 7638 C C . PHE C 1 324 ? 15.13500 -44.19700 48.47300 1.000 50.14061 324 PHE D C 1
ATOM 7639 O O . PHE C 1 324 ? 16.20500 -43.61200 48.27200 1.000 46.65135 324 PHE D O 1
ATOM 7647 N N . PHE C 1 325 ? 14.17500 -43.67600 49.23400 1.000 43.80713 325 PHE D N 1
ATOM 7648 C CA . PHE C 1 325 ? 14.21200 -42.31400 49.75400 1.000 46.79766 325 PHE D CA 1
ATOM 7649 C C . PHE C 1 325 ? 14.78200 -42.23100 51.16700 1.000 50.05324 325 PHE D C 1
ATOM 7650 O O . PHE C 1 325 ? 14.77000 -41.15100 51.75900 1.000 50.37088 325 PHE D O 1
ATOM 7658 N N . ASP C 1 326 ? 15.25500 -43.34800 51.72700 1.000 54.74380 326 ASP D N 1
ATOM 7659 C CA . ASP C 1 326 ? 15.85900 -43.33000 53.05200 1.000 45.15118 326 ASP D CA 1
ATOM 7660 C C . ASP C 1 326 ? 17.01700 -42.35500 53.11300 1.000 48.16821 326 ASP D C 1
ATOM 7661 O O . ASP C 1 326 ? 17.24900 -41.73100 54.15200 1.000 55.66593 326 ASP D O 1
ATOM 7666 N N . GLU C 1 327 ? 17.75900 -42.20900 52.01600 1.000 50.06203 327 GLU D N 1
ATOM 7667 C CA . GLU C 1 327 ? 18.85900 -41.25400 52.00500 1.000 43.61645 327 GLU D CA 1
ATOM 7668 C C . GLU C 1 327 ? 18.36300 -39.84500 52.24600 1.000 46.86059 327 GLU D C 1
ATOM 7669 O O . GLU C 1 327 ? 19.01800 -39.07000 52.94500 1.000 53.71032 327 GLU D O 1
ATOM 7675 N N . LEU C 1 328 ? 17.21100 -39.48900 51.67100 1.000 48.13130 328 LEU D N 1
ATOM 7676 C CA . LEU C 1 328 ? 16.68700 -38.14100 51.85100 1.000 49.44079 328 LEU D CA 1
ATOM 7677 C C . LEU C 1 328 ? 16.31900 -37.83300 53.29500 1.000 53.51786 328 LEU D C 1
ATOM 7678 O O . LEU C 1 328 ? 16.29400 -36.65000 53.67600 1.000 50.80265 328 LEU D O 1
ATOM 7683 N N . ARG C 1 329 ? 16.05500 -38.86100 54.11200 1.000 53.09728 329 ARG D N 1
ATOM 7684 C CA . ARG C 1 329 ? 15.64900 -38.64400 55.49300 1.000 49.75885 329 ARG D CA 1
ATOM 7685 C C . ARG C 1 329 ? 16.81800 -38.62000 56.44600 1.000 48.56571 329 ARG D C 1
ATOM 7686 O O . ARG C 1 329 ? 16.62100 -38.33900 57.62600 1.000 53.51541 329 ARG D O 1
ATOM 7694 N N . LEU C 1 330 ? 18.01700 -38.89600 55.97900 1.000 51.59044 330 LEU D N 1
ATOM 7695 C CA . LEU C 1 330 ? 19.15800 -38.74100 56.85200 1.000 53.99717 330 LEU D CA 1
ATOM 7696 C C . LEU C 1 330 ? 19.37800 -37.26200 57.14600 1.000 58.41587 330 LEU D C 1
ATOM 7697 O O . LEU C 1 330 ? 19.24400 -36.42300 56.24900 1.000 57.71312 330 LEU D O 1
ATOM 7702 N N . PRO C 1 331 ? 19.67800 -36.91200 58.39500 1.000 61.58320 331 PRO D N 1
ATOM 7703 C CA . PRO C 1 331 ? 19.95800 -35.50500 58.71600 1.000 54.34619 331 PRO D CA 1
ATOM 7704 C C . PRO C 1 331 ? 21.19900 -34.96500 58.02700 1.000 57.71730 331 PRO D C 1
ATOM 7705 O O . PRO C 1 331 ? 21.25500 -33.77300 57.69200 1.000 65.62950 331 PRO D O 1
ATOM 7709 N N . SER C 1 332 ? 22.19200 -35.81000 57.78000 1.000 55.25347 332 SER D N 1
ATOM 7710 C CA . SER C 1 332 ? 23.45500 -35.35300 57.21100 1.000 60.87694 332 SER D CA 1
ATOM 7711 C C . SER C 1 332 ? 23.42100 -35.10500 55.70500 1.000 62.70238 332 SER D C 1
ATOM 7712 O O . SER C 1 332 ? 24.38800 -34.55000 55.17300 1.000 64.41217 332 SER D O 1
ATOM 7715 N N . THR C 1 333 ? 22.35300 -35.49800 55.01400 1.000 61.42746 333 THR D N 1
ATOM 7716 C CA . THR C 1 333 ? 22.26900 -35.36500 53.56300 1.000 57.03092 333 THR D CA 1
ATOM 7717 C C . THR C 1 333 ? 22.16800 -33.89900 53.13000 1.000 54.95164 333 THR D C 1
ATOM 7718 O O . THR C 1 333 ? 21.44700 -33.10800 53.74400 1.000 50.89571 333 THR D O 1
ATOM 7722 N N . ARG C 1 334 ? 22.88500 -33.55000 52.05600 1.000 54.16221 334 ARG D N 1
ATOM 7723 C CA . ARG C 1 334 ? 22.80900 -32.25300 51.38500 1.000 52.00063 334 ARG D CA 1
ATOM 7724 C C . ARG C 1 334 ? 22.60900 -32.46300 49.88500 1.000 52.08889 334 ARG D C 1
ATOM 7725 O O . ARG C 1 334 ? 22.70900 -33.58100 49.36700 1.000 54.14123 334 ARG D O 1
ATOM 7733 N N . LEU C 1 335 ? 22.31000 -31.37200 49.17300 1.000 49.33187 335 LEU D N 1
ATOM 7734 C CA . LEU C 1 335 ? 22.39600 -31.41100 47.71700 1.000 49.38419 335 LEU D CA 1
ATOM 7735 C C . LEU C 1 335 ? 23.85400 -31.64800 47.33400 1.000 51.33437 335 LEU D C 1
ATOM 7736 O O . LEU C 1 335 ? 24.76300 -31.39600 48.13600 1.000 52.98286 335 LEU D O 1
ATOM 7741 N N . PRO C 1 336 ? 24.11900 -32.14200 46.12700 1.000 44.96135 336 PRO D N 1
ATOM 7742 C CA . PRO C 1 336 ? 25.52300 -32.25700 45.73100 1.000 43.37204 336 PRO D CA 1
ATOM 7743 C C . PRO C 1 336 ? 26.23700 -30.93600 45.85200 1.000 47.38844 336 PRO D C 1
ATOM 7744 O O . PRO C 1 336 ? 27.41800 -30.91400 46.21100 1.000 51.67091 336 PRO D O 1
ATOM 7748 N N . SER C 1 337 ? 25.52700 -29.82300 45.62700 1.000 54.36109 337 SER D N 1
ATOM 7749 C CA . SER C 1 337 ? 26.10100 -28.48400 45.78100 1.000 53.26052 337 SER D CA 1
ATOM 7750 C C . SER C 1 337 ? 26.66500 -28.23900 47.17800 1.000 49.44116 337 SER D C 1
ATOM 7751 O O . SER C 1 337 ? 27.59000 -27.44000 47.33800 1.000 52.05273 337 SER D O 1
ATOM 7754 N N . GLY C 1 338 ? 26.14200 -28.92700 48.18500 1.000 44.81362 338 GLY D N 1
ATOM 7755 C CA . GLY C 1 338 ? 26.38400 -28.63600 49.57700 1.000 37.76836 338 GLY D CA 1
ATOM 7756 C C . GLY C 1 338 ? 25.20200 -28.02200 50.29500 1.000 46.39546 338 GLY D C 1
ATOM 7757 O O . GLY C 1 338 ? 25.14400 -28.09600 51.53000 1.000 48.18768 338 GLY D O 1
ATOM 7758 N N . GLY C 1 339 ? 24.23300 -27.45600 49.55600 1.000 50.20849 339 GLY D N 1
ATOM 7759 C CA . GLY C 1 339 ? 23.11800 -26.76400 50.14900 1.000 50.57512 339 GLY D CA 1
ATOM 7760 C C . GLY C 1 339 ? 22.14800 -27.67700 50.88600 1.000 50.22164 339 GLY D C 1
ATOM 7761 O O . GLY C 1 339 ? 22.31000 -28.90100 50.91900 1.000 47.25139 339 GLY D O 1
ATOM 7762 N N . PRO C 1 340 ? 21.12100 -27.07200 51.49200 1.000 47.66110 340 PRO D N 1
ATOM 7763 C CA . PRO C 1 340 ? 20.09700 -27.86100 52.18300 1.000 48.27654 340 PRO D CA 1
ATOM 7764 C C . PRO C 1 340 ? 19.13400 -28.49500 51.19300 1.000 46.80527 340 PRO D C 1
ATOM 7765 O O . PRO C 1 340 ? 18.90300 -27.97300 50.09900 1.000 50.46248 340 PRO D O 1
ATOM 7769 N N . LEU C 1 341 ? 18.52600 -29.60500 51.61400 1.000 46.63327 341 LEU D N 1
ATOM 7770 C CA . LEU C 1 341 ? 17.53100 -30.27900 50.78700 1.000 45.11855 341 LEU D CA 1
ATOM 7771 C C . LEU C 1 341 ? 16.26800 -29.42800 50.70700 1.000 43.37642 341 LEU D C 1
ATOM 7772 O O . LEU C 1 341 ? 15.93200 -28.72800 51.65700 1.000 48.92802 341 LEU D O 1
ATOM 7777 N N . PRO C 1 342 ? 15.51400 -29.51000 49.62500 1.000 44.36437 342 PRO D N 1
ATOM 7778 C CA . PRO C 1 342 ? 14.27600 -28.72000 49.56700 1.000 44.81643 342 PRO D CA 1
ATOM 7779 C C . PRO C 1 342 ? 13.24100 -29.21100 50.56000 1.000 45.74039 342 PRO D C 1
ATOM 7780 O O . PRO C 1 342 ? 13.47100 -30.18300 51.28100 1.000 46.86564 342 PRO D O 1
ATOM 7784 N N . GLU C 1 343 ? 12.09500 -28.54800 50.61000 1.000 48.19711 343 GLU D N 1
ATOM 7785 C CA . GLU C 1 343 ? 10.98400 -29.06200 51.39500 1.000 45.86439 343 GLU D CA 1
ATOM 7786 C C . GLU C 1 343 ? 10.69100 -30.50300 50.98900 1.000 44.83418 343 GLU D C 1
ATOM 7787 O O . GLU C 1 343 ? 10.54900 -30.81700 49.80400 1.000 49.76444 343 GLU D O 1
ATOM 7793 N N . LEU C 1 344 ? 10.64200 -31.38500 51.97800 1.000 44.55507 344 LEU D N 1
ATOM 7794 C CA . LEU C 1 344 ? 10.36900 -32.80200 51.73900 1.000 47.89958 344 LEU D CA 1
ATOM 7795 C C . LEU C 1 344 ? 9.41600 -33.44200 52.73600 1.000 47.89790 344 LEU D C 1
ATOM 7796 O O . LEU C 1 344 ? 8.79600 -34.46000 52.39800 1.000 43.43310 344 LEU D O 1
ATOM 7801 N N . PHE C 1 345 ? 9.26200 -32.89700 53.94800 1.000 49.16343 345 PHE D N 1
ATOM 7802 C CA . PHE C 1 345 ? 8.64500 -33.65200 55.02900 1.000 50.58965 345 PHE D CA 1
ATOM 7803 C C . PHE C 1 345 ? 7.48400 -32.96900 55.74200 1.000 49.98497 345 PHE D C 1
ATOM 7804 O O . PHE C 1 345 ? 6.72900 -33.66100 56.42700 1.000 50.98900 345 PHE D O 1
ATOM 7812 N N . THR C 1 346 ? 7.27200 -31.66300 55.57700 1.000 56.00287 346 THR D N 1
ATOM 7813 C CA . THR C 1 346 ? 6.23800 -30.98100 56.36300 1.000 50.20393 346 THR D CA 1
ATOM 7814 C C . THR C 1 346 ? 4.86200 -31.35500 55.79300 1.000 50.90106 346 THR D C 1
ATOM 7815 O O . THR C 1 346 ? 4.18400 -30.58300 55.11300 1.000 54.49623 346 THR D O 1
ATOM 7819 N N . PHE C 1 347 ? 4.45900 -32.59400 56.06600 1.000 48.56681 347 PHE D N 1
ATOM 7820 C CA . PHE C 1 347 ? 3.20500 -33.09000 55.51600 1.000 52.22422 347 PHE D CA 1
ATOM 7821 C C . PHE C 1 347 ? 1.99900 -32.38600 56.10400 1.000 54.49956 347 PHE D C 1
ATOM 7822 O O . PHE C 1 347 ? 1.84900 -32.29100 57.32600 1.000 55.82591 347 PHE D O 1
ATOM 7830 N N . SER C 1 348 ? 1.09200 -31.98200 55.22200 1.000 53.58277 348 SER D N 1
ATOM 7831 C CA . SER C 1 348 ? -0.20700 -31.50000 55.63900 1.000 56.57731 348 SER D CA 1
ATOM 7832 C C . SER C 1 348 ? -1.00300 -32.65600 56.23700 1.000 60.32045 348 SER D C 1
ATOM 7833 O O . SER C 1 348 ? -0.54700 -33.80300 56.29300 1.000 53.89483 348 SER D O 1
ATOM 7836 N N . GLN C 1 349 ? -2.19700 -32.33600 56.73600 1.000 65.68277 349 GLN D N 1
ATOM 7837 C CA . GLN C 1 349 ? -3.03000 -33.37000 57.33500 1.000 65.27414 349 GLN D CA 1
ATOM 7838 C C . GLN C 1 349 ? -3.64600 -34.27200 56.26900 1.000 60.66349 349 GLN D C 1
ATOM 7839 O O . GLN C 1 349 ? -3.85900 -35.46400 56.51500 1.000 63.23310 349 GLN D O 1
ATOM 7845 N N . LEU C 1 350 ? -3.95700 -33.71900 55.09300 1.000 53.46395 350 LEU D N 1
ATOM 7846 C CA . LEU C 1 350 ? -4.50700 -34.52300 54.00400 1.000 54.48813 350 LEU D CA 1
ATOM 7847 C C . LEU C 1 350 ? -3.49400 -35.54500 53.49700 1.000 57.88511 350 LEU D C 1
ATOM 7848 O O . LEU C 1 350 ? -3.84700 -36.69900 53.20300 1.000 55.26331 350 LEU D O 1
ATOM 7853 N N . GLU C 1 351 ? -2.22900 -35.14100 53.39700 1.000 58.87152 351 GLU D N 1
ATOM 7854 C CA . GLU C 1 351 ? -1.18300 -36.07300 53.00100 1.000 57.08999 351 GLU D CA 1
ATOM 7855 C C . GLU C 1 351 ? -1.09900 -37.23400 53.98600 1.000 59.62168 351 GLU D C 1
ATOM 7856 O O . GLU C 1 351 ? -1.06300 -38.40400 53.58800 1.000 60.76599 351 GLU D O 1
ATOM 7862 N N . LEU C 1 352 ? -1.10300 -36.92200 55.28500 1.000 61.79096 352 LEU D N 1
ATOM 7863 C CA . LEU C 1 352 ? -1.00800 -37.94900 56.31400 1.000 56.91235 352 LEU D CA 1
ATOM 7864 C C . LEU C 1 352 ? -2.20800 -38.87200 56.28100 1.000 56.92161 352 LEU D C 1
ATOM 7865 O O . LEU C 1 352 ? -2.08300 -40.05900 56.59100 1.000 65.94006 352 LEU D O 1
ATOM 7870 N N . GLN C 1 353 ? -3.39200 -38.34700 55.97400 1.000 52.57484 353 GLN D N 1
ATOM 7871 C CA . GLN C 1 353 ? -4.54700 -39.23500 55.93000 1.000 58.00421 353 GLN D CA 1
ATOM 7872 C C . GLN C 1 353 ? -4.41600 -40.27600 54.83400 1.000 59.56951 353 GLN D C 1
ATOM 7873 O O . GLN C 1 353 ? -4.97900 -41.36200 54.94900 1.000 61.51777 353 GLN D O 1
ATOM 7879 N N . ASN C 1 354 ? -3.66700 -39.97800 53.77700 1.000 63.57171 354 ASN D N 1
ATOM 7880 C CA . ASN C 1 354 ? -3.51800 -40.88300 52.64500 1.000 61.24462 354 ASN D CA 1
ATOM 7881 C C . ASN C 1 354 ? -2.18700 -41.63200 52.67100 1.000 60.57887 354 ASN D C 1
ATOM 7882 O O . ASN C 1 354 ? -1.68200 -42.04300 51.62100 1.000 58.43824 354 ASN D O 1
ATOM 7887 N N . MET C 1 355 ? -1.61500 -41.82300 53.86100 1.000 67.12713 355 MET D N 1
ATOM 7888 C CA . MET C 1 355 ? -0.40000 -42.60300 54.06200 1.000 62.88762 355 MET D CA 1
ATOM 7889 C C . MET C 1 355 ? -0.70300 -43.69400 55.08300 1.000 66.34414 355 MET D C 1
ATOM 7890 O O . MET C 1 355 ? -1.19900 -43.39600 56.17400 1.000 71.32598 355 MET D O 1
ATOM 7895 N N . SER C 1 356 ? -0.36100 -44.94100 54.76100 1.000 64.40530 356 SER D N 1
ATOM 7896 C CA . SER C 1 356 ? -0.54100 -46.02800 55.71100 1.000 61.30448 356 SER D CA 1
ATOM 7897 C C . SER C 1 356 ? 0.23800 -45.75400 57.00200 1.000 68.97933 356 SER D C 1
ATOM 7898 O O . SER C 1 356 ? 1.28000 -45.09600 56.98100 1.000 68.65335 356 SER D O 1
ATOM 7901 N N . PRO C 1 357 ? -0.24600 -46.24700 58.14800 1.000 79.14724 357 PRO D N 1
ATOM 7902 C CA . PRO C 1 357 ? 0.51600 -46.06300 59.39700 1.000 77.41759 357 PRO D CA 1
ATOM 7903 C C . PRO C 1 357 ? 1.97000 -46.50400 59.29600 1.000 75.48699 357 PRO D C 1
ATOM 7904 O O . PRO C 1 357 ? 2.84400 -45.87000 59.90400 1.000 74.16505 357 PRO D O 1
ATOM 7908 N N . ALA C 1 358 ? 2.25400 -47.58800 58.56700 1.000 68.84658 358 ALA D N 1
ATOM 7909 C CA . ALA C 1 358 ? 3.64600 -47.95000 58.32600 1.000 71.81247 358 ALA D CA 1
ATOM 7910 C C . ALA C 1 358 ? 4.38100 -46.82200 57.60800 1.000 76.41605 358 ALA D C 1
ATOM 7911 O O . ALA C 1 358 ? 5.50700 -46.45700 57.98200 1.000 75.79712 358 ALA D O 1
ATOM 7913 N N . ALA C 1 359 ? 3.72000 -46.19900 56.62700 1.000 73.91442 359 ALA D N 1
ATOM 7914 C CA . ALA C 1 359 ? 4.35900 -45.14300 55.84400 1.000 65.37694 359 ALA D CA 1
ATOM 7915 C C . ALA C 1 359 ? 4.63600 -43.92200 56.69600 1.000 62.90523 359 ALA D C 1
ATOM 7916 O O . ALA C 1 359 ? 5.59100 -43.19100 56.42700 1.000 64.10923 359 ALA D O 1
ATOM 7918 N N . GLN C 1 360 ? 3.76600 -43.63500 57.66500 1.000 69.72807 360 GLN D N 1
ATOM 7919 C CA . GLN C 1 360 ? 3.94200 -42.45100 58.49900 1.000 68.51114 360 GLN D CA 1
ATOM 7920 C C . GLN C 1 360 ? 5.17200 -42.56200 59.39200 1.000 69.52118 360 GLN D C 1
ATOM 7921 O O . GLN C 1 360 ? 5.91600 -41.59100 59.55000 1.000 70.71909 360 GLN D O 1
ATOM 7927 N N . VAL C 1 361 ? 5.41100 -43.73500 59.98500 1.000 70.71913 361 VAL D N 1
ATOM 7928 C CA . VAL C 1 361 ? 6.58200 -43.85100 60.85400 1.000 73.81099 361 VAL D CA 1
ATOM 7929 C C . VAL C 1 361 ? 7.86800 -43.79600 60.03700 1.000 69.25702 361 VAL D C 1
ATOM 7930 O O . VAL C 1 361 ? 8.86900 -43.21100 60.48000 1.000 61.21970 361 VAL D O 1
ATOM 7934 N N . LYS C 1 362 ? 7.83600 -44.33400 58.81000 1.000 67.53182 362 LYS D N 1
ATOM 7935 C CA . LYS C 1 362 ? 9.02600 -44.38900 57.96800 1.000 64.07627 362 LYS D CA 1
ATOM 7936 C C . LYS C 1 362 ? 9.36900 -43.01400 57.41800 1.000 65.88478 362 LYS D C 1
ATOM 7937 O O . LYS C 1 362 ? 10.55000 -42.70200 57.22400 1.000 65.00326 362 LYS D O 1
ATOM 7943 N N . CYS C 1 363 ? 8.35100 -42.18500 57.16100 1.000 65.73947 363 CYS D N 1
ATOM 7944 C CA . CYS C 1 363 ? 8.54500 -40.92200 56.46200 1.000 66.26786 363 CYS D CA 1
ATOM 7945 C C . CYS C 1 363 ? 8.92400 -39.75800 57.37900 1.000 69.85337 363 CYS D C 1
ATOM 7946 O O . CYS C 1 363 ? 9.74500 -38.91900 56.98600 1.000 73.12219 363 CYS D O 1
ATOM 7949 N N . ILE C 1 364 ? 8.36800 -39.67100 58.58600 1.000 73.69952 364 ILE D N 1
ATOM 7950 C CA . ILE C 1 364 ? 8.76500 -38.61700 59.52900 1.000 76.43018 364 ILE D CA 1
ATOM 7951 C C . ILE C 1 364 ? 10.16800 -38.86600 60.08500 1.000 75.41406 364 ILE D C 1
ATOM 7952 O O . ILE C 1 364 ? 10.38700 -39.86400 60.78400 1.000 77.83691 364 ILE D O 1
ATOM 7957 N N . PRO C 1 365 ? 11.14700 -37.98300 59.82400 1.000 78.07842 365 PRO D N 1
ATOM 7958 C CA . PRO C 1 365 ? 12.50200 -38.19300 60.35100 1.000 82.38770 365 PRO D CA 1
ATOM 7959 C C . PRO C 1 365 ? 12.61200 -37.90300 61.85500 1.000 91.39419 365 PRO D C 1
ATOM 7960 O O . PRO C 1 365 ? 13.61400 -38.22300 62.50800 1.000 101.03216 365 PRO D O 1
ATOM 7964 N N . THR D 2 27 ? -1.06200 -3.79400 6.64100 1.000 59.33021 27 THR F N 1
ATOM 7965 C CA . THR D 2 27 ? -1.86500 -4.17000 5.48800 1.000 65.97863 27 THR F CA 1
ATOM 7966 C C . THR D 2 27 ? -3.08000 -5.04200 5.81900 1.000 72.06918 27 THR F C 1
ATOM 7967 O O . THR D 2 27 ? -3.85200 -5.37800 4.91100 1.000 73.05004 27 THR F O 1
ATOM 7971 N N . TYR D 2 28 ? -3.25700 -5.44100 7.08800 1.000 67.54719 28 TYR F N 1
ATOM 7972 C CA . TYR D 2 28 ? -4.28700 -6.41400 7.45400 1.000 63.27675 28 TYR F CA 1
ATOM 7973 C C . TYR D 2 28 ? -4.89900 -6.11300 8.81300 1.000 63.78145 28 TYR F C 1
ATOM 7974 O O . TYR D 2 28 ? -4.16900 -5.85500 9.77600 1.000 63.80095 28 TYR F O 1
ATOM 7983 N N . ASP D 2 29 ? -6.22700 -6.22300 8.90600 1.000 60.90646 29 ASP F N 1
ATOM 7984 C CA . ASP D 2 29 ? -6.89400 -6.30700 10.20200 1.000 65.89080 29 ASP F CA 1
ATOM 7985 C C . ASP D 2 29 ? -7.06900 -7.77200 10.59800 1.000 66.70269 29 ASP F C 1
ATOM 7986 O O . ASP D 2 29 ? -7.75400 -8.53100 9.90300 1.000 64.50953 29 ASP F O 1
ATOM 7991 N N . ILE D 2 30 ? -6.42600 -8.16400 11.69000 1.000 60.70766 30 ILE F N 1
ATOM 7992 C CA . ILE D 2 30 ? -6.52900 -9.51000 12.23700 1.000 63.80935 30 ILE F CA 1
ATOM 7993 C C . ILE D 2 30 ? -7.73400 -9.54700 13.16500 1.000 66.49748 30 ILE F C 1
ATOM 7994 O O . ILE D 2 30 ? -7.85300 -8.72000 14.07500 1.000 69.92743 30 ILE F O 1
ATOM 7999 N N . GLY D 2 31 ? -8.63700 -10.49600 12.93200 1.000 67.07250 31 GLY F N 1
ATOM 8000 C CA . GLY D 2 31 ? -9.84300 -10.55700 13.72900 1.000 62.54581 31 GLY F CA 1
ATOM 8001 C C . GLY D 2 31 ? -10.16500 -11.89200 14.36800 1.000 63.39096 31 GLY F C 1
ATOM 8002 O O . GLY D 2 31 ? -9.33600 -12.44800 15.09100 1.000 70.68459 31 GLY F O 1
ATOM 8003 N N . ARG D 2 32 ? -11.37300 -12.39600 14.13400 1.000 60.22668 32 ARG F N 1
ATOM 8004 C CA . ARG D 2 32 ? -11.82800 -13.63000 14.76800 1.000 64.39782 32 ARG F CA 1
ATOM 8005 C C . ARG D 2 32 ? -10.88700 -14.80500 14.49800 1.000 63.66005 32 ARG F C 1
ATOM 8006 O O . ARG D 2 32 ? -10.32200 -14.94500 13.41000 1.000 63.07256 32 ARG F O 1
ATOM 8014 N N . VAL D 2 33 ? -10.70000 -15.63200 15.52100 1.000 60.59324 33 VAL F N 1
ATOM 8015 C CA . VAL D 2 33 ? -9.86500 -16.81900 15.41800 1.000 60.47866 33 VAL F CA 1
ATOM 8016 C C . VAL D 2 33 ? -10.72500 -17.95600 14.87300 1.000 61.00370 33 VAL F C 1
ATOM 8017 O O . VAL D 2 33 ? -11.78200 -18.28000 15.42400 1.000 60.04617 33 VAL F O 1
ATOM 8021 N N . LEU D 2 34 ? -10.28300 -18.55000 13.76800 1.000 58.49731 34 LEU F N 1
ATOM 8022 C CA . LEU D 2 34 ? -11.02400 -19.66500 13.20100 1.000 56.44477 34 LEU F CA 1
ATOM 8023 C C . LEU D 2 34 ? -10.71700 -20.97600 13.92300 1.000 55.48257 34 LEU F C 1
ATOM 8024 O O . LEU D 2 34 ? -11.62600 -21.78700 14.11800 1.000 59.62276 34 LEU F O 1
ATOM 8029 N N . GLY D 2 35 ? -9.46700 -21.20800 14.32800 1.000 51.67330 35 GLY F N 1
ATOM 8030 C CA . GLY D 2 35 ? -9.12200 -22.47000 14.97700 1.000 56.70006 35 GLY F CA 1
ATOM 8031 C C . GLY D 2 35 ? -7.62100 -22.75200 14.89400 1.000 66.37650 35 GLY F C 1
ATOM 8032 O O . GLY D 2 35 ? -6.80600 -21.83300 14.76300 1.000 63.65896 35 GLY F O 1
ATOM 8033 N N . ASN D 2 36 ? -7.27900 -24.04000 14.96200 1.000 76.20951 36 ASN F N 1
ATOM 8034 C CA . ASN D 2 36 ? -5.88500 -24.47700 14.95000 1.000 81.72178 36 ASN F CA 1
ATOM 8035 C C . ASN D 2 36 ? -5.60600 -25.39500 13.76100 1.000 84.70752 36 ASN F C 1
ATOM 8036 O O . ASN D 2 36 ? -6.29800 -26.40500 13.56900 1.000 73.74351 36 ASN F O 1
ATOM 8041 N N . GLY D 2 37 ? -4.61000 -25.01900 12.94700 1.000 83.46896 37 GLY F N 1
ATOM 8042 C CA . GLY D 2 37 ? -4.08800 -25.87500 11.89800 1.000 82.91407 37 GLY F CA 1
ATOM 8043 C C . GLY D 2 37 ? -3.12300 -26.89400 12.46800 1.000 97.56814 37 GLY F C 1
ATOM 8044 O O . GLY D 2 37 ? -3.24100 -27.31100 13.62700 1.000 101.16889 37 GLY F O 1
ATOM 8045 N N . SER D 2 38 ? -2.14600 -27.30600 11.64900 1.000 96.19044 38 SER F N 1
ATOM 8046 C CA . SER D 2 38 ? -1.15400 -28.28100 12.11000 1.000 102.09719 38 SER F CA 1
ATOM 8047 C C . SER D 2 38 ? -0.38600 -27.76500 13.31900 1.000 109.58771 38 SER F C 1
ATOM 8048 O O . SER D 2 38 ? 0.00500 -28.54000 14.20100 1.000 108.81279 38 SER F O 1
ATOM 8051 N N . PHE D 2 39 ? -0.13200 -26.46300 13.35100 1.000 100.68767 39 PHE F N 1
ATOM 8052 C CA . PHE D 2 39 ? 0.53700 -25.79200 14.45200 1.000 97.85352 39 PHE F CA 1
ATOM 8053 C C . PHE D 2 39 ? 0.13200 -24.33300 14.31900 1.000 99.31547 39 PHE F C 1
ATOM 8054 O O . PHE D 2 39 ? -0.32600 -23.90200 13.26100 1.000 101.97776 39 PHE F O 1
ATOM 8062 N N . GLY D 2 40 ? 0.26400 -23.57900 15.39900 1.000 89.42648 40 GLY F N 1
ATOM 8063 C CA . GLY D 2 40 ? -0.12900 -22.18600 15.32700 1.000 79.44346 40 GLY F CA 1
ATOM 8064 C C . GLY D 2 40 ? -1.63400 -22.00200 15.19200 1.000 76.88285 40 GLY F C 1
ATOM 8065 O O . GLY D 2 40 ? -2.38300 -22.96800 15.01600 1.000 87.93585 40 GLY F O 1
ATOM 8066 N N . VAL D 2 41 ? -2.09600 -20.76200 15.28500 1.000 71.51469 41 VAL F N 1
ATOM 8067 C CA . VAL D 2 41 ? -3.51300 -20.44300 15.17600 1.000 67.75733 41 VAL F CA 1
ATOM 8068 C C . VAL D 2 41 ? -3.80200 -19.82600 13.81600 1.000 61.51086 41 VAL F C 1
ATOM 8069 O O . VAL D 2 41 ? -2.97400 -19.10800 13.24100 1.000 64.30899 41 VAL F O 1
ATOM 8073 N N . VAL D 2 42 ? -4.98000 -20.12700 13.28700 1.000 54.91212 42 VAL F N 1
ATOM 8074 C CA . VAL D 2 42 ? -5.46700 -19.48900 12.06900 1.000 53.21054 42 VAL F CA 1
ATOM 8075 C C . VAL D 2 42 ? -6.57200 -18.51500 12.45500 1.000 54.02567 42 VAL F C 1
ATOM 8076 O O . VAL D 2 42 ? -7.41400 -18.81100 13.31600 1.000 55.48592 42 VAL F O 1
ATOM 8080 N N . THR D 2 43 ? -6.53600 -17.33100 11.86900 1.000 52.40227 43 THR F N 1
ATOM 8081 C CA . THR D 2 43 ? -7.47100 -16.28700 12.23800 1.000 55.77462 43 THR F CA 1
ATOM 8082 C C . THR D 2 43 ? -8.02400 -15.63300 10.98200 1.000 52.93397 43 THR F C 1
ATOM 8083 O O . THR D 2 43 ? -7.36700 -15.63300 9.94100 1.000 57.93656 43 THR F O 1
ATOM 8087 N N . GLU D 2 44 ? -9.24700 -15.10800 11.06900 1.000 52.48374 44 GLU F N 1
ATOM 8088 C CA . GLU D 2 44 ? -9.74300 -14.29200 9.97100 1.000 55.56658 44 GLU F CA 1
ATOM 8089 C C . GLU D 2 44 ? -9.00700 -12.95300 9.91300 1.000 59.73717 44 GLU F C 1
ATOM 8090 O O . GLU D 2 44 ? -8.45800 -12.46200 10.91200 1.000 56.26468 44 GLU F O 1
ATOM 8096 N N . ALA D 2 45 ? -8.98800 -12.37000 8.71200 1.000 55.35678 45 ALA F N 1
ATOM 8097 C CA . ALA D 2 45 ? -8.32900 -11.09000 8.50600 1.000 56.13048 45 ALA F CA 1
ATOM 8098 C C . ALA D 2 45 ? -8.88600 -10.42100 7.26500 1.000 57.58130 45 ALA F C 1
ATOM 8099 O O . ALA D 2 45 ? -9.33300 -11.09100 6.32500 1.000 50.26546 45 ALA F O 1
ATOM 8101 N N . ARG D 2 46 ? -8.84800 -9.08400 7.27400 1.000 64.36639 46 ARG F N 1
ATOM 8102 C CA . ARG D 2 46 ? -9.26500 -8.28000 6.12700 1.000 53.68645 46 ARG F CA 1
ATOM 8103 C C . ARG D 2 46 ? -8.04400 -7.61200 5.50800 1.000 55.57172 46 ARG F C 1
ATOM 8104 O O . ARG D 2 46 ? -7.21000 -7.03800 6.21900 1.000 56.17887 46 ARG F O 1
ATOM 8112 N N . CYS D 2 47 ? -7.91600 -7.73900 4.19200 1.000 59.31278 47 CYS F N 1
ATOM 8113 C CA . CYS D 2 47 ? -6.89700 -7.01500 3.45800 1.000 59.77153 47 CYS F CA 1
ATOM 8114 C C . CYS D 2 47 ? -7.40800 -5.59900 3.26000 1.000 62.03707 47 CYS F C 1
ATOM 8115 O O . CYS D 2 47 ? -8.39600 -5.38000 2.55100 1.000 66.79542 47 CYS F O 1
ATOM 8118 N N . VAL D 2 48 ? -6.73700 -4.63800 3.89900 1.000 61.82118 48 VAL F N 1
ATOM 8119 C CA . VAL D 2 48 ? -7.19500 -3.25200 3.92900 1.000 60.55225 48 VAL F CA 1
ATOM 8120 C C . VAL D 2 48 ? -7.16900 -2.62600 2.54000 1.000 66.07773 48 VAL F C 1
ATOM 8121 O O . VAL D 2 48 ? -7.85500 -1.62400 2.29800 1.000 56.57339 48 VAL F O 1
ATOM 8125 N N . ASP D 2 49 ? -6.37500 -3.19600 1.62400 1.000 68.52705 49 ASP F N 1
ATOM 8126 C CA . ASP D 2 49 ? -6.27100 -2.67300 0.26700 1.000 64.69896 49 ASP F CA 1
ATOM 8127 C C . ASP D 2 49 ? -7.49100 -3.02700 -0.56400 1.000 64.46900 49 ASP F C 1
ATOM 8128 O O . ASP D 2 49 ? -7.94400 -2.22300 -1.38300 1.000 68.18293 49 ASP F O 1
ATOM 8133 N N . THR D 2 50 ? -8.01600 -4.23600 -0.40600 1.000 61.24622 50 THR F N 1
ATOM 8134 C CA . THR D 2 50 ? -9.10900 -4.68000 -1.25700 1.000 64.60914 50 THR F CA 1
ATOM 8135 C C . THR D 2 50 ? -10.42700 -4.84400 -0.52100 1.000 61.26197 50 THR F C 1
ATOM 8136 O O . THR D 2 50 ? -11.47900 -4.88800 -1.17600 1.000 57.59527 50 THR F O 1
ATOM 8140 N N . GLY D 2 51 ? -10.40300 -4.88000 0.81300 1.000 57.14594 51 GLY F N 1
ATOM 8141 C CA . GLY D 2 51 ? -11.57200 -5.23000 1.58600 1.000 60.40262 51 GLY F CA 1
ATOM 8142 C C . GLY D 2 51 ? -11.85800 -6.71300 1.67200 1.000 54.86519 51 GLY F C 1
ATOM 8143 O O . GLY D 2 51 ? -12.77400 -7.10600 2.40100 1.000 50.59575 51 GLY F O 1
ATOM 8144 N N . GLU D 2 52 ? -11.10700 -7.54400 0.95500 1.000 54.84183 52 GLU F N 1
ATOM 8145 C CA . GLU D 2 52 ? -11.34500 -8.97800 0.93600 1.000 60.49716 52 GLU F CA 1
ATOM 8146 C C . GLU D 2 52 ? -10.96800 -9.62600 2.26900 1.000 56.62294 52 GLU F C 1
ATOM 8147 O O . GLU D 2 52 ? -10.12700 -9.12500 3.02400 1.000 48.76556 52 GLU F O 1
ATOM 8153 N N . VAL D 2 53 ? -11.61500 -10.76000 2.55000 1.000 53.63145 53 VAL F N 1
ATOM 8154 C CA . VAL D 2 53 ? -11.34600 -11.55400 3.74100 1.000 57.60916 53 VAL F CA 1
ATOM 8155 C C . VAL D 2 53 ? -10.36800 -12.66200 3.38200 1.000 51.94595 53 VAL F C 1
ATOM 8156 O O . VAL D 2 53 ? -10.44200 -13.25700 2.30600 1.000 53.44636 53 VAL F O 1
ATOM 8160 N N . VAL D 2 54 ? -9.41500 -12.90800 4.27000 1.000 52.93467 54 VAL F N 1
ATOM 8161 C CA . VAL D 2 54 ? -8.40000 -13.93500 4.08700 1.000 51.26968 54 VAL F CA 1
ATOM 8162 C C . VAL D 2 54 ? -8.18700 -14.66100 5.41300 1.000 49.52925 54 VAL F C 1
ATOM 8163 O O . VAL D 2 54 ? -8.71300 -14.27400 6.45600 1.000 51.00117 54 VAL F O 1
ATOM 8167 N N . ALA D 2 55 ? -7.38700 -15.71600 5.37300 1.000 51.44196 55 ALA F N 1
ATOM 8168 C CA . ALA D 2 55 ? -7.03400 -16.48200 6.56300 1.000 52.89440 55 ALA F CA 1
ATOM 8169 C C . ALA D 2 55 ? -5.54500 -16.32700 6.82200 1.000 54.26557 55 ALA F C 1
ATOM 8170 O O . ALA D 2 55 ? -4.73600 -16.42600 5.89500 1.000 56.80601 55 ALA F O 1
ATOM 8172 N N . ILE D 2 56 ? -5.18700 -16.06500 8.07000 1.000 49.88099 56 ILE F N 1
ATOM 8173 C CA . ILE D 2 56 ? -3.80100 -15.86300 8.46100 1.000 53.66335 56 ILE F CA 1
ATOM 8174 C C . ILE D 2 56 ? -3.44200 -16.91900 9.48300 1.000 52.94789 56 ILE F C 1
ATOM 8175 O O . ILE D 2 56 ? -4.05700 -16.99100 10.55200 1.000 59.28076 56 ILE F O 1
ATOM 8180 N N . LYS D 2 57 ? -2.47700 -17.76100 9.14100 1.000 51.56197 57 LYS F N 1
ATOM 8181 C CA . LYS D 2 57 ? -1.91200 -18.71700 10.08100 1.000 60.23078 57 LYS F CA 1
ATOM 8182 C C . LYS D 2 57 ? -0.64100 -18.09400 10.65900 1.000 63.31462 57 LYS F C 1
ATOM 8183 O O . LYS D 2 57 ? 0.32000 -17.83000 9.91800 1.000 61.00242 57 LYS F O 1
ATOM 8189 N N . LYS D 2 58 ? -0.65300 -17.82800 11.96800 1.000 58.33870 58 LYS F N 1
ATOM 8190 C CA . LYS D 2 58 ? 0.48300 -17.23800 12.67100 1.000 62.06286 58 LYS F CA 1
ATOM 8191 C C . LYS D 2 58 ? 1.25600 -18.33600 13.39400 1.000 55.58966 58 LYS F C 1
ATOM 8192 O O . LYS D 2 58 ? 0.72300 -18.95600 14.31300 1.000 54.76364 58 LYS F O 1
ATOM 8198 N N . VAL D 2 59 ? 2.51700 -18.54800 13.02200 1.000 62.18489 59 VAL F N 1
ATOM 8199 C CA . VAL D 2 59 ? 3.34300 -19.53500 13.71200 1.000 66.80163 59 VAL F CA 1
ATOM 8200 C C . VAL D 2 59 ? 4.61800 -18.88000 14.23200 1.000 68.74277 59 VAL F C 1
ATOM 8201 O O . VAL D 2 59 ? 5.10900 -17.88300 13.69500 1.000 76.17528 59 VAL F O 1
ATOM 8205 N N . LEU D 2 60 ? 5.15800 -19.47300 15.28900 1.000 71.17290 60 LEU F N 1
ATOM 8206 C CA . LEU D 2 60 ? 6.36100 -18.99800 15.95600 1.000 73.41803 60 LEU F CA 1
ATOM 8207 C C . LEU D 2 60 ? 7.57200 -19.59000 15.25300 1.000 78.96444 60 LEU F C 1
ATOM 8208 O O . LEU D 2 60 ? 7.84600 -20.78500 15.40100 1.000 84.03694 60 LEU F O 1
ATOM 8213 N N . GLN D 2 61 ? 8.27700 -18.78100 14.46700 1.000 80.62224 61 GLN F N 1
ATOM 8214 C CA . GLN D 2 61 ? 9.50500 -19.26600 13.84100 1.000 85.02878 61 GLN F CA 1
ATOM 8215 C C . GLN D 2 61 ? 10.69600 -18.85400 14.71000 1.000 86.35721 61 GLN F C 1
ATOM 8216 O O . GLN D 2 61 ? 11.77500 -19.44200 14.63900 1.000 87.68866 61 GLN F O 1
ATOM 8222 N N . LYS D 2 66 ? 12.54200 -20.99100 5.45900 1.000 83.45601 66 LYS F N 1
ATOM 8223 C CA . LYS D 2 66 ? 13.25700 -21.87700 6.37500 1.000 88.12607 66 LYS F CA 1
ATOM 8224 C C . LYS D 2 66 ? 12.19200 -22.65600 7.14700 1.000 93.33759 66 LYS F C 1
ATOM 8225 O O . LYS D 2 66 ? 12.48000 -23.36400 8.12000 1.000 93.71809 66 LYS F O 1
ATOM 8231 N N . ASN D 2 67 ? 10.95500 -22.55900 6.65900 1.000 90.62147 67 ASN F N 1
ATOM 8232 C CA . ASN D 2 67 ? 9.78000 -22.99300 7.40400 1.000 86.60623 67 ASN F CA 1
ATOM 8233 C C . ASN D 2 67 ? 9.28700 -24.40100 7.06600 1.000 85.37190 67 ASN F C 1
ATOM 8234 O O . ASN D 2 67 ? 8.82100 -25.10600 7.97100 1.000 81.96369 67 ASN F O 1
ATOM 8239 N N . ARG D 2 68 ? 9.40600 -24.82300 5.80100 1.000 82.57396 68 ARG F N 1
ATOM 8240 C CA . ARG D 2 68 ? 8.86700 -26.05800 5.21900 1.000 79.26164 68 ARG F CA 1
ATOM 8241 C C . ARG D 2 68 ? 7.42700 -25.82600 4.77700 1.000 73.85879 68 ARG F C 1
ATOM 8242 O O . ARG D 2 68 ? 7.13800 -25.88100 3.57900 1.000 78.69026 68 ARG F O 1
ATOM 8250 N N . GLU D 2 69 ? 6.52800 -25.50300 5.71300 1.000 74.71782 69 GLU F N 1
ATOM 8251 C CA . GLU D 2 69 ? 5.14000 -25.25500 5.32700 1.000 71.68517 69 GLU F CA 1
ATOM 8252 C C . GLU D 2 69 ? 5.04500 -24.07200 4.37600 1.000 72.00407 69 GLU F C 1
ATOM 8253 O O . GLU D 2 69 ? 4.34900 -24.13900 3.35900 1.000 77.76336 69 GLU F O 1
ATOM 8259 N N . LEU D 2 70 ? 5.77500 -22.99400 4.66900 1.000 72.77274 70 LEU F N 1
ATOM 8260 C CA . LEU D 2 70 ? 5.75500 -21.82200 3.79700 1.000 67.77794 70 LEU F CA 1
ATOM 8261 C C . LEU D 2 70 ? 6.49100 -22.10600 2.50000 1.000 66.57484 70 LEU F C 1
ATOM 8262 O O . LEU D 2 70 ? 6.06400 -21.67900 1.42600 1.000 68.58263 70 LEU F O 1
ATOM 8267 N N . ASP D 2 71 ? 7.60700 -22.81900 2.58100 1.000 74.03182 71 ASP F N 1
ATOM 8268 C CA . ASP D 2 71 ? 8.32300 -23.17900 1.36900 1.000 76.48172 71 ASP F CA 1
ATOM 8269 C C . ASP D 2 71 ? 7.45300 -24.04100 0.46000 1.000 73.14720 71 ASP F C 1
ATOM 8270 O O . ASP D 2 71 ? 7.33800 -23.77600 -0.74000 1.000 71.35092 71 ASP F O 1
ATOM 8275 N N . ILE D 2 72 ? 6.78600 -25.04600 1.03100 1.000 71.91515 72 ILE F N 1
ATOM 8276 C CA . ILE D 2 72 ? 5.87700 -25.88600 0.25400 1.000 70.87733 72 ILE F CA 1
ATOM 8277 C C . ILE D 2 72 ? 4.69300 -25.07700 -0.26300 1.000 76.16457 72 ILE F C 1
ATOM 8278 O O . ILE D 2 72 ? 4.23200 -25.27200 -1.39900 1.000 72.23342 72 ILE F O 1
ATOM 8283 N N . MET D 2 73 ? 4.13900 -24.20300 0.57900 1.000 73.77879 73 MET F N 1
ATOM 8284 C CA . MET D 2 73 ? 2.99300 -23.41300 0.15300 1.000 70.53352 73 MET F CA 1
ATOM 8285 C C . MET D 2 73 ? 3.34700 -22.57400 -1.06000 1.000 70.50703 73 MET F C 1
ATOM 8286 O O . MET D 2 73 ? 2.53000 -22.41200 -1.97300 1.000 72.21196 73 MET F O 1
ATOM 8291 N N . LYS D 2 74 ? 4.56600 -22.03200 -1.08700 1.000 71.02516 74 LYS F N 1
ATOM 8292 C CA . LYS D 2 74 ? 5.00000 -21.22000 -2.21700 1.000 76.02354 74 LYS F CA 1
ATOM 8293 C C . LYS D 2 74 ? 5.03300 -21.98800 -3.53600 1.000 79.04105 74 LYS F C 1
ATOM 8294 O O . LYS D 2 74 ? 4.91100 -21.37000 -4.59900 1.000 74.63477 74 LYS F O 1
ATOM 8300 N N . GLU D 2 75 ? 5.15900 -23.31400 -3.50400 1.000 79.29671 75 GLU F N 1
ATOM 8301 C CA . GLU D 2 75 ? 5.24400 -24.05400 -4.75800 1.000 81.59803 75 GLU F CA 1
ATOM 8302 C C . GLU D 2 75 ? 3.87100 -24.31200 -5.37200 1.000 88.51466 75 GLU F C 1
ATOM 8303 O O . GLU D 2 75 ? 3.75100 -24.40300 -6.60100 1.000 87.21990 75 GLU F O 1
ATOM 8309 N N . LEU D 2 76 ? 2.83700 -24.44200 -4.54700 1.000 83.29843 76 LEU F N 1
ATOM 8310 C CA . LEU D 2 76 ? 1.55700 -24.96000 -5.00400 1.000 71.61642 76 LEU F CA 1
ATOM 8311 C C . LEU D 2 76 ? 0.76200 -23.88000 -5.73100 1.000 69.04175 76 LEU F C 1
ATOM 8312 O O . LEU D 2 76 ? 0.60300 -22.76900 -5.22100 1.000 76.35139 76 LEU F O 1
ATOM 8317 N N . LYS D 2 77 ? 0.27700 -24.21200 -6.92800 1.000 66.37142 77 LYS F N 1
ATOM 8318 C CA . LYS D 2 77 ? -0.72200 -23.43700 -7.66600 1.000 58.79633 77 LYS F CA 1
ATOM 8319 C C . LYS D 2 77 ? -1.60900 -24.45300 -8.37500 1.000 64.79105 77 LYS F C 1
ATOM 8320 O O . LYS D 2 77 ? -1.14700 -25.16800 -9.26900 1.000 67.03776 77 LYS F O 1
ATOM 8326 N N . HIS D 2 78 ? -2.87000 -24.54500 -7.96200 1.000 62.48127 78 HIS F N 1
ATOM 8327 C CA . HIS D 2 78 ? -3.77200 -25.57800 -8.45700 1.000 50.67335 78 HIS F CA 1
ATOM 8328 C C . HIS D 2 78 ? -5.19900 -25.18100 -8.08900 1.000 54.22816 78 HIS F C 1
ATOM 8329 O O . HIS D 2 78 ? -5.40800 -24.47200 -7.09000 1.000 53.45865 78 HIS F O 1
ATOM 8336 N N . PRO D 2 79 ? -6.19200 -25.57300 -8.89200 1.000 51.21296 79 PRO F N 1
ATOM 8337 C CA . PRO D 2 79 ? -7.57300 -25.17700 -8.58600 1.000 55.21513 79 PRO F CA 1
ATOM 8338 C C . PRO D 2 79 ? -8.07900 -25.66900 -7.24500 1.000 55.67975 79 PRO F C 1
ATOM 8339 O O . PRO D 2 79 ? -9.01700 -25.06500 -6.70100 1.000 54.63924 79 PRO F O 1
ATOM 8343 N N . ASN D 2 80 ? -7.46500 -26.71400 -6.67500 1.000 53.53112 80 ASN F N 1
ATOM 8344 C CA . ASN D 2 80 ? -7.96400 -27.35800 -5.46900 1.000 50.85095 80 ASN F CA 1
ATOM 8345 C C . ASN D 2 80 ? -6.96400 -27.32600 -4.32200 1.000 52.89505 80 ASN F C 1
ATOM 8346 O O . ASN D 2 80 ? -6.97500 -28.21000 -3.46400 1.000 54.54299 80 ASN F O 1
ATOM 8351 N N . VAL D 2 81 ? -6.10200 -26.30700 -4.28800 1.000 55.09462 81 VAL F N 1
ATOM 8352 C CA . VAL D 2 81 ? -5.27700 -25.99600 -3.12100 1.000 58.54207 81 VAL F CA 1
ATOM 8353 C C . VAL D 2 81 ? -5.50600 -24.53000 -2.76800 1.000 52.45457 81 VAL F C 1
ATOM 8354 O O . VAL D 2 81 ? -5.64700 -23.69900 -3.67000 1.000 51.76606 81 VAL F O 1
ATOM 8358 N N . VAL D 2 82 ? -5.57500 -24.20800 -1.46800 1.000 50.70856 82 VAL F N 1
ATOM 8359 C CA . VAL D 2 82 ? -5.69100 -22.79900 -1.09300 1.000 56.20110 82 VAL F CA 1
ATOM 8360 C C . VAL D 2 82 ? -4.53900 -22.04900 -1.70400 1.000 53.06411 82 VAL F C 1
ATOM 8361 O O . VAL D 2 82 ? -3.40200 -22.52900 -1.69400 1.000 53.89665 82 VAL F O 1
ATOM 8365 N N . LYS D 2 83 ? -4.81500 -20.85600 -2.21800 1.000 49.31394 83 LYS F N 1
ATOM 8366 C CA . LYS D 2 83 ? -3.73600 -20.01500 -2.70400 1.000 48.51044 83 LYS F CA 1
ATOM 8367 C C . LYS D 2 83 ? -2.98800 -19.38500 -1.52700 1.000 50.26091 83 LYS F C 1
ATOM 8368 O O . LYS D 2 83 ? -3.59200 -18.86200 -0.58500 1.000 50.76892 83 LYS F O 1
ATOM 8374 N N . LEU D 2 84 ? -1.67400 -19.44000 -1.57200 1.000 46.89457 84 LEU F N 1
ATOM 8375 C CA . LEU D 2 84 ? -0.88900 -18.66100 -0.64100 1.000 48.28619 84 LEU F CA 1
ATOM 8376 C C . LEU D 2 84 ? -0.91100 -17.22800 -1.15500 1.000 55.11495 84 LEU F C 1
ATOM 8377 O O . LEU D 2 84 ? -0.60700 -16.97900 -2.32500 1.000 60.05976 84 LEU F O 1
ATOM 8382 N N . ILE D 2 85 ? -1.32700 -16.28100 -0.32800 1.000 55.27394 85 ILE F N 1
ATOM 8383 C CA . ILE D 2 85 ? -1.48100 -14.91800 -0.79400 1.000 56.12810 85 ILE F CA 1
ATOM 8384 C C . ILE D 2 85 ? -0.28200 -14.06900 -0.42400 1.000 64.99199 85 ILE F C 1
ATOM 8385 O O . ILE D 2 85 ? 0.21500 -13.31000 -1.25200 1.000 67.87725 85 ILE F O 1
ATOM 8390 N N . ASP D 2 86 ? 0.18500 -14.19400 0.81000 1.000 67.53369 86 ASP F N 1
ATOM 8391 C CA . ASP D 2 86 ? 1.24700 -13.34800 1.32100 1.000 63.18548 86 ASP F CA 1
ATOM 8392 C C . ASP D 2 86 ? 1.84200 -14.04400 2.53400 1.000 68.39278 86 ASP F C 1
ATOM 8393 O O . ASP D 2 86 ? 1.32500 -15.05200 3.01800 1.000 69.72982 86 ASP F O 1
ATOM 8398 N N . TYR D 2 87 ? 2.93500 -13.48400 3.02600 1.000 73.27662 87 TYR F N 1
ATOM 8399 C CA . TYR D 2 87 ? 3.53000 -13.92800 4.27200 1.000 68.96724 87 TYR F CA 1
ATOM 8400 C C . TYR D 2 87 ? 4.34800 -12.76800 4.80100 1.000 74.64869 87 TYR F C 1
ATOM 8401 O O . TYR D 2 87 ? 4.90700 -11.99600 4.02300 1.000 87.71739 87 TYR F O 1
ATOM 8410 N N . PHE D 2 88 ? 4.41500 -12.64400 6.12000 1.000 68.52442 88 PHE F N 1
ATOM 8411 C CA . PHE D 2 88 ? 5.14600 -11.53200 6.71400 1.000 73.16444 88 PHE F CA 1
ATOM 8412 C C . PHE D 2 88 ? 5.43500 -11.93100 8.15600 1.000 77.70110 88 PHE F C 1
ATOM 8413 O O . PHE D 2 88 ? 4.75900 -12.79600 8.71000 1.000 75.36946 88 PHE F O 1
ATOM 8421 N N . TYR D 2 89 ? 6.48000 -11.34200 8.73700 1.000 79.48418 89 TYR F N 1
ATOM 8422 C CA . TYR D 2 89 ? 6.91600 -11.63500 10.09700 1.000 81.16769 89 TYR F CA 1
ATOM 8423 C C . TYR D 2 89 ? 6.71800 -10.44500 11.02900 1.000 78.62439 89 TYR F C 1
ATOM 8424 O O . TYR D 2 89 ? 6.96500 -9.30600 10.63900 1.000 82.57393 89 TYR F O 1
ATOM 8433 N N . THR D 2 90 ? 6.25000 -10.70800 12.24200 1.000 77.62525 90 THR F N 1
ATOM 8434 C CA . THR D 2 90 ? 6.15400 -9.71500 13.29700 1.000 84.17796 90 THR F CA 1
ATOM 8435 C C . THR D 2 90 ? 7.15700 -10.06700 14.38200 1.000 92.88397 90 THR F C 1
ATOM 8436 O O . THR D 2 90 ? 7.41900 -11.24300 14.64000 1.000 96.34332 90 THR F O 1
ATOM 8440 N N . GLU D 2 91 ? 7.71900 -9.05400 15.02400 1.000 96.96788 91 GLU F N 1
ATOM 8441 C CA . GLU D 2 91 ? 8.80300 -9.33300 15.95500 1.000 101.22598 91 GLU F CA 1
ATOM 8442 C C . GLU D 2 91 ? 8.28200 -9.46900 17.37400 1.000 108.01744 91 GLU F C 1
ATOM 8443 O O . GLU D 2 91 ? 8.21700 -10.58200 17.90800 1.000 108.91902 91 GLU F O 1
ATOM 8449 N N . MET D 2 92 ? 7.89400 -8.34500 17.97700 1.000 103.73630 92 MET F N 1
ATOM 8450 C CA . MET D 2 92 ? 7.42500 -8.30600 19.35700 1.000 108.83437 92 MET F CA 1
ATOM 8451 C C . MET D 2 92 ? 8.49600 -8.80000 20.32300 1.000 110.18780 92 MET F C 1
ATOM 8452 O O . MET D 2 92 ? 8.61100 -10.00500 20.57500 1.000 112.12882 92 MET F O 1
ATOM 8457 N N . GLY D 2 93 ? 9.27700 -7.87400 20.87700 1.000 104.33639 93 GLY F N 1
ATOM 8458 C CA . GLY D 2 93 ? 10.21900 -8.21800 21.92500 1.000 106.09665 93 GLY F CA 1
ATOM 8459 C C . GLY D 2 93 ? 11.46500 -7.35500 21.96100 1.000 106.04310 93 GLY F C 1
ATOM 8460 O O . GLY D 2 93 ? 11.55200 -6.40700 22.75300 1.000 100.42664 93 GLY F O 1
ATOM 8461 N N . GLU D 2 94 ? 12.43500 -7.69100 21.10500 1.000 108.71740 94 GLU F N 1
ATOM 8462 C CA . GLU D 2 94 ? 13.74800 -7.04500 21.04900 1.000 106.45607 94 GLU F CA 1
ATOM 8463 C C . GLU D 2 94 ? 14.47800 -7.19700 22.38900 1.000 99.91425 94 GLU F C 1
ATOM 8464 O O . GLU D 2 94 ? 14.68800 -6.24300 23.14500 1.000 101.33163 94 GLU F O 1
ATOM 8470 N N . ARG D 2 95 ? 14.85000 -8.44600 22.66500 1.000 96.31150 95 ARG F N 1
ATOM 8471 C CA . ARG D 2 95 ? 15.62000 -8.77400 23.85600 1.000 98.14411 95 ARG F CA 1
ATOM 8472 C C . ARG D 2 95 ? 16.55300 -9.93300 23.53400 1.000 95.56366 95 ARG F C 1
ATOM 8473 O O . ARG D 2 95 ? 16.23100 -10.80300 22.72200 1.000 93.66102 95 ARG F O 1
ATOM 8481 N N . ASP D 2 96 ? 17.71800 -9.93200 24.17100 1.000 102.05288 96 ASP F N 1
ATOM 8482 C CA . ASP D 2 96 ? 18.71100 -10.96000 23.90000 1.000 97.43513 96 ASP F CA 1
ATOM 8483 C C . ASP D 2 96 ? 18.37600 -12.22400 24.67300 1.000 94.48346 96 ASP F C 1
ATOM 8484 O O . ASP D 2 96 ? 18.09800 -12.17200 25.87500 1.000 94.45013 96 ASP F O 1
ATOM 8489 N N . SER D 2 97 ? 18.40300 -13.35400 23.97300 1.000 88.53935 97 SER F N 1
ATOM 8490 C CA . SER D 2 97 ? 18.01200 -14.65800 24.52000 1.000 90.78104 97 SER F CA 1
ATOM 8491 C C . SER D 2 97 ? 16.68600 -14.56900 25.30000 1.000 80.08535 97 SER F C 1
ATOM 8492 O O . SER D 2 97 ? 16.65600 -14.54500 26.53200 1.000 73.38249 97 SER F O 1
ATOM 8495 N N . ARG D 2 102 ? 10.06800 -14.52100 17.30000 1.000 69.80988 102 ARG F N 1
ATOM 8496 C CA . ARG D 2 102 ? 9.51000 -14.20100 15.97700 1.000 84.48050 102 ARG F CA 1
ATOM 8497 C C . ARG D 2 102 ? 8.27200 -14.97000 15.58600 1.000 85.20307 102 ARG F C 1
ATOM 8498 O O . ARG D 2 102 ? 8.16600 -16.15300 15.86800 1.000 85.89778 102 ARG F O 1
ATOM 8506 N N . PHE D 2 103 ? 7.37700 -14.32000 14.84400 1.000 88.11895 103 PHE F N 1
ATOM 8507 C CA . PHE D 2 103 ? 6.13800 -14.93600 14.36700 1.000 81.17994 103 PHE F CA 1
ATOM 8508 C C . PHE D 2 103 ? 6.07700 -14.89400 12.84500 1.000 80.26686 103 PHE F C 1
ATOM 8509 O O . PHE D 2 103 ? 6.15100 -13.81500 12.24800 1.000 81.86911 103 PHE F O 1
ATOM 8517 N N . LEU D 2 104 ? 5.92500 -16.05900 12.22200 1.000 73.27016 104 LEU F N 1
ATOM 8518 C CA . LEU D 2 104 ? 5.58100 -16.13900 10.80600 1.000 71.39225 104 LEU F CA 1
ATOM 8519 C C . LEU D 2 104 ? 4.07000 -16.08200 10.64400 1.000 72.94790 104 LEU F C 1
ATOM 8520 O O . LEU D 2 104 ? 3.33500 -16.78300 11.34400 1.000 69.50523 104 LEU F O 1
ATOM 8525 N N . ASN D 2 105 ? 3.62000 -15.23400 9.72600 1.000 72.63810 105 ASN F N 1
ATOM 8526 C CA . ASN D 2 105 ? 2.21200 -15.06000 9.40500 1.000 65.37092 105 ASN F CA 1
ATOM 8527 C C . ASN D 2 105 ? 2.04300 -15.52100 7.97100 1.000 64.18950 105 ASN F C 1
ATOM 8528 O O . ASN D 2 105 ? 2.58200 -14.89500 7.05600 1.000 66.98675 105 ASN F O 1
ATOM 8533 N N . VAL D 2 106 ? 1.33600 -16.62700 7.77300 1.000 61.04664 106 VAL F N 1
ATOM 8534 C CA . VAL D 2 106 ? 1.06200 -17.14500 6.43800 1.000 56.13983 106 VAL F CA 1
ATOM 8535 C C . VAL D 2 106 ? -0.35200 -16.73000 6.06000 1.000 55.81208 106 VAL F C 1
ATOM 8536 O O . VAL D 2 106 ? -1.31000 -17.07800 6.75900 1.000 53.66779 106 VAL F O 1
ATOM 8540 N N . VAL D 2 107 ? -0.48400 -15.99900 4.95000 1.000 57.11086 107 VAL F N 1
ATOM 8541 C CA . VAL D 2 107 ? -1.75600 -15.42300 4.50600 1.000 59.56684 107 VAL F CA 1
ATOM 8542 C C . VAL D 2 107 ? -2.27500 -16.22000 3.31700 1.000 63.05255 107 VAL F C 1
ATOM 8543 O O . VAL D 2 107 ? -1.60200 -16.31200 2.28200 1.000 56.71187 107 VAL F O 1
ATOM 8547 N N . MET D 2 108 ? -3.51200 -16.71200 3.42600 1.000 63.64517 108 MET F N 1
ATOM 8548 C CA . MET D 2 108 ? -4.06900 -17.60000 2.42500 1.000 60.86268 108 MET F CA 1
ATOM 8549 C C . MET D 2 108 ? -5.47600 -17.18800 2.02400 1.000 56.55674 108 MET F C 1
ATOM 8550 O O . MET D 2 108 ? -6.12300 -16.36200 2.66600 1.000 52.21335 108 MET F O 1
ATOM 8555 N N . GLU D 2 109 ? -5.90700 -17.75200 0.89800 1.000 55.46059 109 GLU F N 1
ATOM 8556 C CA . GLU D 2 109 ? -7.28700 -17.63300 0.45100 1.000 53.86786 109 GLU F CA 1
ATOM 8557 C C . GLU D 2 109 ? -8.23700 -18.14900 1.52500 1.000 53.11008 109 GLU F C 1
ATOM 8558 O O . GLU D 2 109 ? -7.97900 -19.17800 2.16400 1.000 48.87733 109 GLU F O 1
ATOM 8564 N N . HIS D 2 110 ? -9.33500 -17.42500 1.73300 1.000 49.11030 110 HIS F N 1
ATOM 8565 C CA . HIS D 2 110 ? -10.30100 -17.78500 2.75800 1.000 48.45265 110 HIS F CA 1
ATOM 8566 C C . HIS D 2 110 ? -11.50300 -18.46900 2.13300 1.000 48.57289 110 HIS F C 1
ATOM 8567 O O . HIS D 2 110 ? -12.12300 -17.92400 1.21700 1.000 50.59317 110 HIS F O 1
ATOM 8574 N N . ILE D 2 111 ? -11.80500 -19.67000 2.61900 1.000 48.93116 111 ILE F N 1
ATOM 8575 C CA . ILE D 2 111 ? -12.99900 -20.42800 2.25300 1.000 46.75366 111 ILE F CA 1
ATOM 8576 C C . ILE D 2 111 ? -13.73100 -20.77900 3.54700 1.000 47.34913 111 ILE F C 1
ATOM 8577 O O . ILE D 2 111 ? -13.08600 -21.14300 4.53900 1.000 50.47426 111 ILE F O 1
ATOM 8582 N N . PRO D 2 112 ? -15.05300 -20.60400 3.62400 1.000 44.30582 112 PRO F N 1
ATOM 8583 C CA . PRO D 2 112 ? -15.71500 -20.60300 4.93700 1.000 42.95111 112 PRO F CA 1
ATOM 8584 C C . PRO D 2 112 ? -16.07300 -21.97100 5.52200 1.000 46.92262 112 PRO F C 1
ATOM 8585 O O . PRO D 2 112 ? -16.48300 -22.00600 6.69200 1.000 47.36552 112 PRO F O 1
ATOM 8589 N N . GLU D 2 113 ? -15.97100 -23.08500 4.78100 1.000 46.73291 113 GLU F N 1
ATOM 8590 C CA . GLU D 2 113 ? -16.39000 -24.38600 5.29800 1.000 46.13195 113 GLU F CA 1
ATOM 8591 C C . GLU D 2 113 ? -15.34000 -25.44600 5.04100 1.000 44.03502 113 GLU F C 1
ATOM 8592 O O . GLU D 2 113 ? -14.36500 -25.22500 4.33200 1.000 48.24401 113 GLU F O 1
ATOM 8598 N N . THR D 2 114 ? -15.56700 -26.61700 5.63400 1.000 42.12526 114 THR F N 1
ATOM 8599 C CA . THR D 2 114 ? -14.80300 -27.82200 5.35700 1.000 41.48776 114 THR F CA 1
ATOM 8600 C C . THR D 2 114 ? -15.74400 -28.95900 4.97400 1.000 48.33691 114 THR F C 1
ATOM 8601 O O . THR D 2 114 ? -16.96800 -28.85900 5.11800 1.000 46.97783 114 THR F O 1
ATOM 8605 N N . VAL D 2 115 ? -15.17200 -30.03500 4.42000 1.000 49.53045 115 VAL F N 1
ATOM 8606 C CA . VAL D 2 115 ? -15.95900 -31.25300 4.23100 1.000 46.15965 115 VAL F CA 1
ATOM 8607 C C . VAL D 2 115 ? -16.53100 -31.71300 5.56400 1.000 46.96355 115 VAL F C 1
ATOM 8608 O O . VAL D 2 115 ? -17.70500 -32.09200 5.65700 1.000 50.28349 115 VAL F O 1
ATOM 8612 N N . TYR D 2 116 ? -15.73400 -31.60800 6.62600 1.000 43.13949 116 TYR F N 1
ATOM 8613 C CA . TYR D 2 116 ? -16.18100 -31.96200 7.96800 1.000 45.21652 116 TYR F CA 1
ATOM 8614 C C . TYR D 2 116 ? -17.47600 -31.26500 8.34300 1.000 51.48737 116 TYR F C 1
ATOM 8615 O O . TYR D 2 116 ? -18.43800 -31.90200 8.78700 1.000 47.88725 116 TYR F O 1
ATOM 8624 N N . ARG D 2 117 ? -17.50600 -29.94000 8.17300 1.000 57.01068 117 ARG F N 1
ATOM 8625 C CA . ARG D 2 117 ? -18.67600 -29.14500 8.52600 1.000 49.79183 117 ARG F CA 1
ATOM 8626 C C . ARG D 2 117 ? -19.87700 -29.50200 7.65300 1.000 49.36848 117 ARG F C 1
ATOM 8627 O O . ARG D 2 117 ? -21.01200 -29.51300 8.13900 1.000 51.10428 117 ARG F O 1
ATOM 8635 N N . VAL D 2 118 ? -19.65900 -29.73400 6.35100 1.000 45.32337 118 VAL F N 1
ATOM 8636 C CA . VAL D 2 118 ? -20.74600 -30.16300 5.46900 1.000 44.03207 118 VAL F CA 1
ATOM 8637 C C . VAL D 2 118 ? -21.29100 -31.51800 5.91300 1.000 48.14206 118 VAL F C 1
ATOM 8638 O O . VAL D 2 118 ? -22.49400 -31.79400 5.79800 1.000 44.99220 118 VAL F O 1
ATOM 8642 N N . MET D 2 119 ? -20.39800 -32.40300 6.36900 1.000 52.93210 119 MET F N 1
ATOM 8643 C CA . MET D 2 119 ? -20.80000 -33.72900 6.83400 1.000 46.71687 119 MET F CA 1
ATOM 8644 C C . MET D 2 119 ? -21.73000 -33.64800 8.04100 1.000 49.76108 119 MET F C 1
ATOM 8645 O O . MET D 2 119 ? -22.83600 -34.20200 8.01600 1.000 49.30053 119 MET F O 1
ATOM 8650 N N . LYS D 2 120 ? -21.29500 -32.98000 9.11900 1.000 56.54363 120 LYS F N 1
ATOM 8651 C CA . LYS D 2 120 ? -22.17300 -32.82300 10.27900 1.000 54.20827 120 LYS F CA 1
ATOM 8652 C C . LYS D 2 120 ? -23.48400 -32.15700 9.90100 1.000 51.70877 120 LYS F C 1
ATOM 8653 O O . LYS D 2 120 ? -24.49000 -32.32600 10.59300 1.000 50.58988 120 LYS F O 1
ATOM 8659 N N . SER D 2 121 ? -23.48800 -31.36800 8.83300 1.000 53.06471 121 SER F N 1
ATOM 8660 C CA . SER D 2 121 ? -24.72300 -30.72900 8.41200 1.000 52.45470 121 SER F CA 1
ATOM 8661 C C . SER D 2 121 ? -25.74800 -31.76700 7.97700 1.000 51.29854 121 SER F C 1
ATOM 8662 O O . SER D 2 121 ? -26.90100 -31.73800 8.42100 1.000 51.42277 121 SER F O 1
ATOM 8665 N N . PHE D 2 122 ? -25.34700 -32.69300 7.09500 1.000 54.99020 122 PHE F N 1
ATOM 8666 C CA . PHE D 2 122 ? -26.27100 -33.73500 6.64800 1.000 50.98673 122 PHE F CA 1
ATOM 8667 C C . PHE D 2 122 ? -26.53800 -34.75700 7.74600 1.000 52.50726 122 PHE F C 1
ATOM 8668 O O . PHE D 2 122 ? -27.63300 -35.32900 7.80300 1.000 55.63524 122 PHE F O 1
ATOM 8676 N N . LEU D 2 123 ? -25.54500 -35.02100 8.60000 1.000 50.10205 123 LEU F N 1
ATOM 8677 C CA . LEU D 2 123 ? -25.74200 -35.93700 9.71400 1.000 49.57924 123 LEU F CA 1
ATOM 8678 C C . LEU D 2 123 ? -26.86900 -35.44800 10.60900 1.000 53.05883 123 LEU F C 1
ATOM 8679 O O . LEU D 2 123 ? -27.89600 -36.12000 10.76300 1.000 56.18684 123 LEU F O 1
ATOM 8684 N N . ARG D 2 124 ? -26.72200 -34.22700 11.13700 1.000 58.38000 124 ARG F N 1
ATOM 8685 C CA . ARG D 2 124 ? -27.76400 -33.58300 11.94100 1.000 59.32506 124 ARG F CA 1
ATOM 8686 C C . ARG D 2 124 ? -29.09100 -33.58600 11.19800 1.000 54.61221 124 ARG F C 1
ATOM 8687 O O . ARG D 2 124 ? -30.14800 -33.74400 11.81400 1.000 53.27418 124 ARG F O 1
ATOM 8695 N N . ALA D 2 125 ? -29.04200 -33.50300 9.86700 1.000 56.04427 125 ALA F N 1
ATOM 8696 C CA . ALA D 2 125 ? -30.21000 -33.49800 8.99300 1.000 59.91398 125 ALA F CA 1
ATOM 8697 C C . ALA D 2 125 ? -30.77800 -34.88900 8.75000 1.000 67.04697 125 ALA F C 1
ATOM 8698 O O . ALA D 2 125 ? -31.73800 -35.01700 7.97500 1.000 60.91693 125 ALA F O 1
ATOM 8700 N N . ASN D 2 126 ? -30.19000 -35.92000 9.36600 1.000 60.77438 126 ASN F N 1
ATOM 8701 C CA . ASN D 2 126 ? -30.62300 -37.29400 9.18200 1.000 63.39981 126 ASN F CA 1
ATOM 8702 C C . ASN D 2 126 ? -30.70400 -37.62800 7.69300 1.000 65.15990 126 ASN F C 1
ATOM 8703 O O . ASN D 2 126 ? -31.68400 -38.18800 7.19800 1.000 70.78246 126 ASN F O 1
ATOM 8708 N N . GLN D 2 127 ? -29.65200 -37.25900 6.96900 1.000 58.33009 127 GLN F N 1
ATOM 8709 C CA . GLN D 2 127 ? -29.65300 -37.37200 5.51900 1.000 62.62618 127 GLN F CA 1
ATOM 8710 C C . GLN D 2 127 ? -28.24300 -37.66000 5.02500 1.000 60.53826 127 GLN F C 1
ATOM 8711 O O . GLN D 2 127 ? -27.25600 -37.32400 5.68500 1.000 58.56932 127 GLN F O 1
ATOM 8717 N N . GLN D 2 128 ? -28.15700 -38.31800 3.87700 1.000 60.45892 128 GLN F N 1
ATOM 8718 C CA . GLN D 2 128 ? -26.87400 -38.60500 3.26200 1.000 64.22721 128 GLN F CA 1
ATOM 8719 C C . GLN D 2 128 ? -26.47600 -37.47000 2.32400 1.000 60.42126 128 GLN F C 1
ATOM 8720 O O . GLN D 2 128 ? -27.31700 -36.90000 1.62200 1.000 61.38711 128 GLN F O 1
ATOM 8726 N N . VAL D 2 129 ? -25.18500 -37.15400 2.31600 1.000 56.11106 129 VAL F N 1
ATOM 8727 C CA . VAL D 2 129 ? -24.59700 -36.19700 1.37900 1.000 55.82257 129 VAL F CA 1
ATOM 8728 C C . VAL D 2 129 ? -24.93900 -36.62400 -0.04500 1.000 54.87591 129 VAL F C 1
ATOM 8729 O O . VAL D 2 129 ? -24.63000 -37.76100 -0.42800 1.000 59.59395 129 VAL F O 1
ATOM 8733 N N . PRO D 2 130 ? -25.53800 -35.75700 -0.86600 1.000 47.96837 130 PRO F N 1
ATOM 8734 C CA . PRO D 2 130 ? -25.91900 -36.15700 -2.23100 1.000 46.88241 130 PRO F CA 1
ATOM 8735 C C . PRO D 2 130 ? -24.75400 -36.74400 -3.01200 1.000 48.13258 130 PRO F C 1
ATOM 8736 O O . PRO D 2 130 ? -23.59500 -36.39000 -2.80200 1.000 52.46447 130 PRO F O 1
ATOM 8740 N N . PHE D 2 131 ? -25.07200 -37.68700 -3.89600 1.000 54.91193 131 PHE F N 1
ATOM 8741 C CA . PHE D 2 131 ? -24.00000 -38.38800 -4.58900 1.000 57.26434 131 PHE F CA 1
ATOM 8742 C C . PHE D 2 131 ? -23.21400 -37.45800 -5.50000 1.000 53.07200 131 PHE F C 1
ATOM 8743 O O . PHE D 2 131 ? -21.99100 -37.60700 -5.63400 1.000 49.87893 131 PHE F O 1
ATOM 8751 N N . ILE D 2 132 ? -23.88800 -36.47300 -6.09900 1.000 49.60399 132 ILE F N 1
ATOM 8752 C CA . ILE D 2 132 ? -23.19900 -35.53700 -6.97500 1.000 48.94163 132 ILE F CA 1
ATOM 8753 C C . ILE D 2 132 ? -22.19800 -34.73800 -6.17400 1.000 50.66175 132 ILE F C 1
ATOM 8754 O O . ILE D 2 132 ? -21.13200 -34.37800 -6.68400 1.000 49.88084 132 ILE F O 1
ATOM 8759 N N . LEU D 2 133 ? -22.51000 -34.46600 -4.90300 1.000 44.67955 133 LEU F N 1
ATOM 8760 C CA . LEU D 2 133 ? -21.55500 -33.78800 -4.04500 1.000 43.22140 133 LEU F CA 1
ATOM 8761 C C . LEU D 2 133 ? -20.44100 -34.74100 -3.60700 1.000 47.79164 133 LEU F C 1
ATOM 8762 O O . LEU D 2 133 ? -19.27000 -34.34600 -3.57500 1.000 47.66752 133 LEU F O 1
ATOM 8767 N N . ILE D 2 134 ? -20.76900 -36.00800 -3.31200 1.000 47.62642 134 ILE F N 1
ATOM 8768 C CA . ILE D 2 134 ? -19.72700 -36.99300 -3.01000 1.000 47.92621 134 ILE F CA 1
ATOM 8769 C C . ILE D 2 134 ? -18.75000 -37.13200 -4.17200 1.000 49.58164 134 ILE F C 1
ATOM 8770 O O . ILE D 2 134 ? -17.52600 -37.14400 -3.98100 1.000 49.34031 134 ILE F O 1
ATOM 8775 N N . LYS D 2 135 ? -19.27500 -37.21300 -5.39600 1.000 51.20346 135 LYS F N 1
ATOM 8776 C CA . LYS D 2 135 ? -18.41200 -37.30600 -6.56600 1.000 49.25772 135 LYS F CA 1
ATOM 8777 C C . LYS D 2 135 ? -17.54900 -36.06200 -6.68900 1.000 49.89894 135 LYS F C 1
ATOM 8778 O O . LYS D 2 135 ? -16.33200 -36.15800 -6.87900 1.000 50.55295 135 LYS F O 1
ATOM 8784 N N . LEU D 2 136 ? -18.17100 -34.87900 -6.56800 1.000 48.96234 136 LEU F N 1
ATOM 8785 C CA . LEU D 2 136 ? -17.44100 -33.61900 -6.68000 1.000 46.64397 136 LEU F CA 1
ATOM 8786 C C . LEU D 2 136 ? -16.31800 -33.53200 -5.65200 1.000 51.61019 136 LEU F C 1
ATOM 8787 O O . LEU D 2 136 ? -15.16500 -33.24900 -6.00300 1.000 47.53381 136 LEU F O 1
ATOM 8792 N N . TYR D 2 137 ? -16.62600 -33.80800 -4.37800 1.000 47.19736 137 TYR F N 1
ATOM 8793 C CA . TYR D 2 137 ? -15.61000 -33.65200 -3.34400 1.000 45.26989 137 TYR F CA 1
ATOM 8794 C C . TYR D 2 137 ? -14.49800 -34.67600 -3.50900 1.000 50.08006 137 TYR F C 1
ATOM 8795 O O . TYR D 2 137 ? -13.31400 -34.33100 -3.41000 1.000 51.52297 137 TYR F O 1
ATOM 8804 N N . THR D 2 138 ? -14.85700 -35.94000 -3.77000 1.000 48.97879 138 THR F N 1
ATOM 8805 C CA . THR D 2 138 ? -13.84200 -36.97600 -3.91500 1.000 45.24464 138 THR F CA 1
ATOM 8806 C C . THR D 2 138 ? -12.96500 -36.70500 -5.12200 1.000 49.17282 138 THR F C 1
ATOM 8807 O O . THR D 2 138 ? -11.74500 -36.88700 -5.06600 1.000 49.49592 138 THR F O 1
ATOM 8811 N N . TYR D 2 139 ? -13.58300 -36.29200 -6.23100 1.000 49.62121 139 TYR F N 1
ATOM 8812 C CA . TYR D 2 139 ? -12.84100 -35.96700 -7.43900 1.000 46.30345 139 TYR F CA 1
ATOM 8813 C C . TYR D 2 139 ? -11.83800 -34.85800 -7.18000 1.000 50.58716 139 TYR F C 1
ATOM 8814 O O . TYR D 2 139 ? -10.63400 -35.03700 -7.38100 1.000 56.71428 139 TYR F O 1
ATOM 8823 N N . GLN D 2 140 ? -12.31500 -33.70100 -6.71200 1.000 48.77283 140 GLN F N 1
ATOM 8824 C CA . GLN D 2 140 ? -11.40800 -32.57700 -6.50800 1.000 49.10565 140 GLN F CA 1
ATOM 8825 C C . GLN D 2 140 ? -10.32000 -32.94400 -5.52000 1.000 53.83716 140 GLN F C 1
ATOM 8826 O O . GLN D 2 140 ? -9.16100 -32.55300 -5.69400 1.000 57.16758 140 GLN F O 1
ATOM 8832 N N . MET D 2 141 ? -10.66600 -33.74700 -4.51100 1.000 46.03324 141 MET F N 1
ATOM 8833 C CA . MET D 2 141 ? -9.67800 -34.20200 -3.54800 1.000 44.02219 141 MET F CA 1
ATOM 8834 C C . MET D 2 141 ? -8.63400 -35.07300 -4.22200 1.000 50.92725 141 MET F C 1
ATOM 8835 O O . MET D 2 141 ? -7.42600 -34.89300 -4.01800 1.000 53.54163 141 MET F O 1
ATOM 8840 N N . CYS D 2 142 ? -9.08400 -36.02800 -5.03500 1.000 53.05481 142 CYS F N 1
ATOM 8841 C CA . CYS D 2 142 ? -8.14000 -36.87400 -5.75100 1.000 53.86695 142 CYS F CA 1
ATOM 8842 C C . CYS D 2 142 ? -7.22300 -36.01900 -6.61200 1.000 58.64108 142 CYS F C 1
ATOM 8843 O O . CYS D 2 142 ? -5.99500 -36.07100 -6.47000 1.000 64.57611 142 CYS F O 1
ATOM 8846 N N . ARG D 2 143 ? -7.81100 -35.12600 -7.40900 1.000 52.42646 143 ARG F N 1
ATOM 8847 C CA . ARG D 2 143 ? -7.02700 -34.29800 -8.30700 1.000 47.67089 143 ARG F CA 1
ATOM 8848 C C . ARG D 2 143 ? -6.03800 -33.42800 -7.54500 1.000 57.20440 143 ARG F C 1
ATOM 8849 O O . ARG D 2 143 ? -4.91700 -33.19700 -8.01400 1.000 60.12989 143 ARG F O 1
ATOM 8857 N N . ALA D 2 144 ? -6.45300 -32.87400 -6.40400 1.000 60.18444 144 ALA F N 1
ATOM 8858 C CA . ALA D 2 144 ? -5.52300 -32.08900 -5.59500 1.000 56.89688 144 ALA F CA 1
ATOM 8859 C C . ALA D 2 144 ? -4.39800 -32.95800 -5.05700 1.000 58.17805 144 ALA F C 1
ATOM 8860 O O . ALA D 2 144 ? -3.22800 -32.56100 -5.09400 1.000 58.16015 144 ALA F O 1
ATOM 8862 N N . LEU D 2 145 ? -4.72400 -34.14800 -4.54300 1.000 57.54973 145 LEU F N 1
ATOM 8863 C CA . LEU D 2 145 ? -3.65600 -34.98300 -4.00800 1.000 60.97733 145 LEU F CA 1
ATOM 8864 C C . LEU D 2 145 ? -2.80700 -35.56100 -5.11700 1.000 60.38699 145 LEU F C 1
ATOM 8865 O O . LEU D 2 145 ? -1.59000 -35.68700 -4.95500 1.000 64.05889 145 LEU F O 1
ATOM 8870 N N . GLY D 2 146 ? -3.41800 -35.86600 -6.26200 1.000 61.18267 146 GLY F N 1
ATOM 8871 C CA . GLY D 2 146 ? -2.63600 -36.29300 -7.40600 1.000 60.70994 146 GLY F CA 1
ATOM 8872 C C . GLY D 2 146 ? -1.65000 -35.22500 -7.82900 1.000 59.43435 146 GLY F C 1
ATOM 8873 O O . GLY D 2 146 ? -0.47900 -35.51100 -8.08600 1.000 67.92430 146 GLY F O 1
ATOM 8874 N N . TYR D 2 147 ? -2.09900 -33.97300 -7.85300 1.000 62.90072 147 TYR F N 1
ATOM 8875 C CA . TYR D 2 147 ? -1.20500 -32.86200 -8.14200 1.000 59.71652 147 TYR F CA 1
ATOM 8876 C C . TYR D 2 147 ? -0.07500 -32.80700 -7.12300 1.000 64.89865 147 TYR F C 1
ATOM 8877 O O . TYR D 2 147 ? 1.10400 -32.84800 -7.48100 1.000 67.95704 147 TYR F O 1
ATOM 8886 N N . LEU D 2 148 ? -0.43300 -32.73700 -5.83700 1.000 70.56055 148 LEU F N 1
ATOM 8887 C CA . LEU D 2 148 ? 0.54100 -32.70700 -4.74600 1.000 69.44312 148 LEU F CA 1
ATOM 8888 C C . LEU D 2 148 ? 1.60500 -33.79800 -4.88100 1.000 66.83746 148 LEU F C 1
ATOM 8889 O O . LEU D 2 148 ? 2.79800 -33.55000 -4.66700 1.000 64.96394 148 LEU F O 1
ATOM 8894 N N . HIS D 2 149 ? 1.19100 -35.01800 -5.21100 1.000 65.16295 149 HIS F N 1
ATOM 8895 C CA . HIS D 2 149 ? 2.15600 -36.10100 -5.36600 1.000 69.00221 149 HIS F CA 1
ATOM 8896 C C . HIS D 2 149 ? 3.06100 -35.88800 -6.58100 1.000 68.81441 149 HIS F C 1
ATOM 8897 O O . HIS D 2 149 ? 4.26400 -36.17300 -6.52300 1.000 66.13451 149 HIS F O 1
ATOM 8904 N N . ALA D 2 150 ? 2.51400 -35.35900 -7.67600 1.000 62.78387 150 ALA F N 1
ATOM 8905 C CA . ALA D 2 150 ? 3.32600 -35.11600 -8.86500 1.000 68.05307 150 ALA F CA 1
ATOM 8906 C C . ALA D 2 150 ? 4.47400 -34.14100 -8.60200 1.000 72.01377 150 ALA F C 1
ATOM 8907 O O . ALA D 2 150 ? 5.47600 -34.16600 -9.32600 1.000 78.67669 150 ALA F O 1
ATOM 8909 N N . LEU D 2 151 ? 4.33300 -33.24000 -7.62400 1.000 67.72706 151 LEU F N 1
ATOM 8910 C CA . LEU D 2 151 ? 5.46400 -32.43900 -7.15300 1.000 68.35276 151 LEU F CA 1
ATOM 8911 C C . LEU D 2 151 ? 6.32900 -33.18400 -6.14200 1.000 76.69117 151 LEU F C 1
ATOM 8912 O O . LEU D 2 151 ? 7.30100 -32.60700 -5.64200 1.000 74.36148 151 LEU F O 1
ATOM 8917 N N . GLY D 2 152 ? 5.97400 -34.41800 -5.78700 1.000 71.49760 152 GLY F N 1
ATOM 8918 C CA . GLY D 2 152 ? 6.74900 -35.17200 -4.82600 1.000 74.68725 152 GLY F CA 1
ATOM 8919 C C . GLY D 2 152 ? 6.42200 -34.90700 -3.37700 1.000 79.48234 152 GLY F C 1
ATOM 8920 O O . GLY D 2 152 ? 7.13300 -35.41000 -2.49700 1.000 76.73005 152 GLY F O 1
ATOM 8921 N N . ILE D 2 153 ? 5.35700 -34.16200 -3.09900 1.000 79.80790 153 ILE F N 1
ATOM 8922 C CA . ILE D 2 153 ? 4.98400 -33.76700 -1.74700 1.000 74.27817 153 ILE F CA 1
ATOM 8923 C C . ILE D 2 153 ? 3.94100 -34.73600 -1.21500 1.000 71.57452 153 ILE F C 1
ATOM 8924 O O . ILE D 2 153 ? 3.07100 -35.20200 -1.95900 1.000 75.33204 153 ILE F O 1
ATOM 8929 N N . CYS D 2 154 ? 4.03800 -35.06600 0.06500 1.000 70.38758 154 CYS F N 1
ATOM 8930 C CA . CYS D 2 154 ? 3.05900 -35.91000 0.73700 1.000 68.93663 154 CYS F CA 1
ATOM 8931 C C . CYS D 2 154 ? 2.36600 -35.06900 1.80200 1.000 68.38593 154 CYS F C 1
ATOM 8932 O O . CYS D 2 154 ? 3.03200 -34.35400 2.55800 1.000 70.71173 154 CYS F O 1
ATOM 8935 N N . HIS D 2 155 ? 1.03000 -35.09700 1.81600 1.000 57.95485 155 HIS F N 1
ATOM 8936 C CA . HIS D 2 155 ? 0.29500 -34.24900 2.74900 1.000 56.97202 155 HIS F CA 1
ATOM 8937 C C . HIS D 2 155 ? 0.32100 -34.79600 4.17300 1.000 58.97662 155 HIS F C 1
ATOM 8938 O O . HIS D 2 155 ? 0.45000 -34.02400 5.13300 1.000 59.07203 155 HIS F O 1
ATOM 8945 N N . ARG D 2 156 ? 0.16100 -36.11100 4.32600 1.000 59.22037 156 ARG F N 1
ATOM 8946 C CA . ARG D 2 156 ? 0.35800 -36.86300 5.55800 1.000 59.11858 156 ARG F CA 1
ATOM 8947 C C . ARG D 2 156 ? -0.71200 -36.63200 6.62300 1.000 63.08334 156 ARG F C 1
ATOM 8948 O O . ARG D 2 156 ? -0.68200 -37.31200 7.65700 1.000 62.36303 156 ARG F O 1
ATOM 8956 N N . ASP D 2 157 ? -1.66400 -35.72700 6.41500 1.000 66.84503 157 ASP F N 1
ATOM 8957 C CA . ASP D 2 157 ? -2.76300 -35.56500 7.36200 1.000 58.78307 157 ASP F CA 1
ATOM 8958 C C . ASP D 2 157 ? -4.03200 -35.06000 6.67700 1.000 50.26850 157 ASP F C 1
ATOM 8959 O O . ASP D 2 157 ? -4.59100 -34.04400 7.03800 1.000 56.21788 157 ASP F O 1
ATOM 8964 N N . ILE D 2 158 ? -4.51500 -35.78300 5.67400 1.000 49.00961 158 ILE F N 1
ATOM 8965 C CA . ILE D 2 158 ? -5.80200 -35.47700 5.05200 1.000 49.12447 158 ILE F CA 1
ATOM 8966 C C . ILE D 2 158 ? -6.94800 -36.00400 5.89700 1.000 50.66108 158 ILE F C 1
ATOM 8967 O O . ILE D 2 158 ? -6.99400 -37.18400 6.25800 1.000 54.85707 158 ILE F O 1
ATOM 8972 N N . LYS D 2 159 ? -7.89600 -35.13000 6.16900 1.000 54.46342 159 LYS F N 1
ATOM 8973 C CA . LYS D 2 159 ? -9.09800 -35.45300 6.91600 1.000 51.87424 159 LYS F CA 1
ATOM 8974 C C . LYS D 2 159 ? -10.15300 -34.45100 6.48200 1.000 48.52740 159 LYS F C 1
ATOM 8975 O O . LYS D 2 159 ? -9.84200 -33.48500 5.77600 1.000 50.85533 159 LYS F O 1
ATOM 8981 N N . PRO D 2 160 ? -11.41900 -34.69900 6.79700 1.000 41.33459 160 PRO F N 1
ATOM 8982 C CA . PRO D 2 160 ? -12.46100 -33.74100 6.42100 1.000 45.72966 160 PRO F CA 1
ATOM 8983 C C . PRO D 2 160 ? -12.19500 -32.31400 6.88700 1.000 46.25764 160 PRO F C 1
ATOM 8984 O O . PRO D 2 160 ? -12.57300 -31.36200 6.19000 1.000 46.06752 160 PRO F O 1
ATOM 8988 N N . GLN D 2 161 ? -11.54900 -32.13800 8.03600 1.000 45.03871 161 GLN F N 1
ATOM 8989 C CA . GLN D 2 161 ? -11.32100 -30.81000 8.56500 1.000 41.99964 161 GLN F CA 1
ATOM 8990 C C . GLN D 2 161 ? -10.34600 -30.00000 7.72000 1.000 48.49729 161 GLN F C 1
ATOM 8991 O O . GLN D 2 161 ? -10.34000 -28.77000 7.82800 1.000 45.18743 161 GLN F O 1
ATOM 8997 N N . ASN D 2 162 ? -9.57300 -30.65200 6.84400 1.000 54.68976 162 ASN F N 1
ATOM 8998 C CA . ASN D 2 162 ? -8.60400 -29.99600 5.96600 1.000 56.47731 162 ASN F CA 1
ATOM 8999 C C . ASN D 2 162 ? -9.13500 -29.71900 4.57500 1.000 50.31509 162 ASN F C 1
ATOM 9000 O O . ASN D 2 162 ? -8.40700 -29.14500 3.76100 1.000 55.09560 162 ASN F O 1
ATOM 9005 N N . LEU D 2 163 ? -10.32200 -30.19600 4.25300 1.000 42.68193 163 LEU F N 1
ATOM 9006 C CA . LEU D 2 163 ? -10.85900 -30.07700 2.90700 1.000 48.51443 163 LEU F CA 1
ATOM 9007 C C . LEU D 2 163 ? -11.85100 -28.91700 2.89700 1.000 51.45179 163 LEU F C 1
ATOM 9008 O O . LEU D 2 163 ? -13.02200 -29.07700 3.25900 1.000 46.34776 163 LEU F O 1
ATOM 9013 N N . LEU D 2 164 ? -11.37000 -27.74900 2.47400 1.000 46.23402 164 LEU F N 1
ATOM 9014 C CA . LEU D 2 164 ? -12.20500 -26.56900 2.37000 1.000 44.45044 164 LEU F CA 1
ATOM 9015 C C . LEU D 2 164 ? -13.24200 -26.75300 1.27200 1.000 42.85285 164 LEU F C 1
ATOM 9016 O O . LEU D 2 164 ? -13.00600 -27.43400 0.27100 1.000 42.14931 164 LEU F O 1
ATOM 9021 N N . VAL D 2 165 ? -14.41800 -26.17800 1.49100 1.000 42.06830 165 VAL F N 1
ATOM 9022 C CA . VAL D 2 165 ? -15.53700 -26.27300 0.55900 1.000 41.57073 165 VAL F CA 1
ATOM 9023 C C . VAL D 2 165 ? -16.21400 -24.90900 0.50000 1.000 43.19539 165 VAL F C 1
ATOM 9024 O O . VAL D 2 165 ? -16.27900 -24.19100 1.50100 1.000 44.32527 165 VAL F O 1
ATOM 9028 N N . ASP D 2 166 ? -16.69800 -24.54000 -0.67400 1.000 47.73615 166 ASP F N 1
ATOM 9029 C CA . ASP D 2 166 ? -17.56700 -23.38400 -0.84700 1.000 42.13567 166 ASP F CA 1
ATOM 9030 C C . ASP D 2 166 ? -18.96700 -23.87900 -1.19300 1.000 45.95615 166 ASP F C 1
ATOM 9031 O O . ASP D 2 166 ? -19.18300 -24.42300 -2.27100 1.000 46.94256 166 ASP F O 1
ATOM 9036 N N . SER D 2 167 ? -19.92400 -23.68400 -0.28800 1.000 46.82444 167 SER F N 1
ATOM 9037 C CA . SER D 2 167 ? -21.27800 -24.16000 -0.54100 1.000 43.78141 167 SER F CA 1
ATOM 9038 C C . SER D 2 167 ? -21.83100 -23.63600 -1.85800 1.000 50.76632 167 SER F C 1
ATOM 9039 O O . SER D 2 167 ? -22.69900 -24.27100 -2.45500 1.000 58.70877 167 SER F O 1
ATOM 9042 N N . ARG D 2 168 ? -21.36000 -22.48100 -2.33200 1.000 50.43434 168 ARG F N 1
ATOM 9043 C CA . ARG D 2 168 ? -22.01400 -21.83600 -3.46600 1.000 50.99275 168 ARG F CA 1
ATOM 9044 C C . ARG D 2 168 ? -21.65900 -22.50800 -4.77600 1.000 55.33026 168 ARG F C 1
ATOM 9045 O O . ARG D 2 168 ? -22.52900 -22.74500 -5.61900 1.000 59.67961 168 ARG F O 1
ATOM 9053 N N . THR D 2 169 ? -20.37800 -22.81900 -4.94500 1.000 54.93244 169 THR F N 1
ATOM 9054 C CA . THR D 2 169 ? -19.83100 -23.43000 -6.14400 1.000 51.93330 169 THR F CA 1
ATOM 9055 C C . THR D 2 169 ? -19.52000 -24.90100 -5.98600 1.000 47.14230 169 THR F C 1
ATOM 9056 O O . THR D 2 169 ? -19.29200 -25.57500 -6.98900 1.000 53.96929 169 THR F O 1
ATOM 9060 N N . HIS D 2 170 ? -19.48700 -25.39700 -4.75600 1.000 48.00901 170 HIS F N 1
ATOM 9061 C CA . HIS D 2 170 ? -19.01700 -26.74200 -4.41500 1.000 45.22731 170 HIS F CA 1
ATOM 9062 C C . HIS D 2 170 ? -17.62100 -27.02000 -4.97000 1.000 48.66261 170 HIS F C 1
ATOM 9063 O O . HIS D 2 170 ? -17.34500 -28.07400 -5.53800 1.000 49.82583 170 HIS F O 1
ATOM 9070 N N . VAL D 2 171 ? -16.75800 -26.02200 -4.84700 1.000 51.98282 171 VAL F N 1
ATOM 9071 C CA . VAL D 2 171 ? -15.31900 -26.17000 -4.98800 1.000 46.62163 171 VAL F CA 1
ATOM 9072 C C . VAL D 2 171 ? -14.77000 -26.75300 -3.70300 1.000 44.87207 171 VAL F C 1
ATOM 9073 O O . VAL D 2 171 ? -15.21400 -26.39100 -2.60500 1.000 41.64643 171 VAL F O 1
ATOM 9077 N N . LEU D 2 172 ? -13.79400 -27.64600 -3.83500 1.000 44.27610 172 LEU F N 1
ATOM 9078 C CA . LEU D 2 172 ? -13.02200 -28.17400 -2.71700 1.000 42.03511 172 LEU F CA 1
ATOM 9079 C C . LEU D 2 172 ? -11.56600 -27.79100 -2.92900 1.000 43.97956 172 LEU F C 1
ATOM 9080 O O . LEU D 2 172 ? -11.06000 -27.87200 -4.04700 1.000 45.66551 172 LEU F O 1
ATOM 9085 N N . LYS D 2 173 ? -10.89700 -27.33800 -1.87400 1.000 50.51405 173 LYS F N 1
ATOM 9086 C CA . LYS D 2 173 ? -9.47700 -27.01800 -1.95700 1.000 49.06917 173 LYS F CA 1
ATOM 9087 C C . LYS D 2 173 ? -8.75800 -27.66600 -0.78400 1.000 54.66493 173 LYS F C 1
ATOM 9088 O O . LYS D 2 173 ? -9.30800 -27.76000 0.31700 1.000 55.06301 173 LYS F O 1
ATOM 9094 N N . LEU D 2 174 ? -7.54900 -28.15200 -1.02900 1.000 55.71595 174 LEU F N 1
ATOM 9095 C CA . LEU D 2 174 ? -6.71400 -28.66000 0.04800 1.000 56.39672 174 LEU F CA 1
ATOM 9096 C C . LEU D 2 174 ? -6.13400 -27.51100 0.86100 1.000 58.75670 174 LEU F C 1
ATOM 9097 O O . LEU D 2 174 ? -5.93400 -26.40500 0.36000 1.000 60.75388 174 LEU F O 1
ATOM 9102 N N . CYS D 2 175 ? -5.85200 -27.78000 2.12400 1.000 58.10046 175 CYS F N 1
ATOM 9103 C CA . CYS D 2 175 ? -5.21900 -26.78400 2.97500 1.000 58.79955 175 CYS F CA 1
ATOM 9104 C C . CYS D 2 175 ? -4.51200 -27.50600 4.10700 1.000 55.12331 175 CYS F C 1
ATOM 9105 O O . CYS D 2 175 ? -4.44400 -28.73600 4.13600 1.000 57.80093 175 CYS F O 1
ATOM 9108 N N . ASP D 2 176 ? -3.97700 -26.72800 5.03700 1.000 60.49556 176 ASP F N 1
ATOM 9109 C CA . ASP D 2 176 ? -3.32700 -27.23400 6.23500 1.000 56.47961 176 ASP F CA 1
ATOM 9110 C C . ASP D 2 176 ? -2.14600 -28.12800 5.86500 1.000 60.18691 176 ASP F C 1
ATOM 9111 O O . ASP D 2 176 ? -2.15700 -29.34200 6.04100 1.000 64.62757 176 ASP F O 1
ATOM 9116 N N . PHE D 2 177 ? -1.10500 -27.47400 5.36800 1.000 69.18779 177 PHE F N 1
ATOM 9117 C CA . PHE D 2 177 ? 0.08600 -28.17100 4.91900 1.000 66.79365 177 PHE F CA 1
ATOM 9118 C C . PHE D 2 177 ? 1.17800 -28.18600 5.97900 1.000 69.52013 177 PHE F C 1
ATOM 9119 O O . PHE D 2 177 ? 2.32400 -28.53300 5.67400 1.000 71.83680 177 PHE F O 1
ATOM 9127 N N . GLY D 2 178 ? 0.82800 -27.89600 7.23500 1.000 71.57384 178 GLY F N 1
ATOM 9128 C CA . GLY D 2 178 ? 1.80900 -27.94800 8.30700 1.000 72.91606 178 GLY F CA 1
ATOM 9129 C C . GLY D 2 178 ? 2.44600 -29.31100 8.50900 1.000 67.01113 178 GLY F C 1
ATOM 9130 O O . GLY D 2 178 ? 3.52700 -29.39700 9.09900 1.000 64.75154 178 GLY F O 1
ATOM 9131 N N . SER D 2 179 ? 1.82600 -30.37400 8.00600 1.000 67.32409 179 SER F N 1
ATOM 9132 C CA . SER D 2 179 ? 2.41500 -31.69700 8.08900 1.000 66.57590 179 SER F CA 1
ATOM 9133 C C . SER D 2 179 ? 3.00200 -32.16800 6.76800 1.000 70.38861 179 SER F C 1
ATOM 9134 O O . SER D 2 179 ? 3.59500 -33.25500 6.73000 1.000 66.75874 179 SER F O 1
ATOM 9137 N N . ALA D 2 180 ? 2.82200 -31.40700 5.68500 1.000 70.69396 180 ALA F N 1
ATOM 9138 C CA . ALA D 2 180 ? 3.35200 -31.81300 4.39300 1.000 68.57222 180 ALA F CA 1
ATOM 9139 C C . ALA D 2 180 ? 4.88100 -31.83700 4.41400 1.000 68.00346 180 ALA F C 1
ATOM 9140 O O . ALA D 2 180 ? 5.53200 -31.15900 5.21400 1.000 70.23279 180 ALA F O 1
ATOM 9142 N N . LYS D 2 181 ? 5.44600 -32.62300 3.49900 1.000 71.53180 181 LYS F N 1
ATOM 9143 C CA . LYS D 2 181 ? 6.86600 -32.94000 3.41100 1.000 72.30683 181 LYS F CA 1
ATOM 9144 C C . LYS D 2 181 ? 7.07700 -33.75600 2.14100 1.000 79.96554 181 LYS F C 1
ATOM 9145 O O . LYS D 2 181 ? 6.16800 -34.45900 1.68500 1.000 79.04434 181 LYS F O 1
ATOM 9151 N N . ARG D 2 182 ? 8.27900 -33.65200 1.57500 1.000 85.96640 182 ARG F N 1
ATOM 9152 C CA . ARG D 2 182 ? 8.65400 -34.40700 0.38200 1.000 81.80924 182 ARG F CA 1
ATOM 9153 C C . ARG D 2 182 ? 9.15900 -35.82700 0.62100 1.000 78.77306 182 ARG F C 1
ATOM 9154 O O . ARG D 2 182 ? 9.41700 -36.51900 -0.36700 1.000 85.36388 182 ARG F O 1
ATOM 9162 N N . LEU D 2 183 ? 9.30200 -36.28900 1.86400 1.000 76.49466 183 LEU F N 1
ATOM 9163 C CA . LEU D 2 183 ? 9.73400 -37.66400 2.15500 1.000 88.61145 183 LEU F CA 1
ATOM 9164 C C . LEU D 2 183 ? 11.06300 -38.06100 1.50700 1.000 95.14682 183 LEU F C 1
ATOM 9165 O O . LEU D 2 183 ? 11.07400 -38.77100 0.49100 1.000 93.17204 183 LEU F O 1
ATOM 9170 N N . VAL D 2 184 ? 12.18200 -37.64100 2.09500 1.000 94.25370 184 VAL F N 1
ATOM 9171 C CA . VAL D 2 184 ? 13.50000 -38.13400 1.69600 1.000 88.67954 184 VAL F CA 1
ATOM 9172 C C . VAL D 2 184 ? 13.77900 -39.39100 2.52000 1.000 96.49317 184 VAL F C 1
ATOM 9173 O O . VAL D 2 184 ? 14.06900 -39.28300 3.72400 1.000 98.99152 184 VAL F O 1
ATOM 9177 N N . PRO D 2 185 ? 13.67100 -40.61100 1.93400 1.000 99.49314 185 PRO F N 1
ATOM 9178 C CA . PRO D 2 185 ? 13.76000 -41.90100 2.65200 1.000 96.48960 185 PRO F CA 1
ATOM 9179 C C . PRO D 2 185 ? 14.84700 -41.97600 3.74500 1.000 92.67869 185 PRO F C 1
ATOM 9180 O O . PRO D 2 185 ? 14.56600 -41.78300 4.93900 1.000 83.87256 185 PRO F O 1
ATOM 9200 N N . ILE D 2 193 ? 2.22500 -36.82900 14.75600 1.000 116.69545 193 ILE F N 1
ATOM 9201 C CA . ILE D 2 193 ? 1.11500 -35.88400 14.94300 1.000 111.75358 193 ILE F CA 1
ATOM 9202 C C . ILE D 2 193 ? -0.12600 -36.71500 15.31300 1.000 103.19442 193 ILE F C 1
ATOM 9203 O O . ILE D 2 193 ? -0.20800 -37.90000 14.96300 1.000 95.76522 193 ILE F O 1
ATOM 9208 N N . CYS D 2 194 ? -1.08100 -36.10800 16.01900 1.000 96.87695 194 CYS F N 1
ATOM 9209 C CA . CYS D 2 194 ? -2.22600 -36.85000 16.55400 1.000 97.31611 194 CYS F CA 1
ATOM 9210 C C . CYS D 2 194 ? -3.44600 -36.88100 15.63900 1.000 96.09294 194 CYS F C 1
ATOM 9211 O O . CYS D 2 194 ? -4.55800 -36.58400 16.06800 1.000 96.07279 194 CYS F O 1
ATOM 9214 N N . SER D 2 195 ? -3.25000 -37.21900 14.37000 1.000 97.31494 195 SER F N 1
ATOM 9215 C CA . SER D 2 195 ? -4.36200 -37.57000 13.49400 1.000 89.09349 195 SER F CA 1
ATOM 9216 C C . SER D 2 195 ? -4.72800 -39.03300 13.70400 1.000 86.25456 195 SER F C 1
ATOM 9217 O O . SER D 2 195 ? -3.84400 -39.89300 13.76500 1.000 93.36074 195 SER F O 1
ATOM 9220 N N . ARG D 2 196 ? -6.02100 -39.32600 13.82600 1.000 81.83092 196 ARG F N 1
ATOM 9221 C CA . ARG D 2 196 ? -6.46600 -40.63100 14.31200 1.000 79.23112 196 ARG F CA 1
ATOM 9222 C C . ARG D 2 196 ? -7.10500 -41.49600 13.23300 1.000 77.60367 196 ARG F C 1
ATOM 9223 O O . ARG D 2 196 ? -6.53500 -42.51400 12.83600 1.000 74.86167 196 ARG F O 1
ATOM 9231 N N . PHE D 2 197 ? -8.29700 -41.12300 12.74900 1.000 77.18203 197 PHE F N 1
ATOM 9232 C CA . PHE D 2 197 ? -9.17300 -42.03100 12.00500 1.000 70.27424 197 PHE F CA 1
ATOM 9233 C C . PHE D 2 197 ? -8.75200 -42.25700 10.56000 1.000 63.01574 197 PHE F C 1
ATOM 9234 O O . PHE D 2 197 ? -9.25800 -43.18700 9.92000 1.000 65.26569 197 PHE F O 1
ATOM 9242 N N . TYR D 2 198 ? -7.88000 -41.41000 10.02300 1.000 59.51629 198 TYR F N 1
ATOM 9243 C CA . TYR D 2 198 ? -7.59500 -41.38200 8.59500 1.000 57.42082 198 TYR F CA 1
ATOM 9244 C C . TYR D 2 198 ? -6.14500 -41.74800 8.30000 1.000 60.10934 198 TYR F C 1
ATOM 9245 O O . TYR D 2 198 ? -5.64700 -41.47100 7.19800 1.000 56.64087 198 TYR F O 1
ATOM 9254 N N . ARG D 2 199 ? -5.45300 -42.32100 9.28100 1.000 60.97540 199 ARG F N 1
ATOM 9255 C CA . ARG D 2 199 ? -4.08800 -42.79100 9.12900 1.000 64.28918 199 ARG F CA 1
ATOM 9256 C C . ARG D 2 199 ? -4.05500 -44.16100 8.46700 1.000 67.41620 199 ARG F C 1
ATOM 9257 O O . ARG D 2 199 ? -4.91500 -45.01300 8.72100 1.000 59.94931 199 ARG F O 1
ATOM 9265 N N . ALA D 2 200 ? -3.05000 -44.36600 7.61500 1.000 71.97776 200 ALA F N 1
ATOM 9266 C CA . ALA D 2 200 ? -2.86400 -45.64500 6.94600 1.000 66.12812 200 ALA F CA 1
ATOM 9267 C C . ALA D 2 200 ? -2.41900 -46.70400 7.95400 1.000 68.72670 200 ALA F C 1
ATOM 9268 O O . ALA D 2 200 ? -1.82400 -46.37500 8.98400 1.000 69.65990 200 ALA F O 1
ATOM 9270 N N . PRO D 2 201 ? -2.71200 -47.98500 7.70000 1.000 69.33510 201 PRO F N 1
ATOM 9271 C CA . PRO D 2 201 ? -2.26800 -49.01100 8.65400 1.000 68.63675 201 PRO F CA 1
ATOM 9272 C C . PRO D 2 201 ? -0.75700 -49.03000 8.84700 1.000 68.60703 201 PRO F C 1
ATOM 9273 O O . PRO D 2 201 ? -0.29300 -49.31300 9.96300 1.000 71.02848 201 PRO F O 1
ATOM 9277 N N . GLU D 2 202 ? 0.03400 -48.71400 7.81400 1.000 59.05484 202 GLU F N 1
ATOM 9278 C CA . GLU D 2 202 ? 1.47600 -48.68600 8.03500 1.000 62.95092 202 GLU F CA 1
ATOM 9279 C C . GLU D 2 202 ? 1.86000 -47.61100 9.04400 1.000 69.18789 202 GLU F C 1
ATOM 9280 O O . GLU D 2 202 ? 2.82300 -47.79800 9.80000 1.000 70.62784 202 GLU F O 1
ATOM 9286 N N . LEU D 2 203 ? 1.13800 -46.47300 9.04900 1.000 69.76220 203 LEU F N 1
ATOM 9287 C CA . LEU D 2 203 ? 1.38700 -45.40800 10.02000 1.000 64.99424 203 LEU F CA 1
ATOM 9288 C C . LEU D 2 203 ? 1.00800 -45.82800 11.43100 1.000 67.32312 203 LEU F C 1
ATOM 9289 O O . LEU D 2 203 ? 1.68800 -45.45500 12.39200 1.000 73.50281 203 LEU F O 1
ATOM 9294 N N . MET D 2 204 ? -0.09100 -46.56400 11.59100 1.000 68.76306 204 MET F N 1
ATOM 9295 C CA . MET D 2 204 ? -0.47000 -46.97000 12.93700 1.000 71.49446 204 MET F CA 1
ATOM 9296 C C . MET D 2 204 ? 0.43300 -48.06100 13.48900 1.000 78.36323 204 MET F C 1
ATOM 9297 O O . MET D 2 204 ? 0.40300 -48.29600 14.70200 1.000 81.47732 204 MET F O 1
ATOM 9302 N N . LEU D 2 205 ? 1.22900 -48.72800 12.63800 1.000 80.04201 205 LEU F N 1
ATOM 9303 C CA . LEU D 2 205 ? 2.33400 -49.58300 13.07200 1.000 75.07919 205 LEU F CA 1
ATOM 9304 C C . LEU D 2 205 ? 3.66900 -48.83800 13.13900 1.000 74.59195 205 LEU F C 1
ATOM 9305 O O . LEU D 2 205 ? 4.72900 -49.47000 13.09100 1.000 77.74273 205 LEU F O 1
ATOM 9310 N N . GLY D 2 206 ? 3.63600 -47.51200 13.17700 1.000 75.92131 206 GLY F N 1
ATOM 9311 C CA . GLY D 2 206 ? 4.82700 -46.71200 13.40500 1.000 77.67753 206 GLY F CA 1
ATOM 9312 C C . GLY D 2 206 ? 5.93800 -46.89600 12.40000 1.000 76.57013 206 GLY F C 1
ATOM 9313 O O . GLY D 2 206 ? 7.10400 -46.65400 12.73400 1.000 78.75260 206 GLY F O 1
ATOM 9314 N N . ALA D 2 207 ? 5.60900 -47.24700 11.15800 1.000 74.12389 207 ALA F N 1
ATOM 9315 C CA . ALA D 2 207 ? 6.62700 -47.59500 10.17100 1.000 76.46037 207 ALA F CA 1
ATOM 9316 C C . ALA D 2 207 ? 7.63900 -46.47700 9.93300 1.000 70.62399 207 ALA F C 1
ATOM 9317 O O . ALA D 2 207 ? 7.32200 -45.48800 9.27700 1.000 72.14053 207 ALA F O 1
ATOM 9319 N N . SER D 2 208 ? 8.83500 -46.59500 10.50800 1.000 79.68673 208 SER F N 1
ATOM 9320 C CA . SER D 2 208 ? 9.92700 -45.64100 10.30000 1.000 79.69575 208 SER F CA 1
ATOM 9321 C C . SER D 2 208 ? 10.06700 -45.07600 8.88600 1.000 86.38349 208 SER F C 1
ATOM 9322 O O . SER D 2 208 ? 10.65700 -44.00200 8.71100 1.000 94.35184 208 SER F O 1
ATOM 9325 N N . GLU D 2 209 ? 9.54600 -45.78000 7.87100 1.000 84.70739 209 GLU F N 1
ATOM 9326 C CA . GLU D 2 209 ? 9.54400 -45.30000 6.49200 1.000 81.99045 209 GLU F CA 1
ATOM 9327 C C . GLU D 2 209 ? 8.21200 -45.65500 5.83600 1.000 79.50842 209 GLU F C 1
ATOM 9328 O O . GLU D 2 209 ? 7.63300 -46.70700 6.12500 1.000 67.67713 209 GLU F O 1
ATOM 9334 N N . TYR D 2 210 ? 7.71500 -44.75800 4.98100 1.000 67.04113 210 TYR F N 1
ATOM 9335 C CA . TYR D 2 210 ? 6.43100 -44.92800 4.29900 1.000 64.82610 210 TYR F CA 1
ATOM 9336 C C . TYR D 2 210 ? 6.43100 -44.11300 3.00600 1.000 65.71672 210 TYR F C 1
ATOM 9337 O O . TYR D 2 210 ? 7.39000 -43.40500 2.69100 1.000 67.45340 210 TYR F O 1
ATOM 9346 N N . THR D 2 211 ? 5.34000 -44.21900 2.25400 1.000 63.98719 211 THR F N 1
ATOM 9347 C CA . THR D 2 211 ? 5.20900 -43.54800 0.96900 1.000 68.10506 211 THR F CA 1
ATOM 9348 C C . THR D 2 211 ? 3.98900 -42.63200 0.95300 1.000 73.34702 211 THR F C 1
ATOM 9349 O O . THR D 2 211 ? 3.15000 -42.64600 1.86300 1.000 70.51593 211 THR F O 1
ATOM 9353 N N . THR D 2 212 ? 3.86600 -41.87200 -0.14500 1.000 65.07085 212 THR F N 1
ATOM 9354 C CA . THR D 2 212 ? 2.71800 -41.00200 -0.35700 1.000 58.89414 212 THR F CA 1
ATOM 9355 C C . THR D 2 212 ? 1.41200 -41.77000 -0.40400 1.000 63.98297 212 THR F C 1
ATOM 9356 O O . THR D 2 212 ? 0.34900 -41.14800 -0.51000 1.000 64.13073 212 THR F O 1
ATOM 9360 N N . ALA D 2 213 ? 1.46500 -43.09900 -0.39100 1.000 58.92925 213 ALA F N 1
ATOM 9361 C CA . ALA D 2 213 ? 0.23500 -43.86400 -0.39900 1.000 56.81766 213 ALA F CA 1
ATOM 9362 C C . ALA D 2 213 ? -0.60300 -43.57100 0.82700 1.000 64.24992 213 ALA F C 1
ATOM 9363 O O . ALA D 2 213 ? -1.82100 -43.76500 0.78000 1.000 66.78844 213 ALA F O 1
ATOM 9365 N N . ILE D 2 214 ? 0.00900 -43.05000 1.90000 1.000 67.23086 214 ILE F N 1
ATOM 9366 C CA . ILE D 2 214 ? -0.75300 -42.74700 3.11000 1.000 64.18363 214 ILE F CA 1
ATOM 9367 C C . ILE D 2 214 ? -1.84100 -41.71700 2.81100 1.000 65.75006 214 ILE F C 1
ATOM 9368 O O . ILE D 2 214 ? -2.97400 -41.84400 3.29100 1.000 70.15201 214 ILE F O 1
ATOM 9373 N N . ASP D 2 215 ? -1.55300 -40.74300 1.93300 1.000 54.41554 215 ASP F N 1
ATOM 9374 C CA . ASP D 2 215 ? -2.59000 -39.80300 1.52400 1.000 52.13800 215 ASP F CA 1
ATOM 9375 C C . ASP D 2 215 ? -3.70800 -40.52200 0.78200 1.000 55.41933 215 ASP F C 1
ATOM 9376 O O . ASP D 2 215 ? -4.89100 -40.20500 0.96900 1.000 57.44461 215 ASP F O 1
ATOM 9381 N N . VAL D 2 216 ? -3.35900 -41.53800 -0.01400 1.000 60.17373 216 VAL F N 1
ATOM 9382 C CA . VAL D 2 216 ? -4.37100 -42.28900 -0.75000 1.000 55.18931 216 VAL F CA 1
ATOM 9383 C C . VAL D 2 216 ? -5.29300 -43.01600 0.21200 1.000 55.30240 216 VAL F C 1
ATOM 9384 O O . VAL D 2 216 ? -6.50700 -43.09000 -0.00900 1.000 56.16076 216 VAL F O 1
ATOM 9388 N N . TRP D 2 217 ? -4.73400 -43.56700 1.29400 1.000 54.84953 217 TRP F N 1
ATOM 9389 C CA . TRP D 2 217 ? -5.56600 -44.20300 2.30700 1.000 56.57280 217 TRP F CA 1
ATOM 9390 C C . TRP D 2 217 ? -6.55200 -43.21100 2.91500 1.000 59.49641 217 TRP F C 1
ATOM 9391 O O . TRP D 2 217 ? -7.72900 -43.54000 3.11900 1.000 55.69497 217 TRP F O 1
ATOM 9402 N N . SER D 2 218 ? -6.09600 -41.98000 3.19000 1.000 55.18543 218 SER F N 1
ATOM 9403 C CA . SER D 2 218 ? -6.99600 -40.96100 3.73200 1.000 57.98310 218 SER F CA 1
ATOM 9404 C C . SER D 2 218 ? -8.13300 -40.64200 2.75600 1.000 53.38648 218 SER F C 1
ATOM 9405 O O . SER D 2 218 ? -9.30900 -40.59600 3.14900 1.000 48.53289 218 SER F O 1
ATOM 9408 N N . ILE D 2 219 ? -7.80300 -40.45500 1.47200 1.000 47.54002 219 ILE F N 1
ATOM 9409 C CA . ILE D 2 219 ? -8.83400 -40.26700 0.45100 1.000 44.95114 219 ILE F CA 1
ATOM 9410 C C . ILE D 2 219 ? -9.94200 -41.29500 0.62200 1.000 48.06931 219 ILE F C 1
ATOM 9411 O O . ILE D 2 219 ? -11.13200 -40.96100 0.59400 1.000 45.66557 219 ILE F O 1
ATOM 9416 N N . GLY D 2 220 ? -9.55400 -42.56200 0.83000 1.000 48.71282 220 GLY F N 1
ATOM 9417 C CA . GLY D 2 220 ? -10.52700 -43.62900 1.01500 1.000 50.93273 220 GLY F CA 1
ATOM 9418 C C . GLY D 2 220 ? -11.36600 -43.46600 2.26700 1.000 53.42257 220 GLY F C 1
ATOM 9419 O O . GLY D 2 220 ? -12.55500 -43.79900 2.28300 1.000 51.04722 220 GLY F O 1
ATOM 9420 N N . CYS D 2 221 ? -10.74600 -43.01600 3.35200 1.000 55.43930 221 CYS F N 1
ATOM 9421 C CA . CYS D 2 221 ? -11.51100 -42.82800 4.57700 1.000 57.10677 221 CYS F CA 1
ATOM 9422 C C . CYS D 2 221 ? -12.50500 -41.67500 4.43200 1.000 53.71509 221 CYS F C 1
ATOM 9423 O O . CYS D 2 221 ? -13.65000 -41.77600 4.89000 1.000 51.32315 221 CYS F O 1
ATOM 9426 N N . VAL D 2 222 ? -12.10800 -40.61200 3.72200 1.000 51.04314 222 VAL F N 1
ATOM 9427 C CA . VAL D 2 222 ? -12.98400 -39.46400 3.49300 1.000 46.71862 222 VAL F CA 1
ATOM 9428 C C . VAL D 2 222 ? -14.16200 -39.85500 2.61400 1.000 47.12756 222 VAL F C 1
ATOM 9429 O O . VAL D 2 222 ? -15.31700 -39.56500 2.94200 1.000 50.18333 222 VAL F O 1
ATOM 9433 N N . LEU D 2 223 ? -13.88900 -40.49700 1.47200 1.000 44.76651 223 LEU F N 1
ATOM 9434 C CA . LEU D 2 223 ? -14.96800 -41.05700 0.66300 1.000 42.82492 223 LEU F CA 1
ATOM 9435 C C . LEU D 2 223 ? -15.84400 -41.99300 1.48100 1.000 45.87120 223 LEU F C 1
ATOM 9436 O O . LEU D 2 223 ? -17.07700 -41.91500 1.41700 1.000 42.32991 223 LEU F O 1
ATOM 9441 N N . GLY D 2 224 ? -15.21300 -42.86100 2.28400 1.000 48.51281 224 GLY F N 1
ATOM 9442 C CA . GLY D 2 224 ? -15.96500 -43.80300 3.09400 1.000 48.10021 224 GLY F CA 1
ATOM 9443 C C . GLY D 2 224 ? -16.91500 -43.11300 4.05000 1.000 51.67664 224 GLY F C 1
ATOM 9444 O O . GLY D 2 224 ? -18.11100 -43.41900 4.09200 1.000 55.50773 224 GLY F O 1
ATOM 9445 N N . GLU D 2 225 ? -16.41100 -42.12900 4.78900 1.000 51.72958 225 GLU F N 1
ATOM 9446 C CA . GLU D 2 225 ? -17.28100 -41.43500 5.72600 1.000 52.83296 225 GLU F CA 1
ATOM 9447 C C . GLU D 2 225 ? -18.38700 -40.66600 5.01000 1.000 51.02486 225 GLU F C 1
ATOM 9448 O O . GLU D 2 225 ? -19.51100 -40.58300 5.53000 1.000 50.44783 225 GLU F O 1
ATOM 9454 N N . LEU D 2 226 ? -18.11100 -40.11600 3.81800 1.000 45.68025 226 LEU F N 1
ATOM 9455 C CA . LEU D 2 226 ? -19.15800 -39.37100 3.12000 1.000 49.26737 226 LEU F CA 1
ATOM 9456 C C . LEU D 2 226 ? -20.36400 -40.25600 2.85000 1.000 52.83589 226 LEU F C 1
ATOM 9457 O O . LEU D 2 226 ? -21.51400 -39.80600 2.96600 1.000 50.79900 226 LEU F O 1
ATOM 9462 N N . LEU D 2 227 ? -20.11200 -41.53100 2.52300 1.000 55.13132 227 LEU F N 1
ATOM 9463 C CA . LEU D 2 227 ? -21.17000 -42.46400 2.16700 1.000 52.02443 227 LEU F CA 1
ATOM 9464 C C . LEU D 2 227 ? -21.84300 -43.03900 3.40700 1.000 59.24136 227 LEU F C 1
ATOM 9465 O O . LEU D 2 227 ? -23.06800 -43.20600 3.42800 1.000 67.83457 227 LEU F O 1
ATOM 9470 N N . LEU D 2 228 ? -21.08200 -43.28400 4.47300 1.000 55.93564 228 LEU F N 1
ATOM 9471 C CA . LEU D 2 228 ? -21.62800 -44.00000 5.61600 1.000 58.92311 228 LEU F CA 1
ATOM 9472 C C . LEU D 2 228 ? -22.27700 -43.08900 6.64300 1.000 61.76616 228 LEU F C 1
ATOM 9473 O O . LEU D 2 228 ? -23.13800 -43.55200 7.39900 1.000 66.81344 228 LEU F O 1
ATOM 9478 N N . GLY D 2 229 ? -21.90800 -41.81400 6.68000 1.000 63.36412 229 GLY F N 1
ATOM 9479 C CA . GLY D 2 229 ? -22.40400 -40.90900 7.69300 1.000 56.30702 229 GLY F CA 1
ATOM 9480 C C . GLY D 2 229 ? -21.60900 -40.88900 8.97400 1.000 57.74066 229 GLY F C 1
ATOM 9481 O O . GLY D 2 229 ? -22.04600 -40.26900 9.94700 1.000 61.90012 229 GLY F O 1
ATOM 9482 N N . ARG D 2 230 ? -20.47900 -41.57100 9.02200 1.000 55.21992 230 ARG F N 1
ATOM 9483 C CA . ARG D 2 230 ? -19.64400 -41.61100 10.21200 1.000 54.13590 230 ARG F CA 1
ATOM 9484 C C . ARG D 2 230 ? -18.29000 -42.16600 9.79400 1.000 57.89978 230 ARG F C 1
ATOM 9485 O O . ARG D 2 230 ? -18.15600 -42.68800 8.68700 1.000 60.70455 230 ARG F O 1
ATOM 9493 N N . PRO D 2 231 ? -17.26700 -42.00400 10.61900 1.000 52.00863 231 PRO F N 1
ATOM 9494 C CA . PRO D 2 231 ? -15.95300 -42.53500 10.25000 1.000 55.96463 231 PRO F CA 1
ATOM 9495 C C . PRO D 2 231 ? -15.99600 -44.03700 9.97700 1.000 62.70126 231 PRO F C 1
ATOM 9496 O O . PRO D 2 231 ? -16.79100 -44.78100 10.56600 1.000 55.04132 231 PRO F O 1
ATOM 9500 N N . LEU D 2 232 ? -15.18500 -44.46400 8.99800 1.000 65.15768 232 LEU F N 1
ATOM 9501 C CA . LEU D 2 232 ? -15.07700 -45.89100 8.69600 1.000 63.87979 232 LEU F CA 1
ATOM 9502 C C . LEU D 2 232 ? -14.41600 -46.66100 9.83300 1.000 61.40433 232 LEU F C 1
ATOM 9503 O O . LEU D 2 232 ? -14.87700 -47.74600 10.20300 1.000 67.45656 232 LEU F O 1
ATOM 9508 N N . PHE D 2 233 ? -13.33200 -46.12600 10.40000 1.000 63.40096 233 PHE F N 1
ATOM 9509 C CA . PHE D 2 233 ? -12.55700 -46.84200 11.41100 1.000 69.19563 233 PHE F CA 1
ATOM 9510 C C . PHE D 2 233 ? -12.35500 -45.91200 12.61200 1.000 70.91586 233 PHE F C 1
ATOM 9511 O O . PHE D 2 233 ? -11.23300 -45.49300 12.91400 1.000 66.63027 233 PHE F O 1
ATOM 9519 N N . ALA D 2 234 ? -13.45200 -45.61800 13.30900 1.000 74.46064 234 ALA F N 1
ATOM 9520 C CA . ALA D 2 234 ? -13.44400 -44.70500 14.44400 1.000 75.10299 234 ALA F CA 1
ATOM 9521 C C . ALA D 2 234 ? -13.09300 -45.50700 15.68300 1.000 71.49773 234 ALA F C 1
ATOM 9522 O O . ALA D 2 234 ? -13.78900 -46.46800 16.01500 1.000 70.36924 234 ALA F O 1
ATOM 9524 N N . GLY D 2 235 ? -11.99200 -45.14900 16.32400 1.000 73.65296 235 GLY F N 1
ATOM 9525 C CA . GLY D 2 235 ? -11.56400 -45.82000 17.54000 1.000 79.83570 235 GLY F CA 1
ATOM 9526 C C . GLY D 2 235 ? -10.73900 -44.90000 18.40900 1.000 76.09603 235 GLY F C 1
ATOM 9527 O O . GLY D 2 235 ? -10.04100 -44.01700 17.90800 1.000 77.28306 235 GLY F O 1
ATOM 9528 N N . GLU D 2 236 ? -10.82200 -45.10700 19.73000 1.000 80.05295 236 GLU F N 1
ATOM 9529 C CA . GLU D 2 236 ? -10.15400 -44.19500 20.65500 1.000 83.37921 236 GLU F CA 1
ATOM 9530 C C . GLU D 2 236 ? -8.64900 -44.18800 20.43400 1.000 80.34478 236 GLU F C 1
ATOM 9531 O O . GLU D 2 236 ? -8.02400 -43.12400 20.44700 1.000 76.19774 236 GLU F O 1
ATOM 9537 N N . THR D 2 237 ? -8.05500 -45.35400 20.19100 1.000 82.13991 237 THR F N 1
ATOM 9538 C CA . THR D 2 237 ? -6.61400 -45.47100 20.01300 1.000 82.21946 237 THR F CA 1
ATOM 9539 C C . THR D 2 237 ? -6.31400 -46.16900 18.69200 1.000 78.87538 237 THR F C 1
ATOM 9540 O O . THR D 2 237 ? -7.22100 -46.63100 17.99600 1.000 81.41860 237 THR F O 1
ATOM 9544 N N . SER D 2 238 ? -5.01800 -46.26100 18.35700 1.000 78.89927 238 SER F N 1
ATOM 9545 C CA . SER D 2 238 ? -4.59500 -47.05800 17.20200 1.000 78.86407 238 SER F CA 1
ATOM 9546 C C . SER D 2 238 ? -5.01100 -48.51800 17.34500 1.000 80.82630 238 SER F C 1
ATOM 9547 O O . SER D 2 238 ? -5.36700 -49.17100 16.35700 1.000 82.68874 238 SER F O 1
ATOM 9550 N N . VAL D 2 239 ? -4.94600 -49.05200 18.56300 1.000 71.78466 239 VAL F N 1
ATOM 9551 C CA . VAL D 2 239 ? -5.33900 -50.43100 18.79400 1.000 69.85283 239 VAL F CA 1
ATOM 9552 C C . VAL D 2 239 ? -6.79400 -50.63900 18.38000 1.000 70.94711 239 VAL F C 1
ATOM 9553 O O . VAL D 2 239 ? -7.11500 -51.55100 17.61100 1.000 71.67486 239 VAL F O 1
ATOM 9557 N N . ASP D 2 240 ? -7.69600 -49.80600 18.90100 1.000 72.02888 240 ASP F N 1
ATOM 9558 C CA . ASP D 2 240 ? -9.10400 -49.84500 18.50300 1.000 75.80884 240 ASP F CA 1
ATOM 9559 C C . ASP D 2 240 ? -9.29300 -49.77200 16.99000 1.000 77.26094 240 ASP F C 1
ATOM 9560 O O . ASP D 2 240 ? -10.29500 -50.27300 16.45600 1.000 70.62621 240 ASP F O 1
ATOM 9565 N N . GLN D 2 241 ? -8.36100 -49.12400 16.29200 1.000 80.22947 241 GLN F N 1
ATOM 9566 C CA . GLN D 2 241 ? -8.48300 -48.81900 14.87200 1.000 79.10196 241 GLN F CA 1
ATOM 9567 C C . GLN D 2 241 ? -8.01500 -49.95700 13.97000 1.000 75.98137 241 GLN F C 1
ATOM 9568 O O . GLN D 2 241 ? -8.76800 -50.38400 13.08600 1.000 72.57710 241 GLN F O 1
ATOM 9574 N N . LEU D 2 242 ? -6.78300 -50.44800 14.16800 1.000 72.78166 242 LEU F N 1
ATOM 9575 C CA . LEU D 2 242 ? -6.38600 -51.70100 13.53300 1.000 64.76879 242 LEU F CA 1
ATOM 9576 C C . LEU D 2 242 ? -7.43300 -52.77400 13.76800 1.000 71.60990 242 LEU F C 1
ATOM 9577 O O . LEU D 2 242 ? -7.78200 -53.51600 12.84600 1.000 76.20062 242 LEU F O 1
ATOM 9582 N N . VAL D 2 243 ? -7.97100 -52.86000 14.98900 1.000 73.84218 243 VAL F N 1
ATOM 9583 C CA . VAL D 2 243 ? -9.03600 -53.82900 15.24700 1.000 73.82176 243 VAL F CA 1
ATOM 9584 C C . VAL D 2 243 ? -10.19800 -53.58300 14.29200 1.000 76.39050 243 VAL F C 1
ATOM 9585 O O . VAL D 2 243 ? -10.75400 -54.52400 13.71000 1.000 76.23668 243 VAL F O 1
ATOM 9589 N N . LYS D 2 244 ? -10.58200 -52.30900 14.11900 1.000 76.11321 244 LYS F N 1
ATOM 9590 C CA . LYS D 2 244 ? -11.68000 -51.97900 13.21300 1.000 74.09425 244 LYS F CA 1
ATOM 9591 C C . LYS D 2 244 ? -11.30200 -52.22900 11.75300 1.000 71.65439 244 LYS F C 1
ATOM 9592 O O . LYS D 2 244 ? -12.15200 -52.63000 10.94800 1.000 69.85012 244 LYS F O 1
ATOM 9598 N N . ILE D 2 245 ? -10.03500 -51.99000 11.39100 1.000 72.74869 245 ILE F N 1
ATOM 9599 C CA . ILE D 2 245 ? -9.57300 -52.26900 10.03100 1.000 72.44282 245 ILE F CA 1
ATOM 9600 C C . ILE D 2 245 ? -9.53000 -53.76400 9.77800 1.000 77.67957 245 ILE F C 1
ATOM 9601 O O . ILE D 2 245 ? -9.92400 -54.24000 8.70500 1.000 75.07652 245 ILE F O 1
ATOM 9606 N N . ILE D 2 246 ? -9.01600 -54.52400 10.74900 1.000 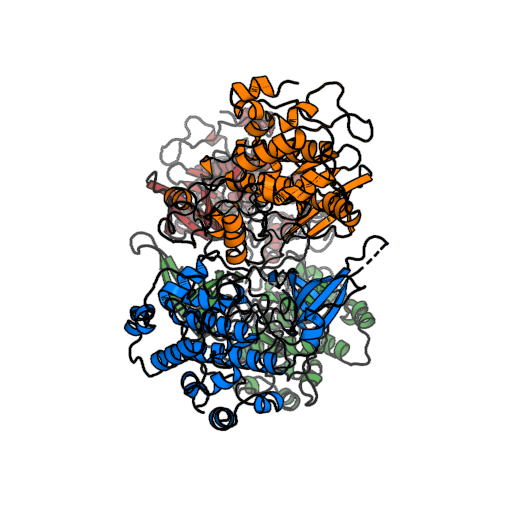78.23452 246 ILE F N 1
ATOM 9607 C CA . ILE D 2 246 ? -8.94900 -55.97200 10.60200 1.000 75.10354 246 ILE F CA 1
ATOM 9608 C C . ILE D 2 246 ? -10.35700 -56.54400 10.45300 1.000 76.12614 246 ILE F C 1
ATOM 9609 O O . ILE D 2 246 ? -10.59400 -57.43300 9.62900 1.000 83.04446 246 ILE F O 1
ATOM 9614 N N . GLN D 2 247 ? -11.32400 -56.01600 11.21200 1.000 73.62047 247 GLN F N 1
ATOM 9615 C CA . GLN D 2 247 ? -12.69700 -56.51100 11.12000 1.000 71.92013 247 GLN F CA 1
ATOM 9616 C C . GLN D 2 247 ? -13.33400 -56.27200 9.76500 1.000 75.21333 247 GLN F C 1
ATOM 9617 O O . GLN D 2 247 ? -14.46300 -56.72800 9.55000 1.000 80.96764 247 GLN F O 1
ATOM 9623 N N . ILE D 2 248 ? -12.66600 -55.56600 8.85500 1.000 75.72708 248 ILE F N 1
ATOM 9624 C CA . ILE D 2 248 ? -13.25200 -55.26300 7.55300 1.000 74.67334 248 ILE F CA 1
ATOM 9625 C C . ILE D 2 248 ? -12.36900 -55.83500 6.44600 1.000 78.48547 248 ILE F C 1
ATOM 9626 O O . ILE D 2 248 ? -12.82800 -56.65200 5.63700 1.000 80.24459 248 ILE F O 1
ATOM 9631 N N . LEU D 2 249 ? -11.08100 -55.47100 6.44500 1.000 79.79756 249 LEU F N 1
ATOM 9632 C CA . LEU D 2 249 ? -10.14200 -55.91200 5.41900 1.000 73.24501 249 LEU F CA 1
ATOM 9633 C C . LEU D 2 249 ? -9.64900 -57.34300 5.60100 1.000 79.83664 249 LEU F C 1
ATOM 9634 O O . LEU D 2 249 ? -8.94800 -57.84500 4.71500 1.000 85.39085 249 LEU F O 1
ATOM 9639 N N . GLY D 2 250 ? -9.96700 -58.00000 6.71700 1.000 84.27553 250 GLY F N 1
ATOM 9640 C CA . GLY D 2 250 ? -9.45700 -59.32500 7.01100 1.000 84.21863 250 GLY F CA 1
ATOM 9641 C C . GLY D 2 250 ? -8.03700 -59.29800 7.55000 1.000 80.99817 250 GLY F C 1
ATOM 9642 O O . GLY D 2 250 ? -7.36100 -58.26800 7.58000 1.000 79.44105 250 GLY F O 1
ATOM 9643 N N . THR D 2 251 ? -7.56700 -60.46700 7.96700 1.000 78.05456 251 THR F N 1
ATOM 9644 C CA . THR D 2 251 ? -6.21000 -60.55000 8.50000 1.000 83.24375 251 THR F CA 1
ATOM 9645 C C . THR D 2 251 ? -5.18400 -60.39800 7.37900 1.000 83.04775 251 THR F C 1
ATOM 9646 O O . THR D 2 251 ? -5.25400 -61.12100 6.37700 1.000 81.22595 251 THR F O 1
ATOM 9650 N N . PRO D 2 252 ? -4.21500 -59.49200 7.52100 1.000 81.20735 252 PRO F N 1
ATOM 9651 C CA . PRO D 2 252 ? -3.17800 -59.31900 6.48900 1.000 81.38081 252 PRO F CA 1
ATOM 9652 C C . PRO D 2 252 ? -2.19600 -60.47900 6.41200 1.000 85.63835 252 PRO F C 1
ATOM 9653 O O . PRO D 2 252 ? -1.84100 -61.08700 7.42300 1.000 85.17397 252 PRO F O 1
ATOM 9657 N N . SER D 2 253 ? -1.77000 -60.79700 5.19500 1.000 87.82771 253 SER F N 1
ATOM 9658 C CA . SER D 2 253 ? -0.71800 -61.78700 5.03000 1.000 84.40393 253 SER F CA 1
ATOM 9659 C C . SER D 2 253 ? 0.60900 -61.22100 5.54000 1.000 87.00440 253 SER F C 1
ATOM 9660 O O . SER D 2 253 ? 0.73600 -60.02500 5.81400 1.000 93.46231 253 SER F O 1
ATOM 9663 N N . ARG D 2 254 ? 1.60800 -62.10600 5.66800 1.000 96.85171 254 ARG F N 1
ATOM 9664 C CA . ARG D 2 254 ? 2.94900 -61.68400 6.07800 1.000 95.97465 254 ARG F CA 1
ATOM 9665 C C . ARG D 2 254 ? 3.50900 -60.63100 5.14500 1.000 94.27429 254 ARG F C 1
ATOM 9666 O O . ARG D 2 254 ? 4.06800 -59.62200 5.59100 1.000 99.60140 254 ARG F O 1
ATOM 9674 N N . ARG D 2 255 ? 3.33500 -60.83700 3.84400 1.000 90.67828 255 ARG F N 1
ATOM 9675 C CA . ARG D 2 255 ? 3.95700 -59.94900 2.87700 1.000 93.88421 255 ARG F CA 1
ATOM 9676 C C . ARG D 2 255 ? 3.22600 -58.61600 2.82300 1.000 87.38914 255 ARG F C 1
ATOM 9677 O O . ARG D 2 255 ? 3.85800 -57.56300 2.68400 1.000 84.97917 255 ARG F O 1
ATOM 9685 N N . GLN D 2 256 ? 1.89800 -58.63500 2.94200 1.000 90.68804 256 GLN F N 1
ATOM 9686 C CA . GLN D 2 256 ? 1.18000 -57.38200 3.12900 1.000 89.83852 256 GLN F CA 1
ATOM 9687 C C . GLN D 2 256 ? 1.70200 -56.66900 4.36500 1.000 87.62856 256 GLN F C 1
ATOM 9688 O O . GLN D 2 256 ? 2.04600 -55.47900 4.31800 1.000 86.85333 256 GLN F O 1
ATOM 9694 N N . MET D 2 257 ? 1.81000 -57.40500 5.47500 1.000 86.71433 257 MET F N 1
ATOM 9695 C CA . MET D 2 257 ? 2.38800 -56.84800 6.69100 1.000 86.24805 257 MET F CA 1
ATOM 9696 C C . MET D 2 257 ? 3.81000 -56.31400 6.48600 1.000 86.77851 257 MET F C 1
ATOM 9697 O O . MET D 2 257 ? 4.17900 -55.30700 7.10300 1.000 87.03929 257 MET F O 1
ATOM 9702 N N . SER D 2 258 ? 4.60700 -56.93000 5.60700 1.000 90.00502 258 SER F N 1
ATOM 9703 C CA . SER D 2 258 ? 5.98200 -56.47900 5.39800 1.000 86.08584 258 SER F CA 1
ATOM 9704 C C . SER D 2 258 ? 6.08000 -55.25500 4.49500 1.000 84.41596 258 SER F C 1
ATOM 9705 O O . SER D 2 258 ? 7.11900 -54.58300 4.49700 1.000 83.96108 258 SER F O 1
ATOM 9708 N N . THR D 2 259 ? 5.05300 -54.97700 3.69000 1.000 80.57212 259 THR F N 1
ATOM 9709 C CA . THR D 2 259 ? 5.01000 -53.73300 2.92900 1.000 82.26162 259 THR F CA 1
ATOM 9710 C C . THR D 2 259 ? 4.58300 -52.53400 3.77100 1.000 84.96795 259 THR F C 1
ATOM 9711 O O . THR D 2 259 ? 4.72200 -51.39600 3.30800 1.000 76.60150 259 THR F O 1
ATOM 9715 N N . MET D 2 260 ? 4.10000 -52.76400 4.99600 1.000 84.78518 260 MET F N 1
ATOM 9716 C CA . MET D 2 260 ? 3.69200 -51.70800 5.91200 1.000 73.31675 260 MET F CA 1
ATOM 9717 C C . MET D 2 260 ? 4.79800 -51.36600 6.90700 1.000 78.92160 260 MET F C 1
ATOM 9718 O O . MET D 2 260 ? 5.33400 -50.25300 6.90000 1.000 82.35759 260 MET F O 1
ATOM 9723 N N . ASN D 2 261 ? 5.14800 -52.29600 7.76200 1.000 83.34480 261 ASN F N 1
ATOM 9724 C CA . ASN D 2 261 ? 6.31700 -52.16000 8.61700 1.000 90.02818 261 ASN F CA 1
ATOM 9725 C C . ASN D 2 261 ? 6.97800 -53.52700 8.58200 1.000 89.37549 261 ASN F C 1
ATOM 9726 O O . ASN D 2 261 ? 6.30100 -54.51700 8.87600 1.000 89.85625 261 ASN F O 1
ATOM 9731 N N . PRO D 2 262 ? 8.23600 -53.64700 8.12600 1.000 92.79903 262 PRO F N 1
ATOM 9732 C CA . PRO D 2 262 ? 8.86700 -54.98400 8.07000 1.000 95.21416 262 PRO F CA 1
ATOM 9733 C C . PRO D 2 262 ? 8.84100 -55.71900 9.40600 1.000 97.47659 262 PRO F C 1
ATOM 9734 O O . PRO D 2 262 ? 8.68600 -56.95000 9.43700 1.000 97.12495 262 PRO F O 1
ATOM 9738 N N . ASN D 2 263 ? 8.98600 -54.98800 10.51200 1.000 90.97897 263 ASN F N 1
ATOM 9739 C CA . ASN D 2 263 ? 8.78400 -55.53900 11.83600 1.000 83.13564 263 ASN F CA 1
ATOM 9740 C C . ASN D 2 263 ? 7.32800 -56.00000 11.94600 1.000 86.55583 263 ASN F C 1
ATOM 9741 O O . ASN D 2 263 ? 6.48400 -55.66400 11.11800 1.000 87.67183 263 ASN F O 1
ATOM 9746 N N . TYR D 2 264 ? 7.03200 -56.78600 12.97300 1.000 96.00613 264 TYR F N 1
ATOM 9747 C CA . TYR D 2 264 ? 5.70400 -57.34300 13.22800 1.000 101.98464 264 TYR F CA 1
ATOM 9748 C C . TYR D 2 264 ? 5.30700 -58.40800 12.20800 1.000 108.23826 264 TYR F C 1
ATOM 9749 O O . TYR D 2 264 ? 4.12300 -58.75400 12.12700 1.000 109.14969 264 TYR F O 1
ATOM 9758 N N . THR D 2 265 ? 6.24700 -58.90100 11.39600 1.000 110.28862 265 THR F N 1
ATOM 9759 C CA . THR D 2 265 ? 5.96500 -60.00100 10.47700 1.000 109.03668 265 THR F CA 1
ATOM 9760 C C . THR D 2 265 ? 5.57400 -61.24600 11.27900 1.000 115.12404 265 THR F C 1
ATOM 9761 O O . THR D 2 265 ? 6.16200 -61.52400 12.33000 1.000 110.30141 265 THR F O 1
ATOM 9765 N N . GLU D 2 266 ? 4.55500 -61.98400 10.80600 1.000 120.95035 266 GLU F N 1
ATOM 9766 C CA . GLU D 2 266 ? 4.06000 -63.18000 11.50600 1.000 126.08522 266 GLU F CA 1
ATOM 9767 C C . GLU D 2 266 ? 3.79200 -62.93700 12.97900 1.000 122.14281 266 GLU F C 1
ATOM 9768 O O . GLU D 2 266 ? 3.86500 -63.86600 13.79100 1.000 125.22053 266 GLU F O 1
ATOM 9774 N N . PHE D 2 267 ? 3.58600 -61.68500 13.34700 1.000 115.97198 267 PHE F N 1
ATOM 9775 C CA . PHE D 2 267 ? 3.50000 -61.31300 14.74500 1.000 116.09954 267 PHE F CA 1
ATOM 9776 C C . PHE D 2 267 ? 2.12000 -60.75100 15.04200 1.000 115.70915 267 PHE F C 1
ATOM 9777 O O . PHE D 2 267 ? 1.73500 -59.73000 14.46100 1.000 112.71719 267 PHE F O 1
ATOM 9785 N N . ARG D 2 268 ? 1.36900 -61.44900 15.90600 1.000 114.25786 268 ARG F N 1
ATOM 9786 C CA . ARG D 2 268 ? 0.03600 -61.05600 16.36400 1.000 114.32427 268 ARG F CA 1
ATOM 9787 C C . ARG D 2 268 ? -1.06200 -61.40300 15.36800 1.000 112.59080 268 ARG F C 1
ATOM 9788 O O . ARG D 2 268 ? -0.89500 -62.27300 14.50400 1.000 108.53230 268 ARG F O 1
ATOM 9796 N N . PHE D 2 269 ? -2.20800 -60.72500 15.53300 1.000 109.68077 269 PHE F N 1
ATOM 9797 C CA . PHE D 2 269 ? -3.34100 -60.66100 14.62100 1.000 103.59293 269 PHE F CA 1
ATOM 9798 C C . PHE D 2 269 ? -4.04800 -62.00500 14.50800 1.000 109.85690 269 PHE F C 1
ATOM 9799 O O . PHE D 2 269 ? -3.51800 -62.93700 13.88600 1.000 112.34855 269 PHE F O 1
ATOM 9807 N N . PRO D 2 270 ? -5.24200 -62.14900 15.11100 1.000 114.37665 270 PRO F N 1
ATOM 9808 C CA . PRO D 2 270 ? -6.02800 -63.38400 14.93400 1.000 112.74040 270 PRO F CA 1
ATOM 9809 C C . PRO D 2 270 ? -6.37400 -63.65200 13.47700 1.000 110.45616 270 PRO F C 1
ATOM 9810 O O . PRO D 2 270 ? -5.97600 -62.89700 12.58400 1.000 109.57593 270 PRO F O 1
ATOM 9814 N N . ASP D 2 271 ? -7.08200 -64.74100 13.20700 1.000 109.02510 271 ASP F N 1
ATOM 9815 C CA . ASP D 2 271 ? -7.56400 -64.97900 11.85100 1.000 107.66803 271 ASP F CA 1
ATOM 9816 C C . ASP D 2 271 ? -8.92800 -64.30400 11.77200 1.000 104.24895 271 ASP F C 1
ATOM 9817 O O . ASP D 2 271 ? -9.92200 -64.83400 12.27500 1.000 109.76381 271 ASP F O 1
ATOM 9822 N N . VAL D 2 272 ? -8.97900 -63.11700 11.17300 1.000 93.46052 272 VAL F N 1
ATOM 9823 C CA . VAL D 2 272 ? -10.23900 -62.42400 10.91600 1.000 93.58421 272 VAL F CA 1
ATOM 9824 C C . VAL D 2 272 ? -10.48600 -62.42600 9.41400 1.000 89.93790 272 VAL F C 1
ATOM 9825 O O . VAL D 2 272 ? -9.59900 -62.05500 8.63300 1.000 84.42552 272 VAL F O 1
ATOM 9829 N N . LYS D 2 273 ? -11.72800 -62.80100 9.01400 1.000 90.19403 273 LYS F N 1
ATOM 9830 C CA . LYS D 2 273 ? -12.13400 -62.90700 7.61500 1.000 90.43207 273 LYS F CA 1
ATOM 9831 C C . LYS D 2 273 ? -12.52500 -61.54100 7.04700 1.000 95.89218 273 LYS F C 1
ATOM 9832 O O . LYS D 2 273 ? -13.09600 -60.70500 7.76200 1.000 92.81097 273 LYS F O 1
ATOM 9838 N N . PRO D 2 274 ? -12.19500 -61.27600 5.78000 1.000 89.75093 274 PRO F N 1
ATOM 9839 C CA . PRO D 2 274 ? -12.61000 -60.01300 5.15900 1.000 90.12490 274 PRO F CA 1
ATOM 9840 C C . PRO D 2 274 ? -14.12500 -59.95300 5.02300 1.000 90.57864 274 PRO F C 1
ATOM 9841 O O . PRO D 2 274 ? -14.75500 -60.88100 4.51400 1.000 92.14204 274 PRO F O 1
ATOM 9845 N N . ARG D 2 275 ? -14.70700 -58.87400 5.53700 1.000 83.59091 275 ARG F N 1
ATOM 9846 C CA . ARG D 2 275 ? -16.10600 -58.56600 5.32800 1.000 76.82464 275 ARG F CA 1
ATOM 9847 C C . ARG D 2 275 ? -16.25900 -57.83500 3.99400 1.000 86.81070 275 ARG F C 1
ATOM 9848 O O . ARG D 2 275 ? -15.27300 -57.50400 3.32400 1.000 79.55936 275 ARG F O 1
ATOM 9856 N N . GLU D 2 276 ? -17.51100 -57.56300 3.61300 1.000 92.87638 276 GLU F N 1
ATOM 9857 C CA . GLU D 2 276 ? -17.85700 -57.00300 2.31200 1.000 90.47903 276 GLU F CA 1
ATOM 9858 C C . GLU D 2 276 ? -18.41300 -55.59000 2.47000 1.000 83.64185 276 GLU F C 1
ATOM 9859 O O . GLU D 2 276 ? -19.24100 -55.34300 3.35400 1.000 85.79142 276 GLU F O 1
ATOM 9865 N N . TRP D 2 277 ? -17.96700 -54.65700 1.61000 1.000 78.23358 277 TRP F N 1
ATOM 9866 C CA . TRP D 2 277 ? -18.44800 -53.27000 1.73300 1.000 77.49798 277 TRP F CA 1
ATOM 9867 C C . TRP D 2 277 ? -19.95600 -53.17100 1.48100 1.000 79.50653 277 TRP F C 1
ATOM 9868 O O . TRP D 2 277 ? -20.63000 -52.29200 2.04400 1.000 75.90460 277 TRP F O 1
ATOM 9879 N N . LYS D 2 278 ? -20.48300 -54.02200 0.58900 1.000 78.65624 278 LYS F N 1
ATOM 9880 C CA . LYS D 2 278 ? -21.91800 -54.06400 0.31000 1.000 80.58780 278 LYS F CA 1
ATOM 9881 C C . LYS D 2 278 ? -22.71800 -54.51200 1.53100 1.000 80.53768 278 LYS F C 1
ATOM 9882 O O . LYS D 2 278 ? -23.87400 -54.10100 1.70900 1.000 78.69986 278 LYS F O 1
ATOM 9888 N N . SER D 2 279 ? -22.12200 -55.33600 2.39100 1.000 84.13348 279 SER F N 1
ATOM 9889 C CA . SER D 2 279 ? -22.79200 -55.68700 3.63800 1.000 88.09110 279 SER F CA 1
ATOM 9890 C C . SER D 2 279 ? -22.88600 -54.47700 4.55600 1.000 83.96630 279 SER F C 1
ATOM 9891 O O . SER D 2 279 ? -23.95600 -54.18600 5.10200 1.000 84.63651 279 SER F O 1
ATOM 9894 N N . ILE D 2 280 ? -21.77100 -53.75300 4.72300 1.000 84.68069 280 ILE F N 1
ATOM 9895 C CA . ILE D 2 280 ? -21.72600 -52.60500 5.63000 1.000 81.57190 280 ILE F CA 1
ATOM 9896 C C . ILE D 2 280 ? -22.76200 -51.55500 5.24000 1.000 79.84783 280 ILE F C 1
ATOM 9897 O O . ILE D 2 280 ? -23.48100 -51.02100 6.09300 1.000 79.46275 280 ILE F O 1
ATOM 9902 N N . PHE D 2 281 ? -22.88700 -51.26600 3.95100 1.000 79.92508 281 PHE F N 1
ATOM 9903 C CA . PHE D 2 281 ? -23.80400 -50.22200 3.51900 1.000 84.81417 281 PHE F CA 1
ATOM 9904 C C . PHE D 2 281 ? -25.17800 -50.76700 3.14900 1.000 87.50465 281 PHE F C 1
ATOM 9905 O O . PHE D 2 281 ? -26.00700 -50.01300 2.62900 1.000 85.43839 281 PHE F O 1
ATOM 9913 N N . ALA D 2 282 ? -25.42400 -52.06200 3.39300 1.000 91.66219 282 ALA F N 1
ATOM 9914 C CA . ALA D 2 282 ? -26.69700 -52.69400 3.05600 1.000 81.37206 282 ALA F CA 1
ATOM 9915 C C . ALA D 2 282 ? -27.88600 -51.82500 3.44900 1.000 87.08244 282 ALA F C 1
ATOM 9916 O O . ALA D 2 282 ? -28.82200 -51.64300 2.66700 1.000 93.28708 282 ALA F O 1
ATOM 9918 N N . SER D 2 283 ? -27.86500 -51.28100 4.66700 1.000 85.72763 283 SER F N 1
ATOM 9919 C CA . SER D 2 283 ? -28.97100 -50.44600 5.12300 1.000 89.24075 283 SER F CA 1
ATOM 9920 C C . SER D 2 283 ? -29.06400 -49.16200 4.30700 1.000 95.18795 283 SER F C 1
ATOM 9921 O O . SER D 2 283 ? -30.16800 -48.69900 3.99000 1.000 95.44792 283 SER F O 1
ATOM 9924 N N . HIS D 2 284 ? -27.91600 -48.56000 3.97900 1.000 93.42006 284 HIS F N 1
ATOM 9925 C CA . HIS D 2 284 ? -27.91300 -47.35800 3.15100 1.000 87.79012 284 HIS F CA 1
ATOM 9926 C C . HIS D 2 284 ? -28.40500 -47.65800 1.74200 1.000 92.31397 284 HIS F C 1
ATOM 9927 O O . HIS D 2 284 ? -29.23600 -46.92400 1.19900 1.000 93.76974 284 HIS F O 1
ATOM 9934 N N . ILE D 2 285 ? -27.90700 -48.74700 1.14000 1.000 88.71374 285 ILE F N 1
ATOM 9935 C CA . ILE D 2 285 ? -28.29600 -49.12600 -0.21800 1.000 86.84584 285 ILE F CA 1
ATOM 9936 C C . ILE D 2 285 ? -29.79300 -49.38800 -0.31600 1.000 94.69379 285 ILE F C 1
ATOM 9937 O O . ILE D 2 285 ? -30.41300 -49.13200 -1.36000 1.000 95.25157 285 ILE F O 1
ATOM 9942 N N . ALA D 2 286 ? -30.39300 -49.92400 0.74800 1.000 89.81928 286 ALA F N 1
ATOM 9943 C CA . ALA D 2 286 ? -31.83900 -50.10400 0.77300 1.000 92.73056 286 ALA F CA 1
ATOM 9944 C C . ALA D 2 286 ? -32.54800 -48.76100 0.66500 1.000 95.82841 286 ALA F C 1
ATOM 9945 O O . ALA D 2 286 ? -33.31100 -48.51100 -0.28000 1.000 95.76745 286 ALA F O 1
ATOM 9947 N N . SER D 2 287 ? -32.29300 -47.88200 1.64000 1.000 95.67068 287 SER F N 1
ATOM 9948 C CA . SER D 2 287 ? -32.98700 -46.60000 1.73600 1.000 100.65134 287 SER F CA 1
ATOM 9949 C C . SER D 2 287 ? -32.88300 -45.79400 0.44700 1.000 97.81295 287 SER F C 1
ATOM 9950 O O . SER D 2 287 ? -33.83600 -45.10700 0.06100 1.000 91.92123 287 SER F O 1
ATOM 9953 N N . THR D 2 288 ? -31.71900 -45.81800 -0.20800 1.000 101.62059 288 THR F N 1
ATOM 9954 C CA . THR D 2 288 ? -31.51900 -44.99500 -1.40000 1.000 104.12954 288 THR F CA 1
ATOM 9955 C C . THR D 2 288 ? -31.97700 -45.71200 -2.67700 1.000 108.47458 288 THR F C 1
ATOM 9956 O O . THR D 2 288 ? -32.82000 -45.18500 -3.41200 1.000 102.79749 288 THR F O 1
ATOM 9960 N N . GLU D 2 289 ? -31.44000 -46.91700 -2.94100 1.000 106.03469 289 GLU F N 1
ATOM 9961 C CA . GLU D 2 289 ? -31.71400 -47.70800 -4.14600 1.000 102.45974 289 GLU F CA 1
ATOM 9962 C C . GLU D 2 289 ? -31.10800 -47.01800 -5.36200 1.000 100.57561 289 GLU F C 1
ATOM 9963 O O . GLU D 2 289 ? -30.02200 -47.38900 -5.82300 1.000 96.35632 289 GLU F O 1
ATOM 9969 N N . THR D 2 290 ? -31.85000 -46.04300 -5.89900 1.000 109.46239 290 THR F N 1
ATOM 9970 C CA . THR D 2 290 ? -31.48800 -45.15700 -7.00600 1.000 107.15167 290 THR F CA 1
ATOM 9971 C C . THR D 2 290 ? -31.56900 -45.80500 -8.38700 1.000 103.98865 290 THR F C 1
ATOM 9972 O O . THR D 2 290 ? -31.86500 -45.11000 -9.36500 1.000 108.87225 290 THR F O 1
ATOM 9976 N N . ASN D 2 291 ? -31.34100 -47.11900 -8.49100 1.000 97.54345 291 ASN F N 1
ATOM 9977 C CA . ASN D 2 291 ? -31.25800 -47.80200 -9.78700 1.000 93.39117 291 ASN F CA 1
ATOM 9978 C C . ASN D 2 291 ? -30.05000 -47.33400 -10.59900 1.000 87.60388 291 ASN F C 1
ATOM 9979 O O . ASN D 2 291 ? -30.04500 -47.45400 -11.82400 1.000 86.97365 291 ASN F O 1
ATOM 9984 N N . ASP D 2 292 ? -29.01100 -46.78300 -9.91400 1.000 85.33434 292 ASP F N 1
ATOM 9985 C CA . ASP D 2 292 ? -27.76400 -46.15200 -10.33100 1.000 83.16385 292 ASP F CA 1
ATOM 9986 C C . ASP D 2 292 ? -26.57900 -47.00500 -9.93400 1.000 76.16544 292 ASP F C 1
ATOM 9987 O O . ASP D 2 292 ? -26.56000 -47.56800 -8.83300 1.000 77.96659 292 ASP F O 1
ATOM 9992 N N . PRO D 2 293 ? -25.55400 -47.06600 -10.78600 1.000 76.36266 293 PRO F N 1
ATOM 9993 C CA . PRO D 2 293 ? -24.29000 -47.70800 -10.39400 1.000 78.39824 293 PRO F CA 1
ATOM 9994 C C . PRO D 2 293 ? -23.48500 -46.89900 -9.38900 1.000 79.64253 293 PRO F C 1
ATOM 9995 O O . PRO D 2 293 ? -22.36500 -47.30800 -9.04900 1.000 78.77777 293 PRO F O 1
ATOM 9999 N N . SER D 2 294 ? -24.02200 -45.76400 -8.92700 1.000 77.19499 294 SER F N 1
ATOM 10000 C CA . SER D 2 294 ? -23.31600 -44.90000 -7.98300 1.000 69.61845 294 SER F CA 1
ATOM 10001 C C . SER D 2 294 ? -22.82400 -45.68900 -6.77900 1.000 65.57047 294 SER F C 1
ATOM 10002 O O . SER D 2 294 ? -21.65400 -45.58900 -6.39100 1.000 58.99634 294 SER F O 1
ATOM 10005 N N . TRP D 2 295 ? -23.71500 -46.47700 -6.16800 1.000 66.38403 295 TRP F N 1
ATOM 10006 C CA . TRP D 2 295 ? -23.30900 -47.30400 -5.04000 1.000 63.68769 295 TRP F CA 1
ATOM 10007 C C . TRP D 2 295 ? -22.27000 -48.34200 -5.45800 1.000 66.55004 295 TRP F C 1
ATOM 10008 O O . TRP D 2 295 ? -21.29800 -48.58200 -4.72400 1.000 64.28775 295 TRP F O 1
ATOM 10019 N N . ASP D 2 296 ? -22.44400 -48.96600 -6.63800 1.000 68.06088 296 ASP F N 1
ATOM 10020 C CA . ASP D 2 296 ? -21.43800 -49.93100 -7.08300 1.000 66.25576 296 ASP F CA 1
ATOM 10021 C C . ASP D 2 296 ? -20.12500 -49.23200 -7.40200 1.000 64.85251 296 ASP F C 1
ATOM 10022 O O . ASP D 2 296 ? -19.04800 -49.70400 -7.01200 1.000 67.84152 296 ASP F O 1
ATOM 10027 N N . GLN D 2 297 ? -20.19600 -48.09100 -8.08400 1.000 63.08645 297 GLN F N 1
ATOM 10028 C CA . GLN D 2 297 ? -18.97600 -47.39900 -8.46300 1.000 65.08846 297 GLN F CA 1
ATOM 10029 C C . GLN D 2 297 ? -18.27100 -46.84400 -7.24000 1.000 66.00259 297 GLN F C 1
ATOM 10030 O O . GLN D 2 297 ? -17.03800 -46.80300 -7.19500 1.000 67.16170 297 GLN F O 1
ATOM 10036 N N . ALA D 2 298 ? -19.03200 -46.36300 -6.25900 1.000 62.70829 298 ALA F N 1
ATOM 10037 C CA . ALA D 2 298 ? -18.40300 -45.85900 -5.04300 1.000 59.57389 298 ALA F CA 1
ATOM 10038 C C . ALA D 2 298 ? -17.73100 -46.98100 -4.26700 1.000 53.98461 298 ALA F C 1
ATOM 10039 O O . ALA D 2 298 ? -16.56900 -46.85900 -3.85400 1.000 48.20135 298 ALA F O 1
ATOM 10041 N N . LEU D 2 299 ? -18.43900 -48.10300 -4.09100 1.000 59.49743 299 LEU F N 1
ATOM 10042 C CA . LEU D 2 299 ? -17.84500 -49.19900 -3.33500 1.000 62.00943 299 LEU F CA 1
ATOM 10043 C C . LEU D 2 299 ? -16.69200 -49.83700 -4.09700 1.000 60.62833 299 LEU F C 1
ATOM 10044 O O . LEU D 2 299 ? -15.72100 -50.29100 -3.47500 1.000 51.12459 299 LEU F O 1
ATOM 10049 N N . ASP D 2 300 ? -16.75800 -49.85300 -5.43400 1.000 60.61653 300 ASP F N 1
ATOM 10050 C CA . ASP D 2 300 ? -15.60300 -50.30700 -6.20300 1.000 62.73787 300 ASP F CA 1
ATOM 10051 C C . ASP D 2 300 ? -14.41500 -49.37900 -5.99100 1.000 63.10731 300 ASP F C 1
ATOM 10052 O O . ASP D 2 300 ? -13.27100 -49.83700 -5.85500 1.000 59.10857 300 ASP F O 1
ATOM 10057 N N . LEU D 2 301 ? -14.67600 -48.06300 -5.96200 1.000 63.04460 301 LEU F N 1
ATOM 10058 C CA . LEU D 2 301 ? -13.62300 -47.07600 -5.75800 1.000 58.33124 301 LEU F CA 1
ATOM 10059 C C . LEU D 2 301 ? -13.09900 -47.12400 -4.33000 1.000 58.30315 301 LEU F C 1
ATOM 10060 O O . LEU D 2 301 ? -11.90000 -46.93000 -4.08500 1.000 54.74617 301 LEU F O 1
ATOM 10065 N N . LEU D 2 302 ? -13.98700 -47.39600 -3.37400 1.000 59.22696 302 LEU F N 1
ATOM 10066 C CA . LEU D 2 302 ? -13.53900 -47.58700 -2.00200 1.000 59.17857 302 LEU F CA 1
ATOM 10067 C C . LEU D 2 302 ? -12.57400 -48.76900 -1.90900 1.000 62.27997 302 LEU F C 1
ATOM 10068 O O . LEU D 2 302 ? -11.49400 -48.64200 -1.32200 1.000 66.29077 302 LEU F O 1
ATOM 10073 N N . THR D 2 303 ? -12.90500 -49.89400 -2.57100 1.000 59.00468 303 THR F N 1
ATOM 10074 C CA . THR D 2 303 ? -12.04400 -51.07600 -2.53300 1.000 58.99774 303 THR F CA 1
ATOM 10075 C C . THR D 2 303 ? -10.65900 -50.77600 -3.07600 1.000 60.70157 303 THR F C 1
ATOM 10076 O O . THR D 2 303 ? -9.65300 -51.20300 -2.50200 1.000 61.15256 303 THR F O 1
ATOM 10080 N N . LYS D 2 304 ? -10.58000 -50.02800 -4.16800 1.000 65.07354 304 LYS F N 1
ATOM 10081 C CA . LYS D 2 304 ? -9.27700 -49.78000 -4.76000 1.000 66.92149 304 LYS F CA 1
ATOM 10082 C C . LYS D 2 304 ? -8.42900 -48.82700 -3.91700 1.000 63.47608 304 LYS F C 1
ATOM 10083 O O . LYS D 2 304 ? -7.20500 -48.79800 -4.07800 1.000 62.99355 304 LYS F O 1
ATOM 10089 N N . PHE D 2 305 ? -9.05000 -48.05500 -3.02500 1.000 61.45646 305 PHE F N 1
ATOM 10090 C CA . PHE D 2 305 ? -8.31800 -47.18200 -2.11500 1.000 62.46314 305 PHE F CA 1
ATOM 10091 C C . PHE D 2 305 ? -7.84700 -47.91000 -0.85400 1.000 62.01807 305 PHE F C 1
ATOM 10092 O O . PHE D 2 305 ? -6.69100 -47.77900 -0.44100 1.000 59.43098 305 PHE F O 1
ATOM 10100 N N . LEU D 2 306 ? -8.73400 -48.66500 -0.21600 1.000 62.61824 306 LEU F N 1
ATOM 10101 C CA . LEU D 2 306 ? -8.46900 -49.18100 1.12700 1.000 65.70538 306 LEU F CA 1
ATOM 10102 C C . LEU D 2 306 ? -7.87800 -50.58900 1.03100 1.000 60.57144 306 LEU F C 1
ATOM 10103 O O . LEU D 2 306 ? -8.56200 -51.60400 1.16400 1.000 57.92823 306 LEU F O 1
ATOM 10108 N N . ARG D 2 307 ? -6.56000 -50.62600 0.81600 1.000 63.05794 307 ARG F N 1
ATOM 10109 C CA . ARG D 2 307 ? -5.78600 -51.84500 0.63200 1.000 67.61962 307 ARG F CA 1
ATOM 10110 C C . ARG D 2 307 ? -4.53500 -51.80300 1.49500 1.000 69.68444 307 ARG F C 1
ATOM 10111 O O . ARG D 2 307 ? -3.88700 -50.75600 1.60100 1.000 73.60199 307 ARG F O 1
ATOM 10119 N N . TYR D 2 308 ? -4.19500 -52.94800 2.09900 1.000 73.85442 308 TYR F N 1
ATOM 10120 C CA . TYR D 2 308 ? -3.00200 -53.03200 2.94300 1.000 71.22170 308 TYR F CA 1
ATOM 10121 C C . TYR D 2 308 ? -1.74600 -52.67100 2.17400 1.000 72.37764 308 TYR F C 1
ATOM 10122 O O . TYR D 2 308 ? -0.96700 -51.81500 2.60100 1.000 70.52656 308 TYR F O 1
ATOM 10131 N N . GLU D 2 309 ? -1.51600 -53.32800 1.06100 1.000 83.40874 309 GLU F N 1
ATOM 10132 C CA . GLU D 2 309 ? -0.26800 -53.08600 0.35100 1.000 83.27294 309 GLU F CA 1
ATOM 10133 C C . GLU D 2 309 ? -0.27100 -51.65900 -0.21500 1.000 80.04205 309 GLU F C 1
ATOM 10134 O O . GLU D 2 309 ? -1.11000 -51.35900 -1.07200 1.000 76.58105 309 GLU F O 1
ATOM 10140 N N . PRO D 2 310 ? 0.59000 -50.74000 0.25900 1.000 77.23549 310 PRO F N 1
ATOM 10141 C CA . PRO D 2 310 ? 0.52900 -49.35800 -0.23400 1.000 73.95599 310 PRO F CA 1
ATOM 10142 C C . PRO D 2 310 ? 0.64500 -49.21700 -1.74100 1.000 80.96292 310 PRO F C 1
ATOM 10143 O O . PRO D 2 310 ? -0.03000 -48.35600 -2.33300 1.000 87.25188 310 PRO F O 1
ATOM 10147 N N . GLY D 2 311 ? 1.48800 -50.01900 -2.39000 1.000 72.95518 311 GLY F N 1
ATOM 10148 C CA . GLY D 2 311 ? 1.63100 -49.89000 -3.82000 1.000 66.82088 311 GLY F CA 1
ATOM 10149 C C . GLY D 2 311 ? 0.38700 -50.27100 -4.59200 1.000 68.34767 311 GLY F C 1
ATOM 10150 O O . GLY D 2 311 ? 0.23700 -49.83900 -5.73600 1.000 74.95317 311 GLY F O 1
ATOM 10151 N N . GLU D 2 312 ? -0.51900 -51.04600 -3.99100 1.000 70.36185 312 GLU F N 1
ATOM 10152 C CA . GLU D 2 312 ? -1.73600 -51.49900 -4.66000 1.000 72.58473 312 GLU F CA 1
ATOM 10153 C C . GLU D 2 312 ? -2.92100 -50.55100 -4.47300 1.000 78.51056 312 GLU F C 1
ATOM 10154 O O . GLU D 2 312 ? -4.00200 -50.81200 -5.02100 1.000 70.68916 312 GLU F O 1
ATOM 10160 N N . ARG D 2 313 ? -2.76900 -49.48400 -3.69100 1.000 73.13451 313 ARG F N 1
ATOM 10161 C CA . ARG D 2 313 ? -3.85500 -48.53600 -3.54400 1.000 61.01226 313 ARG F CA 1
ATOM 10162 C C . ARG D 2 313 ? -3.89600 -47.66400 -4.78500 1.000 63.81507 313 ARG F C 1
ATOM 10163 O O . ARG D 2 313 ? -2.85200 -47.24900 -5.29700 1.000 61.66686 313 ARG F O 1
ATOM 10171 N N . LEU D 2 314 ? -5.11600 -47.42200 -5.27600 1.000 60.74041 314 LEU F N 1
ATOM 10172 C CA . LEU D 2 314 ? -5.34600 -46.69700 -6.52100 1.000 54.73988 314 LEU F CA 1
ATOM 10173 C C . LEU D 2 314 ? -4.73700 -45.30200 -6.47600 1.000 54.76885 314 LEU F C 1
ATOM 10174 O O . LEU D 2 314 ? -5.03100 -44.52000 -5.57300 1.000 62.32687 314 LEU F O 1
ATOM 10179 N N . LEU D 2 315 ? -3.89200 -44.97800 -7.45200 1.000 58.22490 315 LEU F N 1
ATOM 10180 C CA . LEU D 2 315 ? -3.29300 -43.64800 -7.47000 1.000 61.75204 315 LEU F CA 1
ATOM 10181 C C . LEU D 2 315 ? -4.36600 -42.58100 -7.72500 1.000 63.82928 315 LEU F C 1
ATOM 10182 O O . LEU D 2 315 ? -5.38700 -42.86800 -8.36000 1.000 67.81583 315 LEU F O 1
ATOM 10187 N N . PRO D 2 316 ? -4.17100 -41.31800 -7.20100 1.000 59.22775 316 PRO F N 1
ATOM 10188 C CA . PRO D 2 316 ? -5.25100 -40.31100 -7.25600 1.000 64.74384 316 PRO F CA 1
ATOM 10189 C C . PRO D 2 316 ? -5.60300 -39.84200 -8.66100 1.000 64.13927 316 PRO F C 1
ATOM 10190 O O . PRO D 2 316 ? -6.78100 -39.86000 -9.04700 1.000 60.50106 316 PRO F O 1
ATOM 10194 N N . LEU D 2 317 ? -4.59500 -39.49100 -9.46600 1.000 60.67848 317 LEU F N 1
ATOM 10195 C CA . LEU D 2 317 ? -4.90200 -39.01900 -10.81100 1.000 63.83607 317 LEU F CA 1
ATOM 10196 C C . LEU D 2 317 ? -5.53300 -40.12600 -11.64900 1.000 65.62231 317 LEU F C 1
ATOM 10197 O O . LEU D 2 317 ? -6.40100 -39.83900 -12.47900 1.000 70.01869 317 LEU F O 1
ATOM 10202 N N . GLU D 2 318 ? -5.13600 -41.38900 -11.43600 1.000 58.74499 318 GLU F N 1
ATOM 10203 C CA . GLU D 2 318 ? -5.86700 -42.50700 -12.03000 1.000 57.22912 318 GLU F CA 1
ATOM 10204 C C . GLU D 2 318 ? -7.32000 -42.51600 -11.58600 1.000 58.57039 318 GLU F C 1
ATOM 10205 O O . GLU D 2 318 ? -8.21800 -42.78000 -12.39600 1.000 57.91299 318 GLU F O 1
ATOM 10211 N N . ALA D 2 319 ? -7.57300 -42.20600 -10.30500 1.000 62.00680 319 ALA F N 1
ATOM 10212 C CA . ALA D 2 319 ? -8.91700 -42.34400 -9.74700 1.000 63.17757 319 ALA F CA 1
ATOM 10213 C C . ALA D 2 319 ? -9.94000 -41.47300 -10.47200 1.000 63.74990 319 ALA F C 1
ATOM 10214 O O . ALA D 2 319 ? -11.13200 -41.80900 -10.49400 1.000 57.42495 319 ALA F O 1
ATOM 10216 N N . LEU D 2 320 ? -9.48600 -40.37400 -11.08900 1.000 64.39582 320 LEU F N 1
ATOM 10217 C CA . LEU D 2 320 ? -10.38200 -39.43900 -11.75900 1.000 61.18761 320 LEU F CA 1
ATOM 10218 C C . LEU D 2 320 ? -11.15900 -40.09400 -12.88900 1.000 57.10000 320 LEU F C 1
ATOM 10219 O O . LEU D 2 320 ? -12.31800 -39.73500 -13.12700 1.000 55.44022 320 LEU F O 1
ATOM 10224 N N . ALA D 2 321 ? -10.56200 -41.07600 -13.57000 1.000 65.74437 321 ALA F N 1
ATOM 10225 C CA . ALA D 2 321 ? -11.20800 -41.74000 -14.70100 1.000 61.92448 321 ALA F CA 1
ATOM 10226 C C . ALA D 2 321 ? -12.19800 -42.81200 -14.27600 1.000 61.94278 321 ALA F C 1
ATOM 10227 O O . ALA D 2 321 ? -12.84800 -43.39800 -15.14700 1.000 68.57646 321 ALA F O 1
ATOM 10229 N N . HIS D 2 322 ? -12.32700 -43.08000 -12.97700 1.000 60.51988 322 HIS F N 1
ATOM 10230 C CA . HIS D 2 322 ? -13.23000 -44.11900 -12.50000 1.000 60.96394 322 HIS F CA 1
ATOM 10231 C C . HIS D 2 322 ? -14.66700 -43.82100 -12.92000 1.000 60.71445 322 HIS F C 1
ATOM 10232 O O . HIS D 2 322 ? -15.07600 -42.66100 -13.02800 1.000 63.84083 322 HIS F O 1
ATOM 10239 N N . ASP D 2 323 ? -15.44300 -44.89000 -13.13800 1.000 61.95982 323 ASP F N 1
ATOM 10240 C CA . ASP D 2 323 ? -16.82500 -44.74700 -13.59600 1.000 66.72476 323 ASP F CA 1
ATOM 10241 C C . ASP D 2 323 ? -17.67900 -43.93000 -12.63500 1.000 66.10081 323 ASP F C 1
ATOM 10242 O O . ASP D 2 323 ? -18.76200 -43.47500 -13.02100 1.000 63.09691 323 ASP F O 1
ATOM 10247 N N . PHE D 2 324 ? -17.24100 -43.78700 -11.38000 1.000 68.91504 324 PHE F N 1
ATOM 10248 C CA . PHE D 2 324 ? -17.96500 -42.97700 -10.40400 1.000 62.89649 324 PHE F CA 1
ATOM 10249 C C . PHE D 2 324 ? -18.10300 -41.53100 -10.88000 1.000 60.84553 324 PHE F C 1
ATOM 10250 O O . PHE D 2 324 ? -19.15700 -40.90900 -10.70500 1.000 60.66022 324 PHE F O 1
ATOM 10258 N N . PHE D 2 325 ? -17.09100 -41.00400 -11.55800 1.000 56.38293 325 PHE F N 1
ATOM 10259 C CA . PHE D 2 325 ? -17.11100 -39.60100 -11.95200 1.000 57.25069 325 PHE F CA 1
ATOM 10260 C C . PHE D 2 325 ? -17.65300 -39.37300 -13.35800 1.000 59.18853 325 PHE F C 1
ATOM 10261 O O . PHE D 2 325 ? -17.57800 -38.24800 -13.85300 1.000 60.39388 325 PHE F O 1
ATOM 10269 N N . ASP D 2 326 ? -18.18000 -40.40600 -14.01600 1.000 66.09394 326 ASP F N 1
ATOM 10270 C CA . ASP D 2 326 ? -18.72500 -40.22700 -15.36100 1.000 65.68603 326 ASP F CA 1
ATOM 10271 C C . ASP D 2 326 ? -19.79300 -39.13900 -15.39000 1.000 63.02044 326 ASP F C 1
ATOM 10272 O O . ASP D 2 326 ? -19.89100 -38.38300 -16.36500 1.000 59.47665 326 ASP F O 1
ATOM 10277 N N . GLU D 2 327 ? -20.59500 -39.03600 -14.32400 1.000 57.08086 327 GLU F N 1
ATOM 10278 C CA . GLU D 2 327 ? -21.64900 -38.02800 -14.29500 1.000 54.56608 327 GLU F CA 1
ATOM 10279 C C . GLU D 2 327 ? -21.06500 -36.61900 -14.35100 1.000 58.98432 327 GLU F C 1
ATOM 10280 O O . GLU D 2 327 ? -21.61000 -35.74000 -15.03000 1.000 60.37965 327 GLU F O 1
ATOM 10286 N N . LEU D 2 328 ? -19.95400 -36.38100 -13.65000 1.000 54.40981 328 LEU F N 1
ATOM 10287 C CA . LEU D 2 328 ? -19.35500 -35.05400 -13.67700 1.000 56.77361 328 LEU F CA 1
ATOM 10288 C C . LEU D 2 328 ? -18.89300 -34.66600 -15.08100 1.000 62.81744 328 LEU F C 1
ATOM 10289 O O . LEU D 2 328 ? -18.68800 -33.47000 -15.36000 1.000 64.40490 328 LEU F O 1
ATOM 10294 N N . ARG D 2 329 ? -18.71500 -35.64600 -15.96600 1.000 56.70081 329 ARG F N 1
ATOM 10295 C CA . ARG D 2 329 ? -18.25400 -35.40200 -17.32500 1.000 58.08046 329 ARG F CA 1
ATOM 10296 C C . ARG D 2 329 ? -19.39000 -35.25700 -18.33100 1.000 55.73158 329 ARG F C 1
ATOM 10297 O O . ARG D 2 329 ? -19.11400 -34.94100 -19.49100 1.000 58.92354 329 ARG F O 1
ATOM 10305 N N . LEU D 2 330 ? -20.64300 -35.48900 -17.93500 1.000 51.89777 330 LEU F N 1
ATOM 10306 C CA . LEU D 2 330 ? -21.76100 -35.24900 -18.84600 1.000 55.56567 330 LEU F CA 1
ATOM 10307 C C . LEU D 2 330 ? -21.97500 -33.75100 -19.04000 1.000 59.70518 330 LEU F C 1
ATOM 10308 O O . LEU D 2 330 ? -21.92600 -32.98900 -18.07100 1.000 69.75175 330 LEU F O 1
ATOM 10313 N N . PRO D 2 331 ? -22.23200 -33.29400 -20.26700 1.000 60.23482 331 PRO F N 1
ATOM 10314 C CA . PRO D 2 331 ? -22.46200 -31.85400 -20.45600 1.000 57.31903 331 PRO F CA 1
ATOM 10315 C C . PRO D 2 331 ? -23.70500 -31.34800 -19.74800 1.000 56.14726 331 PRO F C 1
ATOM 10316 O O . PRO D 2 331 ? -23.70400 -30.21300 -19.26500 1.000 63.04975 331 PRO F O 1
ATOM 10320 N N . SER D 2 332 ? -24.75200 -32.16200 -19.63400 1.000 57.51621 332 SER F N 1
ATOM 10321 C CA . SER D 2 332 ? -25.99800 -31.73100 -19.01300 1.000 57.52622 332 SER F CA 1
ATOM 10322 C C . SER D 2 332 ? -25.94000 -31.71800 -17.48900 1.000 61.56535 332 SER F C 1
ATOM 10323 O O . SER D 2 332 ? -26.90700 -31.28800 -16.85100 1.000 65.08528 332 SER F O 1
ATOM 10326 N N . THR D 2 333 ? -24.88300 -32.24200 -16.88300 1.000 55.77788 333 THR F N 1
ATOM 10327 C CA . THR D 2 333 ? -24.80200 -32.22800 -15.43300 1.000 58.97230 333 THR F CA 1
ATOM 10328 C C . THR D 2 333 ? -24.59600 -30.79700 -14.94200 1.000 59.96690 333 THR F C 1
ATOM 10329 O O . THR D 2 333 ? -23.87400 -30.01100 -15.56200 1.000 58.96240 333 THR F O 1
ATOM 10333 N N . ARG D 2 334 ? -25.28700 -30.44900 -13.85800 1.000 58.84037 334 ARG F N 1
ATOM 10334 C CA . ARG D 2 334 ? -25.12800 -29.19400 -13.13400 1.000 60.40437 334 ARG F CA 1
ATOM 10335 C C . ARG D 2 334 ? -25.02700 -29.50900 -11.64300 1.000 57.44623 334 ARG F C 1
ATOM 10336 O O . ARG D 2 334 ? -25.20300 -30.64900 -11.22000 1.000 59.06771 334 ARG F O 1
ATOM 10344 N N . LEU D 2 335 ? -24.73200 -28.48600 -10.83500 1.000 53.53344 335 LEU F N 1
ATOM 10345 C CA . LEU D 2 335 ? -24.87900 -28.60100 -9.38900 1.000 54.33937 335 LEU F CA 1
ATOM 10346 C C . LEU D 2 335 ? -26.34900 -28.84000 -9.03500 1.000 52.27784 335 LEU F C 1
ATOM 10347 O O . LEU D 2 335 ? -27.24300 -28.52700 -9.82500 1.000 54.76082 335 LEU F O 1
ATOM 10352 N N . PRO D 2 336 ? -26.62700 -29.40100 -7.85400 1.000 48.74581 336 PRO F N 1
ATOM 10353 C CA . PRO D 2 336 ? -28.03100 -29.48800 -7.41000 1.000 43.90589 336 PRO F CA 1
ATOM 10354 C C . PRO D 2 336 ? -28.72300 -28.13900 -7.38500 1.000 44.31985 336 PRO F C 1
ATOM 10355 O O . PRO D 2 336 ? -29.94000 -28.05800 -7.58000 1.000 41.64141 336 PRO F O 1
ATOM 10359 N N . SER D 2 337 ? -27.97000 -27.07300 -7.10800 1.000 55.82289 337 SER F N 1
ATOM 10360 C CA . SER D 2 337 ? -28.49100 -25.70500 -7.15700 1.000 56.41314 337 SER F CA 1
ATOM 10361 C C . SER D 2 337 ? -29.02800 -25.32400 -8.53300 1.000 54.01105 337 SER F C 1
ATOM 10362 O O . SER D 2 337 ? -29.87500 -24.43200 -8.64400 1.000 47.74447 337 SER F O 1
ATOM 10365 N N . GLY D 2 338 ? -28.52400 -25.95800 -9.58800 1.000 55.34289 338 GLY F N 1
ATOM 10366 C CA . GLY D 2 338 ? -28.73600 -25.51700 -10.94200 1.000 53.23604 338 GLY F CA 1
ATOM 10367 C C . GLY D 2 338 ? -27.53700 -24.80900 -11.53900 1.000 58.26549 338 GLY F C 1
ATOM 10368 O O . GLY D 2 338 ? -27.46300 -24.66200 -12.76400 1.000 65.04625 338 GLY F O 1
ATOM 10369 N N . GLY D 2 339 ? -26.61000 -24.34500 -10.69400 1.000 53.38781 339 GLY F N 1
ATOM 10370 C CA . GLY D 2 339 ? -25.46000 -23.62900 -11.15100 1.000 47.45290 339 GLY F CA 1
ATOM 10371 C C . GLY D 2 339 ? -24.52800 -24.51400 -11.94100 1.000 50.39137 339 GLY F C 1
ATOM 10372 O O . GLY D 2 339 ? -24.78700 -25.70800 -12.14600 1.000 49.84733 339 GLY F O 1
ATOM 10373 N N . PRO D 2 340 ? -23.44100 -23.92500 -12.42900 1.000 51.14934 340 PRO F N 1
ATOM 10374 C CA . PRO D 2 340 ? -22.45800 -24.69800 -13.19100 1.000 51.14659 340 PRO F CA 1
ATOM 10375 C C . PRO D 2 340 ? -21.57500 -25.53600 -12.27600 1.000 48.86068 340 PRO F C 1
ATOM 10376 O O . PRO D 2 340 ? -21.45000 -25.28000 -11.08100 1.000 53.70996 340 PRO F O 1
ATOM 10380 N N . LEU D 2 341 ? -20.99400 -26.58000 -12.84500 1.000 48.79882 341 LEU F N 1
ATOM 10381 C CA . LEU D 2 341 ? -20.01300 -27.34300 -12.09000 1.000 49.28016 341 LEU F CA 1
ATOM 10382 C C . LEU D 2 341 ? -18.74600 -26.49600 -11.93800 1.000 53.98710 341 LEU F C 1
ATOM 10383 O O . LEU D 2 341 ? -18.52500 -25.55100 -12.70500 1.000 49.72007 341 LEU F O 1
ATOM 10388 N N . PRO D 2 342 ? -17.96100 -26.74100 -10.90300 1.000 50.26631 342 PRO F N 1
ATOM 10389 C CA . PRO D 2 342 ? -16.70300 -26.00900 -10.74200 1.000 46.31990 342 PRO F CA 1
ATOM 10390 C C . PRO D 2 342 ? -15.64100 -26.47200 -11.72600 1.000 46.55300 342 PRO F C 1
ATOM 10391 O O . PRO D 2 342 ? -15.87200 -27.41600 -12.47400 1.000 54.55161 342 PRO F O 1
ATOM 10395 N N . GLU D 2 343 ? -14.46400 -25.85600 -11.69900 1.000 53.61198 343 GLU F N 1
ATOM 10396 C CA . GLU D 2 343 ? -13.31900 -26.34200 -12.46200 1.000 51.82321 343 GLU F CA 1
ATOM 10397 C C . GLU D 2 343 ? -13.04500 -27.81800 -12.16600 1.000 57.55280 343 GLU F C 1
ATOM 10398 O O . GLU D 2 343 ? -12.87700 -28.21300 -11.00700 1.000 58.57225 343 GLU F O 1
ATOM 10404 N N . LEU D 2 344 ? -12.99400 -28.64100 -13.22200 1.000 59.33572 344 LEU F N 1
ATOM 10405 C CA . LEU D 2 344 ? -12.74800 -30.07800 -13.06100 1.000 57.55120 344 LEU F CA 1
ATOM 10406 C C . LEU D 2 344 ? -11.81900 -30.69300 -14.09800 1.000 59.44587 344 LEU F C 1
ATOM 10407 O O . LEU D 2 344 ? -11.24700 -31.75500 -13.82500 1.000 56.95107 344 LEU F O 1
ATOM 10412 N N . PHE D 2 345 ? -11.64900 -30.09300 -15.27600 1.000 59.62305 345 PHE F N 1
ATOM 10413 C CA . PHE D 2 345 ? -11.01600 -30.78300 -16.39000 1.000 59.58898 345 PHE F CA 1
ATOM 10414 C C . PHE D 2 345 ? -9.83900 -30.05800 -17.03200 1.000 57.72499 345 PHE F C 1
ATOM 10415 O O . PHE D 2 345 ? -9.06200 -30.71200 -17.72500 1.000 59.12470 345 PHE F O 1
ATOM 10423 N N . THR D 2 346 ? -9.64000 -28.76200 -16.80900 1.000 56.88085 346 THR F N 1
ATOM 10424 C CA . THR D 2 346 ? -8.59200 -28.06800 -17.55200 1.000 60.35494 346 THR F CA 1
ATOM 10425 C C . THR D 2 346 ? -7.22700 -28.42100 -16.95600 1.000 61.02753 346 THR F C 1
ATOM 10426 O O . THR D 2 346 ? -6.55200 -27.61300 -16.31000 1.000 62.45875 346 THR F O 1
ATOM 10430 N N . PHE D 2 347 ? -6.80500 -29.65600 -17.24500 1.000 55.14251 347 PHE F N 1
ATOM 10431 C CA . PHE D 2 347 ? -5.57000 -30.22100 -16.70500 1.000 61.04696 347 PHE F CA 1
ATOM 10432 C C . PHE D 2 347 ? -4.31300 -29.49800 -17.20100 1.000 65.40301 347 PHE F C 1
ATOM 10433 O O . PHE D 2 347 ? -4.17600 -29.15700 -18.38700 1.000 61.18687 347 PHE F O 1
ATOM 10441 N N . SER D 2 348 ? -3.38500 -29.26500 -16.27700 1.000 67.78555 348 SER F N 1
ATOM 10442 C CA . SER D 2 348 ? -2.05000 -28.83700 -16.66100 1.000 72.17215 348 SER F CA 1
ATOM 10443 C C . SER D 2 348 ? -1.30500 -30.00300 -17.32000 1.000 74.81666 348 SER F C 1
ATOM 10444 O O . SER D 2 348 ? -1.77000 -31.15200 -17.34300 1.000 68.60424 348 SER F O 1
ATOM 10447 N N . GLN D 2 349 ? -0.09700 -29.69900 -17.81200 1.000 86.18665 349 GLN F N 1
ATOM 10448 C CA . GLN D 2 349 ? 0.72400 -30.70300 -18.48500 1.000 82.33045 349 GLN F CA 1
ATOM 10449 C C . GLN D 2 349 ? 1.20400 -31.77800 -17.51600 1.000 82.03671 349 GLN F C 1
ATOM 10450 O O . GLN D 2 349 ? 1.26800 -32.96200 -17.87300 1.000 82.65854 349 GLN F O 1
ATOM 10456 N N . LEU D 2 350 ? 1.51800 -31.38600 -16.27800 1.000 77.65225 350 LEU F N 1
ATOM 10457 C CA . LEU D 2 350 ? 1.94900 -32.33900 -15.26000 1.000 75.81717 350 LEU F CA 1
ATOM 10458 C C . LEU D 2 350 ? 0.83000 -33.29500 -14.86000 1.000 72.81922 350 LEU F C 1
ATOM 10459 O O . LEU D 2 350 ? 1.07400 -34.48800 -14.63800 1.000 69.01766 350 LEU F O 1
ATOM 10464 N N . GLU D 2 351 ? -0.40100 -32.79000 -14.74300 1.000 74.52071 351 GLU F N 1
ATOM 10465 C CA . GLU D 2 351 ? -1.51200 -33.67700 -14.42300 1.000 74.95647 351 GLU F CA 1
ATOM 10466 C C . GLU D 2 351 ? -1.66500 -34.74400 -15.49500 1.000 80.12073 351 GLU F C 1
ATOM 10467 O O . GLU D 2 351 ? -1.85000 -35.92900 -15.19000 1.000 76.55052 351 GLU F O 1
ATOM 10473 N N . LEU D 2 352 ? -1.59200 -34.33200 -16.76200 1.000 84.72019 352 LEU F N 1
ATOM 10474 C CA . LEU D 2 352 ? -1.69500 -35.27500 -17.86800 1.000 82.22778 352 LEU F CA 1
ATOM 10475 C C . LEU D 2 352 ? -0.54100 -36.27100 -17.84000 1.000 80.83767 352 LEU F C 1
ATOM 10476 O O . LEU D 2 352 ? -0.73100 -37.46300 -18.10700 1.000 81.44413 352 LEU F O 1
ATOM 10481 N N . GLN D 2 353 ? 0.65500 -35.79800 -17.47600 1.000 76.47541 353 GLN F N 1
ATOM 10482 C CA . GLN D 2 353 ? 1.84600 -36.63900 -17.46300 1.000 77.07739 353 GLN F CA 1
ATOM 10483 C C . GLN D 2 353 ? 1.73700 -37.79000 -16.46200 1.000 81.00993 353 GLN F C 1
ATOM 10484 O O . GLN D 2 353 ? 2.41000 -38.81600 -16.62200 1.000 78.55679 353 GLN F O 1
ATOM 10490 N N . ASN D 2 354 ? 0.92300 -37.63800 -15.41600 1.000 80.06340 354 ASN F N 1
ATOM 10491 C CA . ASN D 2 354 ? 0.73200 -38.67300 -14.40700 1.000 74.19032 354 ASN F CA 1
ATOM 10492 C C . ASN D 2 354 ? -0.59600 -39.40900 -14.55200 1.000 79.53055 354 ASN F C 1
ATOM 10493 O O . ASN D 2 354 ? -1.12800 -39.92700 -13.56400 1.000 83.13029 354 ASN F O 1
ATOM 10498 N N . MET D 2 355 ? -1.13100 -39.50700 -15.76200 1.000 79.81635 355 MET F N 1
ATOM 10499 C CA . MET D 2 355 ? -2.36600 -40.24200 -16.00400 1.000 83.42798 355 MET F CA 1
ATOM 10500 C C . MET D 2 355 ? -2.10400 -41.32600 -17.04000 1.000 86.32472 355 MET F C 1
ATOM 10501 O O . MET D 2 355 ? -1.51200 -41.04800 -18.08900 1.000 86.75694 355 MET F O 1
ATOM 10506 N N . SER D 2 356 ? -2.55400 -42.55400 -16.75700 1.000 84.54561 356 SER F N 1
ATOM 10507 C CA . SER D 2 356 ? -2.41300 -43.62600 -17.73300 1.000 81.35623 356 SER F CA 1
ATOM 10508 C C . SER D 2 356 ? -3.13100 -43.24000 -19.02700 1.000 88.51518 356 SER F C 1
ATOM 10509 O O . SER D 2 356 ? -4.11300 -42.48800 -19.00400 1.000 88.92395 356 SER F O 1
ATOM 10512 N N . PRO D 2 357 ? -2.63800 -43.71000 -20.17400 1.000 86.12121 357 PRO F N 1
ATOM 10513 C CA . PRO D 2 357 ? -3.29800 -43.37200 -21.44400 1.000 82.86345 357 PRO F CA 1
ATOM 10514 C C . PRO D 2 357 ? -4.77900 -43.69800 -21.46600 1.000 84.37213 357 PRO F C 1
ATOM 10515 O O . PRO D 2 357 ? -5.56900 -42.90800 -21.99800 1.000 84.36256 357 PRO F O 1
ATOM 10519 N N . ALA D 2 358 ? -5.17700 -44.84100 -20.89700 1.000 84.20868 358 ALA F N 1
ATOM 10520 C CA . ALA D 2 358 ? -6.59700 -45.16500 -20.78100 1.000 81.13769 358 ALA F CA 1
ATOM 10521 C C . ALA D 2 358 ? -7.33400 -44.10000 -19.98300 1.000 86.61023 358 ALA F C 1
ATOM 10522 O O . ALA D 2 358 ? -8.50400 -43.80100 -20.26000 1.000 84.55466 358 ALA F O 1
ATOM 10524 N N . ALA D 2 359 ? -6.66900 -43.54300 -18.96100 1.000 85.44667 359 ALA F N 1
ATOM 10525 C CA . ALA D 2 359 ? -7.29800 -42.54800 -18.09800 1.000 79.70369 359 ALA F CA 1
ATOM 10526 C C . ALA D 2 359 ? -7.53400 -41.23100 -18.82300 1.000 81.18734 359 ALA F C 1
ATOM 10527 O O . ALA D 2 359 ? -8.58800 -40.61000 -18.64800 1.000 83.54216 359 ALA F O 1
ATOM 10529 N N . GLN D 2 360 ? -6.58300 -40.79200 -19.65600 1.000 84.18168 360 GLN F N 1
ATOM 10530 C CA . GLN D 2 360 ? -6.72200 -39.47700 -20.28400 1.000 83.91633 360 GLN F CA 1
ATOM 10531 C C . GLN D 2 360 ? -7.92700 -39.42000 -21.22100 1.000 80.03427 360 GLN F C 1
ATOM 10532 O O . GLN D 2 360 ? -8.66500 -38.43000 -21.22600 1.000 84.35091 360 GLN F O 1
ATOM 10538 N N . VAL D 2 361 ? -8.16300 -40.46700 -22.00900 1.000 74.23081 361 VAL F N 1
ATOM 10539 C CA . VAL D 2 361 ? -9.34600 -40.42400 -22.86700 1.000 81.85831 361 VAL F CA 1
ATOM 10540 C C . VAL D 2 361 ? -10.61600 -40.51200 -22.02000 1.000 80.57084 361 VAL F C 1
ATOM 10541 O O . VAL D 2 361 ? -11.69100 -40.05800 -22.43900 1.000 73.65426 361 VAL F O 1
ATOM 10545 N N . LYS D 2 362 ? -10.54000 -41.15500 -20.85600 1.000 79.22836 362 LYS F N 1
ATOM 10546 C CA . LYS D 2 362 ? -11.74100 -41.27700 -20.04900 1.000 76.48972 362 LYS F CA 1
ATOM 10547 C C . LYS D 2 362 ? -12.06300 -39.96800 -19.33100 1.000 77.96477 362 LYS F C 1
ATOM 10548 O O . LYS D 2 362 ? -13.24200 -39.66800 -19.10700 1.000 69.92458 362 LYS F O 1
ATOM 10554 N N . CYS D 2 363 ? -11.03900 -39.18000 -18.97400 1.000 83.65120 363 CYS F N 1
ATOM 10555 C CA . CYS D 2 363 ? -11.20200 -37.99400 -18.13500 1.000 81.08571 363 CYS F CA 1
ATOM 10556 C C . CYS D 2 363 ? -11.57200 -36.72600 -18.89700 1.000 82.04072 363 CYS F C 1
ATOM 10557 O O . CYS D 2 363 ? -12.35700 -35.91800 -18.38600 1.000 80.92566 363 CYS F O 1
ATOM 10560 N N . ILE D 2 364 ? -11.00000 -36.50900 -20.08200 1.000 82.81107 364 ILE F N 1
ATOM 10561 C CA . ILE D 2 364 ? -11.35100 -35.37100 -20.93800 1.000 81.36027 364 ILE F CA 1
ATOM 10562 C C . ILE D 2 364 ? -12.73600 -35.59200 -21.53500 1.000 80.68535 364 ILE F C 1
ATOM 10563 O O . ILE D 2 364 ? -12.95200 -36.58800 -22.24000 1.000 80.53923 364 ILE F O 1
ATOM 10568 N N . PRO D 2 365 ? -13.71300 -34.71100 -21.26200 1.000 87.51064 365 PRO F N 1
ATOM 10569 C CA . PRO D 2 365 ? -15.08300 -34.81800 -21.78400 1.000 86.75159 365 PRO F CA 1
ATOM 10570 C C . PRO D 2 365 ? -15.20100 -34.43400 -23.26300 1.000 93.86022 365 PRO F C 1
ATOM 10571 O O . PRO D 2 365 ? -16.23900 -34.66700 -23.89200 1.000 95.05020 365 PRO F O 1
#

B-factor: mean 60.56, std 17.35, range [28.8, 138.5]

Nearest PDB structures (foldseek):
  6ae3-assembly1_B  TM=9.302E-01  e=3.836E-36  Mus musculus
  1i09-assembly2_B  TM=9.283E-01  e=1.608E-35  Homo sapiens
  6ae3-assembly1_A  TM=9.311E-01  e=2.119E-35  Mus musculus
  7ugb-assembly1_A  TM=7.621E-01  e=1.204E-23  Rattus norvegicus
  4iz7-assembly1_C  TM=7.573E-01  e=1.204E-23  Homo sapiens

Sequence (1312 aa):
TYDIGRVLGNGSFGVVTEARCVDTGEVVAIKKVLQDPRYKNRELDIMKELKHPNVVKLIDYFYTEDSNDHNRFLNVVMEHIPETVYRVMKSFLRANQQVPFILIKLYTYQMCRALGYLHALGICHRDIKPQNLLVDSRTHVLKLCDFGSAKRLVPGEQICSRFYRAPELMLGASEYTTAIDVWSIGCVLGELLLGRPLFAGETVDQLVKIIQILGTPSRRQMSTMNPNYTEFRFPDVKPREWKSIFASHIASTETNDPSWDQALDLLTKFLRYEPGERLLPLEALAHDFFDELRLPSTRLPSGGPLPELFTFSQLELQNMSPAAQVKCIPTYDIGRVLGNGSFGVVTEARCVDTGEVVAIKKVLQDPRKNRELDIMKELKHPNVVKLIDYFYTEMGERDSNDHNRFLNVVMEHIPETVYRVMKSFLRANQQVPFILIKLYTYQMCRALGYLHALGICHRDIKPQNLLVDSRTHVLKLCDFGSAKRLVPGICSRFYRAPELMLGASEYTTAIDVWSIGCVLGELLLGRPLFAGETSVDQLVKIIQILGTPSRRQMSTMNPNYTEFRFPDVKPREWKSIFASHIASTETNDPSWDQALDLLTKFLRYEPGERLLPLEALAHDFFDELRLPSTRLPSGGPLPELFTFSQLELQNMSPAAQVKCIPTYDIGRVLGNGSFGVVTEARCVDTGEVVAIKKVLQDKNRELDIMKELKHPNVVKLIDYFYTEMGERDSNDHNRFLNVVMEHIPETVYRVMKSFLRANQQVPFILIKLYTYQMCRALGYLHALGICHRDIKPQNLLVDSRTHVLKLCDFGSAKRLICSRFYRAPELMLGASEYTTAIDVWSIGCVLGELLLGRPLFAGETVDQLVKIIQILGTPSRRQMSTMNPNYTEFRFPDVKPREWKSIFASHIASTETNDPSWDQALDLLTKFLRYEPGERLLPLEALAHDFFDELRLPSTRLPSGGPLPELFTFSQLELQNMSPAAQVKCIPTYDIGRVLGNGSFGVVTEARCVDTGEVVAIKKVLQKNRELDIMKELKHPNVVKLIDYFYTEMGERDSRFLNVVMEHIPETVYRVMKSFLRANQQVPFILIKLYTYQMCRALGYLHALGICHRDIKPQNLLVDSRTHVLKLCDFGSAKRLVPICSRFYRAPELMLGASEYTTAIDVWSIGCVLGELLLGRPLFAGETSVDQLVKIIQILGTPSRRQMSTMNPNYTEFRFPDVKPREWKSIFASHIASTETNDPSWDQALDLLTKFLRYEPGERLLPLEALAHDFFDELRLPSTRLPSGGPLPELFTFSQLELQNMSPAAQVKCIP

Secondary structure (DSSP, 8-state):
-EEEEEEEEE-SSSEEEEEEETTT--EEEEEEEEE-TTS--HHHHHHHH---TTBPPEEEEEEE--TTT--EEEEEEEE---EEHHHHHHHHHHTT-PPPHHHHHHHHHHHHHHHHHHHHTT-B-----GGGEEEETTTTEEEE---TT-B---SS------TT--HHHHTT-S---THHHHHHHHHHHHHHHHSS-TT-----HHHHHHHHHH-PPPTTTTTSS-GGGTT-PPP--PPP-HHHHTHHHHHHSSS-HHHHHHHHHHHHHHS-SSGGGSPPHHHHTTSGGGHHHHSTT---TTSPPP-S-S---HHHHHTS-HHHHHHH--/-EEEEEEEEESSSSEEEEEEETTT--EEEEEEEE------HHHHHHHH---TTBPPEEEEEEE------SS----EEEEEEE---EEHHHHHHHHHHTT-PPPHHHHHHHHHHHHHHHHHHHHTTEE-----GGGEEE-TTT--EEE---SS-EE--------TT--HHHHTT-SS--THHHHHHHHHHHHHHHHSS-TT--SSHHHHHHHHHHHH-SPPHHHHHHH-GGGTT------PPP-HHHHTHHHHHHT-SS-SHHHHHHHHHHHH--SSGGGSPPHHHHTTSGGGGGGGSTT---TTS----S-S---HHHHHTS-HHHHHHH--/-EEEEEEEEE-SSEEEEEEEETTT--EEEEEEEE----SHHHHHHH---TTBPPEEEEEEEE-S-SSSS---EEEEEEEE---EEHHHHHHHHHHTT-PPPHHHHHHHHHHHHHHHHHHHHTTEE-----GGGEEEETTTTEEEE---TT-EE-----SS--TTGGGT-SS--TTHHHHHHHHHHHHHHHSS-SS-----HHHHHHHHHH-PPPHHHHHHH-GGGTT-PPP--PPP-HHHHTHHHHHHH--S-SHHHHHHHHHHHHS-SSGGGSPPHHHHTTSGGGHHHHSTT---TTS----S-----HHHHHTS-HHHHHHH--/-EEEEEEEEE-SSSEEEEEEETTT--EEEEEEEE---SHHHHHHH---TTBPPEEEEEEE--------EEEEEEE---EEHHHHHHHHHHTT-PPPHHHHHHHHHHHHHHHHHHHHTT-B-----GGGEEEETTTTEEEE---TT-B--------TT--HHHHTT-SS--THHHHHHHHHHHHHHHHSS-SS--SSHHHHHHHHHHHH-PPPHHHHHHH-STTTT-S--------HHHHTHHHHHHH-TTSTHHHHHHHHHHHHS-SSGGGSPPHHHHTTSGGGGGGGSTT---TTS----S-S---HHHHHTS-HHHHHHH--

InterPro domains:
  IPR000719 Protein kinase domain [PF00069] (47-344)
  IPR000719 Protein kinase domain [PS50011] (47-344)
  IPR000719 Protein kinase domain [SM00220] (47-344)
  IPR008271 Serine/threonine-protein kinase, active site [PS00108] (172-184)
  IPR011009 Protein kinase-like domain superfamily [SSF56112] (46-350)
  IPR017441 Protein kinase, ATP binding site [PS00107] (53-77)
  IPR039192 Glycogen synthase kinase 3, catalytic domain [cd14137] (42-347)
  IPR050591 Glycogen Synthase Kinase-3 [PTHR24057] (33-389)

Foldseek 3Di:
DKAWDAWPAAFLAFTKTWIADVVPRDIWIKTKHWDQVVDDQPLVVLQVPDDDQAAWHFDDKDWDDDPPPRTTIIITITHDFPDWLVVVLVVCLVVVHADDLVLLLLQLQSLLLQLLVCVLVQKAQQDDDRRQWGAHVVQRRTHGDRSSPIDNQDPDAADQDPQQFAPLVLPRARHDGSLRSLSSSLQSSVCSQQSDTQQDDNHVSRVVSLCLAQWWDQLVLVCLSHVVCSVPGDPGHDHDDVCVVCVVVCVVDPPSDCLVVQSSVLSVQRRGSRSVSRQRSLQSLLGPNNVLVVDPCDDDPVRHHHDDRQPDDPSSVVSYDPVSNVRNHD/DKDWDAWDCDFPNFTKTWIADVVVRDIWIKGKAFDDVVDAPLVVLLVPDDDQAAWHFDDKDKDCCVDDDPPDSRIIIITITHDFPAWLVVVLVVCVVVVHADDLVLLLQQLQSLLLQLLVCVLVQKAQQEDARVQFGAHVPQRRTHGDRSNPMDNQDAVYDDALQFALLVLVVAPHDGSLRVLSSSLQSSVCSQQSHTQQDADHSVSRVVSLCLAQFWDALVLVCLSHVVCSPPGDPGHDHHAPCVSCVVVCVVPPDPDCLVVQSSVLSVLRNGSRSVSRQRSLQSSLGPNNVLVQDPCDDDPVRHHHDDRQPDDPSSVVSYDPVSNVRRND/DKAWDAFPADFAAFTKTWIADPVPRDIWIKTKHWVCPQQLVVLQVPDDDQAAWHFDDKDKDWADDPVPPPTTIIIITITHDFPAWQVRVLVVCLVVVHADDLVLLLLQLQSLLLRLLVCVLVQKAQQDDARVQWGAHPVQRRTHGDRSSPMDRQHPDLLLFAVLVLVVAPGDGSLRVLSSSLQSSVCSQLSHGQFDDPHVSRVVSVCQAQWFQALVLVCLRHVVCSVPDDDGHDHHAVCVVCVVSCVVVPDPDCLVVQSSVLSVQRRDSRSVSRDRSLQCSLGPNNLLVPDPPDDDPVRHHHPDRAPDDPSSVVSYPPVSVVSRHD/DKDWDAWPAAFQHATKTWIADPVPRDIWIKGKAFDVQQLVVLQVVDDDQAAWHFDDWDKDDPDPDPVIIIITITHDFPDWQVRVLVVQLVVVHADDLVLLLLQLQSLLLQLLVCVLVQKAQQADDRRQWGAHPVQRHTHGYRSSVMDNFPVHPRAQLFALLVLVVASHDGSLRSLSSSLQSSVCSQQSHTQQDDPHSVSRVVSLCQAQWFDAQVLVCLRHVPCRVHDDDGHDHDAPCVSCVVVCVVCVPVDCLVVQSSVLSVLRRGSRSVSRDRSLQSLLGPNCLLVQDPPDAPPVRHHHDDRAPDDPSSVVPYDPVSNVSRHD